Protein AF-0000000071586055 (afdb_homodimer)

Secondary structure (DSSP, 8-state):
--------------SEEEETT--S--EEEEEEEEEETTEEEEEEEEEEES-TT--GGGTTT-EEEEEEE-----BTTB----EEEEEEEEEEEEEEEEE-SS-EEEEEEEE-GGGGGGG-EEEEEEEEE-HHHHHHHIIIIIT---TTTEEE--SS--PPEEEEEEEEEEHHHHHHHHHHHHT-EEEEEEETTTTEEEEEEE-SGGGSEEEEEEEE----SS---S--EEEEEEEEE--B-SEEEEE---GGGTTS---EEE--SSS-TTB--EEEEE----S-----SSSPPTTSHHHHHHHHHHHHHHTTEEEEEEE--TT--TTEEEEEESTT--HHHHH-EEEEEEEEEEETTEEEEEEEEEEE--SS----PPP-PPP---SBEEEEEE-SSTT-SS----TTS-BEEEETT--S---TT-SS--B-B--SSB-SS-B---PPPTT-EEEEEEGGG-TTSEEEEEEE--SSS--SSSTTSTTEEEEE-TT--EEEEE--TT--EEEEEE-TTS-EEEEEEEEE-TTS-EEEEEEEEEESSEEEEE-TT-EEEE----GGG-S-TT--HHHHHHHHHHHHHHHHHHHHHHHTT----SHHHHHHHHHHHHGGG-SS-EEEEESS-EEEEESSEEEEEESS-EEEEESS-EEEEESS-EEEEESS-EEEEESSS-EEEEESSS-EEEEETTS-EEEEESS-EEEEESSSEEEEEESS-EEEEETTEEEEE-SSEEEEE-SSEEEEE-S------------PPP-PPP------------/--------------SEEEETT--S--EEEEEEEEEETTEEEEEEEEEEES-TT--GGGTTT-EEEEEEE-----BTTB----EEEEEEEEEEEEEEEEE-SS-EEEEEEEE-GGGGGGG-EEEEEEEEE-HHHHHHHIIIIIT---TTTEEE--SS--PPEEEEEEEEEEHHHHHHHHHHHHT-EEEEEEETTTTEEEEEEE-SGGGSEEEEEEEE----SS---S--EEEEEEEEEE-EEEEEEEE---GGGTTS---EEE--SSS-TTEEEEEEEE----S-----SSSPPTTSHHHHHHHHHHHHHHTTEEEEEEE--TT--TTEEEEEESTT--HHHHH-EEEEEEEEEEETTEEEEEEEEEEE--SS----PPP-PPPP--S-EEEEE--SSTT-SS----TTS-B-EEETT--S---TT-SS--BEE-BSSB-SS-EEE-PPPTT-EEEEEEBTT-TTSEEEEEEE--SSS--SSSGGGTTEEEEE-TT--EEEEE--TT--EEEEEE-TTS-EEEEEEEEE-TTS-EEEEEEEEEESS-EEEEETTEEEEE----GGG-S-TT--HHHHHHHHHHHHHHHHHHHHHHHTT----SHHHHHHHHHHHHGGG-SS-EEEE-SS-EEEEESS-EEEEESSEEEEEESS-EEEEESS-EEEEESS-EEEEE-SS-EEEEESSS-EEEEESSS-EEEEESS-EEEEESSS-EEEEESSEEEEEETTEEEEE-SS-EEEE-SSEEEEE-SEEEEE-------PPP----------------

Solvent-accessible surface area (backbone atoms only — not comparable to full-atom values): 84725 Å² total; per-residue (Å²): 137,84,79,75,70,76,76,77,68,76,68,72,52,53,43,46,67,48,50,54,95,44,85,70,66,65,44,49,44,29,38,44,32,40,40,37,56,59,49,71,38,43,30,44,37,31,26,38,22,70,63,77,74,75,53,64,79,60,43,35,68,24,47,30,36,42,37,43,37,50,78,65,54,77,55,95,80,57,64,64,65,51,78,57,36,62,50,39,24,24,23,49,29,41,29,44,59,44,74,57,99,72,36,19,38,35,36,38,28,40,22,37,70,67,55,56,30,60,29,23,27,33,51,39,76,43,62,64,40,20,69,69,52,50,48,48,47,48,40,33,74,75,63,68,46,53,77,81,40,44,47,82,57,58,84,70,74,68,62,64,35,64,48,46,55,46,64,83,34,24,48,36,59,47,46,49,26,55,31,18,70,74,28,35,31,33,44,76,48,52,41,81,88,77,71,38,42,24,41,39,36,35,58,51,57,85,70,46,44,75,78,50,70,36,37,57,45,66,84,49,88,86,72,63,75,80,68,63,26,27,30,76,70,46,76,47,73,48,77,30,61,43,30,19,33,24,34,51,80,40,83,93,52,64,86,60,79,27,60,25,38,29,64,84,63,81,78,56,82,66,41,48,61,74,47,76,47,73,64,84,79,42,84,45,18,57,49,68,72,94,76,33,47,65,69,14,21,11,30,52,13,38,52,52,42,31,39,37,54,57,62,23,38,41,32,36,33,36,30,51,50,71,70,69,50,50,50,26,35,39,28,44,43,63,85,89,56,61,65,56,40,53,76,21,24,31,28,42,29,37,41,35,37,32,35,75,90,40,73,62,37,32,40,38,35,26,30,72,62,50,94,84,51,44,81,42,46,75,76,54,82,73,65,71,47,37,37,27,44,59,26,26,31,31,30,76,47,85,85,41,92,53,54,51,57,50,100,84,66,22,35,23,36,39,52,67,76,50,80,75,91,59,61,68,44,56,58,43,50,78,26,46,65,62,63,93,39,80,56,94,90,49,63,59,85,69,83,57,41,50,67,30,39,29,30,34,29,37,58,93,21,33,66,66,40,57,28,33,60,34,21,36,61,31,57,83,24,36,56,85,48,18,55,90,43,40,50,40,30,37,40,30,38,86,81,53,37,32,42,37,37,35,42,43,86,93,48,25,21,38,37,39,38,37,51,68,80,66,38,34,38,43,35,30,12,42,33,56,49,97,85,68,42,78,74,50,55,16,35,37,43,38,30,52,38,79,35,73,51,73,29,50,56,28,44,79,48,70,69,69,84,47,75,70,66,52,69,49,72,69,66,46,62,73,54,51,51,54,53,48,53,48,49,52,54,45,49,54,51,43,51,56,31,45,74,66,70,49,63,61,73,86,51,66,66,54,54,52,50,50,49,54,35,56,51,77,36,71,32,24,19,36,38,39,31,23,63,77,38,43,76,48,79,30,89,38,63,36,78,46,76,32,78,44,63,37,79,45,73,31,85,41,63,42,76,47,76,37,79,40,69,41,70,46,79,37,67,43,66,45,63,48,76,32,69,62,76,28,44,80,48,74,33,64,62,48,63,42,77,47,73,27,64,82,36,60,40,79,45,79,40,61,46,66,45,77,48,76,32,76,81,40,62,43,76,48,72,35,75,58,60,43,76,49,75,60,99,77,32,35,39,38,29,21,50,49,30,38,38,38,39,38,87,44,74,43,73,45,54,45,83,69,87,83,87,74,77,74,36,69,55,88,78,86,74,81,87,63,61,71,79,75,70,70,70,82,69,80,74,75,76,121,135,84,78,76,72,77,73,78,68,78,67,73,50,53,41,46,65,47,50,52,94,44,83,70,63,65,43,47,46,31,38,44,32,41,40,35,55,60,50,72,39,44,29,44,36,32,25,37,23,66,63,78,73,76,53,64,79,61,42,51,74,24,46,31,37,42,37,44,35,48,77,66,57,75,56,96,82,56,64,63,64,51,76,56,38,62,49,37,23,24,24,81,42,79,45,80,73,49,74,55,97,75,37,21,37,34,35,37,28,40,24,36,71,67,55,60,31,59,74,41,73,44,56,42,76,45,64,65,39,20,69,70,54,49,48,47,48,47,41,33,75,76,63,69,44,51,77,81,38,42,47,82,56,61,84,70,74,67,64,65,35,62,49,46,59,46,63,86,35,24,49,37,59,47,45,48,27,56,30,17,70,75,28,37,34,34,43,78,46,51,40,80,88,76,70,40,41,24,42,40,37,34,57,49,58,88,70,46,44,77,80,49,70,36,37,56,45,68,84,49,88,85,70,64,74,80,69,64,25,26,33,76,56,29,39,40,35,36,60,30,52,41,30,18,31,24,34,48,80,41,50,83,52,53,85,60,79,28,60,24,39,30,62,86,62,80,78,56,76,47,39,37,49,44,31,42,46,72,63,83,79,41,84,44,18,56,49,67,73,93,75,32,46,66,67,13,22,11,30,52,13,39,52,50,40,30,38,38,53,56,62,23,38,40,32,37,32,37,31,49,49,70,71,70,51,51,49,26,33,38,29,43,45,64,82,91,57,61,67,57,39,53,77,20,24,30,27,41,29,38,41,35,38,34,35,77,89,38,75,60,36,32,40,37,35,24,32,70,63,48,96,85,51,41,81,41,47,75,78,53,82,72,64,72,39,76,60,66,43,60,26,25,31,32,29,74,49,83,86,41,89,50,37,50,46,37,84,73,41,23,33,22,36,39,51,70,77,50,78,78,88,60,61,67,42,56,59,42,52,78,26,48,58,44,26,90,31,45,30,51,78,23,26,51,45,71,68,60,42,50,67,42,39,29,31,34,29,21,47,64,6,33,67,67,39,57,28,32,62,44,78,53,67,45,92,91,50,61,69,94,62,42,90,92,43,65,52,50,46,75,51,71,47,94,63,50,39,32,43,38,38,36,61,46,86,94,48,39,26,40,38,38,37,28,52,33,80,59,29,16,36,41,36,36,38,43,32,54,46,97,83,68,42,79,29,46,70,51,73,46,81,49,46,63,54,42,79,46,84,47,34,57,36,10,37,41,39,32,12,64,64,45,76,91,69,56,73,61,89,71,68,46,63,74,53,51,51,53,52,49,55,49,49,52,54,51,48,54,51,41,52,54,28,45,66,62,69,48,65,57,68,83,54,66,66,56,54,52,52,50,50,56,34,56,50,78,34,72,35,74,40,80,47,78,42,38,87,70,36,75,45,82,46,47,66,62,45,75,46,77,45,39,68,66,42,77,45,78,44,49,62,66,46,71,46,79,41,53,68,63,48,76,46,80,45,58,58,66,44,78,33,80,44,54,69,67,69,38,78,44,83,47,48,74,24,52,61,77,45,75,42,38,56,57,38,57,74,44,80,46,45,66,46,55,74,46,80,47,44,76,72,53,48,76,45,78,45,49,62,49,29,39,37,42,34,7,44,22,12,34,40,37,41,44,95,85,50,76,47,78,35,26,65,47,49,78,46,77,46,53,73,40,81,48,80,43,68,58,74,85,86,93,76,88,71,80,86,60,72,70,79,70,70,71,66,81,70,76,74,74,78,122

Organism: Yersinia pestis (NCBI:txid632)

pLDDT: mean 88.39, std 13.1, range [19.34, 98.69]

Sequence (1564 aa):
MNTFLPTIRFDHSHHKLVVRDSTAAVDVLGFEGHESLSQPFCYDIQFTSADKAIGPATMLMHDASLTLAAPMAEAFGVTVQQTQRVIQGVVTGFKRLSASKEECRYELSLQPRLALLSRSHQNGIYQDMSVPQIVEKILRERHDMRGQDFVFTLAREYPRREQVMQYGEDDLTFIRRLLAEVGIWFRFTADPKLNIDVVEFYDDQRFYQQGLTLQAVPPSGMHDSGMESVWDLSSAHQVVEKSVSTGDYNYRTATADLTAGADITRGDTTTYGEAYHYADNYLTAGSEGREPESESGAFYARLRHERYLNNQARFAGVANAAALAPGQELNVTGNDVPAQFGKGVIITRITSHARRDRSYEVHFEAIPYSEDYCFRPALIRKPTMAGTLPARVTSTTANDTYGHIDKDGRYRVNLMFDRDSWESGYESLWVRQARPYAGDSYGLHLPLLAGTEVAIAFEDGNPDRPYIAYVLHDSAHGDHVTISNYKRNVLRTPSNNKLRLEDERGKEHIKLSTEYGGKSQLNLGHLVDNEKQPRGEGFELRTDSFGVLRAEKGLFITADGQAKAQGQVLEMQPAISLLKSAQEQMEAISADAQTATASPADLQVQISLLQQNLTELKQAVLLLSAPKGIALSSGEHLQMSASDNLIATAGKNADVSVAKNFFIGVGNTLSIFVRKLGMKLIANQGPITVQAQNDLMELLARKAITITSTEDEIKITAKKRITLNAGGSYITLDENRIESGTAGEYLTKAGYYGRLDKAKLPTEFPALAAKTEDPIKRWLFSMNTFLPTIRFDHSHHKLVVRDSTAAVDVLGFEGHESLSQPFCYDIQFTSADKAIGPATMLMHDASLTLAAPMAEAFGVTVQQTQRVIQGVVTGFKRLSASKEECRYELSLQPRLALLSRSHQNGIYQDMSVPQIVEKILRERHDMRGQDFVFTLAREYPRREQVMQYGEDDLTFIRRLLAEVGIWFRFTADPKLNIDVVEFYDDQRFYQQGLTLQAVPPSGMHDSGMESVWDLSSAHQVVEKSVSTGDYNYRTATADLTAGADITRGDTTTYGEAYHYADNYLTAGSEGREPESESGAFYARLRHERYLNNQARFAGVANAAALAPGQELNVTGNDVPAQFGKGVIITRITSHARRDRSYEVHFEAIPYSEDYCFRPALIRKPTMAGTLPARVTSTTANDTYGHIDKDGRYRVNLMFDRDSWESGYESLWVRQARPYAGDSYGLHLPLLAGTEVAIAFEDGNPDRPYIAYVLHDSAHGDHVTISNYKRNVLRTPSNNKLRLEDERGKEHIKLSTEYGGKSQLNLGHLVDNEKQPRGEGFELRTDSFGVLRAEKGLFITADGQAKAQGQVLEMQPAISLLKSAQEQMEAISADAQTATASPADLQVQISLLQQNLTELKQAVLLLSAPKGIALSSGEHLQMSASDNLIATAGKNADVSVAKNFFIGVGNTLSIFVRKLGMKLIANQGPITVQAQNDLMELLARKAITITSTEDEIKITAKKRITLNAGGSYITLDENRIESGTAGEYLTKAGYYGRLDKAKLPTEFPALAAKTEDPIKRWLFS

Nearest PDB structures (foldseek):
  2p5z-assembly1_X  TM=9.271E-01  e=1.322E-49  Escherichia coli O6
  6h3n-assembly1_B  TM=7.262E-01  e=1.475E-44  Pseudomonas aeruginosa PAO1
  7q5p-assembly1_C  TM=7.325E-01  e=2.448E-43  Pseudomonas protegens Pf-5
  6sk0-assembly1_A  TM=9.748E-01  e=2.187E-23  Escherichia coli
  6sjl-assembly1_C  TM=9.721E-01  e=8.203E-23  Escherichia coli

Radius of gyration: 58.92 Å; Cα contacts (8 Å, |Δi|>4): 3605; chains: 2; bounding box: 98×196×112 Å

InterPro domains:
  IPR006531 Gp5/Type VI secretion system Vgr protein, OB-fold domain [PF04717] (406-472)
  IPR006533 Type VI secretion system, RhsGE-associated Vgr protein [TIGR01646] (26-516)
  IPR017847 Type VI secretion system, RhsGE-associated Vgr family subset [TIGR03361] (22-515)
  IPR018769 Type VI secretion system spike protein VgrG2, domain of unknown function DUF2345 [PF10106] (612-751)
  IPR028244 Putative type VI secretion system, Rhs element associated Vgr domain [PF13296] (492-593)
  IPR037026 Vgr protein, OB-fold domain superfamily [G3DSA:2.40.50.230] (388-471)

Foldseek 3Di:
DPPPPPPPPPLLQLKDKDWPPDPWDWRWFKKKKKFFKLDKIKIKTKTKTQDLCDDPVRAAFTKMKMWHWADQDCDPNDSDTDTQAIDIAGWHDKDFDDDDPRITMIITMGIHPLVCLQVAWDKAKDAFAFLVRVLVCCCCVVVNDDPQAEEEDEPDDTGGDGMDIDDGGGSSLVNSQSCLLQQKIWGWGADPVVRHIYIYIYRALVPFAEDAEAEADPCDPPCNVSGKHWYPKDKDFAEFAQKEKEFEADPVCRPDGQIEIAGLCVDDPRYDHYHYYYDSPADHNFDADQDTHGRGRNSSRQSVVLQRLQRGMKMKIKIQRPNDHARHWYAYDYDPPPPQSNVIWGWRMKMWIDGSVDHIMIITMTGGDDPRHDDRDDHDDDDQQDFWFKWWFWALDDPDPDADADPVRFTDIATPSHPDDDRTRSNHRTAAEDFPFDDDPDGDDAGDHTGWMFIWDADVSRPSRIHTDGTDADPVRHDPADPVQVQKDWDAHSQGQIWIFGRPPPQTKIKGWGCPPHIWIWIAAFDADPVRHTDDGGIDGDDPDDDDDDDQLEEEAEPDDDPPPDDDPLPCVVVLVVLVVQLVVVVVVVVLCVVVVLDDDPVNVVSVVVSVCSRSSRHHYYDYYYDPDDDDDDPDDDDDDDPDDDDDGDPDDDDDDDPDDDDDDDDPDDGDDDRDDDDDDDDDPDDDDDDDQPDDDDDDDPDDDDDDDDPDDDDDDDQAKDWDDDPHWIWIDGPPDTDTDDPDDDDDDDPDDDDDDDDDDDDDDDDRDPPPPPPPPPPPPD/DPPPPPPPPPLLQLKDKDWPPDPWDWRWFKKKKKAFKLDKIKIKTKTKTQDPDDDPVSAAFTKMKMWHWADQDCDPNDRDTDTQAMDIAGWHDKDFDADDPRITMIITMGIHPLVCQQVAWDKAKDAFAFLVRVLVCCCCVVVNDDPQAEEEDEPDDTGGDGMDIRDGGGSSLVNSQSCLLQQKIWGWGADPVVRHIYIYIYRALVPFAEDAEAEADPCDPPCNVSGKHWYPKDKDFAEFAQKEKEFEADPVCHPDGQIEIAGLCVDDPSYDHYHYYYDSPADHNFDADQDTHGRGVNSSRQSVVLQRLQRRMKMKIKIQRPNDHARHWYAYDDDPPPPQSNVTWGWRMKMWIDGSVDHIMIITMTGGDDPRHDDRDDHDDDDFQDFWFKWWFWDLDPPDPFADADPVRFTDIATPSHPDDDRTRSNHRTAAEDFPFDDDPDGDDAGDHTGWMFIWDADVRRPSRIHTDDTDADPVRHDPADPVQVQKDWDAHSQGQIWIFGRPPPQTKIKGWGCPPHIFIKIAAQDADPVRHTDDGGIDGDDPDDDDDDDQLEAEAEPDDDPVPPDDPLPCVVVLVVLVVQLVVVVVVVVLCVVVVLDDPPPNVVSVVVSVCSRSNNHHYYDYYYPPDDDDDDPDDDDDDDPPDDDDGDPPDDDDDDPDDDDDDDDDDDGDDDRPDDDDDDDPDDDDDDDDQPDDDDDDDPDDDDDDDDPDDDDDDDQAKDWDDDPHFIWMDGPPDTDTDDPDDDDDDDPDDDDDDDDDDDDDDDDRDPPPPPPPPPPPPD

Structure (mmCIF, N/CA/C/O backbone):
data_AF-0000000071586055-model_v1
#
loop_
_entity.id
_entity.type
_entity.pdbx_description
1 polymer 'Type VI secretion system tip protein VgrG'
#
loop_
_atom_site.group_PDB
_atom_site.id
_atom_site.type_symbol
_atom_site.label_atom_id
_atom_site.label_alt_id
_atom_site.label_comp_id
_atom_site.label_asym_id
_atom_site.label_entity_id
_atom_site.label_seq_id
_atom_site.pdbx_PDB_ins_code
_atom_site.Cartn_x
_atom_site.Cartn_y
_atom_site.Cartn_z
_atom_site.occupancy
_atom_site.B_iso_or_equiv
_atom_site.auth_seq_id
_atom_site.auth_comp_id
_atom_site.auth_asym_id
_atom_site.auth_atom_id
_atom_site.pdbx_PDB_model_num
ATOM 1 N N . MET A 1 1 ? -28.906 -69.75 -58.969 1 24.97 1 MET A N 1
ATOM 2 C CA . MET A 1 1 ? -29.266 -68.562 -58.156 1 24.97 1 MET A CA 1
ATOM 3 C C . MET A 1 1 ? -28.766 -68.688 -56.719 1 24.97 1 MET A C 1
ATOM 5 O O . MET A 1 1 ? -29.391 -69.375 -55.906 1 24.97 1 MET A O 1
ATOM 9 N N . ASN A 1 2 ? -27.438 -68.938 -56.5 1 25.88 2 ASN A N 1
ATOM 10 C CA . ASN A 1 2 ? -26.641 -69.438 -55.344 1 25.88 2 ASN A CA 1
ATOM 11 C C . ASN A 1 2 ? -26.703 -68.438 -54.188 1 25.88 2 ASN A C 1
ATOM 13 O O . ASN A 1 2 ? -26.266 -67.312 -54.312 1 25.88 2 ASN A O 1
ATOM 17 N N . THR A 1 3 ? -27.75 -68.562 -53.312 1 27.78 3 THR A N 1
ATOM 18 C CA . THR A 1 3 ? -28.172 -67.75 -52.156 1 27.78 3 THR A CA 1
ATOM 19 C C . THR A 1 3 ? -27.078 -67.688 -51.125 1 27.78 3 THR A C 1
ATOM 21 O O . THR A 1 3 ? -26.688 -68.688 -50.531 1 27.78 3 THR A O 1
ATOM 24 N N . PHE A 1 4 ? -25.969 -66.875 -51.344 1 27.59 4 PHE A N 1
ATOM 25 C CA . PHE A 1 4 ? -24.812 -66.688 -50.469 1 27.59 4 PHE A CA 1
ATOM 26 C C . PHE A 1 4 ? -25.266 -66.312 -49.062 1 27.59 4 PHE A C 1
ATOM 28 O O . PHE A 1 4 ? -26.031 -65.375 -48.875 1 27.59 4 PHE A O 1
ATOM 35 N N . LEU A 1 5 ? -25.5 -67.312 -48.219 1 30.08 5 LEU A N 1
ATOM 36 C CA . LEU A 1 5 ? -25.844 -67.188 -46.812 1 30.08 5 LEU A CA 1
ATOM 37 C C . LEU A 1 5 ? -24.891 -66.188 -46.156 1 30.08 5 LEU A C 1
ATOM 39 O O . LEU A 1 5 ? -23.672 -66.25 -46.344 1 30.08 5 LEU A O 1
ATOM 43 N N . PRO A 1 6 ? -25.344 -65 -45.906 1 31.53 6 PRO A N 1
ATOM 44 C CA . PRO A 1 6 ? -24.5 -64.062 -45.281 1 31.53 6 PRO A CA 1
ATOM 45 C C . PRO A 1 6 ? -23.75 -64.562 -44.062 1 31.53 6 PRO A C 1
ATOM 47 O O . PRO A 1 6 ? -24.266 -65.438 -43.344 1 31.53 6 PRO A O 1
ATOM 50 N N . THR A 1 7 ? -22.5 -65.062 -44.25 1 29.67 7 THR A N 1
ATOM 51 C CA . THR A 1 7 ? -21.594 -65.5 -43.188 1 29.67 7 THR A CA 1
ATOM 52 C C . THR A 1 7 ? -21.766 -64.562 -41.938 1 29.67 7 THR A C 1
ATOM 54 O O . THR A 1 7 ? -21.656 -63.375 -42.031 1 29.67 7 THR A O 1
ATOM 57 N N . ILE A 1 8 ? -22.578 -65.062 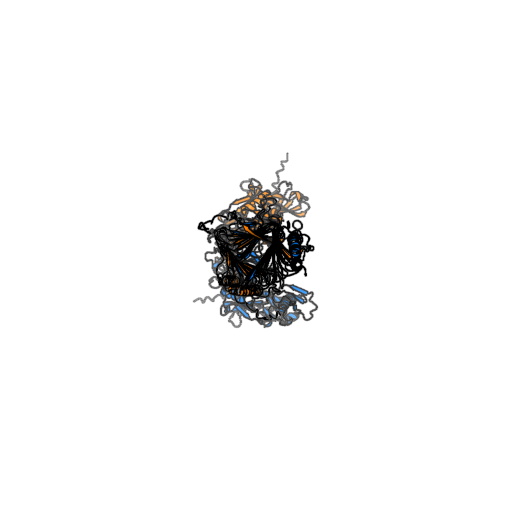-41.062 1 31.27 8 ILE A N 1
ATOM 58 C CA . ILE A 1 8 ? -22.703 -64.5 -39.719 1 31.27 8 ILE A CA 1
ATOM 59 C C . ILE A 1 8 ? -21.312 -64.188 -39.156 1 31.27 8 ILE A C 1
ATOM 61 O O . ILE A 1 8 ? -20.531 -65.125 -38.906 1 31.27 8 ILE A O 1
ATOM 65 N N . ARG A 1 9 ? -20.562 -63.281 -39.656 1 34.69 9 ARG A N 1
ATOM 66 C CA . ARG A 1 9 ? -19.359 -62.844 -38.969 1 34.69 9 ARG A CA 1
ATOM 67 C C . ARG A 1 9 ? -19.625 -62.656 -37.469 1 34.69 9 ARG A C 1
ATOM 69 O O . ARG A 1 9 ? -20.531 -61.875 -37.125 1 34.69 9 ARG A O 1
ATOM 76 N N . PHE A 1 10 ? -19.516 -63.688 -36.75 1 31.98 10 PHE A N 1
ATOM 77 C CA . PHE A 1 10 ? -19.484 -63.562 -35.312 1 31.98 10 PHE A CA 1
ATOM 78 C C . PHE A 1 10 ? -18.672 -62.375 -34.875 1 31.98 10 PHE A C 1
ATOM 80 O O . PHE A 1 10 ? -17.469 -62.281 -35.156 1 31.98 10 PHE A O 1
ATOM 87 N N . ASP A 1 11 ? -19.125 -61.188 -35.188 1 39.34 11 ASP A N 1
ATOM 88 C CA . ASP A 1 11 ? -18.516 -60 -34.625 1 39.34 11 ASP A CA 1
ATOM 89 C C . ASP A 1 11 ? -18.281 -60.125 -33.125 1 39.34 11 ASP A C 1
ATOM 91 O O . ASP A 1 11 ? -19.234 -60.25 -32.344 1 39.34 11 ASP A O 1
ATOM 95 N N . HIS A 1 12 ? -17.438 -60.938 -32.75 1 43.03 12 HIS A N 1
ATOM 96 C CA . HIS A 1 12 ? -17.016 -61.125 -31.344 1 43.03 12 HIS A CA 1
ATOM 97 C C . HIS A 1 12 ? -16.906 -59.781 -30.625 1 43.03 12 HIS A C 1
ATOM 99 O O . HIS A 1 12 ? -16.531 -59.75 -29.453 1 43.03 12 HIS A O 1
ATOM 105 N N . SER A 1 13 ? -16.875 -58.719 -31.312 1 55.84 13 SER A N 1
ATOM 106 C CA . SER A 1 13 ? -16.641 -57.469 -30.609 1 55.84 13 SER A CA 1
ATOM 107 C C . SER A 1 13 ? -17.906 -57 -29.922 1 55.84 13 SER A C 1
ATOM 109 O O . SER A 1 13 ? -18.844 -56.531 -30.578 1 55.84 13 SER A O 1
ATOM 111 N N . HIS A 1 14 ? -18.219 -57.5 -28.75 1 72.06 14 HIS A N 1
ATOM 112 C CA . HIS A 1 14 ? -19.438 -57.25 -28 1 72.06 14 HIS A CA 1
ATOM 113 C C . HIS A 1 14 ? -19.578 -55.781 -27.672 1 72.06 14 HIS A C 1
ATOM 115 O O . HIS A 1 14 ? -20.688 -55.25 -27.656 1 72.06 14 HIS A O 1
ATOM 121 N N . HIS A 1 15 ? -18.562 -55.094 -27.625 1 84.38 15 HIS A N 1
ATOM 122 C CA . HIS A 1 15 ? -18.656 -53.688 -27.281 1 84.38 15 HIS A CA 1
ATOM 123 C C . HIS A 1 15 ? -18.547 -52.812 -28.531 1 84.38 15 HIS A C 1
ATOM 125 O O . HIS A 1 15 ? -17.797 -53.125 -29.469 1 84.38 15 HIS A O 1
ATOM 131 N N . LYS A 1 16 ? -19.359 -51.75 -28.609 1 87.25 16 LYS A N 1
ATOM 132 C CA . LYS A 1 16 ? -19.438 -50.938 -29.797 1 87.25 16 LYS A CA 1
ATOM 133 C C . LYS A 1 16 ? -18.984 -49.5 -29.5 1 87.25 16 LYS A C 1
ATOM 135 O O . LYS A 1 16 ? -19.391 -48.906 -28.5 1 87.25 16 LYS A O 1
ATOM 140 N N . LEU A 1 17 ? -18.109 -49.031 -30.344 1 92.62 17 LEU A N 1
ATOM 141 C CA . LEU A 1 17 ? -17.641 -47.656 -30.297 1 92.62 17 LEU A CA 1
ATOM 142 C C . LEU A 1 17 ? -18.156 -46.875 -31.5 1 92.62 17 LEU A C 1
ATOM 144 O O . LEU A 1 17 ? -18.031 -47.312 -32.656 1 92.62 17 LEU A O 1
ATOM 148 N N . VAL A 1 18 ? -18.828 -45.812 -31.203 1 90.75 18 VAL A N 1
ATOM 149 C CA . VAL A 1 18 ? -19.344 -44.938 -32.25 1 90.75 18 VAL A CA 1
ATOM 150 C C . VAL A 1 18 ? -18.781 -43.531 -32.062 1 90.75 18 VAL A C 1
ATOM 152 O O . VAL A 1 18 ? -18.844 -42.938 -30.984 1 90.75 18 VAL A O 1
ATOM 155 N N . VAL A 1 19 ? -18.094 -43.094 -33.062 1 93.31 19 VAL A N 1
ATOM 156 C CA . VAL A 1 19 ? -17.609 -41.719 -33.094 1 93.31 19 VAL A CA 1
ATOM 157 C C . VAL A 1 19 ? -18.422 -40.906 -34.094 1 93.31 19 VAL A C 1
ATOM 159 O O . VAL A 1 19 ? -18.562 -41.281 -35.25 1 93.31 19 VAL A O 1
ATOM 162 N N . ARG A 1 20 ? -18.875 -39.781 -33.625 1 90.25 20 ARG A N 1
ATOM 163 C CA . ARG A 1 20 ? -19.734 -38.969 -34.469 1 90.25 20 ARG A CA 1
ATOM 164 C C . ARG A 1 20 ? -19 -38.5 -35.719 1 90.25 20 ARG A C 1
ATOM 166 O O . ARG A 1 20 ? -17.875 -38 -35.625 1 90.25 20 ARG A O 1
ATOM 173 N N . ASP A 1 21 ? -19.531 -38.625 -36.875 1 83.69 21 ASP A N 1
ATOM 174 C CA . ASP A 1 21 ? -19.078 -38.125 -38.188 1 83.69 21 ASP A CA 1
ATOM 175 C C . ASP A 1 21 ? -17.875 -38.906 -38.688 1 83.69 21 ASP A C 1
ATOM 177 O O . ASP A 1 21 ? -17.25 -38.531 -39.688 1 83.69 21 ASP A O 1
ATOM 181 N N . SER A 1 22 ? -17.484 -39.906 -37.906 1 86.44 22 SER A N 1
ATOM 182 C CA . SER A 1 22 ? -16.391 -40.75 -38.406 1 86.44 22 SER A CA 1
ATOM 183 C C . SER A 1 22 ? -16.922 -41.906 -39.25 1 86.44 22 SER A C 1
ATOM 185 O O . SER A 1 22 ? -17.891 -42.562 -38.844 1 86.44 22 SER A O 1
ATOM 187 N N . THR A 1 23 ? -16.391 -42.094 -40.438 1 80.38 23 THR A N 1
ATOM 188 C CA . THR A 1 23 ? -16.828 -43.156 -41.312 1 80.38 23 THR A CA 1
ATOM 189 C C . THR A 1 23 ? -15.914 -44.375 -41.188 1 80.38 23 THR A C 1
ATOM 191 O O . THR A 1 23 ? -16.125 -45.375 -41.875 1 80.38 23 THR A O 1
ATOM 194 N N . ALA A 1 24 ? -15.016 -44.25 -40.344 1 80.75 24 ALA A N 1
ATOM 195 C CA . ALA A 1 24 ? -14.062 -45.375 -40.219 1 80.75 24 ALA A CA 1
ATOM 196 C C . ALA A 1 24 ? -14.68 -46.562 -39.5 1 80.75 24 ALA A C 1
ATOM 198 O O . ALA A 1 24 ? -15.438 -46.375 -38.531 1 80.75 24 ALA A O 1
ATOM 199 N N . ALA A 1 25 ? -14.492 -47.719 -40.094 1 79.88 25 ALA A N 1
ATOM 200 C CA . ALA A 1 25 ? -14.953 -48.938 -39.406 1 79.88 25 ALA A CA 1
ATOM 201 C C . ALA A 1 25 ? -14.102 -49.219 -38.188 1 79.88 25 ALA A C 1
ATOM 203 O O . ALA A 1 25 ? -12.883 -49.375 -38.281 1 79.88 25 ALA A O 1
ATOM 204 N N . VAL A 1 26 ? -14.672 -49.156 -37.031 1 86.5 26 VAL A N 1
ATOM 205 C CA . VAL A 1 26 ? -13.945 -49.344 -35.781 1 86.5 26 VAL A CA 1
ATOM 206 C C . VAL A 1 26 ? -14.344 -50.656 -35.156 1 86.5 26 VAL A C 1
ATOM 208 O O . VAL A 1 26 ? -15.531 -50.969 -35 1 86.5 26 VAL A O 1
ATOM 211 N N . ASP A 1 27 ? -13.422 -51.531 -35 1 88.19 27 ASP A N 1
ATOM 212 C CA . ASP A 1 27 ? -13.609 -52.781 -34.281 1 88.19 27 ASP A CA 1
ATOM 213 C C . ASP A 1 27 ? -12.883 -52.75 -32.938 1 88.19 27 ASP A C 1
ATOM 215 O O . ASP A 1 27 ? -11.648 -52.781 -32.875 1 88.19 27 ASP A O 1
ATOM 219 N N . VAL A 1 28 ? -13.617 -52.844 -31.844 1 92 28 VAL A N 1
ATOM 220 C CA . VAL A 1 28 ? -13.055 -52.625 -30.516 1 92 28 VAL A CA 1
ATOM 221 C C . VAL A 1 28 ? -12.258 -53.875 -30.109 1 92 28 VAL A C 1
ATOM 223 O O . VAL A 1 28 ? -12.789 -55 -30.141 1 92 28 VAL A O 1
ATOM 226 N N . LEU A 1 29 ? -11.055 -53.688 -29.781 1 91.5 29 LEU A N 1
ATOM 227 C CA . LEU A 1 29 ? -10.188 -54.781 -29.297 1 91.5 29 LEU A CA 1
ATOM 228 C C . LEU A 1 29 ? -10.266 -54.875 -27.781 1 91.5 29 LEU A C 1
ATOM 230 O O . LEU A 1 29 ? -10.242 -56 -27.234 1 91.5 29 LEU A O 1
ATOM 234 N N . GLY A 1 30 ? -10.273 -53.875 -27.188 1 93.25 30 GLY A N 1
ATOM 235 C CA . GLY A 1 30 ? -10.312 -53.812 -25.734 1 93.25 30 GLY A CA 1
ATOM 236 C C . GLY A 1 30 ? -10.328 -52.375 -25.203 1 93.25 30 GLY A C 1
ATOM 237 O O . GLY A 1 30 ? -10.102 -51.438 -25.953 1 93.25 30 GLY A O 1
ATOM 238 N N . PHE A 1 31 ? -10.672 -52.25 -23.922 1 94.81 31 PHE A N 1
ATOM 239 C CA . PHE A 1 31 ? -10.648 -50.938 -23.312 1 94.81 31 PHE A CA 1
ATOM 240 C C . PHE A 1 31 ? -10.367 -51.031 -21.812 1 94.81 31 PHE A C 1
ATOM 242 O O . PHE A 1 31 ? -10.516 -52.094 -21.219 1 94.81 31 PHE A O 1
ATOM 249 N N . GLU A 1 32 ? -9.844 -50 -21.297 1 96.44 32 GLU A N 1
ATOM 250 C CA . GLU A 1 32 ? -9.68 -49.75 -19.875 1 96.44 32 GLU A CA 1
ATOM 251 C C . GLU A 1 32 ? -10.328 -48.438 -19.469 1 96.44 32 GLU A C 1
ATOM 253 O O . GLU A 1 32 ? -10.031 -47.375 -20.062 1 96.44 32 GLU A O 1
ATOM 258 N N . GLY A 1 33 ? -11.242 -48.5 -18.531 1 97.06 33 GLY A N 1
ATOM 259 C CA . GLY A 1 33 ? -11.953 -47.312 -18.094 1 97.06 33 GLY A CA 1
ATOM 260 C C . GLY A 1 33 ? -11.766 -47 -16.625 1 97.06 33 GLY A C 1
ATOM 261 O O . GLY A 1 33 ? -11.742 -47.906 -15.789 1 97.06 33 GLY A O 1
ATOM 262 N N . HIS A 1 34 ? -11.57 -45.719 -16.359 1 97.75 34 HIS A N 1
ATOM 263 C CA . HIS A 1 34 ? -11.492 -45.25 -14.984 1 97.75 34 HIS A CA 1
ATOM 264 C C . HIS A 1 34 ? -12.609 -44.25 -14.688 1 97.75 34 HIS A C 1
ATOM 266 O O . HIS A 1 34 ? -12.773 -43.25 -15.414 1 97.75 34 HIS A O 1
ATOM 272 N N . GLU A 1 35 ? -13.43 -44.5 -13.711 1 97.81 35 GLU A N 1
ATOM 273 C CA . GLU A 1 35 ? -14.484 -43.594 -13.258 1 97.81 35 GLU A CA 1
ATOM 274 C C . GLU A 1 35 ? -14.406 -43.375 -11.75 1 97.81 35 GLU A C 1
ATOM 276 O O . GLU A 1 35 ? -14.203 -44.312 -10.984 1 97.81 35 GLU A O 1
ATOM 281 N N . SER A 1 36 ? -14.453 -42.188 -11.359 1 97.94 36 SER A N 1
ATOM 282 C CA . SER A 1 36 ? -14.469 -41.812 -9.953 1 97.94 36 SER A CA 1
ATOM 283 C C . SER A 1 36 ? -15.5 -40.719 -9.688 1 97.94 36 SER A C 1
ATOM 285 O O . SER A 1 36 ? -15.797 -39.906 -10.57 1 97.94 36 SER A O 1
ATOM 287 N N . LEU A 1 37 ? -16.047 -40.688 -8.492 1 97.69 37 LEU A N 1
ATOM 288 C CA . LEU A 1 37 ? -16.906 -39.594 -8.086 1 97.69 37 LEU A CA 1
ATOM 289 C C . LEU A 1 37 ? -16.125 -38.281 -8.062 1 97.69 37 LEU A C 1
ATOM 291 O O . LEU A 1 37 ? -14.977 -38.25 -7.594 1 97.69 37 LEU A O 1
ATOM 295 N N . SER A 1 38 ? -16.734 -37.25 -8.594 1 97.88 38 SER A N 1
ATOM 296 C CA . SER A 1 38 ? -16.25 -35.875 -8.539 1 97.88 38 SER A CA 1
ATOM 297 C C . SER A 1 38 ? -14.977 -35.719 -9.375 1 97.88 38 SER A C 1
ATOM 299 O O . SER A 1 38 ? -14.141 -34.875 -9.07 1 97.88 38 SER A O 1
ATOM 301 N N . GLN A 1 39 ? -14.75 -36.625 -10.344 1 97.56 39 GLN A N 1
ATOM 302 C CA . GLN A 1 39 ? -13.688 -36.5 -11.344 1 97.56 39 GLN A CA 1
ATOM 303 C C . GLN A 1 39 ? -14.188 -36.938 -12.719 1 97.56 39 GLN A C 1
ATOM 305 O O . GLN A 1 39 ? -15.031 -37.844 -12.828 1 97.56 39 GLN A O 1
ATOM 310 N N . PRO A 1 40 ? -13.641 -36.312 -13.766 1 98.19 40 PRO A N 1
ATOM 311 C CA . PRO A 1 40 ? -14 -36.812 -15.102 1 98.19 40 PRO A CA 1
ATOM 312 C C . PRO A 1 40 ? -13.508 -38.219 -15.359 1 98.19 40 PRO A C 1
ATOM 314 O O . PRO A 1 40 ? -12.406 -38.594 -14.945 1 98.19 40 PRO A O 1
ATOM 317 N N . PHE A 1 41 ? -14.312 -39.062 -15.992 1 98.06 41 PHE A N 1
ATOM 318 C CA . PHE A 1 41 ? -13.891 -40.406 -16.328 1 98.06 41 PHE A CA 1
ATOM 319 C C . PHE A 1 41 ? -12.938 -40.406 -17.516 1 98.06 41 PHE A C 1
ATOM 321 O O . PHE A 1 41 ? -12.812 -39.375 -18.203 1 98.06 41 PHE A O 1
ATOM 328 N N . CYS A 1 42 ? -12.25 -41.469 -17.672 1 98.31 42 CYS A N 1
ATOM 329 C CA . CYS A 1 42 ? -11.352 -41.656 -18.812 1 98.31 42 CYS A CA 1
ATOM 330 C C . CYS A 1 42 ? -11.375 -43.094 -19.281 1 98.31 42 CYS A C 1
ATOM 332 O O . CYS A 1 42 ? -11.047 -44.031 -18.531 1 98.31 42 CYS A O 1
ATOM 334 N N . TYR A 1 43 ? -11.789 -43.344 -20.484 1 97.56 43 TYR A N 1
ATOM 335 C CA . TYR A 1 43 ? -11.766 -44.656 -21.125 1 97.56 43 TYR A CA 1
ATOM 336 C C . TYR A 1 43 ? -10.781 -44.719 -22.281 1 97.56 43 TYR A C 1
ATOM 338 O O . TYR A 1 43 ? -10.93 -43.969 -23.25 1 97.56 43 TYR A O 1
ATOM 346 N N . ASP A 1 44 ? -9.805 -45.438 -22.156 1 97.56 44 ASP A N 1
ATOM 347 C CA . ASP A 1 44 ? -8.891 -45.719 -23.25 1 97.56 44 ASP A CA 1
ATOM 348 C C . ASP A 1 44 ? -9.32 -46.938 -24.047 1 97.56 44 ASP A C 1
ATOM 350 O O . ASP A 1 44 ? -9.258 -48.062 -23.547 1 97.56 44 ASP A O 1
ATOM 354 N N . ILE A 1 45 ? -9.68 -46.781 -25.297 1 96.69 45 ILE A N 1
ATOM 355 C CA . ILE A 1 45 ? -10.281 -47.812 -26.109 1 96.69 45 ILE A CA 1
ATOM 356 C C . ILE A 1 45 ? -9.352 -48.156 -27.281 1 96.69 45 ILE A C 1
ATOM 358 O O . ILE A 1 45 ? -9.031 -47.281 -28.094 1 96.69 45 ILE A O 1
ATOM 362 N N . GLN A 1 46 ? -8.938 -49.344 -27.328 1 95.31 46 GLN A N 1
ATOM 363 C CA . GLN A 1 46 ? -8.141 -49.812 -28.453 1 95.31 46 GLN A CA 1
ATOM 364 C C . GLN A 1 46 ? -9.016 -50.469 -29.516 1 95.31 46 GLN A C 1
ATOM 366 O O . GLN A 1 46 ? -9.93 -51.219 -29.188 1 95.31 46 GLN A O 1
ATOM 371 N N . PHE A 1 47 ? -8.836 -50.094 -30.797 1 93.12 47 PHE A N 1
ATOM 372 C CA . PHE A 1 47 ? -9.625 -50.656 -31.875 1 93.12 47 PHE A CA 1
ATOM 373 C C . PHE A 1 47 ? -8.773 -50.875 -33.125 1 93.12 47 PHE A C 1
ATOM 375 O O . PHE A 1 47 ? -7.688 -50.281 -33.219 1 93.12 47 PHE A O 1
ATOM 382 N N . THR A 1 48 ? -9.156 -51.688 -33.906 1 91.75 48 THR A N 1
ATOM 383 C CA . THR A 1 48 ? -8.508 -51.938 -35.188 1 91.75 48 THR A CA 1
ATOM 384 C C . THR A 1 48 ? -9.359 -51.375 -36.312 1 91.75 48 THR A C 1
ATOM 386 O O . THR A 1 48 ? -10.586 -51.312 -36.219 1 91.75 48 THR A O 1
ATOM 389 N N . SER A 1 49 ? -8.695 -50.906 -37.25 1 90.31 49 SER A N 1
ATOM 390 C CA . SER A 1 49 ? -9.359 -50.406 -38.469 1 90.31 49 SER A CA 1
ATOM 391 C C . SER A 1 49 ? -8.578 -50.781 -39.719 1 90.31 49 SER A C 1
ATOM 393 O O . SER A 1 49 ? -7.352 -50.875 -39.688 1 90.31 49 SER A O 1
ATOM 395 N N . ALA A 1 50 ? -9.289 -50.938 -40.781 1 87.25 50 ALA A N 1
ATOM 396 C CA . ALA A 1 50 ? -8.648 -51.188 -42.062 1 87.25 50 ALA A CA 1
ATOM 397 C C . ALA A 1 50 ? -8.031 -49.906 -42.656 1 87.25 50 ALA A C 1
ATOM 399 O O . ALA A 1 50 ? -7.109 -49.969 -43.469 1 87.25 50 ALA A O 1
ATOM 400 N N . ASP A 1 51 ? -8.617 -48.906 -42.188 1 86.25 51 ASP A N 1
ATOM 401 C CA . ASP A 1 51 ? -8.062 -47.625 -42.625 1 86.25 51 ASP A CA 1
ATOM 402 C C . ASP A 1 51 ? -6.785 -47.281 -41.844 1 86.25 51 ASP A C 1
ATOM 404 O O . ASP A 1 51 ? -6.828 -47.031 -40.656 1 86.25 51 ASP A O 1
ATOM 408 N N . LYS A 1 52 ? -5.656 -47.219 -42.531 1 83.25 52 LYS A N 1
ATOM 409 C CA . LYS A 1 52 ? -4.359 -47.031 -41.875 1 83.25 52 LYS A CA 1
ATOM 410 C C . LYS A 1 52 ? -4.051 -45.531 -41.75 1 83.25 52 LYS A C 1
ATOM 412 O O . LYS A 1 52 ? -3.041 -45.156 -41.156 1 83.25 52 LYS A O 1
ATOM 417 N N . ALA A 1 53 ? -4.992 -44.688 -42.25 1 83.62 53 ALA A N 1
ATOM 418 C CA . ALA A 1 53 ? -4.684 -43.25 -42.25 1 83.62 53 ALA A CA 1
ATOM 419 C C . ALA A 1 53 ? -5.816 -42.438 -41.625 1 83.62 53 ALA A C 1
ATOM 421 O O . ALA A 1 53 ? -6.223 -41.406 -42.156 1 83.62 53 ALA A O 1
ATOM 422 N N . ILE A 1 54 ? -6.281 -43 -40.5 1 88.81 54 ILE A N 1
ATOM 423 C CA . ILE A 1 54 ? -7.281 -42.219 -39.781 1 88.81 54 ILE A CA 1
ATOM 424 C C . ILE A 1 54 ? -6.633 -40.938 -39.25 1 88.81 54 ILE A C 1
ATOM 426 O O . ILE A 1 54 ? -5.691 -41.031 -38.438 1 88.81 54 ILE A O 1
ATOM 430 N N . GLY A 1 55 ? -7.066 -39.812 -39.688 1 87.56 55 GLY A N 1
ATOM 431 C CA . GLY A 1 55 ? -6.512 -38.562 -39.219 1 87.56 55 GLY A CA 1
ATOM 432 C C . GLY A 1 55 ? -6.996 -38.156 -37.844 1 87.56 55 GLY A C 1
ATOM 433 O O . GLY A 1 55 ? -8.148 -38.406 -37.5 1 87.56 55 GLY A O 1
ATOM 434 N N . PRO A 1 56 ? -6.148 -37.594 -37.031 1 90.62 56 PRO A N 1
ATOM 435 C CA . PRO A 1 56 ? -6.562 -37.094 -35.719 1 90.62 56 PRO A CA 1
ATOM 436 C C . PRO A 1 56 ? -7.727 -36.125 -35.781 1 90.62 56 PRO A C 1
ATOM 438 O O . PRO A 1 56 ? -8.547 -36.062 -34.844 1 90.62 56 PRO A O 1
ATOM 441 N N . ALA A 1 57 ? -7.848 -35.344 -36.812 1 89.56 57 ALA A N 1
ATOM 442 C CA . ALA A 1 57 ? -8.891 -34.312 -36.969 1 89.56 57 ALA A CA 1
ATOM 443 C C . ALA A 1 57 ? -10.266 -34.969 -37.094 1 89.56 57 ALA A C 1
ATOM 445 O O . ALA A 1 57 ? -11.281 -34.312 -36.812 1 89.56 57 ALA A O 1
ATOM 446 N N . THR A 1 58 ? -10.273 -36.219 -37.438 1 90.38 58 THR A N 1
ATOM 447 C CA . THR A 1 58 ? -11.547 -36.906 -37.594 1 90.38 58 THR A CA 1
ATOM 448 C C . THR A 1 58 ? -12 -37.562 -36.312 1 90.38 58 THR A C 1
ATOM 450 O O . THR A 1 58 ? -13.133 -38.031 -36.188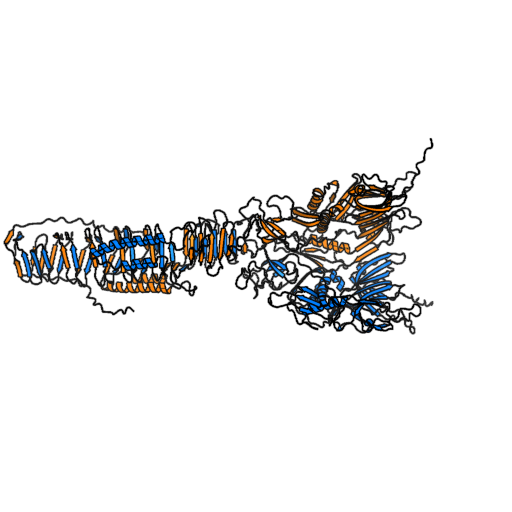 1 90.38 58 THR A O 1
ATOM 453 N N . MET A 1 59 ? -11.125 -37.562 -35.375 1 93.31 59 MET A N 1
ATOM 454 C CA . MET A 1 59 ? -11.445 -38.25 -34.125 1 93.31 59 MET A CA 1
ATOM 455 C C . MET A 1 59 ? -11.484 -37.281 -32.938 1 93.31 59 MET A C 1
ATOM 457 O O . MET A 1 59 ? -12.477 -37.219 -32.219 1 93.31 59 MET A O 1
ATOM 461 N N . LEU A 1 60 ? -10.5 -36.469 -32.844 1 94.5 60 LEU A N 1
ATOM 462 C CA . LEU A 1 60 ? -10.375 -35.562 -31.703 1 94.5 60 LEU A CA 1
ATOM 463 C C . LEU A 1 60 ? -11.531 -34.594 -31.672 1 94.5 60 LEU A C 1
ATOM 465 O O . LEU A 1 60 ? -11.938 -34.062 -32.719 1 94.5 60 LEU A O 1
ATOM 469 N N . MET A 1 61 ? -12.102 -34.312 -30.484 1 95.12 61 MET A N 1
ATOM 470 C CA . MET A 1 61 ? -13.125 -33.312 -30.188 1 95.12 61 MET A CA 1
ATOM 471 C C . MET A 1 61 ? -14.484 -33.75 -30.719 1 95.12 61 MET A C 1
ATOM 473 O O . MET A 1 61 ? -15.469 -33 -30.609 1 95.12 61 MET A O 1
ATOM 477 N N . HIS A 1 62 ? -14.555 -34.969 -31.234 1 94.94 62 HIS A N 1
ATOM 478 C CA . HIS A 1 62 ? -15.844 -35.5 -31.688 1 94.94 62 HIS A CA 1
ATOM 479 C C . HIS A 1 62 ? -16.547 -36.25 -30.562 1 94.94 62 HIS A C 1
ATOM 481 O O . HIS A 1 62 ? -15.891 -36.938 -29.781 1 94.94 62 HIS A O 1
ATOM 487 N N . ASP A 1 63 ? -17.859 -36.094 -30.609 1 94.94 63 ASP A N 1
ATOM 488 C CA . ASP A 1 63 ? -18.641 -36.875 -29.672 1 94.94 63 ASP A CA 1
ATOM 489 C C . ASP A 1 63 ? -18.531 -38.375 -29.984 1 94.94 63 ASP A C 1
ATOM 491 O O . ASP A 1 63 ? -18.5 -38.75 -31.141 1 94.94 63 ASP A O 1
ATOM 495 N N . ALA A 1 64 ? -18.375 -39.094 -28.938 1 95.44 64 ALA A N 1
ATOM 496 C CA . ALA A 1 64 ? -18.266 -40.531 -29.094 1 95.44 64 ALA A CA 1
ATOM 497 C C . ALA A 1 64 ? -19 -41.281 -27.953 1 95.44 64 ALA A C 1
ATOM 499 O O . ALA A 1 64 ? -19.266 -40.688 -26.906 1 95.44 64 ALA A O 1
ATOM 500 N N . SER A 1 65 ? -19.391 -42.469 -28.234 1 94.5 65 SER A N 1
ATOM 501 C CA . SER A 1 65 ? -20.078 -43.312 -27.25 1 94.5 65 SER A CA 1
ATOM 502 C C . SER A 1 65 ? -19.547 -44.75 -27.266 1 94.5 65 SER A C 1
ATOM 504 O O . SER A 1 65 ? -19.203 -45.281 -28.328 1 94.5 65 SER A O 1
ATOM 506 N N . LEU A 1 66 ? -19.344 -45.25 -26.172 1 94.19 66 LEU A N 1
ATOM 507 C CA . LEU A 1 66 ? -19 -46.656 -25.969 1 94.19 66 LEU A CA 1
ATOM 508 C C . LEU A 1 66 ? -20.172 -47.406 -25.359 1 94.19 66 LEU A C 1
ATOM 510 O O . LEU A 1 66 ? -20.625 -47.094 -24.266 1 94.19 66 LEU A O 1
ATOM 514 N N . THR A 1 67 ? -20.688 -48.312 -26.062 1 91.25 67 THR A N 1
ATOM 515 C CA . THR A 1 67 ? -21.812 -49.125 -25.594 1 91.25 67 THR A CA 1
ATOM 516 C C . THR A 1 67 ? -21.328 -50.5 -25.078 1 91.25 67 THR A C 1
ATOM 518 O O . THR A 1 67 ? -20.672 -51.25 -25.828 1 91.25 67 THR A O 1
ATOM 521 N N . LEU A 1 68 ? -21.578 -50.688 -23.812 1 88.06 68 LEU A N 1
ATOM 522 C CA . LEU A 1 68 ? -21.266 -52 -23.219 1 88.06 68 LEU A CA 1
ATOM 523 C C . LEU A 1 68 ? -22.438 -52.969 -23.406 1 88.06 68 LEU A C 1
ATOM 525 O O . LEU A 1 68 ? -23.562 -52.688 -22.984 1 88.06 68 LEU A O 1
ATOM 529 N N . ALA A 1 69 ? -22.25 -54 -24.188 1 77.31 69 ALA A N 1
ATOM 530 C CA . ALA A 1 69 ? -23.312 -54.938 -24.484 1 77.31 69 ALA A CA 1
ATOM 531 C C . ALA A 1 69 ? -23.016 -56.312 -23.875 1 77.31 69 ALA A C 1
ATOM 533 O O . ALA A 1 69 ? -21.844 -56.688 -23.703 1 77.31 69 ALA A O 1
ATOM 534 N N . ALA A 1 70 ? -24.125 -57 -23.297 1 66.69 70 ALA A N 1
ATOM 535 C CA . ALA A 1 70 ? -24.016 -58.344 -22.797 1 66.69 70 ALA A CA 1
ATOM 536 C C . ALA A 1 70 ? -23.75 -59.344 -23.922 1 66.69 70 ALA A C 1
ATOM 538 O O . ALA A 1 70 ? -24.062 -59.062 -25.078 1 66.69 70 ALA A O 1
ATOM 539 N N . PRO A 1 71 ? -23 -60.438 -23.594 1 59.34 71 PRO A N 1
ATOM 540 C CA . PRO A 1 71 ? -22.766 -61.469 -24.625 1 59.34 71 PRO A CA 1
ATOM 541 C C . PRO A 1 71 ? -24.062 -62 -25.234 1 59.34 71 PRO A C 1
ATOM 543 O O . PRO A 1 71 ? -25.094 -62 -24.578 1 59.34 71 PRO A O 1
ATOM 546 N N . MET A 1 72 ? -24.188 -62.062 -26.531 1 52.72 72 MET A N 1
ATOM 547 C CA . MET A 1 72 ? -25.328 -62.5 -27.328 1 52.72 72 MET A CA 1
ATOM 548 C C . MET A 1 72 ? -25.891 -63.812 -26.766 1 52.72 72 MET A C 1
ATOM 550 O O . MET A 1 72 ? -25.141 -64.75 -26.562 1 52.72 72 MET A O 1
ATOM 554 N N . ALA A 1 73 ? -26.875 -63.875 -25.797 1 50.44 73 ALA A N 1
ATOM 555 C CA . ALA A 1 73 ? -27.547 -65.125 -25.531 1 50.44 73 ALA A CA 1
ATOM 556 C C . ALA A 1 73 ? -28.516 -65.5 -26.656 1 50.44 73 ALA A C 1
ATOM 558 O O . ALA A 1 73 ? -29.234 -64.625 -27.156 1 50.44 73 ALA A O 1
ATOM 559 N N . GLU A 1 74 ? -28.188 -66.438 -27.469 1 45.34 74 GLU A N 1
ATOM 560 C CA . GLU A 1 74 ? -29.094 -67 -28.469 1 45.34 74 GLU A CA 1
ATOM 561 C C . GLU A 1 74 ? -30.406 -67.438 -27.828 1 45.34 74 GLU A C 1
ATOM 563 O O . GLU A 1 74 ? -30.438 -68.438 -27.078 1 45.34 74 GLU A O 1
ATOM 568 N N . ALA A 1 75 ? -31.281 -66.625 -27.266 1 47.09 75 ALA A N 1
ATOM 569 C CA . ALA A 1 75 ? -32.562 -67.188 -26.922 1 47.09 75 ALA A CA 1
ATOM 570 C C . ALA A 1 75 ? -33.562 -67.062 -28.078 1 47.09 75 ALA A C 1
ATOM 572 O O . ALA A 1 75 ? -33.812 -65.938 -28.547 1 47.09 75 ALA A O 1
ATOM 573 N N . PHE A 1 76 ? -34.25 -68.188 -28.375 1 49.16 76 PHE A N 1
ATOM 574 C CA . PHE A 1 76 ? -35.281 -68.5 -29.344 1 49.16 76 PHE A CA 1
ATOM 575 C C . PHE A 1 76 ? -35 -67.875 -30.688 1 49.16 76 PHE A C 1
ATOM 577 O O . PHE A 1 76 ? -35.906 -67.375 -31.344 1 49.16 76 PHE A O 1
ATOM 584 N N . GLY A 1 77 ? -33.781 -67.75 -31.219 1 46.75 77 GLY A N 1
ATOM 585 C CA . GLY A 1 77 ? -33.406 -67.375 -32.562 1 46.75 77 GLY A CA 1
ATOM 586 C C . GLY A 1 77 ? -33 -65.938 -32.719 1 46.75 77 GLY A C 1
ATOM 587 O O . GLY A 1 77 ? -32.562 -65.5 -33.812 1 46.75 77 GLY A O 1
ATOM 588 N N . VAL A 1 78 ? -33.625 -64.938 -32.062 1 45.53 78 VAL A N 1
ATOM 589 C CA . VAL A 1 78 ? -33.312 -63.5 -32.25 1 45.53 78 VAL A CA 1
ATOM 590 C C . VAL A 1 78 ? -32.156 -63.125 -31.344 1 45.53 78 VAL A C 1
ATOM 592 O O . VAL A 1 78 ? -32.219 -63.281 -30.125 1 45.53 78 VAL A O 1
ATOM 595 N N . THR A 1 79 ? -30.906 -63 -31.734 1 47.78 79 THR A N 1
ATOM 596 C CA . THR A 1 79 ? -29.719 -62.531 -31.031 1 47.78 79 THR A CA 1
ATOM 597 C C . THR A 1 79 ? -29.875 -61.062 -30.625 1 47.78 79 THR A C 1
ATOM 599 O O . THR A 1 79 ? -29.812 -60.188 -31.469 1 47.78 79 THR A O 1
ATOM 602 N N . VAL A 1 80 ? -30.766 -60.688 -29.75 1 49.28 80 VAL A N 1
ATOM 603 C CA . VAL A 1 80 ? -30.859 -59.281 -29.375 1 49.28 80 VAL A CA 1
ATOM 604 C C . VAL A 1 80 ? -29.719 -58.938 -28.406 1 49.28 80 VAL A C 1
ATOM 606 O O . VAL A 1 80 ? -29.547 -59.594 -27.375 1 49.28 80 VAL A O 1
ATOM 609 N N . GLN A 1 81 ? -28.703 -58.25 -28.828 1 55.91 81 GLN A N 1
ATOM 610 C CA . GLN A 1 81 ? -27.672 -57.719 -27.953 1 55.91 81 GLN A CA 1
ATOM 611 C C . GLN A 1 81 ? -28.234 -56.656 -27.016 1 55.91 81 GLN A C 1
ATOM 613 O O . GLN A 1 81 ? -28.812 -55.688 -27.469 1 55.91 81 GLN A O 1
ATOM 618 N N . GLN A 1 82 ? -28.531 -56.969 -25.766 1 63.72 82 GLN A N 1
ATOM 619 C CA . GLN A 1 82 ? -29.094 -56.031 -24.797 1 63.72 82 GLN A CA 1
ATOM 620 C C . GLN A 1 82 ? -28.047 -55.031 -24.297 1 63.72 82 GLN A C 1
ATOM 622 O O . GLN A 1 82 ? -26.984 -55.438 -23.828 1 63.72 82 GLN A O 1
ATOM 627 N N . THR A 1 83 ? -28.234 -53.75 -24.641 1 67.69 83 THR A N 1
ATOM 628 C CA . THR A 1 83 ? -27.422 -52.656 -24.141 1 67.69 83 THR A CA 1
ATOM 629 C C . THR A 1 83 ? -27.484 -52.531 -22.625 1 67.69 83 THR A C 1
ATOM 631 O O . THR A 1 83 ? -28.578 -52.438 -22.062 1 67.69 83 THR A O 1
ATOM 634 N N . GLN A 1 84 ? -26.312 -52.656 -22.047 1 76.88 84 GLN A N 1
ATOM 635 C CA . GLN A 1 84 ? -26.281 -52.594 -20.594 1 76.88 84 GLN A CA 1
ATOM 636 C C . GLN A 1 84 ? -25.969 -51.156 -20.125 1 76.88 84 GLN A C 1
ATOM 638 O O . GLN A 1 84 ? -26.609 -50.656 -19.188 1 76.88 84 GLN A O 1
ATOM 643 N N . ARG A 1 85 ? -25.047 -50.531 -20.766 1 89.81 85 ARG A N 1
ATOM 644 C CA . ARG A 1 85 ? -24.641 -49.219 -20.344 1 89.81 85 ARG A CA 1
ATOM 645 C C . ARG A 1 85 ? -23.969 -48.438 -21.484 1 89.81 85 ARG A C 1
ATOM 647 O O . ARG A 1 85 ? -23.234 -49.031 -22.281 1 89.81 85 ARG A O 1
ATOM 654 N N . VAL A 1 86 ? -24.297 -47.219 -21.625 1 92.25 86 VAL A N 1
ATOM 655 C CA . VAL A 1 86 ? -23.688 -46.344 -22.641 1 92.25 86 VAL A CA 1
ATOM 656 C C . VAL A 1 86 ? -22.844 -45.281 -21.969 1 92.25 86 VAL A C 1
ATOM 658 O O . VAL A 1 86 ? -23.312 -44.594 -21.062 1 92.25 86 VAL A O 1
ATOM 661 N N . ILE A 1 87 ? -21.609 -45.219 -22.281 1 94.62 87 ILE A N 1
ATOM 662 C CA . ILE A 1 87 ? -20.719 -44.156 -21.859 1 94.62 87 ILE A CA 1
ATOM 663 C C . ILE A 1 87 ? -20.562 -43.125 -22.969 1 94.62 87 ILE A C 1
ATOM 665 O O . ILE A 1 87 ? -20.125 -43.469 -24.078 1 94.62 87 ILE A O 1
ATOM 669 N N . GLN A 1 88 ? -21 -41.938 -22.688 1 95.44 88 GLN A N 1
ATOM 670 C CA . GLN A 1 88 ? -20.969 -40.875 -23.672 1 95.44 88 GLN A CA 1
ATOM 671 C C . GLN A 1 88 ? -19.969 -39.781 -23.281 1 95.44 88 GLN A C 1
ATOM 673 O O . GLN A 1 88 ? -19.859 -39.438 -22.109 1 95.44 88 GLN A O 1
ATOM 678 N N . GLY A 1 89 ? -19.219 -39.25 -24.234 1 96.88 89 GLY A N 1
ATOM 679 C CA . GLY A 1 89 ? -18.281 -38.188 -24 1 96.88 89 GLY A CA 1
ATOM 680 C C . GLY A 1 89 ? -17.672 -37.625 -25.281 1 96.88 89 GLY A C 1
ATOM 681 O O . GLY A 1 89 ? -18.344 -37.594 -26.312 1 96.88 89 GLY A O 1
ATOM 682 N N . VAL A 1 90 ? -16.516 -37.094 -25.172 1 96.69 90 VAL A N 1
ATOM 683 C CA . VAL A 1 90 ? -15.789 -36.531 -26.281 1 96.69 90 VAL A CA 1
ATOM 684 C C . VAL A 1 90 ? -14.391 -37.156 -26.359 1 96.69 90 VAL A C 1
ATOM 686 O O . VAL A 1 90 ? -13.82 -37.531 -25.344 1 96.69 90 VAL A O 1
ATOM 689 N N . VAL A 1 91 ? -13.867 -37.281 -27.578 1 97.25 91 VAL A N 1
ATOM 690 C CA . VAL A 1 91 ? -12.539 -37.844 -27.781 1 97.25 91 VAL A CA 1
ATOM 691 C C . VAL A 1 91 ? -11.477 -36.781 -27.469 1 97.25 91 VAL A C 1
ATOM 693 O O . VAL A 1 91 ? -11.406 -35.75 -28.156 1 97.25 91 VAL A O 1
ATOM 696 N N . THR A 1 92 ? -10.641 -37.031 -26.469 1 97.19 92 THR A N 1
ATOM 697 C CA . THR A 1 92 ? -9.641 -36.062 -26.062 1 97.19 92 THR A CA 1
ATOM 698 C C . THR A 1 92 ? -8.234 -36.562 -26.422 1 97.19 92 THR A C 1
ATOM 700 O O . THR A 1 92 ? -7.281 -35.781 -26.391 1 97.19 92 THR A O 1
ATOM 703 N N . GLY A 1 93 ? -8.07 -37.75 -26.734 1 97 93 GLY A N 1
ATOM 704 C CA . GLY A 1 93 ? -6.805 -38.344 -27.141 1 97 93 GLY A CA 1
ATOM 705 C C . GLY A 1 93 ? -6.949 -39.375 -28.266 1 97 93 GLY A C 1
ATOM 706 O O . GLY A 1 93 ? -7.957 -40.062 -28.344 1 97 93 GLY A O 1
ATOM 707 N N . PHE A 1 94 ? -5.996 -39.438 -29.078 1 96.19 94 PHE A N 1
ATOM 708 C CA . PHE A 1 94 ? -5.973 -40.375 -30.203 1 96.19 94 PHE A CA 1
ATOM 709 C C . PHE A 1 94 ? -4.547 -40.812 -30.5 1 96.19 94 PHE A C 1
ATOM 711 O O . PHE A 1 94 ? -3.662 -39.969 -30.719 1 96.19 94 PHE A O 1
ATOM 718 N N . LYS A 1 95 ? -4.359 -42.125 -30.5 1 95.12 95 LYS A N 1
ATOM 719 C CA . LYS A 1 95 ? -3.021 -42.656 -30.703 1 95.12 95 LYS A CA 1
ATOM 720 C C . LYS A 1 95 ? -3.031 -43.719 -31.812 1 95.12 95 LYS A C 1
ATOM 722 O O . LYS A 1 95 ? -3.994 -44.469 -31.953 1 95.12 95 LYS A O 1
ATOM 727 N N . ARG A 1 96 ? -2.061 -43.656 -32.594 1 93.56 96 ARG A N 1
ATOM 728 C CA . ARG A 1 96 ? -1.747 -44.75 -33.5 1 93.56 96 ARG A CA 1
ATOM 729 C C . ARG A 1 96 ? -0.659 -45.656 -32.906 1 93.56 96 ARG A C 1
ATOM 731 O O . ARG A 1 96 ? 0.485 -45.219 -32.75 1 93.56 96 ARG A O 1
ATOM 738 N N . LEU A 1 97 ? -0.964 -46.875 -32.594 1 89.56 97 LEU A N 1
ATOM 739 C CA . LEU A 1 97 ? -0.067 -47.75 -31.844 1 89.56 97 LEU A CA 1
ATOM 740 C C . LEU A 1 97 ? 0.812 -48.562 -32.781 1 89.56 97 LEU A C 1
ATOM 742 O O . LEU A 1 97 ? 2.035 -48.594 -32.625 1 89.56 97 LEU A O 1
ATOM 746 N N . SER A 1 98 ? 0.237 -49.25 -33.688 1 84.62 98 SER A N 1
ATOM 747 C CA . SER A 1 98 ? 1.009 -50.125 -34.594 1 84.62 98 SER A CA 1
ATOM 748 C C . SER A 1 98 ? 0.245 -50.375 -35.875 1 84.62 98 SER A C 1
ATOM 750 O O . SER A 1 98 ? -0.964 -50.156 -35.938 1 84.62 98 SER A O 1
ATOM 752 N N . ALA A 1 99 ? 1.034 -50.656 -36.875 1 83.06 99 ALA A N 1
ATOM 753 C CA . ALA A 1 99 ? 0.439 -51 -38.156 1 83.06 99 ALA A CA 1
ATOM 754 C C . ALA A 1 99 ? 0.89 -52.375 -38.625 1 83.06 99 ALA A C 1
ATOM 756 O O . ALA A 1 99 ? 2.047 -52.75 -38.438 1 83.06 99 ALA A O 1
ATOM 757 N N . SER A 1 100 ? -0.051 -53.188 -38.906 1 78.44 100 SER A N 1
ATOM 758 C CA . SER A 1 100 ? 0.233 -54.438 -39.562 1 78.44 100 SER A CA 1
ATOM 759 C C . SER A 1 100 ? -0.16 -54.406 -41.031 1 78.44 100 SER A C 1
ATOM 761 O O . SER A 1 100 ? -0.58 -53.344 -41.531 1 78.44 100 SER A O 1
ATOM 763 N N . LYS A 1 101 ? 0.098 -55.5 -41.844 1 76.31 101 LYS A N 1
ATOM 764 C CA . LYS A 1 101 ? -0.164 -55.531 -43.281 1 76.31 101 LYS A CA 1
ATOM 765 C C . LYS A 1 101 ? -1.642 -55.281 -43.562 1 76.31 101 LYS A C 1
ATOM 767 O O . LYS A 1 101 ? -1.98 -54.594 -44.531 1 76.31 101 LYS A O 1
ATOM 772 N N . GLU A 1 102 ? -2.479 -55.75 -42.719 1 79.19 102 GLU A N 1
ATOM 773 C CA . GLU A 1 102 ? -3.896 -55.719 -43.062 1 79.19 102 GLU A CA 1
ATOM 774 C C . GLU A 1 102 ? -4.645 -54.688 -42.219 1 79.19 102 GLU A C 1
ATOM 776 O O . GLU A 1 102 ? -5.688 -54.188 -42.656 1 79.19 102 GLU A O 1
ATOM 781 N N . GLU A 1 103 ? -4.113 -54.375 -41.094 1 84.69 103 GLU A N 1
ATOM 782 C CA . GLU A 1 103 ? -4.863 -53.469 -40.188 1 84.69 103 GLU A CA 1
ATOM 783 C C . GLU A 1 103 ? -3.928 -52.625 -39.344 1 84.69 103 GLU A C 1
ATOM 785 O O . GLU A 1 103 ? -2.729 -52.906 -39.281 1 84.69 103 GLU A O 1
ATOM 790 N N . CYS A 1 104 ? -4.523 -51.531 -38.938 1 89.19 104 CYS A N 1
ATOM 791 C CA . CYS A 1 104 ? -3.814 -50.625 -38 1 89.19 104 CYS A CA 1
ATOM 792 C C . CYS A 1 104 ? -4.504 -50.594 -36.656 1 89.19 104 CYS A C 1
ATOM 794 O O . CYS A 1 104 ? -5.73 -50.625 -36.562 1 89.19 104 CYS A O 1
ATOM 796 N N . ARG A 1 105 ? -3.734 -50.625 -35.625 1 92.12 105 ARG A N 1
ATOM 797 C CA . ARG A 1 105 ? -4.25 -50.531 -34.281 1 92.12 105 ARG A CA 1
ATOM 798 C C . ARG A 1 105 ? -4.227 -49.094 -33.781 1 92.12 105 ARG A C 1
ATOM 800 O O . ARG A 1 105 ? -3.188 -48.438 -33.812 1 92.12 105 ARG A O 1
ATOM 807 N N . TYR A 1 106 ? -5.402 -48.625 -33.312 1 94.19 106 TYR A N 1
ATOM 808 C CA . TYR A 1 106 ? -5.57 -47.281 -32.781 1 94.19 106 TYR A CA 1
ATOM 809 C C . TYR A 1 106 ? -6.039 -47.312 -31.344 1 94.19 106 TYR A C 1
ATOM 811 O O . TYR A 1 106 ? -6.512 -48.344 -30.859 1 94.19 106 TYR A O 1
ATOM 819 N N . GLU A 1 107 ? -5.797 -46.281 -30.672 1 96.25 107 GLU A N 1
ATOM 820 C CA . GLU A 1 107 ? -6.332 -46.062 -29.328 1 96.25 107 GLU A CA 1
ATOM 821 C C . GLU A 1 107 ? -6.98 -44.688 -29.203 1 96.25 107 GLU A C 1
ATOM 823 O O . GLU A 1 107 ? -6.43 -43.688 -29.672 1 96.25 107 GLU A O 1
ATOM 828 N N . LEU A 1 108 ? -8.133 -44.656 -28.625 1 95.94 108 LEU A N 1
ATOM 829 C CA . LEU A 1 108 ? -8.867 -43.406 -28.406 1 95.94 108 LEU A CA 1
ATOM 830 C C . LEU A 1 108 ? -9.18 -43.219 -26.922 1 95.94 108 LEU A C 1
ATOM 832 O O . LEU A 1 108 ? -9.516 -44.188 -26.219 1 95.94 108 LEU A O 1
ATOM 836 N N . SER A 1 109 ? -9.031 -41.969 -26.484 1 97.88 109 SER A N 1
ATOM 837 C CA . SER A 1 109 ? -9.414 -41.656 -25.109 1 97.88 109 SER A CA 1
ATOM 838 C C . SER A 1 109 ? -10.766 -40.938 -25.062 1 97.88 109 SER A C 1
ATOM 840 O O . SER A 1 109 ? -10.938 -39.875 -25.656 1 97.88 109 SER A O 1
ATOM 842 N N . LEU A 1 110 ? -11.727 -41.5 -24.422 1 97.88 110 LEU A N 1
ATOM 843 C CA . LEU A 1 110 ? -13.078 -40.969 -24.266 1 97.88 110 LEU A CA 1
ATOM 844 C C . LEU A 1 110 ? -13.258 -40.344 -22.891 1 97.88 110 LEU A C 1
ATOM 846 O O . LEU A 1 110 ? -13.07 -41 -21.859 1 97.88 110 LEU A O 1
ATOM 850 N N . GLN A 1 111 ? -13.562 -39.062 -22.844 1 98.31 111 GLN A N 1
ATOM 851 C CA . GLN A 1 111 ? -13.781 -38.344 -21.609 1 98.31 111 GLN A CA 1
ATOM 852 C C . GLN A 1 111 ? -15.047 -37.469 -21.703 1 98.31 111 GLN A C 1
ATOM 854 O O . GLN A 1 111 ? -15.539 -37.219 -22.797 1 98.31 111 GLN A O 1
ATOM 859 N N . PRO A 1 112 ? -15.609 -37.156 -20.5 1 98.12 112 PRO A N 1
ATOM 860 C CA . PRO A 1 112 ? -16.75 -36.219 -20.578 1 98.12 112 PRO A CA 1
ATOM 861 C C . PRO A 1 112 ? -16.328 -34.812 -21.016 1 98.12 112 PRO A C 1
ATOM 863 O O . PRO A 1 112 ? -15.164 -34.438 -20.891 1 98.12 112 PRO A O 1
ATOM 866 N N . ARG A 1 113 ? -17.297 -33.969 -21.516 1 97 113 ARG A N 1
ATOM 867 C CA . ARG A 1 113 ? -17.031 -32.594 -21.969 1 97 113 ARG A CA 1
ATOM 868 C C . ARG A 1 113 ? -16.453 -31.766 -20.844 1 97 113 ARG A C 1
ATOM 870 O O . ARG A 1 113 ? -15.672 -30.828 -21.078 1 97 113 ARG A O 1
ATOM 877 N N . LEU A 1 114 ? -16.766 -32.125 -19.625 1 97.75 114 LEU A N 1
ATOM 878 C CA . LEU A 1 114 ? -16.266 -31.375 -18.469 1 97.75 114 LEU A CA 1
ATOM 879 C C . LEU A 1 114 ? -14.742 -31.422 -18.406 1 97.75 114 LEU A C 1
ATOM 881 O O . LEU A 1 114 ? -14.102 -30.5 -17.906 1 97.75 114 LEU A O 1
ATOM 885 N N . ALA A 1 115 ? -14.141 -32.531 -18.922 1 98 115 ALA A N 1
ATOM 886 C CA . ALA A 1 115 ? -12.688 -32.688 -18.906 1 98 115 ALA A CA 1
ATOM 887 C C . ALA A 1 115 ? -12 -31.609 -19.75 1 98 115 ALA A C 1
ATOM 889 O O . ALA A 1 115 ? -10.859 -31.234 -19.484 1 98 115 ALA A O 1
ATOM 890 N N . LEU A 1 116 ? -12.656 -31.078 -20.734 1 97.69 116 LEU A N 1
ATOM 891 C CA . LEU A 1 116 ? -12.094 -30.078 -21.641 1 97.69 116 LEU A CA 1
ATOM 892 C C . LEU A 1 116 ? -11.836 -28.766 -20.906 1 97.69 116 LEU A C 1
ATOM 894 O O . LEU A 1 116 ? -11.047 -27.938 -21.359 1 97.69 116 LEU A O 1
ATOM 898 N N . LEU A 1 117 ? -12.523 -28.562 -19.797 1 98.19 117 LEU A N 1
ATOM 899 C CA . LEU A 1 117 ? -12.422 -27.312 -19.062 1 98.19 117 LEU A CA 1
ATOM 900 C C . LEU A 1 117 ? -11.031 -27.141 -18.453 1 98.19 117 LEU A C 1
ATOM 902 O O . LEU A 1 117 ? -10.672 -26.062 -18 1 98.19 117 LEU A O 1
ATOM 906 N N . SER A 1 118 ? -10.227 -28.25 -18.438 1 97.69 118 SER A N 1
ATOM 907 C CA . SER A 1 118 ? -8.852 -28.172 -17.969 1 97.69 118 SER A CA 1
ATOM 908 C C . SER A 1 118 ? -7.984 -27.391 -18.938 1 97.69 118 SER A C 1
ATOM 910 O O . SER A 1 118 ? -6.859 -27 -18.609 1 97.69 118 SER A O 1
ATOM 912 N N . ARG A 1 119 ? -8.516 -27.109 -20.094 1 97 119 ARG A N 1
ATOM 913 C CA . ARG A 1 119 ? -7.785 -26.359 -21.109 1 97 119 ARG A CA 1
ATOM 914 C C . ARG A 1 119 ? -8.164 -24.891 -21.078 1 97 119 ARG A C 1
ATOM 916 O O . ARG A 1 119 ? -7.77 -24.125 -21.969 1 97 119 ARG A O 1
ATOM 923 N N . SER A 1 120 ? -8.914 -24.484 -20.109 1 97.31 120 SER A N 1
ATOM 924 C CA . SER A 1 120 ? -9.336 -23.109 -19.938 1 97.31 120 SER A CA 1
ATOM 925 C C . SER A 1 120 ? -8.789 -22.516 -18.641 1 97.31 120 SER A C 1
ATOM 927 O O . SER A 1 120 ? -9.469 -22.516 -17.609 1 97.31 120 SER A O 1
ATOM 929 N N . HIS A 1 121 ? -7.539 -21.984 -18.781 1 97 121 HIS A N 1
ATOM 930 C CA . HIS A 1 121 ? -6.914 -21.281 -17.672 1 97 121 HIS A CA 1
ATOM 931 C C . HIS A 1 121 ? -7.414 -19.844 -17.578 1 97 121 HIS A C 1
ATOM 933 O O . HIS A 1 121 ? -7.41 -19.109 -18.578 1 97 121 HIS A O 1
ATOM 939 N N . GLN A 1 122 ? -7.891 -19.453 -16.297 1 96.62 122 GLN A N 1
ATOM 940 C CA . GLN A 1 122 ? -8.555 -18.156 -16.234 1 96.62 122 GLN A CA 1
ATOM 941 C C . GLN A 1 122 ? -8.195 -17.406 -14.953 1 96.62 122 GLN A C 1
ATOM 943 O O . GLN A 1 122 ? -7.715 -18.016 -13.992 1 96.62 122 GLN A O 1
ATOM 948 N N . ASN A 1 123 ? -8.352 -16.156 -14.969 1 96.94 123 ASN A N 1
ATOM 949 C CA . ASN A 1 123 ? -8.422 -15.227 -13.852 1 96.94 123 ASN A CA 1
ATOM 950 C C . ASN A 1 123 ? -9.703 -14.398 -13.883 1 96.94 123 ASN A C 1
ATOM 952 O O . ASN A 1 123 ? -10.055 -13.836 -14.922 1 96.94 123 ASN A O 1
ATOM 956 N N . GLY A 1 124 ? -10.414 -14.484 -12.758 1 96.38 124 GLY A N 1
ATOM 957 C CA . GLY A 1 124 ? -11.68 -13.766 -12.781 1 96.38 124 GLY A CA 1
ATOM 958 C C . GLY A 1 124 ? -12.258 -13.539 -11.398 1 96.38 124 GLY A C 1
ATOM 959 O O . GLY A 1 124 ? -11.758 -14.086 -10.414 1 96.38 124 GLY A O 1
ATOM 960 N N . ILE A 1 125 ? -13.305 -12.68 -11.367 1 97.25 125 ILE A N 1
ATOM 961 C CA . ILE A 1 125 ? -14 -12.336 -10.133 1 97.25 125 ILE A CA 1
ATOM 962 C C . ILE A 1 125 ? -15.492 -12.641 -10.273 1 97.25 125 ILE A C 1
ATOM 964 O O . ILE A 1 125 ? -16.078 -12.383 -11.32 1 97.25 125 ILE A O 1
ATOM 968 N N . TYR A 1 126 ? -16.062 -13.234 -9.258 1 98.19 126 TYR A N 1
ATOM 969 C CA . TYR A 1 126 ? -17.484 -13.516 -9.164 1 98.19 126 TYR A CA 1
ATOM 970 C C . TYR A 1 126 ? -18.094 -12.852 -7.938 1 98.19 126 TYR A C 1
ATOM 972 O O . TYR A 1 126 ? -17.609 -13.023 -6.82 1 98.19 126 TYR A O 1
ATOM 980 N N . GLN A 1 127 ? -19.172 -12.117 -8.141 1 97.31 127 GLN A N 1
ATOM 981 C CA . GLN A 1 127 ? -19.75 -11.367 -7.035 1 97.31 127 GLN A CA 1
ATOM 982 C C . GLN A 1 127 ? -21.203 -11.773 -6.801 1 97.31 127 GLN A C 1
ATOM 984 O O . GLN A 1 127 ? -21.953 -12.008 -7.754 1 97.31 127 GLN A O 1
ATOM 989 N N . ASP A 1 128 ? -21.562 -11.859 -5.543 1 97.12 128 ASP A N 1
ATOM 990 C CA . ASP A 1 128 ? -22.922 -12.07 -5.09 1 97.12 128 ASP A CA 1
ATOM 991 C C . ASP A 1 128 ? -23.547 -13.305 -5.758 1 97.12 128 ASP A C 1
ATOM 993 O O . ASP A 1 128 ? -24.625 -13.219 -6.34 1 97.12 128 ASP A O 1
ATOM 997 N N . MET A 1 129 ? -22.812 -14.352 -5.734 1 98 129 MET A N 1
ATOM 998 C CA . MET A 1 129 ? -23.234 -15.633 -6.289 1 98 129 MET A CA 1
ATOM 999 C C . MET A 1 129 ? -22.906 -16.781 -5.336 1 98 129 MET A C 1
ATOM 1001 O O . MET A 1 129 ? -21.875 -16.75 -4.664 1 98 129 MET A O 1
ATOM 1005 N N . SER A 1 130 ? -23.766 -17.719 -5.312 1 98.38 130 SER A N 1
ATOM 1006 C CA . SER A 1 130 ? -23.484 -18.938 -4.574 1 98.38 130 SER A CA 1
ATOM 1007 C C . SER A 1 130 ? -22.562 -19.859 -5.367 1 98.38 130 SER A C 1
ATOM 1009 O O . SER A 1 130 ? -22.312 -19.641 -6.555 1 98.38 130 SER A O 1
ATOM 1011 N N . VAL A 1 131 ? -22.062 -20.828 -4.715 1 98.31 131 VAL A N 1
ATOM 1012 C CA . VAL A 1 131 ? -21.125 -21.75 -5.355 1 98.31 131 VAL A CA 1
ATOM 1013 C C . VAL A 1 131 ? -21.812 -22.422 -6.555 1 98.31 131 VAL A C 1
ATOM 1015 O O . VAL A 1 131 ? -21.266 -22.406 -7.66 1 98.31 131 VAL A O 1
ATOM 1018 N N . PRO A 1 132 ? -23.047 -22.969 -6.473 1 98.5 132 PRO A N 1
ATOM 1019 C CA . PRO A 1 132 ? -23.703 -23.547 -7.648 1 98.5 132 PRO A CA 1
ATOM 1020 C C . PRO A 1 132 ? -23.922 -22.531 -8.766 1 98.5 132 PRO A C 1
ATOM 1022 O O . PRO A 1 132 ? -23.797 -22.875 -9.945 1 98.5 132 PRO A O 1
ATOM 1025 N N . GLN A 1 133 ? -24.203 -21.297 -8.359 1 98.19 133 GLN A N 1
ATOM 1026 C CA . GLN A 1 133 ? -24.438 -20.266 -9.359 1 98.19 133 GLN A CA 1
ATOM 1027 C C . GLN A 1 133 ? -23.141 -19.953 -10.125 1 98.19 133 GLN A C 1
ATOM 1029 O O . GLN A 1 133 ? -23.188 -19.703 -11.336 1 98.19 133 GLN A O 1
ATOM 1034 N N . ILE A 1 134 ? -22 -19.875 -9.438 1 98.5 134 ILE A N 1
ATOM 1035 C CA . ILE A 1 134 ? -20.719 -19.625 -10.078 1 98.5 134 ILE A CA 1
ATOM 1036 C C . ILE A 1 134 ? -20.406 -20.734 -11.07 1 98.5 134 ILE A C 1
ATOM 1038 O O . ILE A 1 134 ? -20.016 -20.469 -12.211 1 98.5 134 ILE A O 1
ATOM 1042 N N . VAL A 1 135 ? -20.594 -21.984 -10.617 1 98.69 135 VAL A N 1
ATOM 1043 C CA . VAL A 1 135 ? -20.312 -23.141 -11.469 1 98.69 135 VAL A CA 1
ATOM 1044 C C . VAL A 1 135 ? -21.219 -23.094 -12.703 1 98.69 135 VAL A C 1
ATOM 1046 O O . VAL A 1 135 ? -20.75 -23.281 -13.828 1 98.69 135 VAL A O 1
ATOM 1049 N N . GLU A 1 136 ? -22.453 -22.797 -12.484 1 98.25 136 GLU A N 1
ATOM 1050 C CA . GLU A 1 136 ? -23.391 -22.703 -13.602 1 98.25 136 GLU A CA 1
ATOM 1051 C C . GLU A 1 136 ? -22.984 -21.594 -14.578 1 98.25 136 GLU A C 1
ATOM 1053 O O . GLU A 1 136 ? -23.047 -21.781 -15.789 1 98.25 136 GLU A O 1
ATOM 1058 N N . LYS A 1 137 ? -22.609 -20.453 -14.031 1 97.81 137 LYS A N 1
ATOM 1059 C CA . LYS A 1 137 ? -22.188 -19.344 -14.883 1 97.81 137 LYS A CA 1
ATOM 1060 C C . LYS A 1 137 ? -21.016 -19.75 -15.773 1 97.81 137 LYS A C 1
ATOM 1062 O O . LYS A 1 137 ? -21.016 -19.453 -16.969 1 97.81 137 LYS A O 1
ATOM 1067 N N . ILE A 1 138 ? -20.031 -20.453 -15.258 1 98.19 138 ILE A N 1
ATOM 1068 C CA . ILE A 1 138 ? -18.844 -20.859 -16.016 1 98.19 138 ILE A CA 1
ATOM 1069 C C . ILE A 1 138 ? -19.25 -21.875 -17.094 1 98.19 138 ILE A C 1
ATOM 1071 O O . ILE A 1 138 ? -18.828 -21.75 -18.25 1 98.19 138 ILE A O 1
ATOM 1075 N N . LEU A 1 139 ? -20.047 -22.859 -16.719 1 98.31 139 LEU A N 1
ATOM 1076 C CA . LEU A 1 139 ? -20.469 -23.891 -17.656 1 98.31 139 LEU A CA 1
ATOM 1077 C C . LEU A 1 139 ? -21.281 -23.297 -18.812 1 98.31 139 LEU A C 1
ATOM 1079 O O . LEU A 1 139 ? -21.062 -23.641 -19.969 1 98.31 139 LEU A O 1
ATOM 1083 N N . ARG A 1 140 ? -22.125 -22.312 -18.516 1 97.56 140 ARG A N 1
ATOM 1084 C CA . ARG A 1 140 ? -23.016 -21.75 -19.531 1 97.56 140 ARG A CA 1
ATOM 1085 C C . ARG A 1 140 ? -22.312 -20.688 -20.359 1 97.56 140 ARG A C 1
ATOM 1087 O O . ARG A 1 140 ? -22.281 -20.766 -21.578 1 97.56 140 ARG A O 1
ATOM 1094 N N . GLU A 1 141 ? -21.766 -19.719 -19.719 1 95.88 141 GLU A N 1
ATOM 1095 C CA . GLU A 1 141 ? -21.266 -18.531 -20.422 1 95.88 141 GLU A CA 1
ATOM 1096 C C . GLU A 1 141 ? -19.922 -18.828 -21.094 1 95.88 141 GLU A C 1
ATOM 1098 O O . GLU A 1 141 ? -19.688 -18.391 -22.219 1 95.88 141 GLU A O 1
ATOM 1103 N N . ARG A 1 142 ? -19.031 -19.562 -20.484 1 95.31 142 ARG A N 1
ATOM 1104 C CA . ARG A 1 142 ? -17.703 -19.734 -21.047 1 95.31 142 ARG A CA 1
ATOM 1105 C C . ARG A 1 142 ? -17.625 -21.016 -21.891 1 95.31 142 ARG A C 1
ATOM 1107 O O . ARG A 1 142 ? -16.844 -21.078 -22.844 1 95.31 142 ARG A O 1
ATOM 1114 N N . HIS A 1 143 ? -18.422 -22.047 -21.547 1 96.88 143 HIS A N 1
ATOM 1115 C CA . HIS A 1 143 ? -18.25 -23.328 -22.219 1 96.88 143 HIS A CA 1
ATOM 1116 C C . HIS A 1 143 ? -19.516 -23.734 -22.969 1 96.88 143 HIS A C 1
ATOM 1118 O O . HIS A 1 143 ? -19.656 -24.891 -23.375 1 96.88 143 HIS A O 1
ATOM 1124 N N . ASP A 1 144 ? -20.562 -22.859 -23.016 1 95 144 ASP A N 1
ATOM 1125 C CA . ASP A 1 144 ? -21.75 -22.984 -23.844 1 95 144 ASP A CA 1
ATOM 1126 C C . ASP A 1 144 ? -22.531 -24.266 -23.5 1 95 144 ASP A C 1
ATOM 1128 O O . ASP A 1 144 ? -23.047 -24.938 -24.391 1 95 144 ASP A O 1
ATOM 1132 N N . MET A 1 145 ? -22.422 -24.672 -22.234 1 96.19 145 MET A N 1
ATOM 1133 C CA . MET A 1 145 ? -23.25 -25.797 -21.812 1 96.19 145 MET A CA 1
ATOM 1134 C C . MET A 1 145 ? -24.688 -25.359 -21.562 1 96.19 145 MET A C 1
ATOM 1136 O O . MET A 1 145 ? -24.922 -24.266 -21.031 1 96.19 145 MET A O 1
ATOM 1140 N N . ARG A 1 146 ? -25.641 -26.203 -21.906 1 94.56 146 ARG A N 1
ATOM 1141 C CA . ARG A 1 146 ? -27.062 -25.875 -21.781 1 94.56 146 ARG A CA 1
ATOM 1142 C C . ARG A 1 146 ? -27.688 -26.641 -20.625 1 94.56 146 ARG A C 1
ATOM 1144 O O . ARG A 1 146 ? -27 -27.391 -19.922 1 94.56 146 ARG A O 1
ATOM 1151 N N . GLY A 1 147 ? -28.922 -26.359 -20.438 1 90.69 147 GLY A N 1
ATOM 1152 C CA . GLY A 1 147 ? -29.641 -26.938 -19.312 1 90.69 147 GLY A CA 1
ATOM 1153 C C . GLY A 1 147 ? -29.703 -28.453 -19.359 1 90.69 147 GLY A C 1
ATOM 1154 O O . GLY A 1 147 ? -29.781 -29.094 -18.312 1 90.69 147 GLY A O 1
ATOM 1155 N N . GLN A 1 148 ? -29.562 -29 -20.5 1 91.94 148 GLN A N 1
ATOM 1156 C CA . GLN A 1 148 ? -29.641 -30.453 -20.656 1 91.94 148 GLN A CA 1
ATOM 1157 C C . GLN A 1 148 ? -28.297 -31.109 -20.328 1 91.94 148 GLN A C 1
ATOM 1159 O O . GLN A 1 148 ? -28.219 -32.312 -20.125 1 91.94 148 GLN A O 1
ATOM 1164 N N . ASP A 1 149 ? -27.297 -30.344 -20.328 1 95.38 149 ASP A N 1
ATOM 1165 C CA . ASP A 1 149 ? -25.938 -30.875 -20.203 1 95.38 149 ASP A CA 1
ATOM 1166 C C . ASP A 1 149 ? -25.578 -31.109 -18.734 1 95.38 149 ASP A C 1
ATOM 1168 O O . ASP A 1 149 ? -24.625 -31.828 -18.438 1 95.38 149 ASP A O 1
ATOM 1172 N N . PHE A 1 150 ? -26.219 -30.438 -17.797 1 97.06 150 PHE A N 1
ATOM 1173 C CA . PHE A 1 150 ? -25.906 -30.594 -16.375 1 97.06 150 PHE A CA 1
ATOM 1174 C C . PHE A 1 150 ? -27.156 -30.375 -15.539 1 97.06 150 PHE A C 1
ATOM 1176 O O . PHE A 1 150 ? -28.109 -29.719 -15.977 1 97.06 150 PHE A O 1
ATOM 1183 N N . VAL A 1 151 ? -27.172 -30.984 -14.312 1 96.62 151 VAL A N 1
ATOM 1184 C CA . VAL A 1 151 ? -28.312 -30.859 -13.414 1 96.62 151 VAL A CA 1
ATOM 1185 C C . VAL A 1 151 ? -27.828 -30.734 -11.977 1 96.62 151 VAL A C 1
ATOM 1187 O O . VAL A 1 151 ? -26.953 -31.5 -11.531 1 96.62 151 VAL A O 1
ATOM 1190 N N . PHE A 1 152 ? -28.344 -29.719 -11.281 1 97 152 PHE A N 1
ATOM 1191 C CA . PHE A 1 152 ? -28.109 -29.562 -9.852 1 97 152 PHE A CA 1
ATOM 1192 C C . PHE A 1 152 ? -29.297 -30.078 -9.047 1 97 152 PHE A C 1
ATOM 1194 O O . PHE A 1 152 ? -30.406 -29.562 -9.164 1 97 152 PHE A O 1
ATOM 1201 N N . THR A 1 153 ? -29.141 -31.125 -8.352 1 97.38 153 THR A N 1
ATOM 1202 C CA . THR A 1 153 ? -30.109 -31.625 -7.367 1 97.38 153 THR A CA 1
ATOM 1203 C C . THR A 1 153 ? -29.5 -31.578 -5.965 1 97.38 153 THR A C 1
ATOM 1205 O O . THR A 1 153 ? -28.828 -32.5 -5.539 1 97.38 153 THR A O 1
ATOM 1208 N N . LEU A 1 154 ? -29.781 -30.516 -5.254 1 97.56 154 LEU A N 1
ATOM 1209 C CA . LEU A 1 154 ? -29.141 -30.25 -3.977 1 97.56 154 LEU A CA 1
ATOM 1210 C C . LEU A 1 154 ? -30.156 -30.266 -2.84 1 97.56 154 LEU A C 1
ATOM 1212 O O . LEU A 1 154 ? -31.281 -29.812 -3.012 1 97.56 154 LEU A O 1
ATOM 1216 N N . ALA A 1 155 ? -29.812 -30.766 -1.765 1 95.56 155 ALA A N 1
ATOM 1217 C CA . ALA A 1 155 ? -30.656 -30.797 -0.571 1 95.56 155 ALA A CA 1
ATOM 1218 C C . ALA A 1 155 ? -30.609 -29.469 0.178 1 95.56 155 ALA A C 1
ATOM 1220 O O . ALA A 1 155 ? -31.562 -29.109 0.872 1 95.56 155 ALA A O 1
ATOM 1221 N N . ARG A 1 156 ? -29.531 -28.781 0.016 1 95.56 156 ARG A N 1
ATOM 1222 C CA . ARG A 1 156 ? -29.328 -27.547 0.764 1 95.56 156 ARG A CA 1
ATOM 1223 C C . ARG A 1 156 ? -29.312 -26.344 -0.167 1 95.56 156 ARG A C 1
ATOM 1225 O O . ARG A 1 156 ? -29.172 -26.484 -1.383 1 95.56 156 ARG A O 1
ATOM 1232 N N . GLU A 1 157 ? -29.594 -25.219 0.507 1 96 157 GLU A N 1
ATOM 1233 C CA . GLU A 1 157 ? -29.391 -23.938 -0.172 1 96 157 GLU A CA 1
ATOM 1234 C C . GLU A 1 157 ? -28.062 -23.312 0.213 1 96 157 GLU A C 1
ATOM 1236 O O . GLU A 1 157 ? -27.641 -23.391 1.369 1 96 157 GLU A O 1
ATOM 1241 N N . TYR A 1 158 ? -27.453 -22.781 -0.652 1 97.94 158 TYR A N 1
ATOM 1242 C CA . TYR A 1 158 ? -26.141 -22.188 -0.413 1 97.94 158 TYR A CA 1
ATOM 1243 C C . TYR A 1 158 ? -26.203 -20.672 -0.511 1 97.94 158 TYR A C 1
ATOM 1245 O O . TYR A 1 158 ? -26.859 -20.125 -1.403 1 97.94 158 TYR A O 1
ATOM 1253 N N . PRO A 1 159 ? -25.578 -20 0.415 1 97.31 159 PRO A N 1
ATOM 1254 C CA . PRO A 1 159 ? -25.641 -18.531 0.443 1 97.31 159 PRO A CA 1
ATOM 1255 C C . PRO A 1 159 ? -24.844 -17.891 -0.688 1 97.31 159 PRO A C 1
ATOM 1257 O O . PRO A 1 159 ? -23.906 -18.5 -1.215 1 97.31 159 PRO A O 1
ATOM 1260 N N . ARG A 1 160 ? -25.281 -16.688 -1.059 1 97.56 160 ARG A N 1
ATOM 1261 C CA . ARG A 1 160 ? -24.516 -15.891 -1.996 1 97.56 160 ARG A CA 1
ATOM 1262 C C . ARG A 1 160 ? -23.25 -15.328 -1.332 1 97.56 160 ARG A C 1
ATOM 1264 O O . ARG A 1 160 ? -23.297 -14.875 -0.187 1 97.56 160 ARG A O 1
ATOM 1271 N N . ARG A 1 161 ? -22.188 -15.469 -1.968 1 97.5 161 ARG A N 1
ATOM 1272 C CA . ARG A 1 161 ? -20.922 -14.93 -1.49 1 97.5 161 ARG A CA 1
ATOM 1273 C C . ARG A 1 161 ? -20.656 -13.539 -2.076 1 97.5 161 ARG A C 1
ATOM 1275 O O . ARG A 1 161 ? -20.953 -13.289 -3.244 1 97.5 161 ARG A O 1
ATOM 1282 N N . GLU A 1 162 ? -20.109 -12.633 -1.271 1 96.19 162 GLU A N 1
ATOM 1283 C CA . GLU A 1 162 ? -19.844 -11.273 -1.726 1 96.19 162 GLU A CA 1
ATOM 1284 C C . GLU A 1 162 ? -18.875 -11.266 -2.91 1 96.19 162 GLU A C 1
ATOM 1286 O O . GLU A 1 162 ? -19.078 -10.531 -3.879 1 96.19 162 GLU A O 1
ATOM 1291 N N . GLN A 1 163 ? -17.891 -12.047 -2.824 1 96.88 163 GLN A N 1
ATOM 1292 C CA . GLN A 1 163 ? -16.922 -12.141 -3.916 1 96.88 163 GLN A CA 1
ATOM 1293 C C . GLN A 1 163 ? -16.125 -13.445 -3.842 1 96.88 163 GLN A C 1
ATOM 1295 O O . GLN A 1 163 ? -15.742 -13.875 -2.756 1 96.88 163 GLN A O 1
ATOM 1300 N N . VAL A 1 164 ? -15.914 -14.086 -4.914 1 98.12 164 VAL A N 1
ATOM 1301 C CA . VAL A 1 164 ? -15.016 -15.234 -5.082 1 98.12 164 VAL A CA 1
ATOM 1302 C C . VAL A 1 164 ? -14.039 -14.961 -6.219 1 98.12 164 VAL A C 1
ATOM 1304 O O . VAL A 1 164 ? -14.438 -14.492 -7.289 1 98.12 164 VAL A O 1
ATOM 1307 N N . MET A 1 165 ? -12.789 -15.242 -5.965 1 97.25 165 MET A N 1
ATOM 1308 C CA . MET A 1 165 ? -11.766 -14.93 -6.961 1 97.25 165 MET A CA 1
ATOM 1309 C C . MET A 1 165 ? -11.141 -16.203 -7.523 1 97.25 165 MET A C 1
ATOM 1311 O O . MET A 1 165 ? -10.789 -17.109 -6.77 1 97.25 165 MET A O 1
ATOM 1315 N N . GLN A 1 166 ? -11.172 -16.375 -8.828 1 98.06 166 GLN A N 1
ATOM 1316 C CA . GLN A 1 166 ? -10.391 -17.375 -9.562 1 98.06 166 GLN A CA 1
ATOM 1317 C C . GLN A 1 166 ? -9.047 -16.797 -10 1 98.06 166 GLN A C 1
ATOM 1319 O O . GLN A 1 166 ? -9 -15.82 -10.75 1 98.06 166 GLN A O 1
ATOM 1324 N N . TYR A 1 167 ? -7.941 -17.375 -9.539 1 97 167 TYR A N 1
ATOM 1325 C CA . TYR A 1 167 ? -6.641 -16.828 -9.906 1 97 167 TYR A CA 1
ATOM 1326 C C . TYR A 1 167 ? -5.668 -17.938 -10.281 1 97 167 TYR A C 1
ATOM 1328 O O . TYR A 1 167 ? -5.258 -18.734 -9.43 1 97 167 TYR A O 1
ATOM 1336 N N . GLY A 1 168 ? -5.332 -18.031 -11.531 1 94.88 168 GLY A N 1
ATOM 1337 C CA . GLY A 1 168 ? -4.34 -18.969 -12 1 94.88 168 GLY A CA 1
ATOM 1338 C C . GLY A 1 168 ? -4.844 -20.406 -12.016 1 94.88 168 GLY A C 1
ATOM 1339 O O . GLY A 1 168 ? -4.066 -21.344 -11.844 1 94.88 168 GLY A O 1
ATOM 1340 N N . GLU A 1 169 ? -6.086 -20.578 -12.18 1 96.88 169 GLU A N 1
ATOM 1341 C CA . GLU A 1 169 ? -6.684 -21.922 -12.203 1 96.88 169 GLU A CA 1
ATOM 1342 C C . GLU A 1 169 ? -7.43 -22.156 -13.508 1 96.88 169 GLU A C 1
ATOM 1344 O O . GLU A 1 169 ? -8.055 -21.25 -14.055 1 96.88 169 GLU A O 1
ATOM 1349 N N . ASP A 1 170 ? -7.332 -23.391 -13.945 1 97.81 170 ASP A N 1
ATOM 1350 C CA . ASP A 1 170 ? -8.219 -23.734 -15.055 1 97.81 170 ASP A CA 1
ATOM 1351 C C . ASP A 1 170 ? -9.648 -23.969 -14.562 1 97.81 170 ASP A C 1
ATOM 1353 O O . ASP A 1 170 ? -9.859 -24.234 -13.375 1 97.81 170 ASP A O 1
ATOM 1357 N N . ASP A 1 171 ? -10.578 -23.891 -15.422 1 98.5 171 ASP A N 1
ATOM 1358 C CA . ASP A 1 171 ? -11.984 -23.922 -15.039 1 98.5 171 ASP A CA 1
ATOM 1359 C C . ASP A 1 171 ? -12.344 -25.25 -14.367 1 98.5 171 ASP A C 1
ATOM 1361 O O . ASP A 1 171 ? -13.148 -25.281 -13.43 1 98.5 171 ASP A O 1
ATOM 1365 N N . LEU A 1 172 ? -11.789 -26.375 -14.789 1 98.62 172 LEU A N 1
ATOM 1366 C CA . LEU A 1 172 ? -12.094 -27.656 -14.164 1 98.62 172 LEU A CA 1
ATOM 1367 C C . LEU A 1 172 ? -11.609 -27.688 -12.719 1 98.62 172 LEU A C 1
ATOM 1369 O O . LEU A 1 172 ? -12.367 -28.047 -11.812 1 98.62 172 LEU A O 1
ATOM 1373 N N . THR A 1 173 ? -10.352 -27.266 -12.508 1 98.38 173 THR A N 1
ATOM 1374 C CA . THR A 1 173 ? -9.781 -27.25 -11.164 1 98.38 173 THR A CA 1
ATOM 1375 C C . THR A 1 173 ? -10.555 -26.297 -10.258 1 98.38 173 THR A C 1
ATOM 1377 O O . THR A 1 173 ? -10.805 -26.594 -9.094 1 98.38 173 THR A O 1
ATOM 1380 N N . PHE A 1 174 ? -10.938 -25.203 -10.797 1 98.31 174 PHE A N 1
ATOM 1381 C CA . PHE A 1 174 ? -11.672 -24.203 -10.031 1 98.31 174 PHE A CA 1
ATOM 1382 C C . PHE A 1 174 ? -13.039 -24.734 -9.617 1 98.31 174 PHE A C 1
ATOM 1384 O O . PHE A 1 174 ? -13.43 -24.625 -8.445 1 98.31 174 PHE A O 1
ATOM 1391 N N . ILE A 1 175 ? -13.719 -25.281 -10.539 1 98.69 175 ILE A N 1
ATOM 1392 C CA . ILE A 1 175 ? -15.047 -25.844 -10.266 1 98.69 175 ILE A CA 1
ATOM 1393 C C . ILE A 1 175 ? -14.938 -26.969 -9.242 1 98.69 175 ILE A C 1
ATOM 1395 O O . ILE A 1 175 ? -15.688 -27 -8.266 1 98.69 175 ILE A O 1
ATOM 1399 N N . ARG A 1 176 ? -14.008 -27.875 -9.422 1 98.56 176 ARG A N 1
ATOM 1400 C CA . ARG A 1 176 ? -13.82 -28.984 -8.492 1 98.56 176 ARG A CA 1
ATOM 1401 C C . ARG A 1 176 ? -13.461 -28.469 -7.102 1 98.56 176 ARG A C 1
ATOM 1403 O O . ARG A 1 176 ? -13.922 -29.016 -6.098 1 98.56 176 ARG A O 1
ATOM 1410 N N . ARG A 1 177 ? -12.656 -27.453 -7.039 1 98.25 177 ARG A N 1
ATOM 1411 C CA . ARG A 1 177 ? -12.258 -26.875 -5.754 1 98.25 177 ARG A CA 1
ATOM 1412 C C . ARG A 1 177 ? -13.461 -26.312 -5.016 1 98.25 177 ARG A C 1
ATOM 1414 O O . ARG A 1 177 ? -13.656 -26.578 -3.83 1 98.25 177 ARG A O 1
ATOM 1421 N N . LEU A 1 178 ? -14.266 -25.5 -5.727 1 98.25 178 LEU A N 1
ATOM 1422 C CA . LEU A 1 178 ? -15.438 -24.891 -5.113 1 98.25 178 LEU A CA 1
ATOM 1423 C C . LEU A 1 178 ? -16.422 -25.938 -4.621 1 98.25 178 LEU A C 1
ATOM 1425 O O . LEU A 1 178 ? -16.938 -25.844 -3.506 1 98.25 178 LEU A O 1
ATOM 1429 N N . LEU A 1 179 ? -16.656 -26.969 -5.48 1 98.62 179 LEU A N 1
ATOM 1430 C CA . LEU A 1 179 ? -17.609 -28.031 -5.129 1 98.62 179 LEU A CA 1
ATOM 1431 C C . LEU A 1 179 ? -17.094 -28.828 -3.936 1 98.62 179 LEU A C 1
ATOM 1433 O O . LEU A 1 179 ? -17.859 -29.141 -3.021 1 98.62 179 LEU A O 1
ATOM 1437 N N . ALA A 1 180 ? -15.844 -29.156 -3.955 1 98.25 180 ALA A N 1
ATOM 1438 C CA . ALA A 1 180 ? -15.266 -29.891 -2.836 1 98.25 180 ALA A CA 1
ATOM 1439 C C . ALA A 1 180 ? -15.344 -29.078 -1.544 1 98.25 180 ALA A C 1
ATOM 1441 O O . ALA A 1 180 ? -15.609 -29.641 -0.473 1 98.25 180 ALA A O 1
ATOM 1442 N N . GLU A 1 181 ? -15.156 -27.844 -1.656 1 97.25 181 GLU A N 1
ATOM 1443 C CA . GLU A 1 181 ? -15.18 -26.969 -0.496 1 97.25 181 GLU A CA 1
ATOM 1444 C C . GLU A 1 181 ? -16.531 -27.031 0.222 1 97.25 181 GLU A C 1
ATOM 1446 O O . GLU A 1 181 ? -16.578 -27.078 1.452 1 97.25 181 GLU A O 1
ATOM 1451 N N . VAL A 1 182 ? -17.594 -27.094 -0.559 1 97.69 182 VAL A N 1
ATOM 1452 C CA . VAL A 1 182 ? -18.922 -27.078 0.061 1 97.69 182 VAL A CA 1
ATOM 1453 C C . VAL A 1 182 ? -19.5 -28.484 0.108 1 97.69 182 VAL A C 1
ATOM 1455 O O . VAL A 1 182 ? -20.656 -28.672 0.477 1 97.69 182 VAL A O 1
ATOM 1458 N N . GLY A 1 183 ? -18.75 -29.469 -0.354 1 97.5 183 GLY A N 1
ATOM 1459 C CA . GLY A 1 183 ? -19.125 -30.859 -0.18 1 97.5 183 GLY A CA 1
ATOM 1460 C C . GLY A 1 183 ? -20.062 -31.359 -1.256 1 97.5 183 GLY A C 1
ATOM 1461 O O . GLY A 1 183 ? -20.734 -32.375 -1.074 1 97.5 183 GLY A O 1
ATOM 1462 N N . ILE A 1 184 ? -20.156 -30.672 -2.354 1 98.38 184 ILE A N 1
ATOM 1463 C CA . ILE A 1 184 ? -20.984 -31.125 -3.479 1 98.38 184 ILE A CA 1
ATOM 1464 C C . ILE A 1 184 ? -20.172 -32.094 -4.336 1 98.38 184 ILE A C 1
ATOM 1466 O O . ILE A 1 184 ? -19.031 -31.828 -4.703 1 98.38 184 ILE A O 1
ATOM 1470 N N . TRP A 1 185 ? -20.688 -33.25 -4.531 1 98.19 185 TRP A N 1
ATOM 1471 C CA . TRP A 1 185 ? -20.047 -34.25 -5.402 1 98.19 185 TRP A CA 1
ATOM 1472 C C . TRP A 1 185 ? -20.828 -34.406 -6.707 1 98.19 185 TRP A C 1
ATOM 1474 O O . TRP A 1 185 ? -21.969 -33.938 -6.816 1 98.19 185 TRP A O 1
ATOM 1484 N N . PHE A 1 186 ? -20.188 -34.938 -7.75 1 98.31 186 PHE A N 1
ATOM 1485 C CA . PHE A 1 186 ? -20.875 -35.062 -9.031 1 98.31 186 PHE A CA 1
ATOM 1486 C C . PHE A 1 186 ? -20.5 -36.406 -9.695 1 98.31 186 PHE A C 1
ATOM 1488 O O . PHE A 1 186 ? -19.516 -37.031 -9.312 1 98.31 186 PHE A O 1
ATOM 1495 N N . ARG A 1 187 ? -21.281 -36.812 -10.562 1 97.38 187 ARG A N 1
ATOM 1496 C CA . ARG A 1 187 ? -21.109 -38 -11.391 1 97.38 187 ARG A CA 1
ATOM 1497 C C . ARG A 1 187 ? -21.641 -37.781 -12.805 1 97.38 187 ARG A C 1
ATOM 1499 O O . ARG A 1 187 ? -22.219 -36.719 -13.086 1 97.38 187 ARG A O 1
ATOM 1506 N N . PHE A 1 188 ? -21.375 -38.719 -13.688 1 97.06 188 PHE A N 1
ATOM 1507 C CA . PHE A 1 188 ? -21.734 -38.531 -15.086 1 97.06 188 PHE A CA 1
ATOM 1508 C C . PHE A 1 188 ? -22.75 -39.594 -15.516 1 97.06 188 PHE A C 1
ATOM 1510 O O . PHE A 1 188 ? -22.641 -40.781 -15.109 1 97.06 188 PHE A O 1
ATOM 1517 N N . THR A 1 189 ? -23.703 -39.188 -16.219 1 94.06 189 THR A N 1
ATOM 1518 C CA . THR A 1 189 ? -24.672 -40.094 -16.844 1 94.06 189 THR A CA 1
ATOM 1519 C C . THR A 1 189 ? -24.812 -39.781 -18.328 1 94.06 189 THR A C 1
ATOM 1521 O O . THR A 1 189 ? -24.234 -38.812 -18.828 1 94.06 189 THR A O 1
ATOM 1524 N N . ALA A 1 190 ? -25.438 -40.688 -19.062 1 93.81 190 ALA A N 1
ATOM 1525 C CA . ALA A 1 190 ? -25.672 -40.469 -20.5 1 93.81 190 ALA A CA 1
ATOM 1526 C C . ALA A 1 190 ? -27.156 -40.344 -20.797 1 93.81 190 ALA A C 1
ATOM 1528 O O . ALA A 1 190 ? -27.969 -41.094 -20.234 1 93.81 190 ALA A O 1
ATOM 1529 N N . ASP A 1 191 ? -27.469 -39.344 -21.484 1 90.38 191 ASP A N 1
ATOM 1530 C CA . ASP A 1 191 ? -28.828 -39.25 -22.016 1 90.38 191 ASP A CA 1
ATOM 1531 C C . ASP A 1 191 ? -28.953 -39.969 -23.344 1 90.38 191 ASP A C 1
ATOM 1533 O O . ASP A 1 191 ? -28.422 -39.531 -24.359 1 90.38 191 ASP A O 1
ATOM 1537 N N . PRO A 1 192 ? -29.641 -40.969 -23.406 1 84.12 192 PRO A N 1
ATOM 1538 C CA . PRO A 1 192 ? -29.719 -41.781 -24.625 1 84.12 192 PRO A CA 1
ATOM 1539 C C . PRO A 1 192 ? -30.5 -41.094 -25.75 1 84.12 192 PRO A C 1
ATOM 1541 O O . PRO A 1 192 ? -30.297 -41.406 -26.922 1 84.12 192 PRO A O 1
ATOM 1544 N N . LYS A 1 193 ? -31.375 -40.219 -25.391 1 86.81 193 LYS A N 1
ATOM 1545 C CA . LYS A 1 193 ? -32.188 -39.531 -26.406 1 86.81 193 LYS A CA 1
ATOM 1546 C C . LYS A 1 193 ? -31.344 -38.5 -27.141 1 86.81 193 LYS A C 1
ATOM 1548 O O . LYS A 1 193 ? -31.375 -38.406 -28.359 1 86.81 193 LYS A O 1
ATOM 1553 N N . LEU A 1 194 ? -30.609 -37.812 -26.422 1 88.75 194 LEU A N 1
ATOM 1554 C CA . LEU A 1 194 ? -29.844 -36.719 -27 1 88.75 194 LEU A CA 1
ATOM 1555 C C . LEU A 1 194 ? -28.406 -37.125 -27.297 1 88.75 194 LEU A C 1
ATOM 1557 O O . LEU A 1 194 ? -27.672 -36.406 -27.984 1 88.75 194 LEU A O 1
ATOM 1561 N N . ASN A 1 195 ? -28.016 -38.344 -26.875 1 89.94 195 ASN A N 1
ATOM 1562 C CA . ASN A 1 195 ? -26.656 -38.844 -27.047 1 89.94 195 ASN A CA 1
ATOM 1563 C C . ASN A 1 195 ? -25.609 -37.875 -26.516 1 89.94 195 ASN A C 1
ATOM 1565 O O . ASN A 1 195 ? -24.656 -37.531 -27.219 1 89.94 195 ASN A O 1
ATOM 1569 N N . ILE A 1 196 ? -25.906 -37.375 -25.328 1 92 196 ILE A N 1
ATOM 1570 C CA . ILE A 1 196 ? -24.969 -36.438 -24.672 1 92 196 ILE A CA 1
ATOM 1571 C C . ILE A 1 196 ? -24.641 -36.969 -23.281 1 92 196 ILE A C 1
ATOM 1573 O O . ILE A 1 196 ? -25.391 -37.75 -22.703 1 92 196 ILE A O 1
ATOM 1577 N N . ASP A 1 197 ? -23.453 -36.594 -22.844 1 95.5 197 ASP A N 1
ATOM 1578 C CA . ASP A 1 197 ? -23.141 -36.844 -21.438 1 95.5 197 ASP A CA 1
ATOM 1579 C C . ASP A 1 197 ? -23.75 -35.781 -20.547 1 95.5 197 ASP A C 1
ATOM 1581 O O . ASP A 1 197 ? -23.828 -34.594 -20.922 1 95.5 197 ASP A O 1
ATOM 1585 N N . VAL A 1 198 ? -24.219 -36.125 -19.391 1 96.69 198 VAL A N 1
ATOM 1586 C CA . VAL A 1 198 ? -24.844 -35.219 -18.422 1 96.69 198 VAL A CA 1
ATOM 1587 C C . VAL A 1 198 ? -24.109 -35.281 -17.094 1 96.69 198 VAL A C 1
ATOM 1589 O O . VAL A 1 198 ? -23.844 -36.375 -16.578 1 96.69 198 VAL A O 1
ATOM 1592 N N . VAL A 1 199 ? -23.719 -34.156 -16.609 1 97.56 199 VAL A N 1
ATOM 1593 C CA . VAL A 1 199 ? -23.109 -34.094 -15.289 1 97.56 199 VAL A CA 1
ATOM 1594 C C . VAL A 1 199 ? -24.188 -33.781 -14.242 1 97.56 199 VAL A C 1
ATOM 1596 O O . VAL A 1 199 ? -24.953 -32.844 -14.367 1 97.56 199 VAL A O 1
ATOM 1599 N N . GLU A 1 200 ? -24.25 -34.625 -13.234 1 97.81 200 GLU A N 1
ATOM 1600 C CA . GLU A 1 200 ? -25.219 -34.438 -12.141 1 97.81 200 GLU A CA 1
ATOM 1601 C C . GLU A 1 200 ? -24.516 -34.062 -10.844 1 97.81 200 GLU A C 1
ATOM 1603 O O . GLU A 1 200 ? -23.594 -34.781 -10.406 1 97.81 200 GLU A O 1
ATOM 1608 N N . PHE A 1 201 ? -24.953 -33 -10.211 1 98.38 201 PHE A N 1
ATOM 1609 C CA . PHE A 1 201 ? -24.391 -32.5 -8.961 1 98.38 201 PHE A CA 1
ATOM 1610 C C . PHE A 1 201 ? -25.297 -32.812 -7.785 1 98.38 201 PHE A C 1
ATOM 1612 O O . PHE A 1 201 ? -26.5 -32.531 -7.84 1 98.38 201 PHE A O 1
ATOM 1619 N N . TYR A 1 202 ? -24.719 -33.406 -6.727 1 98.06 202 TYR A N 1
ATOM 1620 C CA . TYR A 1 202 ? -25.453 -33.781 -5.531 1 98.06 202 TYR A CA 1
ATOM 1621 C C . TYR A 1 202 ? -24.719 -33.375 -4.27 1 98.06 202 TYR A C 1
ATOM 1623 O O . TYR A 1 202 ? -23.516 -33.094 -4.316 1 98.06 202 TYR A O 1
ATOM 1631 N N . ASP A 1 203 ? -25.422 -33.25 -3.049 1 97.12 203 ASP A N 1
ATOM 1632 C CA . ASP A 1 203 ? -24.734 -32.844 -1.827 1 97.12 203 ASP A CA 1
ATOM 1633 C C . ASP A 1 203 ? -25.188 -33.688 -0.64 1 97.12 203 ASP A C 1
ATOM 1635 O O . ASP A 1 203 ? -24.828 -33.406 0.504 1 97.12 203 ASP A O 1
ATOM 1639 N N . ASP A 1 204 ? -26.031 -34.75 -0.972 1 95.25 204 ASP A N 1
ATOM 1640 C CA . ASP A 1 204 ? -26.562 -35.531 0.131 1 95.25 204 ASP A CA 1
ATOM 1641 C C . ASP A 1 204 ? -26.594 -37.031 -0.226 1 95.25 204 ASP A C 1
ATOM 1643 O O . ASP A 1 204 ? -26.625 -37.375 -1.404 1 95.25 204 ASP A O 1
ATOM 1647 N N . GLN A 1 205 ? -26.625 -37.844 0.766 1 92.56 205 GLN A N 1
ATOM 1648 C CA . GLN A 1 205 ? -26.594 -39.281 0.574 1 92.56 205 GLN A CA 1
ATOM 1649 C C . GLN A 1 205 ? -27.922 -39.812 0.035 1 92.56 205 GLN A C 1
ATOM 1651 O O . GLN A 1 205 ? -27.984 -40.906 -0.536 1 92.56 205 GLN A O 1
ATOM 1656 N N . ARG A 1 206 ? -28.984 -39.031 0.197 1 92.81 206 ARG A N 1
ATOM 1657 C CA . ARG A 1 206 ? -30.297 -39.438 -0.293 1 92.81 206 ARG A CA 1
ATOM 1658 C C . ARG A 1 206 ? -30.297 -39.562 -1.813 1 92.81 206 ARG A C 1
ATOM 1660 O O . ARG A 1 206 ? -31.172 -40.219 -2.391 1 92.81 206 ARG A O 1
ATOM 1667 N N . PHE A 1 207 ? -29.25 -39.031 -2.41 1 93.88 207 PHE A N 1
ATOM 1668 C CA . PHE A 1 207 ? -29.266 -38.938 -3.867 1 93.88 207 PHE A CA 1
ATOM 1669 C C . PHE A 1 207 ? -28.422 -40.062 -4.469 1 93.88 207 PHE A C 1
ATOM 1671 O O . PHE A 1 207 ? -28.266 -40.156 -5.688 1 93.88 207 PHE A O 1
ATOM 1678 N N . TYR A 1 208 ? -27.891 -40.906 -3.627 1 94.75 208 TYR A N 1
ATOM 1679 C CA . TYR A 1 208 ? -27.25 -42.094 -4.176 1 94.75 208 TYR A CA 1
ATOM 1680 C C . TYR A 1 208 ? -28.25 -42.938 -4.969 1 94.75 208 TYR A C 1
ATOM 1682 O O . TYR A 1 208 ? -29.422 -43.031 -4.602 1 94.75 208 TYR A O 1
ATOM 1690 N N . GLN A 1 209 ? -27.766 -43.531 -6.035 1 91.94 209 GLN A N 1
ATOM 1691 C CA . GLN A 1 209 ? -28.641 -44.406 -6.812 1 91.94 209 GLN A CA 1
ATOM 1692 C C . GLN A 1 209 ? -28.781 -45.781 -6.156 1 91.94 209 GLN A C 1
ATOM 1694 O O . GLN A 1 209 ? -27.766 -46.438 -5.914 1 91.94 209 GLN A O 1
ATOM 1699 N N . GLN A 1 210 ? -30.016 -46.156 -5.832 1 87.44 210 GLN A N 1
ATOM 1700 C CA . GLN A 1 210 ? -30.25 -47.438 -5.168 1 87.44 210 GLN A CA 1
ATOM 1701 C C . GLN A 1 210 ? -30.625 -48.531 -6.18 1 87.44 210 GLN A C 1
ATOM 1703 O O . GLN A 1 210 ? -31.062 -48.219 -7.293 1 87.44 210 GLN A O 1
ATOM 1708 N N . GLY A 1 211 ? -30.281 -49.781 -5.73 1 75.94 211 GLY A N 1
ATOM 1709 C CA . GLY A 1 211 ? -31 -50.781 -6.484 1 75.94 211 GLY A CA 1
ATOM 1710 C C . GLY A 1 211 ? -30.078 -51.875 -7.047 1 75.94 211 GLY A C 1
ATOM 1711 O O . GLY A 1 211 ? -30.562 -52.844 -7.633 1 75.94 211 GLY A O 1
ATOM 1712 N N . LEU A 1 212 ? -28.828 -51.75 -6.961 1 86.5 212 LEU A N 1
ATOM 1713 C CA . LEU A 1 212 ? -28.016 -52.844 -7.555 1 86.5 212 LEU A CA 1
ATOM 1714 C C . LEU A 1 212 ? -27.672 -53.875 -6.516 1 86.5 212 LEU A C 1
ATOM 1716 O O . LEU A 1 212 ? -27.094 -53.562 -5.473 1 86.5 212 LEU A O 1
ATOM 1720 N N . THR A 1 213 ? -28.172 -55.062 -6.668 1 91.38 213 THR A N 1
ATOM 1721 C CA . THR A 1 213 ? -27.859 -56.219 -5.797 1 91.38 213 THR A CA 1
ATOM 1722 C C . THR A 1 213 ? -27.141 -57.312 -6.578 1 91.38 213 THR A C 1
ATOM 1724 O O . THR A 1 213 ? -27.609 -57.719 -7.641 1 91.38 213 THR A O 1
ATOM 1727 N N . LEU A 1 214 ? -26.062 -57.719 -6.121 1 92 214 LEU A N 1
ATOM 1728 C CA . LEU A 1 214 ? -25.281 -58.75 -6.777 1 92 214 LEU A CA 1
ATOM 1729 C C . LEU A 1 214 ? -25.016 -59.906 -5.82 1 92 214 LEU A C 1
ATOM 1731 O O . LEU A 1 214 ? -24.938 -59.719 -4.605 1 92 214 LEU A O 1
ATOM 1735 N N . GLN A 1 215 ? -24.812 -61.062 -6.371 1 90.06 215 GLN A N 1
ATOM 1736 C CA . GLN A 1 215 ? -24.516 -62.25 -5.574 1 90.06 215 GLN A CA 1
ATOM 1737 C C . GLN A 1 215 ? -23 -62.5 -5.5 1 90.06 215 GLN A C 1
ATOM 1739 O O . GLN A 1 215 ? -22.297 -62.312 -6.496 1 90.06 215 GLN A O 1
ATOM 1744 N N . ALA A 1 216 ? -22.609 -62.875 -4.297 1 91.25 216 ALA A N 1
ATOM 1745 C CA . ALA A 1 216 ? -21.188 -63.156 -4.109 1 91.25 216 ALA A CA 1
ATOM 1746 C C . ALA A 1 216 ? -20.844 -64.562 -4.562 1 91.25 216 ALA A C 1
ATOM 1748 O O . ALA A 1 216 ? -20.891 -65.5 -3.77 1 91.25 216 ALA A O 1
ATOM 1749 N N . VAL A 1 217 ? -20.531 -64.688 -5.816 1 85.25 217 VAL A N 1
ATOM 1750 C CA . VAL A 1 217 ? -20.156 -66 -6.379 1 85.25 217 VAL A CA 1
ATOM 1751 C C . VAL A 1 217 ? -18.969 -65.812 -7.328 1 85.25 217 VAL A C 1
ATOM 1753 O O . VAL A 1 217 ? -19.031 -65 -8.266 1 85.25 217 VAL A O 1
ATOM 1756 N N . PRO A 1 218 ? -17.812 -66.5 -6.984 1 79.38 218 PRO A N 1
ATOM 1757 C CA . PRO A 1 218 ? -16.719 -66.375 -7.941 1 79.38 218 PRO A CA 1
ATOM 1758 C C . PRO A 1 218 ? -17.047 -67 -9.289 1 79.38 218 PRO A C 1
ATOM 1760 O O . PRO A 1 218 ? -17.781 -68 -9.344 1 79.38 218 PRO A O 1
ATOM 1763 N N . PRO A 1 219 ? -16.656 -66.312 -10.281 1 70.56 219 PRO A N 1
ATOM 1764 C CA . PRO A 1 219 ? -16.969 -66.875 -11.586 1 70.56 219 PRO A CA 1
ATOM 1765 C C . PRO A 1 219 ? -16.359 -68.25 -11.773 1 70.56 219 PRO A C 1
ATOM 1767 O O . PRO A 1 219 ? -15.195 -68.5 -11.406 1 70.56 219 PRO A O 1
ATOM 1770 N N . SER A 1 220 ? -16.969 -69.438 -11.406 1 61.44 220 SER A N 1
ATOM 1771 C CA . SER A 1 220 ? -16.438 -70.75 -11.625 1 61.44 220 SER A CA 1
ATOM 1772 C C . SER A 1 220 ? -16.297 -71.062 -13.117 1 61.44 220 SER A C 1
ATOM 1774 O O . SER A 1 220 ? -17.047 -70.5 -13.938 1 61.44 220 SER A O 1
ATOM 1776 N N . GLY A 1 221 ? -15.094 -71.312 -13.609 1 52.09 221 GLY A N 1
ATOM 1777 C CA . GLY A 1 221 ? -14.734 -71.75 -14.961 1 52.09 221 GLY A CA 1
ATOM 1778 C C . GLY A 1 221 ? -15.875 -72.438 -15.703 1 52.09 221 GLY A C 1
ATOM 1779 O O . GLY A 1 221 ? -16.016 -72.25 -16.922 1 52.09 221 GLY A O 1
ATOM 1780 N N . MET A 1 222 ? -16.453 -73.625 -15.148 1 45.78 222 MET A N 1
ATOM 1781 C CA . MET A 1 222 ? -17.297 -74.5 -15.922 1 45.78 222 MET A CA 1
ATOM 1782 C C . MET A 1 222 ? -18.656 -73.875 -16.203 1 45.78 222 MET A C 1
ATOM 1784 O O . MET A 1 222 ? -19.266 -74.125 -17.234 1 45.78 222 MET A O 1
ATOM 1788 N N . HIS A 1 223 ? -19.469 -73.438 -15.195 1 41.28 223 HIS A N 1
ATOM 1789 C CA . HIS A 1 223 ? -20.828 -73 -15.406 1 41.28 223 HIS A CA 1
ATOM 1790 C C . HIS A 1 223 ? -20.875 -71.438 -15.32 1 41.28 223 HIS A C 1
ATOM 1792 O O . HIS A 1 223 ? -21.141 -70.875 -14.25 1 41.28 223 HIS A O 1
ATOM 1798 N N . ASP A 1 224 ? -20.141 -70.75 -16.016 1 48.03 224 ASP A N 1
ATOM 1799 C CA . ASP A 1 224 ? -20.312 -69.312 -16.125 1 48.03 224 ASP A CA 1
ATOM 1800 C C . ASP A 1 224 ? -21.75 -68.938 -16.5 1 48.03 224 ASP A C 1
ATOM 1802 O O . ASP A 1 224 ? -22.109 -69 -17.672 1 48.03 224 ASP A O 1
ATOM 1806 N N . SER A 1 225 ? -22.734 -69.375 -15.852 1 47.72 225 SER A N 1
ATOM 1807 C CA . SER A 1 225 ? -24.141 -69.188 -16.219 1 47.72 225 SER A CA 1
ATOM 1808 C C . SER A 1 225 ? -24.453 -67.75 -16.5 1 47.72 225 SER A C 1
ATOM 1810 O O . SER A 1 225 ? -25.625 -67.375 -16.578 1 47.72 225 SER A O 1
ATOM 1812 N N . GLY A 1 226 ? -23.531 -66.938 -17 1 58.72 226 GLY A N 1
ATOM 1813 C CA . GLY A 1 226 ? -23.891 -65.625 -17.5 1 58.72 226 GLY A CA 1
ATOM 1814 C C . GLY A 1 226 ? -24.422 -64.688 -16.406 1 58.72 226 GLY A C 1
ATOM 1815 O O . GLY A 1 226 ? -24.875 -63.562 -16.688 1 58.72 226 GLY A O 1
ATOM 1816 N N . MET A 1 227 ? -24.5 -65.125 -15.18 1 68.31 227 MET A N 1
ATOM 1817 C CA . MET A 1 227 ? -25.141 -64.312 -14.141 1 68.31 227 MET A CA 1
ATOM 1818 C C . MET A 1 227 ? -24.156 -63.344 -13.562 1 68.31 227 MET A C 1
ATOM 1820 O O . MET A 1 227 ? -23 -63.656 -13.297 1 68.31 227 MET A O 1
ATOM 1824 N N . GLU A 1 228 ? -24.531 -62 -13.492 1 84.94 228 GLU A N 1
ATOM 1825 C CA . GLU A 1 228 ? -23.766 -60.938 -12.852 1 84.94 228 GLU A CA 1
ATOM 1826 C C . GLU A 1 228 ? -23.469 -61.281 -11.391 1 84.94 228 GLU A C 1
ATOM 1828 O O . GLU A 1 228 ? -24.359 -61.719 -10.664 1 84.94 228 GLU A O 1
ATOM 1833 N N . SER A 1 229 ? -22.188 -61.281 -11.055 1 89.19 229 SER A N 1
ATOM 1834 C CA . SER A 1 229 ? -21.766 -61.625 -9.695 1 89.19 229 SER A CA 1
ATOM 1835 C C . SER A 1 229 ? -20.625 -60.719 -9.227 1 89.19 229 SER A C 1
ATOM 1837 O O . SER A 1 229 ? -20.109 -59.906 -10 1 89.19 229 SER A O 1
ATOM 1839 N N . VAL A 1 230 ? -20.391 -60.812 -7.93 1 92.81 230 VAL A N 1
ATOM 1840 C CA . VAL A 1 230 ? -19.281 -60.094 -7.309 1 92.81 230 VAL A CA 1
ATOM 1841 C C . VAL A 1 230 ? -18.406 -61.062 -6.516 1 92.81 230 VAL A C 1
ATOM 1843 O O . VAL A 1 230 ? -18.922 -62 -5.918 1 92.81 230 VAL A O 1
ATOM 1846 N N . TRP A 1 231 ? -17.094 -60.844 -6.582 1 92.38 231 TRP A N 1
ATOM 1847 C CA . TRP A 1 231 ? -16.172 -61.719 -5.848 1 92.38 231 TRP A CA 1
ATOM 1848 C C . TRP A 1 231 ? -14.93 -60.938 -5.418 1 92.38 231 TRP A C 1
ATOM 1850 O O . TRP A 1 231 ? -14.805 -59.75 -5.703 1 92.38 231 TRP A O 1
ATOM 1860 N N . ASP A 1 232 ? -14.008 -61.562 -4.668 1 93.5 232 ASP A N 1
ATOM 1861 C CA . ASP A 1 232 ? -12.773 -61 -4.145 1 93.5 232 ASP A CA 1
ATOM 1862 C C . ASP A 1 232 ? -13.047 -59.781 -3.299 1 93.5 232 ASP A C 1
ATOM 1864 O O . ASP A 1 232 ? -12.422 -58.719 -3.488 1 93.5 232 ASP A O 1
ATOM 1868 N N . LEU A 1 233 ? -14.039 -59.938 -2.496 1 94.69 233 LEU A N 1
ATOM 1869 C CA . LEU A 1 233 ? -14.445 -58.844 -1.632 1 94.69 233 LEU A CA 1
ATOM 1870 C C . LEU A 1 233 ? -13.43 -58.625 -0.513 1 94.69 233 LEU A C 1
ATOM 1872 O O . LEU A 1 233 ? -12.953 -59.594 0.093 1 94.69 233 LEU A O 1
ATOM 1876 N N . SER A 1 234 ? -13.047 -57.406 -0.336 1 94.81 234 SER A N 1
ATOM 1877 C CA . SER A 1 234 ? -12.109 -57.062 0.719 1 94.81 234 SER A CA 1
ATOM 1878 C C . SER A 1 234 ? -12.547 -55.812 1.458 1 94.81 234 SER A C 1
ATOM 1880 O O . SER A 1 234 ? -13.344 -55.031 0.938 1 94.81 234 SER A O 1
ATOM 1882 N N . SER A 1 235 ? -12.164 -55.656 2.711 1 94.38 235 SER A N 1
ATOM 1883 C CA . SER A 1 235 ? -12.43 -54.5 3.537 1 94.38 235 SER A CA 1
ATOM 1884 C C . SER A 1 235 ? -11.164 -54.031 4.246 1 94.38 235 SER A C 1
ATOM 1886 O O . SER A 1 235 ? -10.336 -54.844 4.664 1 94.38 235 SER A O 1
ATOM 1888 N N . ALA A 1 236 ? -10.938 -52.781 4.25 1 95.44 236 ALA A N 1
ATOM 1889 C CA . ALA A 1 236 ? -9.82 -52.156 4.949 1 95.44 236 ALA A CA 1
ATOM 1890 C C . ALA A 1 236 ? -10.305 -51.062 5.879 1 95.44 236 ALA A C 1
ATOM 1892 O O . ALA A 1 236 ? -11.141 -50.219 5.492 1 95.44 236 ALA A O 1
ATOM 1893 N N . HIS A 1 237 ? -9.938 -51.094 7.141 1 95.38 237 HIS A N 1
ATOM 1894 C CA . HIS A 1 237 ? -10.289 -50.125 8.148 1 95.38 237 HIS A CA 1
ATOM 1895 C C . HIS A 1 237 ? -9.047 -49.438 8.703 1 95.38 237 HIS A C 1
ATOM 1897 O O . HIS A 1 237 ? -7.988 -50.031 8.812 1 95.38 237 HIS A O 1
ATOM 1903 N N . GLN A 1 238 ? -9.109 -48.094 9.008 1 95.88 238 GLN A N 1
ATOM 1904 C CA . GLN A 1 238 ? -8 -47.344 9.594 1 95.88 238 GLN A CA 1
ATOM 1905 C C . GLN A 1 238 ? -8.5 -46.312 10.602 1 95.88 238 GLN A C 1
ATOM 1907 O O . GLN A 1 238 ? -9.68 -45.969 10.602 1 95.88 238 GLN A O 1
ATOM 1912 N N . VAL A 1 239 ? -7.605 -45.875 11.5 1 96.75 239 VAL A N 1
ATOM 1913 C CA . VAL A 1 239 ? -7.902 -44.875 12.484 1 96.75 239 VAL A CA 1
ATOM 1914 C C . VAL A 1 239 ? -7.961 -43.5 11.812 1 96.75 239 VAL A C 1
ATOM 1916 O O . VAL A 1 239 ? -7.094 -43.156 11 1 96.75 239 VAL A O 1
ATOM 1919 N N . VAL A 1 240 ? -9.031 -42.75 12.086 1 96.62 240 VAL A N 1
ATOM 1920 C CA . VAL A 1 240 ? -9.195 -41.406 11.547 1 96.62 240 VAL A CA 1
ATOM 1921 C C . VAL A 1 240 ? -9.484 -40.438 12.672 1 96.62 240 VAL A C 1
ATOM 1923 O O . VAL A 1 240 ? -9.531 -40.812 13.844 1 96.62 240 VAL A O 1
ATOM 1926 N N . GLU A 1 241 ? -9.617 -39.156 12.422 1 95.5 241 GLU A N 1
ATOM 1927 C CA . GLU A 1 241 ? -9.812 -38.094 13.406 1 95.5 241 GLU A CA 1
ATOM 1928 C C . GLU A 1 241 ? -11.141 -38.25 14.141 1 95.5 241 GLU A C 1
ATOM 1930 O O . GLU A 1 241 ? -12.164 -38.594 13.523 1 95.5 241 GLU A O 1
ATOM 1935 N N . LYS A 1 242 ? -11.188 -38 15.375 1 95.75 242 LYS A N 1
ATOM 1936 C CA . LYS A 1 242 ? -12.359 -38.156 16.234 1 95.75 242 LYS A CA 1
ATOM 1937 C C . LYS A 1 242 ? -13.297 -36.969 16.125 1 95.75 242 LYS A C 1
ATOM 1939 O O . LYS A 1 242 ? -14.523 -37.125 16.141 1 95.75 242 LYS A O 1
ATOM 1944 N N . SER A 1 243 ? -12.625 -35.812 16.125 1 95.31 243 SER A N 1
ATOM 1945 C CA . SER A 1 243 ? -13.43 -34.594 16.062 1 95.31 243 SER A CA 1
ATOM 1946 C C . SER A 1 243 ? -12.719 -33.5 15.289 1 95.31 243 SER A C 1
ATOM 1948 O O . SER A 1 243 ? -11.508 -33.594 15.055 1 95.31 243 SER A O 1
ATOM 1950 N N . VAL A 1 244 ? -13.547 -32.562 14.828 1 97.06 244 VAL A N 1
ATOM 1951 C CA . VAL A 1 244 ? -13.023 -31.438 14.078 1 97.06 244 VAL A CA 1
ATOM 1952 C C . VAL A 1 244 ? -13.492 -30.125 14.711 1 97.06 244 VAL A C 1
ATOM 1954 O O . VAL A 1 244 ? -14.641 -30.016 15.156 1 97.06 244 VAL A O 1
ATOM 1957 N N . SER A 1 245 ? -12.508 -29.156 14.812 1 96.81 245 SER A N 1
ATOM 1958 C CA . SER A 1 245 ? -12.836 -27.797 15.234 1 96.81 245 SER A CA 1
ATOM 1959 C C . SER A 1 245 ? -12.414 -26.766 14.188 1 96.81 245 SER A C 1
ATOM 1961 O O . SER A 1 245 ? -11.422 -26.969 13.484 1 96.81 245 SER A O 1
ATOM 1963 N N . THR A 1 246 ? -13.242 -25.781 14.078 1 96.94 246 THR A N 1
ATOM 1964 C CA . THR A 1 246 ? -12.93 -24.703 13.141 1 96.94 246 THR A CA 1
ATOM 1965 C C . THR A 1 246 ? -12.906 -23.359 13.852 1 96.94 246 THR A C 1
ATOM 1967 O O . THR A 1 246 ? -13.508 -23.188 14.914 1 96.94 246 THR A O 1
ATOM 1970 N N . GLY A 1 247 ? -12.125 -22.438 13.414 1 96.06 247 GLY A N 1
ATOM 1971 C CA . GLY A 1 247 ? -12.047 -21.047 13.852 1 96.06 247 GLY A CA 1
ATOM 1972 C C . GLY A 1 247 ? -11.875 -20.078 12.711 1 96.06 247 GLY A C 1
ATOM 1973 O O . GLY A 1 247 ? -11.336 -20.422 11.664 1 96.06 247 GLY A O 1
ATOM 1974 N N . ASP A 1 248 ? -12.453 -18.906 12.969 1 95.94 248 ASP A N 1
ATOM 1975 C CA . ASP A 1 248 ? -12.297 -17.844 11.969 1 95.94 248 ASP A CA 1
ATOM 1976 C C . ASP A 1 248 ? -12.438 -16.469 12.609 1 95.94 248 ASP A C 1
ATOM 1978 O O . ASP A 1 248 ? -12.648 -16.359 13.82 1 95.94 248 ASP A O 1
ATOM 1982 N N . TYR A 1 249 ? -12.109 -15.43 11.805 1 94.88 249 TYR A N 1
ATOM 1983 C CA . TYR A 1 249 ? -12.242 -14.039 12.227 1 94.88 249 TYR A CA 1
ATOM 1984 C C . TYR A 1 249 ? -13.008 -13.227 11.195 1 94.88 249 TYR A C 1
ATOM 1986 O O . TYR A 1 249 ? -12.734 -13.32 9.992 1 94.88 249 TYR A O 1
ATOM 1994 N N . ASN A 1 250 ? -14.055 -12.609 11.688 1 93.31 250 ASN A N 1
ATOM 1995 C CA . ASN A 1 250 ? -14.844 -11.672 10.898 1 93.31 250 ASN A CA 1
ATOM 1996 C C . ASN A 1 250 ? -14.828 -10.273 11.5 1 93.31 250 ASN A C 1
ATOM 1998 O O . ASN A 1 250 ? -15.422 -10.047 12.562 1 93.31 250 ASN A O 1
ATOM 2002 N N . TYR A 1 251 ? -14.219 -9.289 10.773 1 93.19 251 TYR A N 1
ATOM 2003 C CA . TYR A 1 251 ? -14.016 -7.953 11.32 1 93.19 251 TYR A CA 1
ATOM 2004 C C . TYR A 1 251 ? -15.352 -7.219 11.461 1 93.19 251 TYR A C 1
ATOM 2006 O O . TYR A 1 251 ? -15.445 -6.234 12.195 1 93.19 251 TYR A O 1
ATOM 2014 N N . ARG A 1 252 ? -16.422 -7.609 10.734 1 93.81 252 ARG A N 1
ATOM 2015 C CA . ARG A 1 252 ? -17.734 -6.969 10.789 1 93.81 252 ARG A CA 1
ATOM 2016 C C . ARG A 1 252 ? -18.453 -7.289 12.102 1 93.81 252 ARG A C 1
ATOM 2018 O O . ARG A 1 252 ? -19.344 -6.555 12.523 1 93.81 252 ARG A O 1
ATOM 2025 N N . THR A 1 253 ? -18.109 -8.461 12.656 1 93.62 253 THR A N 1
ATOM 2026 C CA . THR A 1 253 ? -18.531 -8.883 13.984 1 93.62 253 THR A CA 1
ATOM 2027 C C . THR A 1 253 ? -17.328 -9.281 14.836 1 93.62 253 THR A C 1
ATOM 2029 O O . THR A 1 253 ? -17.266 -10.406 15.344 1 93.62 253 THR A O 1
ATOM 2032 N N . ALA A 1 254 ? -16.469 -8.398 15.109 1 91.19 254 ALA A N 1
ATOM 2033 C CA . ALA A 1 254 ? -15.117 -8.602 15.609 1 91.19 254 ALA A CA 1
ATOM 2034 C C . ALA A 1 254 ? -15.133 -9.289 16.969 1 91.19 254 ALA A C 1
ATOM 2036 O O . ALA A 1 254 ? -14.188 -10.008 17.312 1 91.19 254 ALA A O 1
ATOM 2037 N N . THR A 1 255 ? -16.156 -9.125 17.766 1 91.56 255 THR A N 1
ATOM 2038 C CA . THR A 1 255 ? -16.172 -9.672 19.125 1 91.56 255 THR A CA 1
ATOM 2039 C C . THR A 1 255 ? -16.875 -11.016 19.156 1 91.56 255 THR A C 1
ATOM 2041 O O . THR A 1 255 ? -16.922 -11.68 20.203 1 91.56 255 THR A O 1
ATOM 2044 N N . ALA A 1 256 ? -17.359 -11.406 18.047 1 92.62 256 ALA A N 1
ATOM 2045 C CA . ALA A 1 256 ? -18.094 -12.68 18 1 92.62 256 ALA A CA 1
ATOM 2046 C C . ALA A 1 256 ? -17.125 -13.859 18.047 1 92.62 256 ALA A C 1
ATOM 2048 O O . ALA A 1 256 ? -16.047 -13.812 17.453 1 92.62 256 ALA A O 1
ATOM 2049 N N . ASP A 1 257 ? -17.5 -14.844 18.812 1 93.25 257 ASP A N 1
ATOM 2050 C CA . ASP A 1 257 ? -16.766 -16.094 18.812 1 93.25 257 ASP A CA 1
ATOM 2051 C C . ASP A 1 257 ? -17.172 -16.984 17.641 1 93.25 257 ASP A C 1
ATOM 2053 O O . ASP A 1 257 ? -18.297 -17.484 17.609 1 93.25 257 ASP A O 1
ATOM 2057 N N . LEU A 1 258 ? -16.266 -17.234 16.766 1 94.62 258 LEU A N 1
ATOM 2058 C CA . LEU A 1 258 ? -16.578 -17.969 15.539 1 94.62 258 LEU A CA 1
ATOM 2059 C C . LEU A 1 258 ? -16.062 -19.391 15.617 1 94.62 258 LEU A C 1
ATOM 2061 O O . LEU A 1 258 ? -15.93 -20.078 14.594 1 94.62 258 LEU A O 1
ATOM 2065 N N . THR A 1 259 ? -15.758 -19.828 16.766 1 95.31 259 THR A N 1
ATOM 2066 C CA . THR A 1 259 ? -15.328 -21.203 16.953 1 95.31 259 THR A CA 1
ATOM 2067 C C . THR A 1 259 ? -16.516 -22.156 16.844 1 95.31 259 THR A C 1
ATOM 2069 O O . THR A 1 259 ? -17.594 -21.875 17.344 1 95.31 259 THR A O 1
ATOM 2072 N N . ALA A 1 260 ? -16.344 -23.281 16.125 1 95.06 260 ALA A N 1
ATOM 2073 C CA . ALA A 1 260 ? -17.344 -24.328 15.977 1 95.06 260 ALA A CA 1
ATOM 2074 C C . ALA A 1 260 ? -16.688 -25.719 15.906 1 95.06 260 ALA A C 1
ATOM 2076 O O . ALA A 1 260 ? -15.477 -25.828 15.758 1 95.06 260 ALA A O 1
ATOM 2077 N N . GLY A 1 261 ? -17.5 -26.719 16.094 1 94.06 261 GLY A N 1
ATOM 2078 C CA . GLY A 1 261 ? -16.984 -28.078 16.062 1 94.06 261 GLY A CA 1
ATOM 2079 C C . GLY A 1 261 ? -18 -29.094 15.586 1 94.06 261 GLY A C 1
ATOM 2080 O O . GLY A 1 261 ?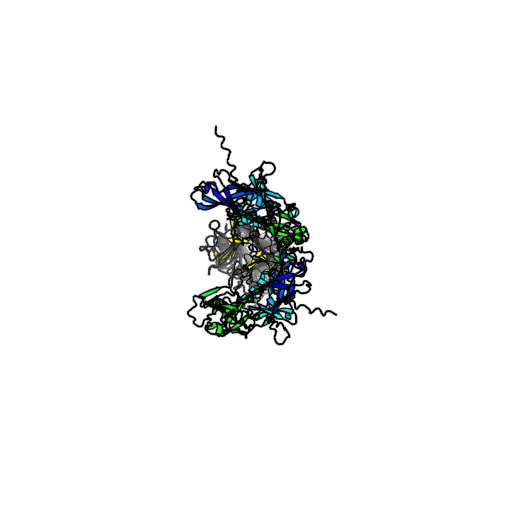 -19.188 -28.766 15.414 1 94.06 261 GLY A O 1
ATOM 2081 N N . ALA A 1 262 ? -17.531 -30.312 15.25 1 93.69 262 ALA A N 1
ATOM 2082 C CA . ALA A 1 262 ? -18.375 -31.422 14.852 1 93.69 262 ALA A CA 1
ATOM 2083 C C . ALA A 1 262 ? -17.75 -32.75 15.273 1 93.69 262 ALA A C 1
ATOM 2085 O O . ALA A 1 262 ? -16.547 -32.969 15.141 1 93.69 262 ALA A O 1
ATOM 2086 N N . ASP A 1 263 ? -18.547 -33.531 15.844 1 92.44 263 ASP A N 1
ATOM 2087 C CA . ASP A 1 263 ? -18.281 -34.938 16.094 1 92.44 263 ASP A CA 1
ATOM 2088 C C . ASP A 1 263 ? -19.438 -35.812 15.648 1 92.44 263 ASP A C 1
ATOM 2090 O O . ASP A 1 263 ? -20.453 -35.938 16.344 1 92.44 263 ASP A O 1
ATOM 2094 N N . ILE A 1 264 ? -19.266 -36.438 14.562 1 89.75 264 ILE A N 1
ATOM 2095 C CA . ILE A 1 264 ? -20.328 -37.219 13.914 1 89.75 264 ILE A CA 1
ATOM 2096 C C . ILE A 1 264 ? -20.281 -38.656 14.367 1 89.75 264 ILE A C 1
ATOM 2098 O O . ILE A 1 264 ? -21.234 -39.406 14.164 1 89.75 264 ILE A O 1
ATOM 2102 N N . THR A 1 265 ? -19.266 -39.219 15 1 84 265 THR A N 1
ATOM 2103 C CA . THR A 1 265 ? -19.016 -40.625 15.281 1 84 265 THR A CA 1
ATOM 2104 C C . THR A 1 265 ? -19.938 -41.125 16.391 1 84 265 THR A C 1
ATOM 2106 O O . THR A 1 265 ? -20.141 -42.344 16.531 1 84 265 THR A O 1
ATOM 2109 N N . ARG A 1 266 ? -20.641 -40.344 17.062 1 78.56 266 ARG A N 1
ATOM 2110 C CA . ARG A 1 266 ? -21.531 -40.75 18.141 1 78.56 266 ARG A CA 1
ATOM 2111 C C . ARG A 1 266 ? -20.844 -41.688 19.109 1 78.56 266 ARG A C 1
ATOM 2113 O O . ARG A 1 266 ? -21.375 -42.75 19.453 1 78.56 266 ARG A O 1
ATOM 2120 N N . GLY A 1 267 ? -19.594 -41.562 19.391 1 82.31 267 GLY A N 1
ATOM 2121 C CA . GLY A 1 267 ? -18.859 -42.312 20.406 1 82.31 267 GLY A CA 1
ATOM 2122 C C . GLY A 1 267 ? -18.047 -43.438 19.828 1 82.31 267 GLY A C 1
ATOM 2123 O O . GLY A 1 267 ? -17.75 -44.406 20.531 1 82.31 267 GLY A O 1
ATOM 2124 N N . ASP A 1 268 ? -17.734 -43.469 18.562 1 88.62 268 ASP A N 1
ATOM 2125 C CA . ASP A 1 268 ? -16.891 -44.5 17.953 1 88.62 268 ASP A CA 1
ATOM 2126 C C . ASP A 1 268 ? -15.516 -44.531 18.609 1 88.62 268 ASP A C 1
ATOM 2128 O O . ASP A 1 268 ? -14.781 -43.562 18.609 1 88.62 268 ASP A O 1
ATOM 2132 N N . THR A 1 269 ? -15.023 -45.656 19.141 1 91.25 269 THR A N 1
ATOM 2133 C CA . THR A 1 269 ? -13.797 -45.812 19.922 1 91.25 269 THR A CA 1
ATOM 2134 C C . THR A 1 269 ? -12.602 -46.031 18.984 1 91.25 269 THR A C 1
ATOM 2136 O O . THR A 1 269 ? -11.453 -46.062 19.438 1 91.25 269 THR A O 1
ATOM 2139 N N . THR A 1 270 ? -12.898 -46.125 17.719 1 93.31 270 THR A N 1
ATOM 2140 C CA . THR A 1 270 ? -11.812 -46.438 16.797 1 93.31 270 THR A CA 1
ATOM 2141 C C . THR A 1 270 ? -11.266 -45.156 16.156 1 93.31 270 THR A C 1
ATOM 2143 O O . THR A 1 270 ? -10.492 -45.219 15.195 1 93.31 270 THR A O 1
ATOM 2146 N N . THR A 1 271 ? -11.688 -44.094 16.531 1 94.25 271 THR A N 1
ATOM 2147 C CA . THR A 1 271 ? -11.203 -42.781 16.062 1 94.25 271 THR A CA 1
ATOM 2148 C C . THR A 1 271 ? -10.297 -42.156 17.109 1 94.25 271 THR A C 1
ATOM 2150 O O . THR A 1 271 ? -10.273 -42.562 18.266 1 94.25 271 THR A O 1
ATOM 2153 N N . TYR A 1 272 ? -9.445 -41.125 16.641 1 94.69 272 TYR A N 1
ATOM 2154 C CA . TYR A 1 272 ? -8.5 -40.5 17.562 1 94.69 272 TYR A CA 1
ATOM 2155 C C . TYR A 1 272 ? -8.172 -39.094 17.141 1 94.69 272 TYR A C 1
ATOM 2157 O O . TYR A 1 272 ? -8.078 -38.781 15.938 1 94.69 272 TYR A O 1
ATOM 2165 N N . GLY A 1 273 ? -8.055 -38.188 18.125 1 94.5 273 GLY A N 1
ATOM 2166 C CA . GLY A 1 273 ? -7.484 -36.875 17.906 1 94.5 273 GLY A CA 1
ATOM 2167 C C . GLY A 1 273 ? -8.516 -35.844 17.469 1 94.5 273 GLY A C 1
ATOM 2168 O O . GLY A 1 273 ? -9.633 -36.188 17.109 1 94.5 273 GLY A O 1
ATOM 2169 N N . GLU A 1 274 ? -8.078 -34.562 17.609 1 94.5 274 GLU A N 1
ATOM 2170 C CA . GLU A 1 274 ? -8.859 -33.406 17.141 1 94.5 274 GLU A CA 1
ATOM 2171 C C . GLU A 1 274 ? -8.164 -32.688 15.992 1 94.5 274 GLU A C 1
ATOM 2173 O O . GLU A 1 274 ? -6.969 -32.406 16.078 1 94.5 274 GLU A O 1
ATOM 2178 N N . ALA A 1 275 ? -8.867 -32.5 14.953 1 96.62 275 ALA A N 1
ATOM 2179 C CA . ALA A 1 275 ? -8.352 -31.688 13.852 1 96.62 275 ALA A CA 1
ATOM 2180 C C . ALA A 1 275 ? -8.891 -30.266 13.922 1 96.62 275 ALA A C 1
ATOM 2182 O O . ALA A 1 275 ? -10.078 -30.031 13.688 1 96.62 275 ALA A O 1
ATOM 2183 N N . TYR A 1 276 ? -7.98 -29.344 14.289 1 96.75 276 TYR A N 1
ATOM 2184 C CA . TYR A 1 276 ? -8.359 -27.938 14.344 1 96.75 276 TYR A CA 1
ATOM 2185 C C . TYR A 1 276 ? -7.953 -27.219 13.062 1 96.75 276 TYR A C 1
ATOM 2187 O O . TYR A 1 276 ? -6.773 -27.203 12.695 1 96.75 276 TYR A O 1
ATOM 2195 N N . HIS A 1 277 ? -8.93 -26.656 12.344 1 95.5 277 HIS A N 1
ATOM 2196 C CA . HIS A 1 277 ? -8.695 -25.891 11.125 1 95.5 277 HIS A CA 1
ATOM 2197 C C . HIS A 1 277 ? -9.125 -24.438 11.281 1 95.5 277 HIS A C 1
ATOM 2199 O O . HIS A 1 277 ? -10.195 -24.156 11.812 1 95.5 277 HIS A O 1
ATOM 2205 N N . TYR A 1 278 ? -8.242 -23.531 10.844 1 93.75 278 TYR A N 1
ATOM 2206 C CA . TYR A 1 278 ? -8.5 -22.094 10.953 1 93.75 278 TYR A CA 1
ATOM 2207 C C . TYR A 1 278 ? -8.633 -21.469 9.57 1 93.75 278 TYR A C 1
ATOM 2209 O O . TYR A 1 278 ? -7.984 -21.906 8.617 1 93.75 278 TYR A O 1
ATOM 2217 N N . ALA A 1 279 ? -9.617 -20.469 9.383 1 91.62 279 ALA A N 1
ATOM 2218 C CA . ALA A 1 279 ? -9.695 -19.531 8.258 1 91.62 279 ALA A CA 1
ATOM 2219 C C . ALA A 1 279 ? -10.367 -20.203 7.055 1 91.62 279 ALA A C 1
ATOM 2221 O O . ALA A 1 279 ? -9.852 -20.125 5.938 1 91.62 279 ALA A O 1
ATOM 2222 N N . ASP A 1 280 ? -11.516 -20.812 7.227 1 91.88 280 ASP A N 1
ATOM 2223 C CA . ASP A 1 280 ? -12.305 -21.375 6.137 1 91.88 280 ASP A CA 1
ATOM 2224 C C . ASP A 1 280 ? -13.188 -20.297 5.496 1 91.88 280 ASP A C 1
ATOM 2226 O O . ASP A 1 280 ? -14 -20.609 4.617 1 91.88 280 ASP A O 1
ATOM 2230 N N . ASN A 1 281 ? -13.078 -19.078 5.914 1 92.75 281 ASN A N 1
ATOM 2231 C CA . ASN A 1 281 ? -13.711 -17.922 5.312 1 92.75 281 ASN A CA 1
ATOM 2232 C C . ASN A 1 281 ? -15.227 -17.938 5.492 1 92.75 281 ASN A C 1
ATOM 2234 O O . ASN A 1 281 ? -15.969 -17.797 4.523 1 92.75 281 ASN A O 1
ATOM 2238 N N . TYR A 1 282 ? -15.688 -18.25 6.68 1 95.62 282 TYR A N 1
ATOM 2239 C CA . TYR A 1 282 ? -17.109 -18.188 6.98 1 95.62 282 TYR A CA 1
ATOM 2240 C C . TYR A 1 282 ? -17.438 -16.969 7.84 1 95.62 282 TYR A C 1
ATOM 2242 O O . TYR A 1 282 ? -16.562 -16.422 8.516 1 95.62 282 TYR A O 1
ATOM 2250 N N . LEU A 1 283 ? -18.719 -16.578 7.816 1 93.06 283 LEU A N 1
ATOM 2251 C CA . LEU A 1 283 ? -19.125 -15.336 8.445 1 93.06 283 LEU A CA 1
ATOM 2252 C C . LEU A 1 283 ? -19.766 -15.594 9.805 1 93.06 283 LEU A C 1
ATOM 2254 O O . LEU A 1 283 ? -19.859 -14.688 10.641 1 93.06 283 LEU A O 1
ATOM 2258 N N . THR A 1 284 ? -20.281 -16.875 10.023 1 95.06 284 THR A N 1
ATOM 2259 C CA . THR A 1 284 ? -20.953 -17.219 11.266 1 95.06 284 THR A CA 1
ATOM 2260 C C . THR A 1 284 ? -20.516 -18.609 11.742 1 95.06 284 THR A C 1
ATOM 2262 O O . THR A 1 284 ? -20.156 -19.453 10.93 1 95.06 284 THR A O 1
ATOM 2265 N N . ALA A 1 285 ? -20.547 -18.781 12.961 1 94.62 285 ALA A N 1
ATOM 2266 C CA . ALA A 1 285 ? -20.156 -20.078 13.516 1 94.62 285 ALA A CA 1
ATOM 2267 C C . ALA A 1 285 ? -21.188 -21.156 13.188 1 94.62 285 ALA A C 1
ATOM 2269 O O . ALA A 1 285 ? -20.812 -22.281 12.859 1 94.62 285 ALA A O 1
ATOM 2270 N N . GLY A 1 286 ? -22.5 -20.75 13.242 1 94.12 286 GLY A N 1
ATOM 2271 C CA . GLY A 1 286 ? -23.578 -21.703 13.023 1 94.12 286 GLY A CA 1
ATOM 2272 C C . GLY A 1 286 ? -23.844 -22.594 14.227 1 94.12 286 GLY A C 1
ATOM 2273 O O . GLY A 1 286 ? -23.109 -22.531 15.219 1 94.12 286 GLY A O 1
ATOM 2274 N N . SER A 1 287 ? -24.906 -23.422 14.109 1 92.62 287 SER A N 1
ATOM 2275 C CA . SER A 1 287 ? -25.281 -24.344 15.18 1 92.62 287 SER A CA 1
ATOM 2276 C C . SER A 1 287 ? -24.75 -25.75 14.906 1 92.62 287 SER A C 1
ATOM 2278 O O . SER A 1 287 ? -24.922 -26.281 13.812 1 92.62 287 SER A O 1
ATOM 2280 N N . GLU A 1 288 ? -24.172 -26.234 15.93 1 91.25 288 GLU A N 1
ATOM 2281 C CA . GLU A 1 288 ? -23.672 -27.594 15.789 1 91.25 288 GLU A CA 1
ATOM 2282 C C . GLU A 1 288 ? -24.828 -28.594 15.734 1 91.25 288 GLU A C 1
ATOM 2284 O O . GLU A 1 288 ? -25.891 -28.375 16.328 1 91.25 288 GLU A O 1
ATOM 2289 N N . GLY A 1 289 ? -24.641 -29.641 14.922 1 86.88 289 GLY A N 1
ATOM 2290 C CA . GLY A 1 289 ? -25.672 -30.656 14.812 1 86.88 289 GLY A CA 1
ATOM 2291 C C . GLY A 1 289 ? -25.656 -31.375 13.484 1 86.88 289 GLY A C 1
ATOM 2292 O O . GLY A 1 289 ? -24.625 -31.422 12.805 1 86.88 289 GLY A O 1
ATOM 2293 N N . ARG A 1 290 ? -26.828 -31.922 13.148 1 86.12 290 ARG A N 1
ATOM 2294 C CA . ARG A 1 290 ? -26.922 -32.75 11.961 1 86.12 290 ARG A CA 1
ATOM 2295 C C . ARG A 1 290 ? -27.078 -31.906 10.703 1 86.12 290 ARG A C 1
ATOM 2297 O O . ARG A 1 290 ? -26.641 -32.281 9.625 1 86.12 290 ARG A O 1
ATOM 2304 N N . GLU A 1 291 ? -27.719 -30.75 10.969 1 89.69 291 GLU A N 1
ATOM 2305 C CA . GLU A 1 291 ? -27.953 -29.906 9.812 1 89.69 291 GLU A CA 1
ATOM 2306 C C . GLU A 1 291 ? -27.562 -28.453 10.102 1 89.69 291 GLU A C 1
ATOM 2308 O O . GLU A 1 291 ? -28.406 -27.562 10.156 1 89.69 291 GLU A O 1
ATOM 2313 N N . PRO A 1 292 ? -26.281 -28.25 10.203 1 93.31 292 PRO A N 1
ATOM 2314 C CA . PRO A 1 292 ? -25.828 -26.875 10.422 1 93.31 292 PRO A CA 1
ATOM 2315 C C . PRO A 1 292 ? -26.141 -25.953 9.242 1 93.31 292 PRO A C 1
ATOM 2317 O O . PRO A 1 292 ? -26.406 -26.422 8.133 1 93.31 292 PRO A O 1
ATOM 2320 N N . GLU A 1 293 ? -26.172 -24.609 9.5 1 94.81 293 GLU A N 1
ATOM 2321 C CA . GLU A 1 293 ? -26.375 -23.641 8.422 1 94.81 293 GLU A CA 1
ATOM 2322 C C . GLU A 1 293 ? -25.266 -23.734 7.387 1 94.81 293 GLU A C 1
ATOM 2324 O O . GLU A 1 293 ? -24.094 -23.875 7.734 1 94.81 293 GLU A O 1
ATOM 2329 N N . SER A 1 294 ? -25.641 -23.641 6.102 1 96.69 294 SER A N 1
ATOM 2330 C CA . SER A 1 294 ? -24.688 -23.781 5.016 1 96.69 294 SER A CA 1
ATOM 2331 C C . SER A 1 294 ? -23.594 -22.734 5.098 1 96.69 294 SER A C 1
ATOM 2333 O O . SER A 1 294 ? -23.875 -21.547 5.336 1 96.69 294 SER A O 1
ATOM 2335 N N . GLU A 1 295 ? -22.375 -23.219 4.973 1 97.25 295 GLU A N 1
ATOM 2336 C CA . GLU A 1 295 ? -21.156 -22.422 4.934 1 97.25 295 GLU A CA 1
ATOM 2337 C C . GLU A 1 295 ? -20.938 -21.688 6.254 1 97.25 295 GLU A C 1
ATOM 2339 O O . GLU A 1 295 ? -20.422 -20.578 6.273 1 97.25 295 GLU A O 1
ATOM 2344 N N . SER A 1 296 ? -21.422 -22.219 7.332 1 97 296 SER A N 1
ATOM 2345 C CA . SER A 1 296 ? -21.062 -21.797 8.68 1 97 296 SER A CA 1
ATOM 2346 C C . SER A 1 296 ? -19.859 -22.578 9.211 1 97 296 SER A C 1
ATOM 2348 O O . SER A 1 296 ? -19.375 -23.5 8.547 1 97 296 SER A O 1
ATOM 2350 N N . GLY A 1 297 ? -19.344 -22.156 10.328 1 97.31 297 GLY A N 1
ATOM 2351 C CA . GLY A 1 297 ? -18.25 -22.891 10.938 1 97.31 297 GLY A CA 1
ATOM 2352 C C . GLY A 1 297 ? -18.594 -24.328 11.234 1 97.31 297 GLY A C 1
ATOM 2353 O O . GLY A 1 297 ? -17.781 -25.234 10.984 1 97.31 297 GLY A O 1
ATOM 2354 N N . ALA A 1 298 ? -19.766 -24.547 11.773 1 97.31 298 ALA A N 1
ATOM 2355 C CA . ALA A 1 298 ? -20.234 -25.906 12.07 1 97.31 298 ALA A CA 1
ATOM 2356 C C . ALA A 1 298 ? -20.375 -26.719 10.797 1 97.31 298 ALA A C 1
ATOM 2358 O O . ALA A 1 298 ? -20.109 -27.922 10.797 1 97.31 298 ALA A O 1
ATOM 2359 N N . PHE A 1 299 ? -20.859 -26.062 9.781 1 96.94 299 PHE A N 1
ATOM 2360 C CA . PHE A 1 299 ? -21 -26.688 8.477 1 96.94 299 PHE A CA 1
ATOM 2361 C C . PHE A 1 299 ? -19.672 -27.219 7.977 1 96.94 299 PHE A C 1
ATOM 2363 O O . PHE A 1 299 ? -19.562 -28.391 7.586 1 96.94 299 PHE A O 1
ATOM 2370 N N . TYR A 1 300 ? -18.656 -26.469 8.016 1 97.56 300 TYR A N 1
ATOM 2371 C CA . TYR A 1 300 ? -17.344 -26.859 7.531 1 97.56 300 TYR A CA 1
ATOM 2372 C C . TYR A 1 300 ? -16.719 -27.906 8.453 1 97.56 300 TYR A C 1
ATOM 2374 O O . TYR A 1 300 ? -15.984 -28.797 8 1 97.56 300 TYR A O 1
ATOM 2382 N N . ALA A 1 301 ? -16.891 -27.75 9.68 1 97.06 301 ALA A N 1
ATOM 2383 C CA . ALA A 1 301 ? -16.406 -28.766 10.609 1 97.06 301 ALA A CA 1
ATOM 2384 C C . ALA A 1 301 ? -17 -30.141 10.281 1 97.06 301 ALA A C 1
ATOM 2386 O O . ALA A 1 301 ? -16.281 -31.141 10.266 1 97.06 301 ALA A O 1
ATOM 2387 N N . ARG A 1 302 ? -18.266 -30.141 10.078 1 96.5 302 ARG A N 1
ATOM 2388 C CA . ARG A 1 302 ? -18.938 -31.391 9.758 1 96.5 302 ARG A CA 1
ATOM 2389 C C . ARG A 1 302 ? -18.406 -31.984 8.453 1 96.5 302 ARG A C 1
ATOM 2391 O O . ARG A 1 302 ? -18.109 -33.188 8.383 1 96.5 302 ARG A O 1
ATOM 2398 N N . LEU A 1 303 ? -18.328 -31.172 7.406 1 96.56 303 LEU A N 1
ATOM 2399 C CA . LEU A 1 303 ? -17.844 -31.656 6.121 1 96.56 303 LEU A CA 1
ATOM 2400 C C . LEU A 1 303 ? -16.438 -32.25 6.27 1 96.56 303 LEU A C 1
ATOM 2402 O O . LEU A 1 303 ? -16.156 -33.281 5.676 1 96.56 303 LEU A O 1
ATOM 2406 N N . ARG A 1 304 ? -15.617 -31.656 6.992 1 96.69 304 ARG A N 1
ATOM 2407 C CA . ARG A 1 304 ? -14.266 -32.156 7.195 1 96.69 304 ARG A CA 1
ATOM 2408 C C . ARG A 1 304 ? -14.289 -33.5 7.938 1 96.69 304 ARG A C 1
ATOM 2410 O O . ARG A 1 304 ? -13.523 -34.406 7.609 1 96.69 304 ARG A O 1
ATOM 2417 N N . HIS A 1 305 ? -15.086 -33.531 8.961 1 96.5 305 HIS A N 1
ATOM 2418 C CA . HIS A 1 305 ? -15.164 -34.781 9.695 1 96.5 305 HIS A CA 1
ATOM 2419 C C . HIS A 1 305 ? -15.68 -35.938 8.805 1 96.5 305 HIS A C 1
ATOM 2421 O O . HIS A 1 305 ? -15.172 -37.031 8.867 1 96.5 305 HIS A O 1
ATOM 2427 N N . GLU A 1 306 ? -16.734 -35.594 8.008 1 96.12 306 GLU A N 1
ATOM 2428 C CA . GLU A 1 306 ? -17.234 -36.594 7.07 1 96.12 306 GLU A CA 1
ATOM 2429 C C . GLU A 1 306 ? -16.125 -37.094 6.133 1 96.12 306 GLU A C 1
ATOM 2431 O O . GLU A 1 306 ? -16.062 -38.281 5.809 1 96.12 306 GLU A O 1
ATOM 2436 N N . ARG A 1 307 ? -15.297 -36.188 5.676 1 96.56 307 ARG A N 1
ATOM 2437 C CA . ARG A 1 307 ? -14.172 -36.562 4.816 1 96.56 307 ARG A CA 1
ATOM 2438 C C . ARG A 1 307 ? -13.234 -37.531 5.523 1 96.56 307 ARG A C 1
ATOM 2440 O O . ARG A 1 307 ? -12.766 -38.5 4.922 1 96.56 307 ARG A O 1
ATOM 2447 N N . TYR A 1 308 ? -12.961 -37.25 6.781 1 96 308 TYR A N 1
ATOM 2448 C CA . TYR A 1 308 ? -12.117 -38.156 7.559 1 96 308 TYR A CA 1
ATOM 2449 C C . TYR A 1 308 ? -12.781 -39.5 7.695 1 96 308 TYR A C 1
ATOM 2451 O O . TYR A 1 308 ? -12.117 -40.531 7.547 1 96 308 TYR A O 1
ATOM 2459 N N . LEU A 1 309 ? -14.055 -39.5 7.953 1 95.12 309 LEU A N 1
ATOM 2460 C CA . LEU A 1 309 ? -14.773 -40.75 8.148 1 95.12 309 LEU A CA 1
ATOM 2461 C C . LEU A 1 309 ? -14.859 -41.562 6.848 1 95.12 309 LEU A C 1
ATOM 2463 O O . LEU A 1 309 ? -14.922 -42.781 6.867 1 95.12 309 LEU A O 1
ATOM 2467 N N . ASN A 1 310 ? -14.891 -40.812 5.715 1 95.88 310 ASN A N 1
ATOM 2468 C CA . ASN A 1 310 ? -14.859 -41.5 4.426 1 95.88 310 ASN A CA 1
ATOM 2469 C C . ASN A 1 310 ? -13.594 -42.344 4.266 1 95.88 310 ASN A C 1
ATOM 2471 O O . ASN A 1 310 ? -13.57 -43.281 3.469 1 95.88 310 ASN A O 1
ATOM 2475 N N . ASN A 1 311 ? -12.586 -42 5.016 1 95.06 311 ASN A N 1
ATOM 2476 C CA . ASN A 1 311 ? -11.328 -42.75 4.922 1 95.06 311 ASN A CA 1
ATOM 2477 C C . ASN A 1 311 ? -11.219 -43.812 6.004 1 95.06 311 ASN A C 1
ATOM 2479 O O . ASN A 1 311 ? -10.242 -44.562 6.051 1 95.06 311 ASN A O 1
ATOM 2483 N N . GLN A 1 312 ? -12.188 -43.906 6.867 1 94.5 312 GLN A N 1
ATOM 2484 C CA . GLN A 1 312 ? -12.133 -44.844 7.988 1 94.5 312 GLN A CA 1
ATOM 2485 C C . GLN A 1 312 ? -12.273 -46.281 7.504 1 94.5 312 GLN A C 1
ATOM 2487 O O . GLN A 1 312 ? -11.586 -47.188 8 1 94.5 312 GLN A O 1
ATOM 2492 N N . ALA A 1 313 ? -13.172 -46.531 6.562 1 94.69 313 ALA A N 1
ATOM 2493 C CA . ALA A 1 313 ? -13.414 -47.875 6.023 1 94.69 313 ALA A CA 1
ATOM 2494 C C . ALA A 1 313 ? -13.484 -47.844 4.5 1 94.69 313 ALA A C 1
ATOM 2496 O O . ALA A 1 313 ? -14.195 -47 3.92 1 94.69 313 ALA A O 1
ATOM 2497 N N . ARG A 1 314 ? -12.727 -48.656 3.889 1 95.56 314 ARG A N 1
ATOM 2498 C CA . ARG A 1 314 ? -12.719 -48.812 2.436 1 95.56 314 ARG A CA 1
ATOM 2499 C C . ARG A 1 314 ? -12.992 -50.25 2.031 1 95.56 314 ARG A C 1
ATOM 2501 O O . ARG A 1 314 ? -12.484 -51.188 2.656 1 95.56 314 ARG A O 1
ATOM 2508 N N . PHE A 1 315 ? -13.82 -50.375 1.084 1 96.69 315 PHE A N 1
ATOM 2509 C CA . PHE A 1 315 ? -14.211 -51.688 0.579 1 96.69 315 PHE A CA 1
ATOM 2510 C C . PHE A 1 315 ? -13.844 -51.844 -0.893 1 96.69 315 PHE A C 1
ATOM 2512 O O . PHE A 1 315 ? -13.812 -50.844 -1.631 1 96.69 315 PHE A O 1
ATOM 2519 N N . ALA A 1 316 ? -13.469 -52.969 -1.283 1 96.88 316 ALA A N 1
ATOM 2520 C CA . ALA A 1 316 ? -13.094 -53.25 -2.672 1 96.88 316 ALA A CA 1
ATOM 2521 C C . ALA A 1 316 ? -13.562 -54.625 -3.115 1 96.88 316 ALA A C 1
ATOM 2523 O O . ALA A 1 316 ? -13.867 -55.469 -2.281 1 96.88 316 ALA A O 1
ATOM 2524 N N . GLY A 1 317 ? -13.664 -54.781 -4.414 1 96.12 317 GLY A N 1
ATOM 2525 C CA . GLY A 1 317 ? -14.055 -56.062 -5.016 1 96.12 317 GLY A CA 1
ATOM 2526 C C . GLY A 1 317 ? -14.039 -56.031 -6.531 1 96.12 317 GLY A C 1
ATOM 2527 O O . GLY A 1 317 ? -13.656 -55.031 -7.137 1 96.12 317 GLY A O 1
ATOM 2528 N N . VAL A 1 318 ? -14.312 -57.219 -7.09 1 95.75 318 VAL A N 1
ATOM 2529 C CA . VAL A 1 318 ? -14.391 -57.344 -8.539 1 95.75 318 VAL A CA 1
ATOM 2530 C C . VAL A 1 318 ? -15.781 -57.812 -8.938 1 95.75 318 VAL A C 1
ATOM 2532 O O . VAL A 1 318 ? -16.391 -58.656 -8.25 1 95.75 318 VAL A O 1
ATOM 2535 N N . ALA A 1 319 ? -16.359 -57.125 -9.898 1 93.56 319 ALA A N 1
ATOM 2536 C CA . ALA A 1 319 ? -17.672 -57.531 -10.414 1 93.56 319 ALA A CA 1
ATOM 2537 C C . ALA A 1 319 ? -17.656 -57.625 -11.938 1 93.56 319 ALA A C 1
ATOM 2539 O O . ALA A 1 319 ? -16.688 -57.219 -12.578 1 93.56 319 ALA A O 1
ATOM 2540 N N . ASN A 1 320 ? -18.672 -58.25 -12.508 1 90 320 ASN A N 1
ATOM 2541 C CA . ASN A 1 320 ? -18.828 -58.312 -13.961 1 90 320 ASN A CA 1
ATOM 2542 C C . ASN A 1 320 ? -20.078 -57.594 -14.43 1 90 320 ASN A C 1
ATOM 2544 O O . ASN A 1 320 ? -20.516 -57.781 -15.57 1 90 320 ASN A O 1
ATOM 2548 N N . ALA A 1 321 ? -20.672 -56.812 -13.523 1 88.25 321 ALA A N 1
ATOM 2549 C CA . ALA A 1 321 ? -21.859 -56.031 -13.867 1 88.25 321 ALA A CA 1
ATOM 2550 C C . ALA A 1 321 ? -21.5 -54.75 -14.578 1 88.25 321 ALA A C 1
ATOM 2552 O O . ALA A 1 321 ? -20.891 -53.844 -13.977 1 88.25 321 ALA A O 1
ATOM 2553 N N . ALA A 1 322 ? -22 -54.594 -15.812 1 88.56 322 ALA A N 1
ATOM 2554 C CA . ALA A 1 322 ? -21.703 -53.375 -16.609 1 88.56 322 ALA A CA 1
ATOM 2555 C C . ALA A 1 322 ? -22.469 -52.188 -16.062 1 88.56 322 ALA A C 1
ATOM 2557 O O . ALA A 1 322 ? -22.078 -51.031 -16.328 1 88.56 322 ALA A O 1
ATOM 2558 N N . ALA A 1 323 ? -23.453 -52.406 -15.266 1 88.38 323 ALA A N 1
ATOM 2559 C CA . ALA A 1 323 ? -24.297 -51.312 -14.758 1 88.38 323 ALA A CA 1
ATOM 2560 C C . ALA A 1 323 ? -23.672 -50.656 -13.539 1 88.38 323 ALA A C 1
ATOM 2562 O O . ALA A 1 323 ? -24.109 -49.594 -13.117 1 88.38 323 ALA A O 1
ATOM 2563 N N . LEU A 1 324 ? -22.656 -51.281 -13.016 1 92.69 324 LEU A N 1
ATOM 2564 C CA . LEU A 1 324 ? -22 -50.75 -11.844 1 92.69 324 LEU A CA 1
ATOM 2565 C C . LEU A 1 324 ? -21.328 -49.406 -12.172 1 92.69 324 LEU A C 1
ATOM 2567 O O . LEU A 1 324 ? -20.594 -49.312 -13.156 1 92.69 324 LEU A O 1
ATOM 2571 N N . ALA A 1 325 ? -21.672 -48.344 -11.461 1 94.12 325 ALA A N 1
ATOM 2572 C CA . ALA A 1 325 ? -21.141 -47 -11.664 1 94.12 325 ALA A CA 1
ATOM 2573 C C . ALA A 1 325 ? -20.953 -46.281 -10.336 1 94.12 325 ALA A C 1
ATOM 2575 O O . ALA A 1 325 ? -21.641 -46.594 -9.359 1 94.12 325 ALA A O 1
ATOM 2576 N N . PRO A 1 326 ? -19.984 -45.375 -10.32 1 96.5 326 PRO A N 1
ATOM 2577 C CA . PRO A 1 326 ? -19.844 -44.594 -9.094 1 96.5 326 PRO A CA 1
ATOM 2578 C C . PRO A 1 326 ? -21.125 -43.844 -8.711 1 96.5 326 PRO A C 1
ATOM 2580 O O . PRO A 1 326 ? -21.828 -43.344 -9.578 1 96.5 326 PRO A O 1
ATOM 2583 N N . GLY A 1 327 ? -21.359 -43.719 -7.402 1 95.56 327 GLY A N 1
ATOM 2584 C CA . GLY A 1 327 ? -22.547 -43.062 -6.91 1 95.56 327 GLY A CA 1
ATOM 2585 C C . GLY A 1 327 ? -23.703 -44.031 -6.684 1 95.56 327 GLY A C 1
ATOM 2586 O O . GLY A 1 327 ? -24.766 -43.656 -6.195 1 95.56 327 GLY A O 1
ATOM 2587 N N . GLN A 1 328 ? -23.5 -45.312 -6.93 1 95.31 328 GLN A N 1
ATOM 2588 C CA . GLN A 1 328 ? -24.516 -46.344 -6.73 1 95.31 328 GLN A CA 1
ATOM 2589 C C . GLN A 1 328 ? -24.281 -47.094 -5.422 1 95.31 328 GLN A C 1
ATOM 2591 O O . GLN A 1 328 ? -23.141 -47.281 -5 1 95.31 328 GLN A O 1
ATOM 2596 N N . GLU A 1 329 ? -25.422 -47.469 -4.805 1 95.69 329 GLU A N 1
ATOM 2597 C CA . GLU A 1 329 ? -25.359 -48.344 -3.65 1 95.69 329 GLU A CA 1
ATOM 2598 C C . GLU A 1 329 ? -25.375 -49.812 -4.082 1 95.69 329 GLU A C 1
ATOM 2600 O O . GLU A 1 329 ? -26.25 -50.25 -4.844 1 95.69 329 GLU A O 1
ATOM 2605 N N . LEU A 1 330 ? -24.438 -50.531 -3.697 1 95.38 330 LEU A N 1
ATOM 2606 C CA . LEU A 1 330 ? -24.344 -51.938 -4.012 1 95.38 330 LEU A CA 1
ATOM 2607 C C . LEU A 1 330 ? -24.625 -52.812 -2.783 1 95.38 330 LEU A C 1
ATOM 2609 O O . LEU A 1 330 ? -24.047 -52.594 -1.719 1 95.38 330 LEU A O 1
ATOM 2613 N N . ASN A 1 331 ? -25.516 -53.656 -2.924 1 94.38 331 ASN A N 1
ATOM 2614 C CA . ASN A 1 331 ? -25.797 -54.688 -1.919 1 94.38 331 ASN A CA 1
ATOM 2615 C C . ASN A 1 331 ? -25.359 -56.062 -2.389 1 94.38 331 ASN A C 1
ATOM 2617 O O . ASN A 1 331 ? -25.641 -56.438 -3.521 1 94.38 331 ASN A O 1
ATOM 2621 N N . VAL A 1 332 ? -24.719 -56.656 -1.591 1 94.25 332 VAL A N 1
ATOM 2622 C CA . VAL A 1 332 ? -24.203 -57.969 -1.961 1 94.25 332 VAL A CA 1
ATOM 2623 C C . VAL A 1 332 ? -24.875 -59.062 -1.114 1 94.25 332 VAL A C 1
ATOM 2625 O O . VAL A 1 332 ? -24.938 -58.938 0.111 1 94.25 332 VAL A O 1
ATOM 2628 N N . THR A 1 333 ? -25.344 -60.062 -1.786 1 90.56 333 THR A N 1
ATOM 2629 C CA . THR A 1 333 ? -25.938 -61.188 -1.101 1 90.56 333 THR A CA 1
ATOM 2630 C C . THR A 1 333 ? -25.047 -62.406 -1.2 1 90.56 333 THR A C 1
ATOM 2632 O O . THR A 1 333 ? -24.312 -62.594 -2.182 1 90.56 333 THR A O 1
ATOM 2635 N N . GLY A 1 334 ? -25.031 -63.219 -0.308 1 85.44 334 GLY A N 1
ATOM 2636 C CA . GLY A 1 334 ? -24.266 -64.438 -0.324 1 85.44 334 GLY A CA 1
ATOM 2637 C C . GLY A 1 334 ? -23.797 -64.875 1.056 1 85.44 334 GLY A C 1
ATOM 2638 O O . GLY A 1 334 ? -24.031 -64.188 2.041 1 85.44 334 GLY A O 1
ATOM 2639 N N . ASN A 1 335 ? -23.078 -66.188 0.968 1 77.88 335 ASN A N 1
ATOM 2640 C CA . ASN A 1 335 ? -22.516 -66.75 2.189 1 77.88 335 ASN A CA 1
ATOM 2641 C C . ASN A 1 335 ? -21.125 -66.25 2.48 1 77.88 335 ASN A C 1
ATOM 2643 O O . ASN A 1 335 ? -20.344 -66 1.559 1 77.88 335 ASN A O 1
ATOM 2647 N N . ASP A 1 336 ? -20.766 -65.625 3.643 1 83.31 336 ASP A N 1
ATOM 2648 C CA . ASP A 1 336 ? -19.453 -65.188 4.121 1 83.31 336 ASP A CA 1
ATOM 2649 C C . ASP A 1 336 ? -19.109 -63.812 3.613 1 83.31 336 ASP A C 1
ATOM 2651 O O . ASP A 1 336 ? -17.953 -63.5 3.328 1 83.31 336 ASP A O 1
ATOM 2655 N N . VAL A 1 337 ? -20.094 -63.094 3.191 1 87 337 VAL A N 1
ATOM 2656 C CA . VAL A 1 337 ? -19.922 -61.688 2.779 1 87 337 VAL A CA 1
ATOM 2657 C C . VAL A 1 337 ? -19.766 -60.812 4.012 1 87 337 VAL A C 1
ATOM 2659 O O . VAL A 1 337 ? -20.516 -60.938 4.98 1 87 337 VAL A O 1
ATOM 2662 N N . PRO A 1 338 ? -18.625 -60.094 4.023 1 88.06 338 PRO A N 1
ATOM 2663 C CA . PRO A 1 338 ? -18.562 -59.156 5.129 1 88.06 338 PRO A CA 1
ATOM 2664 C C . PRO A 1 338 ? -19.891 -58.438 5.371 1 88.06 338 PRO A C 1
ATOM 2666 O O . PRO A 1 338 ? -20.562 -58.031 4.414 1 88.06 338 PRO A O 1
ATOM 2669 N N . ALA A 1 339 ? -20.203 -58.219 6.539 1 87.81 339 ALA A N 1
ATOM 2670 C CA . ALA A 1 339 ? -21.516 -57.75 6.973 1 87.81 339 ALA A CA 1
ATOM 2671 C C . ALA A 1 339 ? -21.859 -56.406 6.316 1 87.81 339 ALA A C 1
ATOM 2673 O O . ALA A 1 339 ? -23 -56.188 5.938 1 87.81 339 ALA A O 1
ATOM 2674 N N . GLN A 1 340 ? -20.859 -55.656 6.168 1 91 340 GLN A N 1
ATOM 2675 C CA . GLN A 1 340 ? -21.125 -54.344 5.633 1 91 340 GLN A CA 1
ATOM 2676 C C . GLN A 1 340 ? -21.609 -54.406 4.191 1 91 340 GLN A C 1
ATOM 2678 O O . GLN A 1 340 ? -22.438 -53.594 3.766 1 91 340 GLN A O 1
ATOM 2683 N N . PHE A 1 341 ? -21.109 -55.25 3.389 1 92.5 341 PHE A N 1
ATOM 2684 C CA . PHE A 1 341 ? -21.562 -55.406 2.014 1 92.5 341 PHE A CA 1
ATOM 2685 C C . PHE A 1 341 ? -23.047 -55.75 1.972 1 92.5 341 PHE A C 1
ATOM 2687 O O . PHE A 1 341 ? -23.75 -55.375 1.033 1 92.5 341 PHE A O 1
ATOM 2694 N N . GLY A 1 342 ? -23.484 -56.469 2.949 1 89.75 342 GLY A N 1
ATOM 2695 C CA . GLY A 1 342 ? -24.891 -56.75 3.047 1 89.75 342 GLY A CA 1
ATOM 2696 C C . GLY A 1 342 ? -25.75 -55.531 3.373 1 89.75 342 GLY A C 1
ATOM 2697 O O . GLY A 1 342 ? -26.859 -55.406 2.863 1 89.75 342 GLY A O 1
ATOM 2698 N N . LYS A 1 343 ? -25.219 -54.75 4.211 1 89.44 343 LYS A N 1
ATOM 2699 C CA . LYS A 1 343 ? -25.938 -53.531 4.594 1 89.44 343 LYS A CA 1
ATOM 2700 C C . LYS A 1 343 ? -25.906 -52.5 3.465 1 89.44 343 LYS A C 1
ATOM 2702 O O . LYS A 1 343 ? -26.781 -51.625 3.393 1 89.44 343 LYS A O 1
ATOM 2707 N N . GLY A 1 344 ? -24.906 -52.594 2.611 1 93.38 344 GLY A N 1
ATOM 2708 C CA . GLY A 1 344 ? -24.797 -51.688 1.481 1 93.38 344 GLY A CA 1
ATOM 2709 C C . GLY A 1 344 ? -23.5 -50.906 1.463 1 93.38 344 GLY A C 1
ATOM 2710 O O . GLY A 1 344 ? -23.016 -50.469 2.51 1 93.38 344 GLY A O 1
ATOM 2711 N N . VAL A 1 345 ? -22.922 -50.781 0.315 1 95.75 345 VAL A N 1
ATOM 2712 C CA . VAL A 1 345 ? -21.719 -49.969 0.104 1 95.75 345 VAL A CA 1
ATOM 2713 C C . VAL A 1 345 ? -21.922 -49.031 -1.067 1 95.75 345 VAL A C 1
ATOM 2715 O O . VAL A 1 345 ? -22.703 -49.312 -1.982 1 95.75 345 VAL A O 1
ATOM 2718 N N . ILE A 1 346 ? -21.328 -47.844 -0.96 1 96.62 346 ILE A N 1
ATOM 2719 C CA . ILE A 1 346 ? -21.422 -46.844 -2.018 1 96.62 346 ILE A CA 1
ATOM 2720 C C . ILE A 1 346 ? -20.188 -46.906 -2.898 1 96.62 346 ILE A C 1
ATOM 2722 O O . ILE A 1 346 ? -19.062 -46.719 -2.416 1 96.62 346 ILE A O 1
ATOM 2726 N N . ILE A 1 347 ? -20.375 -47.062 -4.223 1 97.5 347 ILE A N 1
ATOM 2727 C CA . ILE A 1 347 ? -19.266 -47.156 -5.16 1 97.5 347 ILE A CA 1
ATOM 2728 C C . ILE A 1 347 ? -18.672 -45.781 -5.398 1 97.5 347 ILE A C 1
ATOM 2730 O O . ILE A 1 347 ? -19.391 -44.875 -5.809 1 97.5 347 ILE A O 1
ATOM 2734 N N . THR A 1 348 ? -17.359 -45.625 -5.145 1 97.75 348 THR A N 1
ATOM 2735 C CA . THR A 1 348 ? -16.719 -44.312 -5.305 1 97.75 348 THR A CA 1
ATOM 2736 C C . THR A 1 348 ? -15.82 -44.312 -6.539 1 97.75 348 THR A C 1
ATOM 2738 O O . THR A 1 348 ? -15.609 -43.281 -7.152 1 97.75 348 THR A O 1
ATOM 2741 N N . ARG A 1 349 ? -15.281 -45.406 -6.871 1 97.88 349 ARG A N 1
ATOM 2742 C CA . ARG A 1 349 ? -14.367 -45.531 -8 1 97.88 349 ARG A CA 1
ATOM 2743 C C . ARG A 1 349 ? -14.508 -46.906 -8.664 1 97.88 349 ARG A C 1
ATOM 2745 O O . ARG A 1 349 ? -14.695 -47.906 -7.984 1 97.88 349 ARG A O 1
ATOM 2752 N N . ILE A 1 350 ? -14.359 -46.969 -9.938 1 97.69 350 ILE A N 1
ATOM 2753 C CA . ILE A 1 350 ? -14.336 -48.219 -10.641 1 97.69 350 ILE A CA 1
ATOM 2754 C C . ILE A 1 350 ? -13.258 -48.219 -11.719 1 97.69 350 ILE A C 1
ATOM 2756 O O . ILE A 1 350 ? -12.93 -47.156 -12.266 1 97.69 350 ILE A O 1
ATOM 2760 N N . THR A 1 351 ? -12.625 -49.281 -11.977 1 97.75 351 THR A N 1
ATOM 2761 C CA . THR A 1 351 ? -11.742 -49.531 -13.102 1 97.75 351 THR A CA 1
ATOM 2762 C C . THR A 1 351 ? -12.266 -50.719 -13.93 1 97.75 351 THR A C 1
ATOM 2764 O O . THR A 1 351 ? -12.273 -51.844 -13.469 1 97.75 351 THR A O 1
ATOM 2767 N N . SER A 1 352 ? -12.648 -50.406 -15.109 1 95.38 352 SER A N 1
ATOM 2768 C CA . SER A 1 352 ? -13.25 -51.406 -15.992 1 95.38 352 SER A CA 1
ATOM 2769 C C . SER A 1 352 ? -12.242 -51.906 -17.031 1 95.38 352 SER A C 1
ATOM 2771 O O . SER A 1 352 ? -11.438 -51.125 -17.547 1 95.38 352 SER A O 1
ATOM 2773 N N . HIS A 1 353 ? -12.336 -53.156 -17.25 1 93.94 353 HIS A N 1
ATOM 2774 C CA . HIS A 1 353 ? -11.484 -53.781 -18.25 1 93.94 353 HIS A CA 1
ATOM 2775 C C . HIS A 1 353 ? -12.281 -54.75 -19.125 1 93.94 353 HIS A C 1
ATOM 2777 O O . HIS A 1 353 ? -13.156 -55.469 -18.625 1 93.94 353 HIS A O 1
ATOM 2783 N N . ALA A 1 354 ? -11.992 -54.656 -20.375 1 91.5 354 ALA A N 1
ATOM 2784 C CA . ALA A 1 354 ? -12.531 -55.656 -21.297 1 91.5 354 ALA A CA 1
ATOM 2785 C C . ALA A 1 354 ? -11.617 -55.812 -22.516 1 91.5 354 ALA A C 1
ATOM 2787 O O . ALA A 1 354 ? -11.008 -54.844 -22.984 1 91.5 354 ALA A O 1
ATOM 2788 N N . ARG A 1 355 ? -11.414 -57.031 -22.922 1 88.88 355 ARG A N 1
ATOM 2789 C CA . ARG A 1 355 ? -10.68 -57.344 -24.141 1 88.88 355 ARG A CA 1
ATOM 2790 C C . ARG A 1 355 ? -11.367 -58.469 -24.906 1 88.88 355 ARG A C 1
ATOM 2792 O O . ARG A 1 355 ? -12.219 -59.188 -24.344 1 88.88 355 ARG A O 1
ATOM 2799 N N . ARG A 1 356 ? -10.977 -58.656 -26.094 1 82.38 356 ARG A N 1
ATOM 2800 C CA . ARG A 1 356 ? -11.547 -59.719 -26.891 1 82.38 356 ARG A CA 1
ATOM 2801 C C . ARG A 1 356 ? -11.266 -61.094 -26.266 1 82.38 356 ARG A C 1
ATOM 2803 O O . ARG A 1 356 ? -12.086 -62 -26.375 1 82.38 356 ARG A O 1
ATOM 2810 N N . ASP A 1 357 ? -10.18 -61.125 -25.594 1 80.19 357 ASP A N 1
ATOM 2811 C CA . ASP A 1 357 ? -9.781 -62.406 -25.031 1 80.19 357 ASP A CA 1
ATOM 2812 C C . ASP A 1 357 ? -10.109 -62.469 -23.531 1 80.19 357 ASP A C 1
ATOM 2814 O O . ASP A 1 357 ? -9.789 -63.438 -22.859 1 80.19 357 ASP A O 1
ATOM 2818 N N . ARG A 1 358 ? -10.625 -61.406 -23.094 1 81.88 358 ARG A N 1
ATOM 2819 C CA . ARG A 1 358 ? -10.953 -61.375 -21.672 1 81.88 358 ARG A CA 1
ATOM 2820 C C . ARG A 1 358 ? -12.359 -60.812 -21.453 1 81.88 358 ARG A C 1
ATOM 2822 O O . ARG A 1 358 ? -12.766 -59.875 -22.125 1 81.88 358 ARG A O 1
ATOM 2829 N N . SER A 1 359 ? -13.062 -61.469 -20.516 1 82.12 359 SER A N 1
ATOM 2830 C CA . SER A 1 359 ? -14.406 -61 -20.188 1 82.12 359 SER A CA 1
ATOM 2831 C C . SER A 1 359 ? -14.367 -59.656 -19.469 1 82.12 359 SER A C 1
ATOM 2833 O O . SER A 1 359 ? -13.328 -59.25 -18.938 1 82.12 359 SER A O 1
ATOM 2835 N N . TYR A 1 360 ? -15.477 -59 -19.562 1 89.31 360 TYR A N 1
ATOM 2836 C CA . TYR A 1 360 ? -15.625 -57.719 -18.891 1 89.31 360 TYR A CA 1
ATOM 2837 C C . TYR A 1 360 ? -15.508 -57.875 -17.391 1 89.31 360 TYR A C 1
ATOM 2839 O O . TYR A 1 360 ? -16.172 -58.719 -16.781 1 89.31 360 TYR A O 1
ATOM 2847 N N . GLU A 1 361 ? -14.602 -57.188 -16.812 1 91.81 361 GLU A N 1
ATOM 2848 C CA . GLU A 1 361 ? -14.406 -57.125 -15.367 1 91.81 361 GLU A CA 1
ATOM 2849 C C . GLU A 1 361 ? -14.32 -55.688 -14.867 1 91.81 361 GLU A C 1
ATOM 2851 O O . GLU A 1 361 ? -13.734 -54.844 -15.539 1 91.81 361 GLU A O 1
ATOM 2856 N N . VAL A 1 362 ? -14.891 -55.469 -13.719 1 94.81 362 VAL A N 1
ATOM 2857 C CA . VAL A 1 362 ? -14.844 -54.125 -13.109 1 94.81 362 VAL A CA 1
ATOM 2858 C C . VAL A 1 362 ? -14.328 -54.25 -11.68 1 94.81 362 VAL A C 1
ATOM 2860 O O . VAL A 1 362 ? -14.883 -54.969 -10.867 1 94.81 362 VAL A O 1
ATOM 2863 N N . HIS A 1 363 ? -13.242 -53.656 -11.422 1 97.25 363 HIS A N 1
ATOM 2864 C CA . HIS A 1 363 ? -12.742 -53.469 -10.07 1 97.25 363 HIS A CA 1
ATOM 2865 C C . HIS A 1 363 ? -13.328 -52.219 -9.414 1 97.25 363 HIS A C 1
ATOM 2867 O O . HIS A 1 363 ? -13.32 -51.156 -10.016 1 97.25 363 HIS A O 1
ATOM 2873 N N . PHE A 1 364 ? -13.898 -52.375 -8.203 1 97.25 364 PHE A N 1
ATOM 2874 C CA . PHE A 1 364 ? -14.531 -51.219 -7.598 1 97.25 364 PHE A CA 1
ATOM 2875 C C . PHE A 1 364 ? -13.969 -50.969 -6.203 1 97.25 364 PHE A C 1
ATOM 2877 O O . PHE A 1 364 ? -13.445 -51.875 -5.562 1 97.25 364 PHE A O 1
ATOM 2884 N N . GLU A 1 365 ? -13.984 -49.719 -5.836 1 97.69 365 GLU A N 1
ATOM 2885 C CA . GLU A 1 365 ? -13.781 -49.219 -4.473 1 97.69 365 GLU A CA 1
ATOM 2886 C C . GLU A 1 365 ? -15.047 -48.562 -3.922 1 97.69 365 GLU A C 1
ATOM 2888 O O . GLU A 1 365 ? -15.805 -47.969 -4.668 1 97.69 365 GLU A O 1
ATOM 2893 N N . ALA A 1 366 ? -15.258 -48.781 -2.652 1 97.38 366 ALA A N 1
ATOM 2894 C CA . ALA A 1 366 ? -16.516 -48.312 -2.08 1 97.38 366 ALA A CA 1
ATOM 2895 C C . ALA A 1 366 ? -16.328 -47.875 -0.627 1 97.38 366 ALA A C 1
ATOM 2897 O O . ALA A 1 366 ? -15.297 -48.188 -0.009 1 97.38 366 ALA A O 1
ATOM 2898 N N . ILE A 1 367 ? -17.219 -47.125 -0.156 1 96.81 367 ILE A N 1
ATOM 2899 C CA . ILE A 1 367 ? -17.328 -46.75 1.249 1 96.81 367 ILE A CA 1
ATOM 2900 C C . ILE A 1 367 ? -18.656 -47.25 1.815 1 96.81 367 ILE A C 1
ATOM 2902 O O . ILE A 1 367 ? -19.578 -47.562 1.062 1 96.81 367 ILE A O 1
ATOM 2906 N N . PRO A 1 368 ? -18.688 -47.406 3.121 1 95.06 368 PRO A N 1
ATOM 2907 C CA . PRO A 1 368 ? -19.953 -47.906 3.684 1 95.06 368 PRO A CA 1
ATOM 2908 C C . PRO A 1 368 ? -21.094 -46.906 3.537 1 95.06 368 PRO A C 1
ATOM 2910 O O . PRO A 1 368 ? -20.875 -45.688 3.66 1 95.06 368 PRO A O 1
ATOM 2913 N N . TYR A 1 369 ? -22.203 -47.438 3.166 1 93.81 369 TYR A N 1
ATOM 2914 C CA . TYR A 1 369 ? -23.391 -46.594 3.215 1 93.81 369 TYR A CA 1
ATOM 2915 C C . TYR A 1 369 ? -23.703 -46.188 4.648 1 93.81 369 TYR A C 1
ATOM 2917 O O . TYR A 1 369 ? -23.656 -47.031 5.562 1 93.81 369 TYR A O 1
ATOM 2925 N N . SER A 1 370 ? -23.922 -44.938 4.867 1 90.56 370 SER A N 1
ATOM 2926 C CA . SER A 1 370 ? -24.312 -44.406 6.18 1 90.56 370 SER A CA 1
ATOM 2927 C C . SER A 1 370 ? -25.453 -43.406 6.062 1 90.56 370 SER A C 1
ATOM 2929 O O . SER A 1 370 ? -25.5 -42.625 5.105 1 90.56 370 SER A O 1
ATOM 2931 N N . GLU A 1 371 ? -26.25 -43.469 7.035 1 87.75 371 GLU A N 1
ATOM 2932 C CA . GLU A 1 371 ? -27.328 -42.469 7.09 1 87.75 371 GLU A CA 1
ATOM 2933 C C . GLU A 1 371 ? -26.844 -41.156 7.73 1 87.75 371 GLU A C 1
ATOM 2935 O O . GLU A 1 371 ? -27.5 -40.125 7.605 1 87.75 371 GLU A O 1
ATOM 2940 N N . ASP A 1 372 ? -25.703 -41.25 8.305 1 87.69 372 ASP A N 1
ATOM 2941 C CA . ASP A 1 372 ? -25.25 -40.125 9.102 1 87.69 372 ASP A CA 1
ATOM 2942 C C . ASP A 1 372 ? -24.297 -39.25 8.297 1 87.69 372 ASP A C 1
ATOM 2944 O O . ASP A 1 372 ? -24.141 -38.062 8.594 1 87.69 372 ASP A O 1
ATOM 2948 N N . TYR A 1 373 ? -23.594 -39.875 7.41 1 88.19 373 TYR A N 1
ATOM 2949 C CA . TYR A 1 373 ? -22.672 -39.031 6.66 1 88.19 373 TYR A CA 1
ATOM 2950 C C . TYR A 1 373 ? -22.625 -39.469 5.195 1 88.19 373 TYR A C 1
ATOM 2952 O O . TYR A 1 373 ? -23.016 -40.562 4.844 1 88.19 373 TYR A O 1
ATOM 2960 N N . CYS A 1 374 ? -22.219 -38.5 4.363 1 93.5 374 CYS A N 1
ATOM 2961 C CA . CYS A 1 374 ? -22.188 -38.594 2.908 1 93.5 374 CYS A CA 1
ATOM 2962 C C . CYS A 1 374 ? -20.766 -38.625 2.385 1 93.5 374 CYS A C 1
ATOM 2964 O O . CYS A 1 374 ? -19.812 -38.312 3.115 1 93.5 374 CYS A O 1
ATOM 2966 N N . PHE A 1 375 ? -20.609 -39.094 1.16 1 97 375 PHE A N 1
ATOM 2967 C CA . PHE A 1 375 ? -19.344 -38.938 0.47 1 97 375 PHE A CA 1
ATOM 2968 C C . PHE A 1 375 ? -19 -37.469 0.268 1 97 375 PHE A C 1
ATOM 2970 O O . PHE A 1 375 ? -19.844 -36.688 -0.164 1 97 375 PHE A O 1
ATOM 2977 N N . ARG A 1 376 ? -17.766 -37.125 0.623 1 97.88 376 ARG A N 1
ATOM 2978 C CA . ARG A 1 376 ? -17.266 -35.781 0.39 1 97.88 376 ARG A CA 1
ATOM 2979 C C . ARG A 1 376 ? -15.984 -35.812 -0.436 1 97.88 376 ARG A C 1
ATOM 2981 O O . ARG A 1 376 ? -15.016 -36.5 -0.07 1 97.88 376 ARG A O 1
ATOM 2988 N N . PRO A 1 377 ? -16 -35.062 -1.588 1 97.81 377 PRO A N 1
ATOM 2989 C CA . PRO A 1 377 ? -14.773 -35.031 -2.395 1 97.81 377 PRO A CA 1
ATOM 2990 C C . PRO A 1 377 ? -13.578 -34.5 -1.624 1 97.81 377 PRO A C 1
ATOM 2992 O O . PRO A 1 377 ? -13.734 -33.656 -0.738 1 97.81 377 PRO A O 1
ATOM 2995 N N . ALA A 1 378 ? -12.383 -34.969 -2.02 1 96.12 378 ALA A N 1
ATOM 2996 C CA . ALA A 1 378 ? -11.148 -34.469 -1.413 1 96.12 378 ALA A CA 1
ATOM 2997 C C . ALA A 1 378 ? -10.977 -32.969 -1.675 1 96.12 378 ALA A C 1
ATOM 2999 O O . ALA A 1 378 ? -11.273 -32.5 -2.77 1 96.12 378 ALA A O 1
ATOM 3000 N N . LEU A 1 379 ? -10.438 -32.312 -0.701 1 95.81 379 LEU A N 1
ATOM 3001 C CA . LEU A 1 379 ? -10.242 -30.859 -0.822 1 95.81 379 LEU A CA 1
ATOM 3002 C C . LEU A 1 379 ? -9.102 -30.547 -1.777 1 95.81 379 LEU A C 1
ATOM 3004 O O . LEU A 1 379 ? -8.086 -31.25 -1.795 1 95.81 379 LEU A O 1
ATOM 3008 N N . ILE A 1 380 ? -9.305 -29.578 -2.588 1 96.31 380 ILE A N 1
ATOM 3009 C CA . ILE A 1 380 ? -8.266 -29 -3.43 1 96.31 380 ILE A CA 1
ATOM 3010 C C . ILE A 1 380 ? -7.84 -27.641 -2.861 1 96.31 380 ILE A C 1
ATOM 3012 O O . ILE A 1 380 ? -8.68 -26.781 -2.586 1 96.31 380 ILE A O 1
ATOM 3016 N N . ARG A 1 381 ? -6.559 -27.391 -2.721 1 93.69 381 ARG A N 1
ATOM 3017 C CA . ARG A 1 381 ? -6.059 -26.172 -2.094 1 93.69 381 ARG A CA 1
ATOM 3018 C C . ARG A 1 381 ? -6.289 -24.953 -2.99 1 93.69 381 ARG A C 1
ATOM 3020 O O . ARG A 1 381 ? -6.121 -25.031 -4.207 1 93.69 381 ARG A O 1
ATOM 3027 N N . LYS A 1 382 ? -6.66 -23.891 -2.348 1 93.75 382 LYS A N 1
ATOM 3028 C CA . LYS A 1 382 ? -6.734 -22.609 -3.053 1 93.75 382 LYS A CA 1
ATOM 3029 C C . LYS A 1 382 ? -5.344 -22.109 -3.428 1 93.75 382 LYS A C 1
ATOM 3031 O O . LYS A 1 382 ? -4.355 -22.453 -2.77 1 93.75 382 LYS A O 1
ATOM 3036 N N . PRO A 1 383 ? -5.355 -21.375 -4.559 1 93.88 383 PRO A N 1
ATOM 3037 C CA . PRO A 1 383 ? -4.078 -20.703 -4.816 1 93.88 383 PRO A CA 1
ATOM 3038 C C . PRO A 1 383 ? -3.656 -19.781 -3.67 1 93.88 383 PRO A C 1
ATOM 3040 O O . PRO A 1 383 ? -4.496 -19.094 -3.084 1 93.88 383 PRO A O 1
ATOM 3043 N N . THR A 1 384 ? -2.4 -19.828 -3.268 1 93.56 384 THR A N 1
ATOM 3044 C CA . THR A 1 384 ? -1.883 -18.969 -2.209 1 93.56 384 THR A CA 1
ATOM 3045 C C . THR A 1 384 ? -1.398 -17.641 -2.779 1 93.56 384 THR A C 1
ATOM 3047 O O . THR A 1 384 ? -0.486 -17.609 -3.607 1 93.56 384 THR A O 1
ATOM 3050 N N . MET A 1 385 ? -2.053 -16.594 -2.422 1 93.56 385 MET A N 1
ATOM 3051 C CA . MET A 1 385 ? -1.657 -15.273 -2.875 1 93.56 385 MET A CA 1
ATOM 3052 C C . MET A 1 385 ? -0.456 -14.758 -2.086 1 93.56 385 MET A C 1
ATOM 3054 O O . MET A 1 385 ? -0.604 -14.289 -0.958 1 93.56 385 MET A O 1
ATOM 3058 N N . ALA A 1 386 ? 0.675 -14.984 -2.822 1 90.38 386 ALA A N 1
ATOM 3059 C CA . ALA A 1 386 ? 1.887 -14.422 -2.23 1 90.38 386 ALA A CA 1
ATOM 3060 C C . ALA A 1 386 ? 2.096 -12.984 -2.678 1 90.38 386 ALA A C 1
ATOM 3062 O O . ALA A 1 386 ? 1.796 -12.625 -3.82 1 90.38 386 ALA A O 1
ATOM 3063 N N . GLY A 1 387 ? 2.234 -12.094 -1.875 1 92.06 387 GLY A N 1
ATOM 3064 C CA . GLY A 1 387 ? 2.463 -10.703 -2.23 1 92.06 387 GLY A CA 1
ATOM 3065 C C . GLY A 1 387 ? 1.18 -9.914 -2.412 1 92.06 387 GLY A C 1
ATOM 3066 O O . GLY A 1 387 ? 0.169 -10.211 -1.771 1 92.06 387 GLY A O 1
ATOM 3067 N N . THR A 1 388 ? 1.216 -8.867 -3.367 1 95.81 388 THR A N 1
ATOM 3068 C CA . THR A 1 388 ? 0.064 -7.996 -3.561 1 95.81 388 THR A CA 1
ATOM 3069 C C . THR A 1 388 ? -0.336 -7.945 -5.031 1 95.81 388 THR A C 1
ATOM 3071 O O . THR A 1 388 ? 0.439 -8.344 -5.906 1 95.81 388 THR A O 1
ATOM 3074 N N . LEU A 1 389 ? -1.551 -7.625 -5.316 1 96.88 389 LEU A N 1
ATOM 3075 C CA . LEU A 1 389 ? -2.051 -7.383 -6.664 1 96.88 389 LEU A CA 1
ATOM 3076 C C . LEU A 1 389 ? -2.439 -5.922 -6.848 1 96.88 389 LEU A C 1
ATOM 3078 O O . LEU A 1 389 ? -3.012 -5.309 -5.941 1 96.88 389 LEU A O 1
ATOM 3082 N N . PRO A 1 390 ? -2.121 -5.387 -7.953 1 96.44 390 PRO A N 1
ATOM 3083 C CA . PRO A 1 390 ? -2.492 -3.988 -8.188 1 96.44 390 PRO A CA 1
ATOM 3084 C C . PRO A 1 390 ? -3.98 -3.814 -8.484 1 96.44 390 PRO A C 1
ATOM 3086 O O . PRO A 1 390 ? -4.59 -4.668 -9.133 1 96.44 390 PRO A O 1
ATOM 3089 N N . ALA A 1 391 ? -4.527 -2.82 -8.031 1 97.38 391 ALA A N 1
ATOM 3090 C CA . ALA A 1 391 ? -5.914 -2.428 -8.273 1 97.38 391 ALA A CA 1
ATOM 3091 C C . ALA A 1 391 ? -6.062 -0.909 -8.258 1 97.38 391 ALA A C 1
ATOM 3093 O O . ALA A 1 391 ? -5.105 -0.187 -7.965 1 97.38 391 ALA A O 1
ATOM 3094 N N . ARG A 1 392 ? -7.238 -0.446 -8.641 1 96.31 392 ARG A N 1
ATOM 3095 C CA . ARG A 1 392 ? -7.559 0.978 -8.609 1 96.31 392 ARG A CA 1
ATOM 3096 C C . ARG A 1 392 ? -8.859 1.231 -7.859 1 96.31 392 ARG A C 1
ATOM 3098 O O . ARG A 1 392 ? -9.836 0.49 -8.023 1 96.31 392 ARG A O 1
ATOM 3105 N N . VAL A 1 393 ? -8.812 2.252 -7.008 1 96.69 393 VAL A N 1
ATOM 3106 C CA . VAL A 1 393 ? -10.031 2.637 -6.309 1 96.69 393 VAL A CA 1
ATOM 3107 C C . VAL A 1 393 ? -11.07 3.117 -7.316 1 96.69 393 VAL A C 1
ATOM 3109 O O . VAL A 1 393 ? -10.742 3.836 -8.266 1 96.69 393 VAL A O 1
ATOM 3112 N N . THR A 1 394 ? -12.336 2.738 -7.094 1 96.69 394 THR A N 1
ATOM 3113 C CA . THR A 1 394 ? -13.398 3.117 -8.016 1 96.69 394 THR A CA 1
ATOM 3114 C C . THR A 1 394 ? -14.523 3.834 -7.277 1 96.69 394 THR A C 1
ATOM 3116 O O . THR A 1 394 ? -14.5 3.945 -6.051 1 96.69 394 THR A O 1
ATOM 3119 N N . SER A 1 395 ? -15.414 4.426 -8.031 1 96.06 395 SER A N 1
ATOM 3120 C CA . SER A 1 395 ? -16.562 5.164 -7.512 1 96.06 395 SER A CA 1
ATOM 3121 C C . SER A 1 395 ? -17.766 5.016 -8.43 1 96.06 395 SER A C 1
ATOM 3123 O O . SER A 1 395 ? -17.625 4.695 -9.617 1 96.06 395 SER A O 1
ATOM 3125 N N . THR A 1 396 ? -18.891 5.176 -7.891 1 95.31 396 THR A N 1
ATOM 3126 C CA . THR A 1 396 ? -20.125 5.148 -8.68 1 95.31 396 THR A CA 1
ATOM 3127 C C . THR A 1 396 ? -20.281 6.438 -9.477 1 95.31 396 THR A C 1
ATOM 3129 O O . THR A 1 396 ? -21.109 6.508 -10.391 1 95.31 396 THR A O 1
ATOM 3132 N N . THR A 1 397 ? -19.484 7.414 -9.125 1 93.19 397 THR A N 1
ATOM 3133 C CA . THR A 1 397 ? -19.516 8.711 -9.789 1 93.19 397 THR A CA 1
ATOM 3134 C C . THR A 1 397 ? -18.281 8.906 -10.664 1 93.19 397 THR A C 1
ATOM 3136 O O . THR A 1 397 ? -17.156 8.711 -10.211 1 93.19 397 THR A O 1
ATOM 3139 N N . ALA A 1 398 ? -18.531 9.219 -11.922 1 89.19 398 ALA A N 1
ATOM 3140 C CA . ALA A 1 398 ? -17.422 9.469 -12.844 1 89.19 398 ALA A CA 1
ATOM 3141 C C . ALA A 1 398 ? -16.625 10.703 -12.414 1 89.19 398 ALA A C 1
ATOM 3143 O O . ALA A 1 398 ? -17.219 11.75 -12.117 1 89.19 398 ALA A O 1
ATOM 3144 N N . ASN A 1 399 ? -15.391 10.648 -12.383 1 86.75 399 ASN A N 1
ATOM 3145 C CA . ASN A 1 399 ? -14.508 11.734 -11.953 1 86.75 399 ASN A CA 1
ATOM 3146 C C . ASN A 1 399 ? -14.906 12.273 -10.578 1 86.75 399 ASN A C 1
ATOM 3148 O O . ASN A 1 399 ? -15.07 13.484 -10.406 1 86.75 399 ASN A O 1
ATOM 3152 N N . ASP A 1 400 ? -15.07 11.43 -9.734 1 89.25 400 ASP A N 1
ATOM 3153 C CA . ASP A 1 400 ? -15.523 11.758 -8.383 1 89.25 400 ASP A CA 1
ATOM 3154 C C . ASP A 1 400 ? -14.531 12.664 -7.676 1 89.25 400 ASP A C 1
ATOM 3156 O O . ASP A 1 400 ? -13.352 12.32 -7.543 1 89.25 400 ASP A O 1
ATOM 3160 N N . THR A 1 401 ? -15.102 13.742 -7.188 1 89.38 401 THR A N 1
ATOM 3161 C CA . THR A 1 401 ? -14.273 14.711 -6.484 1 89.38 401 THR A CA 1
ATOM 3162 C C . THR A 1 401 ? -13.953 14.234 -5.07 1 89.38 401 THR A C 1
ATOM 3164 O O . THR A 1 401 ? -12.977 14.68 -4.465 1 89.38 401 THR A O 1
ATOM 3167 N N . TYR A 1 402 ? -14.812 13.305 -4.605 1 91.62 402 TYR A N 1
ATOM 3168 C CA . TYR A 1 402 ? -14.664 12.844 -3.23 1 91.62 402 TYR A CA 1
ATOM 3169 C C . TYR A 1 402 ? -14.492 11.328 -3.174 1 91.62 402 TYR A C 1
ATOM 3171 O O . TYR A 1 402 ? -14.648 10.641 -4.188 1 91.62 402 TYR A O 1
ATOM 3179 N N . GLY A 1 403 ? -14.07 10.93 -1.992 1 91.12 403 GLY A N 1
ATOM 3180 C CA . GLY A 1 403 ? -13.938 9.5 -1.795 1 91.12 403 GLY A CA 1
ATOM 3181 C C . GLY A 1 403 ? -15.266 8.773 -1.729 1 91.12 403 GLY A C 1
ATOM 3182 O O . GLY A 1 403 ? -16.219 9.281 -1.141 1 91.12 403 GLY A O 1
ATOM 3183 N N . HIS A 1 404 ? -15.352 7.707 -2.443 1 94.62 404 HIS A N 1
ATOM 3184 C CA . HIS A 1 404 ? -16.531 6.848 -2.379 1 94.62 404 HIS A CA 1
ATOM 3185 C C . HIS A 1 404 ? -16.344 5.727 -1.361 1 94.62 404 HIS A C 1
ATOM 3187 O O . HIS A 1 404 ? -15.789 4.672 -1.688 1 94.62 404 HIS A O 1
ATOM 3193 N N . ILE A 1 405 ? -16.812 5.93 -0.149 1 95.44 405 ILE A N 1
ATOM 3194 C CA . ILE A 1 405 ? -16.625 4.973 0.939 1 95.44 405 ILE A CA 1
ATOM 3195 C C . ILE A 1 405 ? -17.984 4.562 1.5 1 95.44 405 ILE A C 1
ATOM 3197 O O . ILE A 1 405 ? -18.984 5.258 1.296 1 95.44 405 ILE A O 1
ATOM 3201 N N . ASP A 1 406 ? -18.016 3.457 2.176 1 95.38 406 ASP A N 1
ATOM 3202 C CA . ASP A 1 406 ? -19.266 3.012 2.787 1 95.38 406 ASP A CA 1
ATOM 3203 C C . ASP A 1 406 ? -19.328 3.404 4.262 1 95.38 406 ASP A C 1
ATOM 3205 O O . ASP A 1 406 ? -18.516 4.203 4.73 1 95.38 406 ASP A O 1
ATOM 3209 N N . LYS A 1 407 ? -20.359 2.941 4.969 1 93.81 407 LYS A N 1
ATOM 3210 C CA . LYS A 1 407 ? -20.609 3.322 6.355 1 93.81 407 LYS A CA 1
ATOM 3211 C C . LYS A 1 407 ? -19.453 2.908 7.258 1 93.81 407 LYS A C 1
ATOM 3213 O O . LYS A 1 407 ? -19.234 3.498 8.32 1 93.81 407 LYS A O 1
ATOM 3218 N N . ASP A 1 408 ? -18.625 1.947 6.789 1 93.69 408 ASP A N 1
ATOM 3219 C CA . ASP A 1 408 ? -17.531 1.437 7.605 1 93.69 408 ASP A CA 1
ATOM 3220 C C . ASP A 1 408 ? -16.188 1.936 7.094 1 93.69 408 ASP A C 1
ATOM 3222 O O . ASP A 1 408 ? -15.133 1.468 7.535 1 93.69 408 ASP A O 1
ATOM 3226 N N . GLY A 1 409 ? -16.219 2.834 6.191 1 94.19 409 GLY A N 1
ATOM 3227 C CA . GLY A 1 409 ? -14.977 3.42 5.691 1 94.19 409 GLY A CA 1
ATOM 3228 C C . GLY A 1 409 ? -14.266 2.541 4.684 1 94.19 409 GLY A C 1
ATOM 3229 O O . GLY A 1 409 ? -13.055 2.662 4.488 1 94.19 409 GLY A O 1
ATOM 3230 N N . ARG A 1 410 ? -15.078 1.617 4 1 97.25 410 ARG A N 1
ATOM 3231 C CA . ARG A 1 410 ? -14.477 0.69 3.047 1 97.25 410 ARG A CA 1
ATOM 3232 C C . ARG A 1 410 ? -14.57 1.233 1.625 1 97.25 410 ARG A C 1
ATOM 3234 O O . ARG A 1 410 ? -15.32 2.178 1.362 1 97.25 410 ARG A O 1
ATOM 3241 N N . TYR A 1 411 ? -13.672 0.634 0.715 1 97.44 411 TYR A N 1
ATOM 3242 C CA . TYR A 1 411 ? -13.578 1.105 -0.662 1 97.44 411 TYR A CA 1
ATOM 3243 C C . TYR A 1 411 ? -13.984 0.011 -1.642 1 97.44 411 TYR A C 1
ATOM 3245 O O . TYR A 1 411 ? -14 -1.171 -1.289 1 97.44 411 TYR A O 1
ATOM 3253 N N . ARG A 1 412 ? -14.398 0.385 -2.816 1 97.62 412 ARG A N 1
ATOM 3254 C CA . ARG A 1 412 ? -14.477 -0.508 -3.967 1 97.62 412 ARG A CA 1
ATOM 3255 C C . ARG A 1 412 ? -13.258 -0.354 -4.867 1 97.62 412 ARG A C 1
ATOM 3257 O O . ARG A 1 412 ? -12.742 0.752 -5.039 1 97.62 412 ARG A O 1
ATOM 3264 N N . VAL A 1 413 ? -12.789 -1.509 -5.395 1 97.69 413 VAL A N 1
ATOM 3265 C CA . VAL A 1 413 ? -11.57 -1.45 -6.199 1 97.69 413 VAL A CA 1
ATOM 3266 C C . VAL A 1 413 ? -11.758 -2.248 -7.484 1 97.69 413 VAL A C 1
ATOM 3268 O O . VAL A 1 413 ? -12.602 -3.145 -7.547 1 97.69 413 VAL A O 1
ATOM 3271 N N . ASN A 1 414 ? -11.102 -1.858 -8.484 1 97 414 ASN A N 1
ATOM 3272 C CA . ASN A 1 414 ? -10.984 -2.605 -9.734 1 97 414 ASN A CA 1
ATOM 3273 C C . ASN A 1 414 ? -9.625 -3.299 -9.844 1 97 414 ASN A C 1
ATOM 3275 O O . ASN A 1 414 ? -8.602 -2.641 -10.039 1 97 414 ASN A O 1
ATOM 3279 N N . LEU A 1 415 ? -9.648 -4.648 -9.719 1 96.81 415 LEU A N 1
ATOM 3280 C CA . LEU A 1 415 ? -8.406 -5.398 -9.852 1 96.81 415 LEU A CA 1
ATOM 3281 C C . LEU A 1 415 ? -7.941 -5.434 -11.305 1 96.81 415 LEU A C 1
ATOM 3283 O O . LEU A 1 415 ? -8.727 -5.742 -12.203 1 96.81 415 LEU A O 1
ATOM 3287 N N . MET A 1 416 ? -6.684 -5.238 -11.539 1 94.75 416 MET A N 1
ATOM 3288 C CA . MET A 1 416 ? -6.172 -5.008 -12.891 1 94.75 416 MET A CA 1
ATOM 3289 C C . MET A 1 416 ? -6.254 -6.281 -13.727 1 94.75 416 MET A C 1
ATOM 3291 O O . MET A 1 416 ? -6.34 -6.215 -14.953 1 94.75 416 MET A O 1
ATOM 3295 N N . PHE A 1 417 ? -6.25 -7.48 -13.109 1 95.56 417 PHE A N 1
ATOM 3296 C CA . PHE A 1 417 ? -6.266 -8.727 -13.867 1 95.56 417 PHE A CA 1
ATOM 3297 C C . PHE A 1 417 ? -7.66 -9.023 -14.391 1 95.56 417 PHE A C 1
ATOM 3299 O O . PHE A 1 417 ? -7.832 -9.867 -15.273 1 95.56 417 PHE A O 1
ATOM 3306 N N . ASP A 1 418 ? -8.648 -8.43 -13.75 1 95.06 418 ASP A N 1
ATOM 3307 C CA . ASP A 1 418 ? -10.031 -8.711 -14.125 1 95.06 418 ASP A CA 1
ATOM 3308 C C . ASP A 1 418 ? -10.367 -8.133 -15.492 1 95.06 418 ASP A C 1
ATOM 3310 O O . ASP A 1 418 ? -10.156 -6.945 -15.742 1 95.06 418 ASP A O 1
ATOM 3314 N N . ARG A 1 419 ? -10.906 -8.922 -16.422 1 92.94 419 ARG A N 1
ATOM 3315 C CA . ARG A 1 419 ? -11.219 -8.5 -17.781 1 92.94 419 ARG A CA 1
ATOM 3316 C C . ARG A 1 419 ? -12.719 -8.312 -17.969 1 92.94 419 ARG A C 1
ATOM 3318 O O . ARG A 1 419 ? -13.164 -7.867 -19.031 1 92.94 419 ARG A O 1
ATOM 3325 N N . ASP A 1 420 ? -13.453 -8.625 -16.953 1 92.94 420 ASP A N 1
ATOM 3326 C CA . ASP A 1 420 ? -14.906 -8.523 -17.078 1 92.94 420 ASP A CA 1
ATOM 3327 C C . ASP A 1 420 ? -15.359 -7.066 -17.016 1 92.94 420 ASP A C 1
ATOM 3329 O O . ASP A 1 420 ? -14.633 -6.203 -16.531 1 92.94 420 ASP A O 1
ATOM 3333 N N . SER A 1 421 ? -16.547 -6.852 -17.547 1 92.12 421 SER A N 1
ATOM 3334 C CA . SER A 1 421 ? -17.141 -5.523 -17.5 1 92.12 421 SER A CA 1
ATOM 3335 C C . SER A 1 421 ? -18.062 -5.371 -16.281 1 92.12 421 SER A C 1
ATOM 3337 O O . SER A 1 421 ? -18.875 -6.25 -16 1 92.12 421 SER A O 1
ATOM 3339 N N . TRP A 1 422 ? -17.812 -4.379 -15.523 1 94.31 422 TRP A N 1
ATOM 3340 C CA . TRP A 1 422 ? -18.609 -4.066 -14.344 1 94.31 422 TRP A CA 1
ATOM 3341 C C . TRP A 1 422 ? -19.156 -2.641 -14.414 1 94.31 422 TRP A C 1
ATOM 3343 O O . TRP A 1 422 ? -18.578 -1.783 -15.086 1 94.31 422 TRP A O 1
ATOM 3353 N N . GLU A 1 423 ? -20.297 -2.422 -13.773 1 94.5 423 GLU A N 1
ATOM 3354 C CA . GLU A 1 423 ? -20.688 -1.041 -13.516 1 94.5 423 GLU A CA 1
ATOM 3355 C C . GLU A 1 423 ? -19.672 -0.34 -12.625 1 94.5 423 GLU A C 1
ATOM 3357 O O . GLU A 1 423 ? -19.172 -0.932 -11.664 1 94.5 423 GLU A O 1
ATOM 3362 N N . SER A 1 424 ? -19.469 0.906 -12.977 1 93.25 424 SER A N 1
ATOM 3363 C CA . SER A 1 424 ? -18.484 1.651 -12.195 1 93.25 424 SER A CA 1
ATOM 3364 C C . SER A 1 424 ? -18.859 1.658 -10.711 1 93.25 424 SER A C 1
ATOM 3366 O O . SER A 1 424 ? -20 1.909 -10.352 1 93.25 424 SER A O 1
ATOM 3368 N N . GLY A 1 425 ? -17.938 1.394 -9.906 1 94.31 425 GLY A N 1
ATOM 3369 C CA . GLY A 1 425 ? -18.141 1.383 -8.469 1 94.31 425 GLY A CA 1
ATOM 3370 C C . GLY A 1 425 ? -18.609 0.04 -7.945 1 94.31 425 GLY A C 1
ATOM 3371 O O . GLY A 1 425 ? -18.844 -0.116 -6.742 1 94.31 425 GLY A O 1
ATOM 3372 N N . TYR A 1 426 ? -18.75 -0.968 -8.828 1 95.56 426 TYR A N 1
ATOM 3373 C CA . TYR A 1 426 ? -19.219 -2.277 -8.398 1 95.56 426 TYR A CA 1
ATOM 3374 C C . TYR A 1 426 ? -18.281 -3.383 -8.859 1 95.56 426 TYR A C 1
ATOM 3376 O O . TYR A 1 426 ? -18.703 -4.523 -9.055 1 95.56 426 TYR A O 1
ATOM 3384 N N . GLU A 1 427 ? -17.047 -3.055 -9.031 1 96.75 427 GLU A N 1
ATOM 3385 C CA . GLU A 1 427 ? -16.078 -3.98 -9.617 1 96.75 427 GLU A CA 1
ATOM 3386 C C . GLU A 1 427 ? -15.578 -4.988 -8.586 1 96.75 427 GLU A C 1
ATOM 3388 O O . GLU A 1 427 ? -14.992 -6.012 -8.945 1 96.75 427 GLU A O 1
ATOM 3393 N N . SER A 1 428 ? -15.805 -4.758 -7.312 1 97.31 428 SER A N 1
ATOM 3394 C CA . SER A 1 428 ? -15.367 -5.652 -6.246 1 97.31 428 SER A CA 1
ATOM 3395 C C . SER A 1 428 ? -16.297 -5.566 -5.039 1 97.31 428 SER A C 1
ATOM 3397 O O . SER A 1 428 ? -17.203 -4.727 -5 1 97.31 428 SER A O 1
ATOM 3399 N N . LEU A 1 429 ? -16.047 -6.438 -4.082 1 96.81 429 LEU A N 1
ATOM 3400 C CA . LEU A 1 429 ? -16.625 -6.254 -2.756 1 96.81 429 LEU A CA 1
ATOM 3401 C C . LEU A 1 429 ? -15.992 -5.051 -2.055 1 96.81 429 LEU A C 1
ATOM 3403 O O . LEU A 1 429 ? -15.016 -4.484 -2.539 1 96.81 429 LEU A O 1
ATOM 3407 N N . TRP A 1 430 ? -16.688 -4.566 -0.982 1 96.38 430 TRP A N 1
ATOM 3408 C CA . TRP A 1 430 ? -16.109 -3.502 -0.173 1 96.38 430 TRP A CA 1
ATOM 3409 C C . TRP A 1 430 ? -14.836 -3.98 0.522 1 96.38 430 TRP A C 1
ATOM 3411 O O . TRP A 1 430 ? -14.844 -5.016 1.196 1 96.38 430 TRP A O 1
ATOM 3421 N N . VAL A 1 431 ? -13.781 -3.33 0.325 1 97.44 431 VAL A N 1
ATOM 3422 C CA . VAL A 1 431 ? -12.484 -3.752 0.84 1 97.44 431 VAL A CA 1
ATOM 3423 C C . VAL A 1 431 ? -11.992 -2.754 1.889 1 97.44 431 VAL A C 1
ATOM 3425 O O . VAL A 1 431 ? -12.117 -1.54 1.704 1 97.44 431 VAL A O 1
ATOM 3428 N N . ARG A 1 432 ? -11.438 -3.24 2.994 1 96.94 432 ARG A N 1
ATOM 3429 C CA . ARG A 1 432 ? -10.867 -2.398 4.047 1 96.94 432 ARG A CA 1
ATOM 3430 C C . ARG A 1 432 ? -9.5 -1.865 3.641 1 96.94 432 ARG A C 1
ATOM 3432 O O . ARG A 1 432 ? -8.789 -2.492 2.85 1 96.94 432 ARG A O 1
ATOM 3439 N N . GLN A 1 433 ? -9.164 -0.74 4.09 1 95.62 433 GLN A N 1
ATOM 3440 C CA . GLN A 1 433 ? -7.828 -0.183 3.9 1 95.62 433 GLN A CA 1
ATOM 3441 C C . GLN A 1 433 ? -7.004 -0.277 5.184 1 95.62 433 GLN A C 1
ATOM 3443 O O . GLN A 1 433 ? -7.457 0.146 6.25 1 95.62 433 GLN A O 1
ATOM 3448 N N . ALA A 1 434 ? -5.828 -0.863 5.051 1 94.62 434 ALA A N 1
ATOM 3449 C CA . ALA A 1 434 ? -4.875 -0.825 6.156 1 94.62 434 ALA A CA 1
ATOM 3450 C C . ALA A 1 434 ? -4.371 0.595 6.398 1 94.62 434 ALA A C 1
ATOM 3452 O O . ALA A 1 434 ? -4.125 1.342 5.449 1 94.62 434 ALA A O 1
ATOM 3453 N N . ARG A 1 435 ? -4.332 0.933 7.695 1 92.06 435 ARG A N 1
ATOM 3454 C CA . ARG A 1 435 ? -3.918 2.277 8.086 1 92.06 435 ARG A CA 1
ATOM 3455 C C . ARG A 1 435 ? -2.68 2.232 8.977 1 92.06 435 ARG A C 1
ATOM 3457 O O . ARG A 1 435 ? -2.461 1.254 9.695 1 92.06 435 ARG A O 1
ATOM 3464 N N . PRO A 1 436 ? -1.822 3.338 8.938 1 89.5 436 PRO A N 1
ATOM 3465 C CA . PRO A 1 436 ? -0.665 3.373 9.836 1 89.5 436 PRO A CA 1
ATOM 3466 C C . PRO A 1 436 ? -1.059 3.572 11.297 1 89.5 436 PRO A C 1
ATOM 3468 O O . PRO A 1 436 ? -0.283 3.242 12.203 1 89.5 436 PRO A O 1
ATOM 3471 N N . TYR A 1 437 ? -2.135 4.168 11.555 1 89.56 437 TYR A N 1
ATOM 3472 C CA . TYR A 1 437 ? -2.625 4.531 12.875 1 89.56 437 TYR A CA 1
ATOM 3473 C C . TYR A 1 437 ? -4.141 4.395 12.953 1 89.56 437 TYR A C 1
ATOM 3475 O O . TYR A 1 437 ? -4.867 5.02 12.18 1 89.56 437 TYR A O 1
ATOM 3483 N N . ALA A 1 438 ? -4.664 3.461 13.828 1 89.44 438 ALA A N 1
ATOM 3484 C CA . ALA A 1 438 ? -6.098 3.209 13.93 1 89.44 438 ALA A CA 1
ATOM 3485 C C . ALA A 1 438 ? -6.5 2.904 15.367 1 89.44 438 ALA A C 1
ATOM 3487 O O . ALA A 1 438 ? -5.75 2.262 16.109 1 89.44 438 ALA A O 1
ATOM 3488 N N . GLY A 1 439 ? -7.559 3.35 15.844 1 88.38 439 GLY A N 1
ATOM 3489 C CA . GLY A 1 439 ? -8.211 3.127 17.125 1 88.38 439 GLY A CA 1
ATOM 3490 C C . GLY A 1 439 ? -9.656 3.58 17.141 1 88.38 439 GLY A C 1
ATOM 3491 O O . GLY A 1 439 ? -10.18 4.039 16.125 1 88.38 439 GLY A O 1
ATOM 3492 N N . ASP A 1 440 ? -10.359 3.4 18.156 1 86.12 440 ASP A N 1
ATOM 3493 C CA . ASP A 1 440 ? -11.781 3.709 18.25 1 86.12 440 ASP A CA 1
ATOM 3494 C C . ASP A 1 440 ? -12.039 5.199 18.047 1 86.12 440 ASP A C 1
ATOM 3496 O O . ASP A 1 440 ? -12.789 5.586 17.156 1 86.12 440 ASP A O 1
ATOM 3500 N N . SER A 1 441 ? -11.312 6.031 18.812 1 87.75 441 SER A N 1
ATOM 3501 C CA . SER A 1 441 ? -11.555 7.469 18.75 1 87.75 441 SER A CA 1
ATOM 3502 C C . SER A 1 441 ? -10.352 8.195 18.156 1 87.75 441 SER A C 1
ATOM 3504 O O . SER A 1 441 ? -10.344 9.43 18.078 1 87.75 441 SER A O 1
ATOM 3506 N N . TYR A 1 442 ? -9.406 7.516 17.828 1 89.12 442 TYR A N 1
ATOM 3507 C CA . TYR A 1 442 ? -8.203 8.133 17.281 1 89.12 442 TYR A CA 1
ATOM 3508 C C . TYR A 1 442 ? -7.719 7.375 16.047 1 89.12 442 TYR A C 1
ATOM 3510 O O . TYR A 1 442 ? -8.141 6.246 15.797 1 89.12 442 TYR A O 1
ATOM 3518 N N . GLY A 1 443 ? -7.008 7.973 15.188 1 91.88 443 GLY A N 1
ATOM 3519 C CA . GLY A 1 443 ? -6.496 7.379 13.961 1 91.88 443 GLY A CA 1
ATOM 3520 C C . GLY A 1 443 ? -6.102 8.406 12.922 1 91.88 443 GLY A C 1
ATOM 3521 O O . GLY A 1 443 ? -6.289 9.609 13.125 1 91.88 443 GLY A O 1
ATOM 3522 N N . LEU A 1 444 ? -5.355 7.965 11.977 1 91.75 444 LEU A N 1
ATOM 3523 C CA . LEU A 1 444 ? -5.059 8.75 10.781 1 91.75 444 LEU A CA 1
ATOM 3524 C C . LEU A 1 444 ? -5.844 8.234 9.578 1 91.75 444 LEU A C 1
ATOM 3526 O O . LEU A 1 444 ? -5.555 7.156 9.062 1 91.75 444 LEU A O 1
ATOM 3530 N N . HIS A 1 445 ? -6.848 9.031 9.156 1 89.56 445 HIS A N 1
ATOM 3531 C CA . HIS A 1 445 ? -7.719 8.648 8.055 1 89.56 445 HIS A CA 1
ATOM 3532 C C . HIS A 1 445 ? -7.688 9.688 6.941 1 89.56 445 HIS A C 1
ATOM 3534 O O . HIS A 1 445 ? -8.133 10.82 7.133 1 89.56 445 HIS A O 1
ATOM 3540 N N . LEU A 1 446 ? -7.098 9.297 5.852 1 93.19 446 LEU A N 1
ATOM 3541 C CA . LEU A 1 446 ? -6.996 10.125 4.656 1 93.19 446 LEU A CA 1
ATOM 3542 C C . LEU A 1 446 ? -7.688 9.461 3.471 1 93.19 446 LEU A C 1
ATOM 3544 O O . LEU A 1 446 ? -7.098 8.609 2.801 1 93.19 446 LEU A O 1
ATOM 3548 N N . PRO A 1 447 ? -8.875 9.812 3.137 1 93.5 447 PRO A N 1
ATOM 3549 C CA . PRO A 1 447 ? -9.672 9.102 2.135 1 93.5 447 PRO A CA 1
ATOM 3550 C C . PRO A 1 447 ? -9.023 9.117 0.751 1 93.5 447 PRO A C 1
ATOM 3552 O O . PRO A 1 447 ? -8.453 10.125 0.341 1 93.5 447 PRO A O 1
ATOM 3555 N N . LEU A 1 448 ? -9.211 8.047 0.069 1 94.31 448 LEU A N 1
ATOM 3556 C CA . LEU A 1 448 ? -8.68 7.895 -1.278 1 94.31 448 LEU A CA 1
ATOM 3557 C C . LEU A 1 448 ? -9.727 8.242 -2.326 1 94.31 448 LEU A C 1
ATOM 3559 O O . LEU A 1 448 ? -10.914 7.973 -2.131 1 94.31 448 LEU A O 1
ATOM 3563 N N . LEU A 1 449 ? -9.258 8.812 -3.439 1 94.44 449 LEU A N 1
ATOM 3564 C CA . LEU A 1 449 ? -10.164 9.164 -4.527 1 94.44 449 LEU A CA 1
ATOM 3565 C C . LEU A 1 449 ? -10.148 8.094 -5.613 1 94.44 449 LEU A C 1
ATOM 3567 O O . LEU A 1 449 ? -9.219 7.293 -5.688 1 94.44 449 LEU A O 1
ATOM 3571 N N . ALA A 1 450 ? -11.203 8.094 -6.422 1 94.69 450 ALA A N 1
ATOM 3572 C CA . ALA A 1 450 ? -11.289 7.16 -7.543 1 94.69 450 ALA A CA 1
ATOM 3573 C C . ALA A 1 450 ? -10.086 7.312 -8.469 1 94.69 450 ALA A C 1
ATOM 3575 O O . ALA A 1 450 ? -9.633 8.43 -8.734 1 94.69 450 ALA A O 1
ATOM 3576 N N . GLY A 1 451 ? -9.562 6.18 -8.922 1 93.5 451 GLY A N 1
ATOM 3577 C CA . GLY A 1 451 ? -8.414 6.188 -9.82 1 93.5 451 GLY A CA 1
ATOM 3578 C C . GLY A 1 451 ? -7.102 5.922 -9.109 1 93.5 451 GLY A C 1
ATOM 3579 O O . GLY A 1 451 ? -6.105 5.574 -9.75 1 93.5 451 GLY A O 1
ATOM 3580 N N . THR A 1 452 ? -7.07 6.078 -7.809 1 94.44 452 THR A N 1
ATOM 3581 C CA . THR A 1 452 ? -5.852 5.867 -7.039 1 94.44 452 THR A CA 1
ATOM 3582 C C . THR A 1 452 ? -5.41 4.406 -7.109 1 94.44 452 THR A C 1
ATOM 3584 O O . THR A 1 452 ? -6.23 3.496 -6.953 1 94.44 452 THR A O 1
ATOM 3587 N N . GLU A 1 453 ? -4.113 4.172 -7.391 1 96.5 453 GLU A N 1
ATOM 3588 C CA . GLU A 1 453 ? -3.566 2.816 -7.398 1 96.5 453 GLU A CA 1
ATOM 3589 C C . GLU A 1 453 ? -3.375 2.291 -5.98 1 96.5 453 GLU A C 1
ATOM 3591 O O . GLU A 1 453 ? -2.816 2.984 -5.125 1 96.5 453 GLU A O 1
ATOM 3596 N N . VAL A 1 454 ? -3.842 1.096 -5.789 1 97 454 VAL A N 1
ATOM 3597 C CA . VAL A 1 454 ? -3.688 0.468 -4.48 1 97 454 VAL A CA 1
ATOM 3598 C C . VAL A 1 454 ? -3.117 -0.939 -4.645 1 97 454 VAL A C 1
ATOM 3600 O O . VAL A 1 454 ? -3.24 -1.543 -5.715 1 97 454 VAL A O 1
ATOM 3603 N N . ALA A 1 455 ? -2.373 -1.415 -3.664 1 97.38 455 ALA A N 1
ATOM 3604 C CA . ALA A 1 455 ? -1.888 -2.791 -3.598 1 97.38 455 ALA A CA 1
ATOM 3605 C C . ALA A 1 455 ? -2.789 -3.648 -2.713 1 97.38 455 ALA A C 1
ATOM 3607 O O . ALA A 1 455 ? -2.939 -3.373 -1.52 1 97.38 455 ALA A O 1
ATOM 3608 N N . ILE A 1 456 ? -3.35 -4.656 -3.297 1 97.81 456 ILE A N 1
ATOM 3609 C CA . ILE A 1 456 ? -4.27 -5.531 -2.578 1 97.81 456 ILE A CA 1
ATOM 3610 C C . ILE A 1 456 ? -3.504 -6.715 -1.985 1 97.81 456 ILE A C 1
ATOM 3612 O O . ILE A 1 456 ? -2.854 -7.465 -2.713 1 97.81 456 ILE A O 1
ATOM 3616 N N . ALA A 1 457 ? -3.498 -6.82 -0.689 1 97.06 457 ALA A N 1
ATOM 3617 C CA . ALA A 1 457 ? -2.986 -7.988 0.018 1 97.06 457 ALA A CA 1
ATOM 3618 C C . ALA A 1 457 ? -4.125 -8.898 0.466 1 97.06 457 ALA A C 1
ATOM 3620 O O . ALA A 1 457 ? -5.301 -8.555 0.327 1 97.06 457 ALA A O 1
ATOM 3621 N N . PHE A 1 458 ? -3.762 -10.078 0.932 1 96.25 458 PHE A N 1
ATOM 3622 C CA . PHE A 1 458 ? -4.766 -11.086 1.249 1 96.25 458 PHE A CA 1
ATOM 3623 C C . PHE A 1 458 ? -4.516 -11.688 2.627 1 96.25 458 PHE A C 1
ATOM 3625 O O . PHE A 1 458 ? -3.426 -12.203 2.898 1 96.25 458 PHE A O 1
ATOM 3632 N N . GLU A 1 459 ? -5.562 -11.641 3.428 1 94.62 459 GLU A N 1
ATOM 3633 C CA . GLU A 1 459 ? -5.469 -12.273 4.738 1 94.62 459 GLU A CA 1
ATOM 3634 C C . GLU A 1 459 ? -5.273 -13.781 4.605 1 94.62 459 GLU A C 1
ATOM 3636 O O . GLU A 1 459 ? -6.012 -14.445 3.879 1 94.62 459 GLU A O 1
ATOM 3641 N N . ASP A 1 460 ? -4.32 -14.344 5.227 1 92.94 460 ASP A N 1
ATOM 3642 C CA . ASP A 1 460 ? -3.994 -15.766 5.195 1 92.94 460 ASP A CA 1
ATOM 3643 C C . ASP A 1 460 ? -3.641 -16.219 3.781 1 92.94 460 ASP A C 1
ATOM 3645 O O . ASP A 1 460 ? -3.691 -17.406 3.475 1 92.94 460 ASP A O 1
ATOM 3649 N N . GLY A 1 461 ? -3.361 -15.32 2.896 1 93.75 461 GLY A N 1
ATOM 3650 C CA . GLY A 1 461 ? -3.094 -15.664 1.51 1 93.75 461 GLY A CA 1
ATOM 3651 C C . GLY A 1 461 ? -4.324 -16.156 0.769 1 93.75 461 GLY A C 1
ATOM 3652 O O . GLY A 1 461 ? -4.211 -16.781 -0.288 1 93.75 461 GLY A O 1
ATOM 3653 N N . ASN A 1 462 ? -5.449 -15.938 1.367 1 95.94 462 ASN A N 1
ATOM 3654 C CA . ASN A 1 462 ? -6.719 -16.359 0.784 1 95.94 462 ASN A CA 1
ATOM 3655 C C . ASN A 1 462 ? -7.23 -15.352 -0.24 1 95.94 462 ASN A C 1
ATOM 3657 O O . ASN A 1 462 ? -7.543 -14.211 0.108 1 95.94 462 ASN A O 1
ATOM 3661 N N . PRO A 1 463 ? -7.375 -15.758 -1.505 1 96.56 463 PRO A N 1
ATOM 3662 C CA . PRO A 1 463 ? -7.809 -14.82 -2.545 1 96.56 463 PRO A CA 1
ATOM 3663 C C . PRO A 1 463 ? -9.164 -14.18 -2.234 1 96.56 463 PRO A C 1
ATOM 3665 O O . PRO A 1 463 ? -9.5 -13.141 -2.799 1 96.56 463 PRO A O 1
ATOM 3668 N N . ASP A 1 464 ? -9.914 -14.719 -1.322 1 96.69 464 ASP A N 1
ATOM 3669 C CA . ASP A 1 464 ? -11.266 -14.234 -1.046 1 96.69 464 ASP A CA 1
ATOM 3670 C C . ASP A 1 464 ? -11.266 -13.258 0.134 1 96.69 464 ASP A C 1
ATOM 3672 O O . ASP A 1 464 ? -12.328 -12.797 0.561 1 96.69 464 ASP A O 1
ATOM 3676 N N . ARG A 1 465 ? -10.125 -12.977 0.698 1 96.31 465 ARG A N 1
ATOM 3677 C CA . ARG A 1 465 ? -10.039 -12.055 1.828 1 96.31 465 ARG A CA 1
ATOM 3678 C C . ARG A 1 465 ? -9.086 -10.898 1.522 1 96.31 465 ARG A C 1
ATOM 3680 O O . ARG A 1 465 ? -8.094 -10.711 2.223 1 96.31 465 ARG A O 1
ATOM 3687 N N . PRO A 1 466 ? -9.484 -10.078 0.551 1 97.06 466 PRO A N 1
ATOM 3688 C CA . PRO A 1 466 ? -8.617 -8.977 0.135 1 97.06 466 PRO A CA 1
ATOM 3689 C C . PRO A 1 466 ? -8.719 -7.766 1.063 1 97.06 466 PRO A C 1
ATOM 3691 O O . PRO A 1 466 ? -9.75 -7.555 1.698 1 97.06 466 PRO A O 1
ATOM 3694 N N . TYR A 1 467 ? -7.691 -6.941 1.188 1 97.44 467 TYR A N 1
ATOM 3695 C CA . TYR A 1 467 ? -7.664 -5.625 1.816 1 97.44 467 TYR A CA 1
ATOM 3696 C C . TYR A 1 467 ? -6.613 -4.734 1.165 1 97.44 467 TYR A C 1
ATOM 3698 O O . TYR A 1 467 ? -5.672 -5.23 0.537 1 97.44 467 TYR A O 1
ATOM 3706 N N . ILE A 1 468 ? -6.82 -3.498 1.204 1 97.38 468 ILE A N 1
ATOM 3707 C CA . ILE A 1 468 ? -5.844 -2.549 0.686 1 97.38 468 ILE A CA 1
ATOM 3708 C C . ILE A 1 468 ? -4.672 -2.428 1.659 1 97.38 468 ILE A C 1
ATOM 3710 O O . ILE A 1 468 ? -4.836 -1.937 2.779 1 97.38 468 ILE A O 1
ATOM 3714 N N . ALA A 1 469 ? -3.52 -2.834 1.226 1 95.69 469 ALA A N 1
ATOM 3715 C CA . ALA A 1 469 ? -2.342 -2.789 2.086 1 95.69 469 ALA A CA 1
ATOM 3716 C C . ALA A 1 469 ? -1.633 -1.442 1.975 1 95.69 469 ALA A C 1
ATOM 3718 O O . ALA A 1 469 ? -1.134 -0.911 2.971 1 95.69 469 ALA A O 1
ATOM 3719 N N . TYR A 1 470 ? -1.513 -1.068 0.664 1 92 470 TYR A N 1
ATOM 3720 C CA . TYR A 1 470 ? -0.709 0.114 0.375 1 92 470 TYR A CA 1
ATOM 3721 C C . TYR A 1 470 ? -1.349 0.953 -0.726 1 92 470 TYR A C 1
ATOM 3723 O O . TYR A 1 470 ? -2.256 0.489 -1.42 1 92 470 TYR A O 1
ATOM 3731 N N . VAL A 1 471 ? -0.94 2.152 -0.701 1 94.88 471 VAL A N 1
ATOM 3732 C CA . VAL A 1 471 ? -1.271 3.047 -1.806 1 94.88 471 VAL A CA 1
ATOM 3733 C C . VAL A 1 471 ? 0.001 3.439 -2.553 1 94.88 471 VAL A C 1
ATOM 3735 O O . VAL A 1 471 ? 1.053 3.637 -1.938 1 94.88 471 VAL A O 1
ATOM 3738 N N . LEU A 1 472 ? -0.065 3.482 -3.855 1 94.5 472 LEU A N 1
ATOM 3739 C CA . LEU A 1 472 ? 1.123 3.771 -4.652 1 94.5 472 LEU A CA 1
ATOM 3740 C C . LEU A 1 472 ? 0.834 4.852 -5.688 1 94.5 472 LEU A C 1
ATOM 3742 O O . LEU A 1 472 ? -0.317 5.047 -6.082 1 94.5 472 LEU A O 1
ATOM 3746 N N . HIS A 1 473 ? 1.875 5.535 -6.105 1 92.69 473 HIS A N 1
ATOM 3747 C CA . HIS A 1 473 ? 1.812 6.473 -7.223 1 92.69 473 HIS A CA 1
ATOM 3748 C C . HIS A 1 473 ? 2.137 5.781 -8.539 1 92.69 473 HIS A C 1
ATOM 3750 O O . HIS A 1 473 ? 2.799 4.738 -8.555 1 92.69 473 HIS A O 1
ATOM 3756 N N . ASP A 1 474 ? 1.607 6.281 -9.547 1 92.81 474 ASP A N 1
ATOM 3757 C CA . ASP A 1 474 ? 1.884 5.789 -10.891 1 92.81 474 ASP A CA 1
ATOM 3758 C C . ASP A 1 474 ? 2.037 6.945 -11.883 1 92.81 474 ASP A C 1
ATOM 3760 O O . ASP A 1 474 ? 2.09 8.109 -11.477 1 92.81 474 ASP A O 1
ATOM 3764 N N . SER A 1 475 ? 2.215 6.629 -13.164 1 90.75 475 SER A N 1
ATOM 3765 C CA . SER A 1 475 ? 2.473 7.645 -14.18 1 90.75 475 SER A CA 1
ATOM 3766 C C . SER A 1 475 ? 1.278 8.578 -14.344 1 90.75 475 SER A C 1
ATOM 3768 O O . SER A 1 475 ? 1.444 9.75 -14.68 1 90.75 475 SER A O 1
ATOM 3770 N N . ALA A 1 476 ? 0.068 8.086 -14.109 1 88.88 476 ALA A N 1
ATOM 3771 C CA . ALA A 1 476 ? -1.136 8.898 -14.25 1 88.88 476 ALA A CA 1
ATOM 3772 C C . ALA A 1 476 ? -1.365 9.758 -13.008 1 88.88 476 ALA A C 1
ATOM 3774 O O . ALA A 1 476 ? -1.975 10.828 -13.086 1 88.88 476 ALA A O 1
ATOM 3775 N N . HIS A 1 477 ? -0.938 9.258 -11.93 1 89.81 477 HIS A N 1
ATOM 3776 C CA . HIS A 1 477 ? -1.02 9.945 -10.648 1 89.81 477 HIS A CA 1
ATOM 3777 C C . HIS A 1 477 ? 0.349 10.023 -9.977 1 89.81 477 HIS A C 1
ATOM 3779 O O . HIS A 1 477 ? 0.632 9.281 -9.039 1 89.81 477 HIS A O 1
ATOM 3785 N N . GLY A 1 478 ? 1.037 11.016 -10.367 1 87.88 478 GLY A N 1
ATOM 3786 C CA . GLY A 1 478 ? 2.424 11.125 -9.945 1 87.88 478 GLY A CA 1
ATOM 3787 C C . GLY A 1 478 ? 2.58 11.648 -8.523 1 87.88 478 GLY A C 1
ATOM 3788 O O . GLY A 1 478 ? 1.65 12.234 -7.973 1 87.88 478 GLY A O 1
ATOM 3789 N N . ASP A 1 479 ? 3.744 11.398 -8.008 1 86.69 479 ASP A N 1
ATOM 3790 C CA . ASP A 1 479 ? 4.074 11.891 -6.672 1 86.69 479 ASP A CA 1
ATOM 3791 C C . ASP A 1 479 ? 4.309 13.398 -6.688 1 86.69 479 ASP A C 1
ATOM 3793 O O . ASP A 1 479 ? 4.891 13.938 -7.633 1 86.69 479 ASP A O 1
ATOM 3797 N N . HIS A 1 480 ? 3.859 14.062 -5.73 1 83.81 480 HIS A N 1
ATOM 3798 C CA . HIS A 1 480 ? 4.039 15.508 -5.676 1 83.81 480 HIS A CA 1
ATOM 3799 C C . HIS A 1 480 ? 5.398 15.875 -5.098 1 83.81 480 HIS A C 1
ATOM 3801 O O . HIS A 1 480 ? 5.793 17.047 -5.121 1 83.81 480 HIS A O 1
ATOM 3807 N N . VAL A 1 481 ? 6.137 14.953 -4.555 1 87.19 481 VAL A N 1
ATOM 3808 C CA . VAL A 1 481 ? 7.523 15.148 -4.137 1 87.19 481 VAL A CA 1
ATOM 3809 C C . VAL A 1 481 ? 8.445 14.289 -5 1 87.19 481 VAL A C 1
ATOM 3811 O O . VAL A 1 481 ? 8.352 13.055 -4.988 1 87.19 481 VAL A O 1
ATOM 3814 N N . THR A 1 482 ? 9.289 14.883 -5.75 1 89.5 482 THR A N 1
ATOM 3815 C CA . THR A 1 482 ? 10.219 14.25 -6.68 1 89.5 482 THR A CA 1
ATOM 3816 C C . THR A 1 482 ? 11.602 14.883 -6.566 1 89.5 482 THR A C 1
ATOM 3818 O O . THR A 1 482 ? 11.922 15.516 -5.559 1 89.5 482 THR A O 1
ATOM 3821 N N . ILE A 1 483 ? 12.406 14.609 -7.562 1 88.06 483 ILE A N 1
ATOM 3822 C CA . ILE A 1 483 ? 13.766 15.133 -7.566 1 88.06 483 ILE A CA 1
ATOM 3823 C C . ILE A 1 483 ? 13.734 16.656 -7.609 1 88.06 483 ILE A C 1
ATOM 3825 O O . ILE A 1 483 ? 14.703 17.312 -7.215 1 88.06 483 ILE A O 1
ATOM 3829 N N . SER A 1 484 ? 12.594 17.266 -7.996 1 86.19 484 SER A N 1
ATOM 3830 C CA . SER A 1 484 ? 12.461 18.719 -8.102 1 86.19 484 SER A CA 1
ATOM 3831 C C . SER A 1 484 ? 12.234 19.344 -6.734 1 86.19 484 SER A C 1
ATOM 3833 O O . SER A 1 484 ? 12.453 20.547 -6.559 1 86.19 484 SER A O 1
ATOM 3835 N N . ASN A 1 485 ? 11.781 18.641 -5.773 1 88.75 485 ASN A N 1
ATOM 3836 C CA . ASN A 1 485 ? 11.5 19.141 -4.438 1 88.75 485 ASN A CA 1
ATOM 3837 C C . ASN A 1 485 ? 11.734 18.078 -3.369 1 88.75 485 ASN A C 1
ATOM 3839 O O . ASN A 1 485 ? 10.914 17.906 -2.465 1 88.75 485 ASN A O 1
ATOM 3843 N N . TYR A 1 486 ? 12.836 17.328 -3.486 1 89.44 486 TYR A N 1
ATOM 3844 C CA . TYR A 1 486 ? 13.141 16.156 -2.68 1 89.44 486 TYR A CA 1
ATOM 3845 C C . TYR A 1 486 ? 13.477 16.547 -1.246 1 89.44 486 TYR A C 1
ATOM 3847 O O . TYR A 1 486 ? 13.617 15.688 -0.375 1 89.44 486 TYR A O 1
ATOM 3855 N N . LYS A 1 487 ? 13.539 17.781 -0.921 1 92.56 487 LYS A N 1
ATOM 3856 C CA . LYS A 1 487 ? 13.883 18.234 0.419 1 92.56 487 LYS A CA 1
ATOM 3857 C C . LYS A 1 487 ? 12.641 18.625 1.204 1 92.56 487 LYS A C 1
ATOM 3859 O O . LYS A 1 487 ? 12.727 19.047 2.357 1 92.56 487 LYS A O 1
ATOM 3864 N N . ARG A 1 488 ? 11.516 18.438 0.618 1 92.38 488 ARG A N 1
ATOM 3865 C CA . ARG A 1 488 ? 10.25 18.828 1.22 1 92.38 488 ARG A CA 1
ATOM 3866 C C . ARG A 1 488 ? 9.484 17.609 1.735 1 92.38 488 ARG A C 1
ATOM 3868 O O . ARG A 1 488 ? 9.508 16.547 1.11 1 92.38 488 ARG A O 1
ATOM 3875 N N . ASN A 1 489 ? 8.961 17.75 2.928 1 93.69 489 ASN A N 1
ATOM 3876 C CA . ASN A 1 489 ? 7.953 16.844 3.475 1 93.69 489 ASN A CA 1
ATOM 3877 C C . ASN A 1 489 ? 6.551 17.453 3.391 1 93.69 489 ASN A C 1
ATOM 3879 O O . ASN A 1 489 ? 6.324 18.562 3.859 1 93.69 489 ASN A O 1
ATOM 3883 N N . VAL A 1 490 ? 5.652 16.703 2.773 1 93.69 490 VAL A N 1
ATOM 3884 C CA . VAL A 1 490 ? 4.398 17.375 2.449 1 93.69 490 VAL A CA 1
ATOM 3885 C C . VAL A 1 490 ? 3.223 16.438 2.74 1 93.69 490 VAL A C 1
ATOM 3887 O O . VAL A 1 490 ? 3.248 15.266 2.371 1 93.69 490 VAL A O 1
ATOM 3890 N N . LEU A 1 491 ? 2.254 16.875 3.482 1 94.5 491 LEU A N 1
ATOM 3891 C CA . LEU A 1 491 ? 0.889 16.375 3.506 1 94.5 491 LEU A CA 1
ATOM 3892 C C . LEU A 1 491 ? -0.057 17.297 2.758 1 94.5 491 LEU A C 1
ATOM 3894 O O . LEU A 1 491 ? -0.225 18.453 3.143 1 94.5 491 LEU A O 1
ATOM 3898 N N . ARG A 1 492 ? -0.626 16.875 1.666 1 94.62 492 ARG A N 1
ATOM 3899 C CA . ARG A 1 492 ? -1.514 17.688 0.843 1 94.62 492 ARG A CA 1
ATOM 3900 C C . ARG A 1 492 ? -2.799 16.938 0.513 1 94.62 492 ARG A C 1
ATOM 3902 O O . ARG A 1 492 ? -2.762 15.75 0.181 1 94.62 492 ARG A O 1
ATOM 3909 N N . THR A 1 493 ? -3.926 17.547 0.697 1 94 493 THR A N 1
ATOM 3910 C CA . THR A 1 493 ? -5.219 16.969 0.363 1 94 493 THR A CA 1
ATOM 3911 C C . THR A 1 493 ? -5.695 17.453 -1.002 1 94 493 THR A C 1
ATOM 3913 O O . THR A 1 493 ? -5.094 18.359 -1.592 1 94 493 THR A O 1
ATOM 3916 N N . PRO A 1 494 ? -6.762 16.906 -1.527 1 91.31 494 PRO A N 1
ATOM 3917 C CA . PRO A 1 494 ? -7.195 17.219 -2.891 1 91.31 494 PRO A CA 1
ATOM 3918 C C . PRO A 1 494 ? -7.562 18.688 -3.068 1 91.31 494 PRO A C 1
ATOM 3920 O O . PRO A 1 494 ? -7.391 19.25 -4.156 1 91.31 494 PRO A O 1
ATOM 3923 N N . SER A 1 495 ? -8.047 19.312 -2.051 1 92.88 495 SER A N 1
ATOM 3924 C CA . SER A 1 495 ? -8.422 20.719 -2.131 1 92.88 495 SER A CA 1
ATOM 3925 C C . SER A 1 495 ? -7.242 21.641 -1.805 1 92.88 495 SER A C 1
ATOM 3927 O O . SER A 1 495 ? -7.422 22.828 -1.566 1 92.88 495 SER A O 1
ATOM 3929 N N . ASN A 1 496 ? -6.086 21.047 -1.615 1 93.06 496 ASN A N 1
ATOM 3930 C CA . ASN A 1 496 ? -4.816 21.75 -1.429 1 93.06 496 ASN A CA 1
ATOM 3931 C C . ASN A 1 496 ? -4.676 22.281 -0.004 1 93.06 496 ASN A C 1
ATOM 3933 O O . ASN A 1 496 ? -4.07 23.328 0.213 1 93.06 496 ASN A O 1
ATOM 3937 N N . ASN A 1 497 ? -5.355 21.703 0.866 1 94.75 497 ASN A N 1
ATOM 3938 C CA . ASN A 1 497 ? -4.922 21.875 2.248 1 94.75 497 ASN A CA 1
ATOM 3939 C C . ASN A 1 497 ? -3.564 21.234 2.496 1 94.75 497 ASN A C 1
ATOM 3941 O O . ASN A 1 497 ? -3.344 20.078 2.113 1 94.75 497 ASN A O 1
ATOM 3945 N N . LYS A 1 498 ? -2.689 21.953 3.047 1 93.38 498 LYS A N 1
ATOM 3946 C CA . LYS A 1 498 ? -1.381 21.297 3.049 1 93.38 498 LYS A CA 1
ATOM 3947 C C . LYS A 1 498 ? -0.589 21.672 4.301 1 93.38 498 LYS A C 1
ATOM 3949 O O . LYS A 1 498 ? -0.782 22.734 4.875 1 93.38 498 LYS A O 1
ATOM 3954 N N . LEU A 1 499 ? 0.147 20.859 4.797 1 95.06 499 LEU A N 1
ATOM 3955 C CA . LEU A 1 499 ? 1.241 20.984 5.754 1 95.06 499 LEU A CA 1
ATOM 3956 C C . LEU A 1 499 ? 2.58 20.672 5.09 1 95.06 499 LEU A C 1
ATOM 3958 O O . LEU A 1 499 ? 2.801 19.562 4.617 1 95.06 499 LEU A O 1
ATOM 3962 N N . ARG A 1 500 ? 3.4 21.609 4.93 1 95.44 500 ARG A N 1
ATOM 3963 C CA . ARG A 1 500 ? 4.688 21.469 4.258 1 95.44 500 ARG A CA 1
ATOM 3964 C C . ARG A 1 500 ? 5.84 21.734 5.215 1 95.44 500 ARG A C 1
ATOM 3966 O O . ARG A 1 500 ? 5.84 22.75 5.918 1 95.44 500 ARG A O 1
ATOM 3973 N N . LEU A 1 501 ? 6.785 20.922 5.34 1 95.81 501 LEU A N 1
ATOM 3974 C CA . LEU A 1 501 ? 8 21.062 6.133 1 95.81 501 LEU A CA 1
ATOM 3975 C C . LEU A 1 501 ? 9.234 21.031 5.238 1 95.81 501 LEU A C 1
ATOM 3977 O O . LEU A 1 501 ? 9.531 20.016 4.609 1 95.81 501 LEU A O 1
ATOM 3981 N N . GLU A 1 502 ? 9.945 22.078 5.156 1 95 502 GLU A N 1
ATOM 3982 C CA . GLU A 1 502 ? 11.133 22.203 4.32 1 95 502 GLU A CA 1
ATOM 3983 C C . GLU A 1 502 ? 12.406 21.922 5.121 1 95 502 GLU A C 1
ATOM 3985 O O . GLU A 1 502 ? 12.672 22.594 6.125 1 95 502 GLU A O 1
ATOM 3990 N N . ASP A 1 503 ? 13.211 21.016 4.629 1 94.75 503 ASP A N 1
ATOM 3991 C CA . ASP A 1 503 ? 14.398 20.594 5.359 1 94.75 503 ASP A CA 1
ATOM 3992 C C . ASP A 1 503 ? 15.664 21.203 4.746 1 94.75 503 ASP A C 1
ATOM 3994 O O . ASP A 1 503 ? 16.766 21 5.254 1 94.75 503 ASP A O 1
ATOM 3998 N N . GLU A 1 504 ? 15.531 21.875 3.662 1 93.62 504 GLU A N 1
ATOM 3999 C CA . GLU A 1 504 ? 16.719 22.453 3.062 1 93.62 504 GLU A CA 1
ATOM 4000 C C . GLU A 1 504 ? 17.5 23.297 4.078 1 93.62 504 GLU A C 1
ATOM 4002 O O . GLU A 1 504 ? 16.953 24.25 4.648 1 93.62 504 GLU A O 1
ATOM 4007 N N . ARG A 1 505 ? 18.766 22.875 4.223 1 93.38 505 ARG A N 1
ATOM 4008 C CA . ARG A 1 505 ? 19.578 23.547 5.23 1 93.38 505 ARG A CA 1
ATOM 4009 C C . ARG A 1 505 ? 19.75 25.031 4.902 1 93.38 505 ARG A C 1
ATOM 4011 O O . ARG A 1 505 ? 20.109 25.375 3.781 1 93.38 505 ARG A O 1
ATOM 4018 N N . GLY A 1 506 ? 19.359 25.844 5.867 1 92.75 506 GLY A N 1
ATOM 4019 C CA . GLY A 1 506 ? 19.422 27.281 5.703 1 92.75 506 GLY A CA 1
ATOM 4020 C C . GLY A 1 506 ? 18.125 27.891 5.203 1 92.75 506 GLY A C 1
ATOM 4021 O O . GLY A 1 506 ? 17.984 29.109 5.121 1 92.75 506 GLY A O 1
ATOM 4022 N N . LYS A 1 507 ? 17.219 27.109 4.867 1 94.06 507 LYS A N 1
ATOM 4023 C CA . LYS A 1 507 ? 15.914 27.578 4.406 1 94.06 507 LYS A CA 1
ATOM 4024 C C . LYS A 1 507 ? 14.789 26.781 5.062 1 94.06 507 LYS A C 1
ATOM 4026 O O . LYS A 1 507 ? 13.758 26.531 4.438 1 94.06 507 LYS A O 1
ATOM 4031 N N . GLU A 1 508 ? 14.977 26.297 6.227 1 95.56 508 GLU A N 1
ATOM 4032 C CA . GLU A 1 508 ? 13.992 25.469 6.914 1 95.56 508 GLU A CA 1
ATOM 4033 C C . GLU A 1 508 ? 12.734 26.266 7.242 1 95.56 508 GLU A C 1
ATOM 4035 O O . GLU A 1 508 ? 12.812 27.438 7.609 1 95.56 508 GLU A O 1
ATOM 4040 N N . HIS A 1 509 ? 11.594 25.594 7.039 1 95.5 509 HIS A N 1
ATOM 4041 C CA . HIS A 1 509 ? 10.352 26.266 7.418 1 95.5 509 HIS A CA 1
ATOM 4042 C C . HIS A 1 509 ? 9.188 25.297 7.492 1 95.5 509 HIS A C 1
ATOM 4044 O O . HIS A 1 509 ? 9.328 24.125 7.094 1 95.5 509 HIS A O 1
ATOM 4050 N N . ILE A 1 510 ? 8.109 25.688 8.102 1 96.69 510 ILE A N 1
ATOM 4051 C CA . ILE A 1 510 ? 6.844 24.969 8.164 1 96.69 510 ILE A CA 1
ATOM 4052 C C . ILE A 1 510 ? 5.719 25.844 7.625 1 96.69 510 ILE A C 1
ATOM 4054 O O . ILE A 1 510 ? 5.645 27.031 7.945 1 96.69 510 ILE A O 1
ATOM 4058 N N . LYS A 1 511 ? 4.895 25.297 6.781 1 96.31 511 LYS A N 1
ATOM 4059 C CA . LYS A 1 511 ? 3.752 26.016 6.219 1 96.31 511 LYS A CA 1
ATOM 4060 C C . LYS A 1 511 ? 2.463 25.219 6.398 1 96.31 511 LYS A C 1
ATOM 4062 O O . LYS A 1 511 ? 2.402 24.047 6.051 1 96.31 511 LYS A O 1
ATOM 4067 N N . LEU A 1 512 ? 1.513 25.766 7.008 1 96 512 LEU A N 1
ATOM 4068 C CA . LEU A 1 512 ? 0.141 25.266 7.086 1 96 512 LEU A CA 1
ATOM 4069 C C . LEU A 1 512 ? -0.813 26.203 6.348 1 96 512 LEU A C 1
ATOM 4071 O O . LEU A 1 512 ? -0.907 27.391 6.68 1 96 512 LEU A O 1
ATOM 4075 N N . SER A 1 513 ? -1.541 25.688 5.344 1 96 513 SER A N 1
ATOM 4076 C CA . SER A 1 513 ? -2.287 26.625 4.52 1 96 513 SER A CA 1
ATOM 4077 C C . SER A 1 513 ? -3.555 26 3.961 1 96 513 SER A C 1
ATOM 4079 O O . SER A 1 513 ? -3.639 24.766 3.83 1 96 513 SER A O 1
ATOM 4081 N N . THR A 1 514 ? -4.582 26.719 3.699 1 96.19 514 THR A N 1
ATOM 4082 C CA . THR A 1 514 ? -5.816 26.375 3.002 1 96.19 514 THR A CA 1
ATOM 4083 C C . THR A 1 514 ? -6.207 27.484 2.025 1 96.19 514 THR A C 1
ATOM 4085 O O . THR A 1 514 ? -5.859 28.641 2.225 1 96.19 514 THR A O 1
ATOM 4088 N N . GLU A 1 515 ? -6.941 27.156 1.059 1 93.5 515 GLU A N 1
ATOM 4089 C CA . GLU A 1 515 ? -7.27 28.109 -0.005 1 93.5 515 GLU A CA 1
ATOM 4090 C C . GLU A 1 515 ? -8.625 28.75 0.239 1 93.5 515 GLU A C 1
ATOM 4092 O O . GLU A 1 515 ? -9.023 29.672 -0.492 1 93.5 515 GLU A O 1
ATOM 4097 N N . TYR A 1 516 ? -9.234 28.359 1.217 1 91.94 516 TYR A N 1
ATOM 4098 C CA . TYR A 1 516 ? -10.578 28.891 1.462 1 91.94 516 TYR A CA 1
ATOM 4099 C C . TYR A 1 516 ? -10.547 30.406 1.597 1 91.94 516 TYR A C 1
ATOM 4101 O O . TYR A 1 516 ? -9.719 30.953 2.326 1 91.94 516 TYR A O 1
ATOM 4109 N N . GLY A 1 517 ? -11.523 31.109 0.963 1 87.62 517 GLY A N 1
ATOM 4110 C CA . GLY A 1 517 ? -11.711 32.562 1.069 1 87.62 517 GLY A CA 1
ATOM 4111 C C . GLY A 1 517 ? -10.539 33.344 0.524 1 87.62 517 GLY A C 1
ATOM 4112 O O . GLY A 1 517 ? -10.398 34.531 0.816 1 87.62 517 GLY A O 1
ATOM 4113 N N . GLY A 1 518 ? -9.766 32.812 -0.275 1 88.88 518 GLY A N 1
ATOM 4114 C CA . GLY A 1 518 ? -8.508 33.344 -0.763 1 88.88 518 GLY A CA 1
ATOM 4115 C C . GLY A 1 518 ? -7.301 32.562 -0.301 1 88.88 518 GLY A C 1
ATOM 4116 O O . GLY A 1 518 ? -6.938 31.562 -0.915 1 88.88 518 GLY A O 1
ATOM 4117 N N . LYS A 1 519 ? -6.82 32.875 0.934 1 93.12 519 LYS A N 1
ATOM 4118 C CA . LYS A 1 519 ? -5.719 32.125 1.51 1 93.12 519 LYS A CA 1
ATOM 4119 C C . LYS A 1 519 ? -5.566 32.406 3 1 93.12 519 LYS A C 1
ATOM 4121 O O . LYS A 1 519 ? -5.637 33.562 3.424 1 93.12 519 LYS A O 1
ATOM 4126 N N . SER A 1 520 ? -5.598 31.438 3.742 1 95.69 520 SER A N 1
ATOM 4127 C CA . SER A 1 520 ? -5.254 31.5 5.16 1 95.69 520 SER A CA 1
ATOM 4128 C C . SER A 1 520 ? -4.078 30.578 5.477 1 95.69 520 SER A C 1
ATOM 4130 O O . SER A 1 520 ? -4.062 29.422 5.062 1 95.69 520 SER A O 1
ATOM 4132 N N . GLN A 1 521 ? -3.1 31.188 6.137 1 95.88 521 GLN A N 1
ATOM 4133 C CA . GLN A 1 521 ? -1.923 30.344 6.305 1 95.88 521 GLN A CA 1
ATOM 4134 C C . GLN A 1 521 ? -1.138 30.734 7.555 1 95.88 521 GLN A C 1
ATOM 4136 O O . GLN A 1 521 ? -1.226 31.875 8.016 1 95.88 521 GLN A O 1
ATOM 4141 N N . LEU A 1 522 ? -0.476 29.812 8.148 1 96.06 522 LEU A N 1
ATOM 4142 C CA . LEU A 1 522 ? 0.556 29.969 9.172 1 96.06 522 LEU A CA 1
ATOM 4143 C C . LEU A 1 522 ? 1.922 29.562 8.625 1 96.06 522 LEU A C 1
ATOM 4145 O O . LEU A 1 522 ? 2.086 28.453 8.109 1 96.06 522 LEU A O 1
ATOM 4149 N N . ASN A 1 523 ? 2.844 30.438 8.602 1 95.94 523 ASN A N 1
ATOM 4150 C CA . ASN A 1 523 ? 4.211 30.188 8.156 1 95.94 523 ASN A CA 1
ATOM 4151 C C . ASN A 1 523 ? 5.215 30.391 9.289 1 95.94 523 ASN A C 1
ATOM 4153 O O . ASN A 1 523 ? 5.102 31.328 10.078 1 95.94 523 ASN A O 1
ATOM 4157 N N . LEU A 1 524 ? 6.121 29.547 9.445 1 96.81 524 LEU A N 1
ATOM 4158 C CA . LEU A 1 524 ? 7.176 29.609 10.453 1 96.81 524 LEU A CA 1
ATOM 4159 C C . LEU A 1 524 ? 8.547 29.422 9.812 1 96.81 524 LEU A C 1
ATOM 4161 O O . LEU A 1 524 ? 8.742 28.516 9.008 1 96.81 524 LEU A O 1
ATOM 4165 N N . GLY A 1 525 ? 9.5 30.266 10.117 1 96 525 GLY A N 1
ATOM 4166 C CA . GLY A 1 525 ? 10.867 30.109 9.656 1 96 525 GLY A CA 1
ATOM 4167 C C . GLY A 1 525 ? 11.188 30.953 8.43 1 96 525 GLY A C 1
ATOM 4168 O O . GLY A 1 525 ? 10.977 32.156 8.43 1 96 525 GLY A O 1
ATOM 4169 N N . HIS A 1 526 ? 11.734 30.234 7.457 1 95.44 526 HIS A N 1
ATOM 4170 C CA . HIS A 1 526 ? 12.016 30.859 6.176 1 95.44 526 HIS A CA 1
ATOM 4171 C C . HIS A 1 526 ? 10.773 30.906 5.293 1 95.44 526 HIS A C 1
ATOM 4173 O O . HIS A 1 526 ? 10.367 29.891 4.727 1 95.44 526 HIS A O 1
ATOM 4179 N N . LEU A 1 527 ? 10.219 32 5.094 1 93.5 527 LEU A N 1
ATOM 4180 C CA . LEU A 1 527 ? 8.945 32.125 4.391 1 93.5 527 LEU A CA 1
ATOM 4181 C C . LEU A 1 527 ? 9.172 32.281 2.891 1 93.5 527 LEU A C 1
ATOM 4183 O O . LEU A 1 527 ? 10 33.094 2.465 1 93.5 527 LEU A O 1
ATOM 4187 N N . VAL A 1 528 ? 8.469 31.5 2.162 1 90.56 528 VAL A N 1
ATOM 4188 C CA . VAL A 1 528 ? 8.617 31.547 0.711 1 90.56 528 VAL A CA 1
ATOM 4189 C C . VAL A 1 528 ? 7.246 31.719 0.056 1 90.56 528 VAL A C 1
ATOM 4191 O O . VAL A 1 528 ? 6.219 31.422 0.672 1 90.56 528 VAL A O 1
ATOM 4194 N N . ASP A 1 529 ? 7.234 32.156 -1.22 1 87.56 529 ASP A N 1
ATOM 4195 C CA . ASP A 1 529 ? 5.996 32.25 -1.985 1 87.56 529 ASP A CA 1
ATOM 4196 C C . ASP A 1 529 ? 5.77 30.969 -2.812 1 87.56 529 ASP A C 1
ATOM 4198 O O . ASP A 1 529 ? 6.426 29.953 -2.588 1 87.56 529 ASP A O 1
ATOM 4202 N N . ASN A 1 530 ? 4.785 31.078 -3.674 1 81.81 530 ASN A N 1
ATOM 4203 C CA . ASN A 1 530 ? 4.418 29.906 -4.477 1 81.81 530 ASN A CA 1
ATOM 4204 C C . ASN A 1 530 ? 5.535 29.531 -5.445 1 81.81 530 ASN A C 1
ATOM 4206 O O . ASN A 1 530 ? 5.617 28.375 -5.875 1 81.81 530 ASN A O 1
ATOM 4210 N N . GLU A 1 531 ? 6.457 30.438 -5.777 1 82.06 531 GLU A N 1
ATOM 4211 C CA . GLU A 1 531 ? 7.566 30.188 -6.691 1 82.06 531 GLU A CA 1
ATOM 4212 C C . GLU A 1 531 ? 8.859 29.906 -5.926 1 82.06 531 GLU A C 1
ATOM 4214 O O . GLU A 1 531 ? 9.945 29.938 -6.504 1 82.06 531 GLU A O 1
ATOM 4219 N N . LYS A 1 532 ? 8.797 29.781 -4.594 1 83.31 532 LYS A N 1
ATOM 4220 C CA . LYS A 1 532 ? 9.906 29.422 -3.709 1 83.31 532 LYS A CA 1
ATOM 4221 C C . LYS A 1 532 ? 10.852 30.609 -3.521 1 83.31 532 LYS A C 1
ATOM 4223 O O . LYS A 1 532 ? 12.023 30.422 -3.172 1 83.31 532 LYS A O 1
ATOM 4228 N N . GLN A 1 533 ? 10.32 31.719 -3.834 1 89.06 533 GLN A N 1
ATOM 4229 C CA . GLN A 1 533 ? 11.094 32.906 -3.553 1 89.06 533 GLN A CA 1
ATOM 4230 C C . GLN A 1 533 ? 10.891 33.375 -2.113 1 89.06 533 GLN A C 1
ATOM 4232 O O . GLN A 1 533 ? 9.781 33.312 -1.582 1 89.06 533 GLN A O 1
ATOM 4237 N N . PRO A 1 534 ? 11.992 33.844 -1.574 1 91.62 534 PRO A N 1
ATOM 4238 C CA . PRO A 1 534 ? 11.891 34.281 -0.176 1 91.62 534 PRO A CA 1
ATOM 4239 C C . PRO A 1 534 ? 10.945 35.469 0.015 1 91.62 534 PRO A C 1
ATOM 4241 O O . PRO A 1 534 ? 11 36.438 -0.752 1 91.62 534 PRO A O 1
ATOM 4244 N N . ARG A 1 535 ? 10.164 35.469 0.975 1 91.88 535 ARG A N 1
ATOM 4245 C CA . ARG A 1 535 ? 9.203 36.531 1.318 1 91.88 535 ARG A CA 1
ATOM 4246 C C . ARG A 1 535 ? 9.523 37.125 2.682 1 91.88 535 ARG A C 1
ATOM 4248 O O . ARG A 1 535 ? 9.047 38.219 3.008 1 91.88 535 ARG A O 1
ATOM 4255 N N . GLY A 1 536 ? 10.273 36.469 3.438 1 92.81 536 GLY A N 1
ATOM 4256 C CA . GLY A 1 536 ? 10.602 36.938 4.773 1 92.81 536 GLY A CA 1
ATOM 4257 C C . GLY A 1 536 ? 11.023 35.812 5.711 1 92.81 536 GLY A C 1
ATOM 4258 O O . GLY A 1 536 ? 11.312 34.688 5.266 1 92.81 536 GLY A O 1
ATOM 4259 N N . GLU A 1 537 ? 11.273 36.156 7.02 1 94.88 537 GLU A N 1
ATOM 4260 C CA . GLU A 1 537 ? 11.656 35.188 8.039 1 94.88 537 GLU A CA 1
ATOM 4261 C C . GLU A 1 537 ? 10.859 35.375 9.328 1 94.88 537 GLU A C 1
ATOM 4263 O O . GLU A 1 537 ? 10.32 36.469 9.562 1 94.88 537 GLU A O 1
ATOM 4268 N N . GLY A 1 538 ? 10.789 34.312 10.164 1 95.5 538 GLY A N 1
ATOM 4269 C CA . GLY A 1 538 ? 10.016 34.375 11.391 1 95.5 538 GLY A CA 1
ATOM 4270 C C . GLY A 1 538 ? 8.664 33.688 11.273 1 95.5 538 GLY A C 1
ATOM 4271 O O . GLY A 1 538 ? 8.562 32.594 10.766 1 95.5 538 GLY A O 1
ATOM 4272 N N . PHE A 1 539 ? 7.594 34.375 11.852 1 95.62 539 PHE A N 1
ATOM 4273 C CA . PHE A 1 539 ? 6.277 33.781 11.688 1 95.62 539 PHE A CA 1
ATOM 4274 C C . PHE A 1 539 ? 5.316 34.75 11.008 1 95.62 539 PHE A C 1
ATOM 4276 O O . PHE A 1 539 ? 5.473 35.969 11.133 1 95.62 539 PHE A O 1
ATOM 4283 N N . GLU A 1 540 ? 4.457 34.219 10.227 1 95.81 540 GLU A N 1
ATOM 4284 C CA . GLU A 1 540 ? 3.348 34.969 9.648 1 95.81 540 GLU A CA 1
ATOM 4285 C C . GLU A 1 540 ? 2.035 34.219 9.789 1 95.81 540 GLU A C 1
ATOM 4287 O O . GLU A 1 540 ? 1.935 33.062 9.367 1 95.81 540 GLU A O 1
ATOM 4292 N N . LEU A 1 541 ? 1.146 34.75 10.477 1 95.75 541 LEU A N 1
ATOM 4293 C CA . LEU A 1 541 ? -0.244 34.312 10.492 1 95.75 541 LEU A CA 1
ATOM 4294 C C . LEU A 1 541 ? -1.126 35.25 9.68 1 95.75 541 LEU A C 1
ATOM 4296 O O . LEU A 1 541 ? -1.307 36.406 10.055 1 95.75 541 LEU A O 1
ATOM 4300 N N . ARG A 1 542 ? -1.638 34.812 8.555 1 94.81 542 ARG A N 1
ATOM 4301 C CA . ARG A 1 542 ? -2.332 35.719 7.66 1 94.81 542 ARG A CA 1
ATOM 4302 C C . ARG A 1 542 ? -3.596 35.094 7.09 1 94.81 542 ARG A C 1
ATOM 4304 O O . ARG A 1 542 ? -3.66 33.875 6.922 1 94.81 542 ARG A O 1
ATOM 4311 N N . THR A 1 543 ? -4.594 35.875 6.746 1 95.56 543 THR A N 1
ATOM 4312 C CA . THR A 1 543 ? -5.832 35.469 6.102 1 95.56 543 THR A CA 1
ATOM 4313 C C . THR A 1 543 ? -6.406 36.594 5.246 1 95.56 543 THR A C 1
ATOM 4315 O O . THR A 1 543 ? -6.168 37.781 5.52 1 95.56 543 THR A O 1
ATOM 4318 N N . ASP A 1 544 ? -6.992 36.25 4.215 1 94.44 544 ASP A N 1
ATOM 4319 C CA . ASP A 1 544 ? -7.711 37.219 3.412 1 94.44 544 ASP A CA 1
ATOM 4320 C C . ASP A 1 544 ? -9.102 37.469 3.975 1 94.44 544 ASP A C 1
ATOM 4322 O O . ASP A 1 544 ? -9.844 38.312 3.459 1 94.44 544 ASP A O 1
ATOM 4326 N N . SER A 1 545 ? -9.383 36.875 5.094 1 93.94 545 SER A N 1
ATOM 4327 C CA . SER A 1 545 ? -10.656 37.062 5.773 1 93.94 545 SER A CA 1
ATOM 4328 C C . SER A 1 545 ? -10.461 37.688 7.152 1 93.94 545 SER A C 1
ATOM 4330 O O . SER A 1 545 ? -9.656 38.594 7.316 1 93.94 545 SER A O 1
ATOM 4332 N N . PHE A 1 546 ? -11.32 37.188 8.18 1 92.5 546 PHE A N 1
ATOM 4333 C CA . PHE A 1 546 ? -11.305 37.781 9.508 1 92.5 546 PHE A CA 1
ATOM 4334 C C . PHE A 1 546 ? -10.289 37.094 10.406 1 92.5 546 PHE A C 1
ATOM 4336 O O . PHE A 1 546 ? -10.156 35.875 10.359 1 92.5 546 PHE A O 1
ATOM 4343 N N . GLY A 1 547 ? -9.492 37.906 11.078 1 93.62 547 GLY A N 1
ATOM 4344 C CA . GLY A 1 547 ? -8.594 37.375 12.086 1 93.62 547 GLY A CA 1
ATOM 4345 C C . GLY A 1 547 ? -9.047 37.656 13.508 1 93.62 547 GLY A C 1
ATOM 4346 O O . GLY A 1 547 ? -9.523 38.75 13.797 1 93.62 547 GLY A O 1
ATOM 4347 N N . VAL A 1 548 ? -9.008 36.625 14.336 1 93.31 548 VAL A N 1
ATOM 4348 C CA . VAL A 1 548 ? -9.383 36.812 15.734 1 93.31 548 VAL A CA 1
ATOM 4349 C C . VAL A 1 548 ? -8.344 36.156 16.641 1 93.31 548 VAL A C 1
ATOM 4351 O O . VAL A 1 548 ? -7.965 35 16.438 1 93.31 548 VAL A O 1
ATOM 4354 N N . LEU A 1 549 ? -7.789 36.938 17.578 1 93.38 549 LEU A N 1
ATOM 4355 C CA . LEU A 1 549 ? -6.98 36.406 18.688 1 93.38 549 LEU A CA 1
ATOM 4356 C C . LEU A 1 549 ? -7.703 36.594 20.016 1 93.38 549 LEU A C 1
ATOM 4358 O O . LEU A 1 549 ? -7.988 37.719 20.438 1 93.38 549 LEU A O 1
ATOM 4362 N N . ARG A 1 550 ? -8.008 35.5 20.703 1 93 550 ARG A N 1
ATOM 4363 C CA . ARG A 1 550 ? -8.797 35.562 21.922 1 93 550 ARG A CA 1
ATOM 4364 C C . ARG A 1 550 ? -8.125 34.75 23.047 1 93 550 ARG A C 1
ATOM 4366 O O . ARG A 1 550 ? -7.676 33.625 22.828 1 93 550 ARG A O 1
ATOM 4373 N N . ALA A 1 551 ? -7.961 35.312 24.203 1 92.81 551 ALA A N 1
ATOM 4374 C CA . ALA A 1 551 ? -7.445 34.656 25.406 1 92.81 551 ALA A CA 1
ATOM 4375 C C . ALA A 1 551 ? -8.234 35.094 26.641 1 92.81 551 ALA A C 1
ATOM 4377 O O . ALA A 1 551 ? -8.211 36.25 27.031 1 92.81 551 ALA A O 1
ATOM 4378 N N . GLU A 1 552 ? -8.812 34.156 27.312 1 90.38 552 GLU A N 1
ATOM 4379 C CA . GLU A 1 552 ? -9.719 34.438 28.422 1 90.38 552 GLU A CA 1
ATOM 4380 C C . GLU A 1 552 ? -8.961 35 29.625 1 90.38 552 GLU A C 1
ATOM 4382 O O . GLU A 1 552 ? -9.469 35.875 30.328 1 90.38 552 GLU A O 1
ATOM 4387 N N . LYS A 1 553 ? -7.75 34.562 29.938 1 92 553 LYS A N 1
ATOM 4388 C CA . LYS A 1 553 ? -7.027 34.938 31.141 1 92 553 LYS A CA 1
ATOM 4389 C C . LYS A 1 553 ? -6.113 36.125 30.875 1 92 553 LYS A C 1
ATOM 4391 O O . LYS A 1 553 ? -5.453 36.656 31.781 1 92 553 LYS A O 1
ATOM 4396 N N . GLY A 1 554 ? -6.09 36.562 29.625 1 92.88 554 GLY A N 1
ATOM 4397 C CA . GLY A 1 554 ? -5.293 37.719 29.281 1 92.88 554 GLY A CA 1
ATOM 4398 C C . GLY A 1 554 ? -4.348 37.469 28.109 1 92.88 554 GLY A C 1
ATOM 4399 O O . GLY A 1 554 ? -4.078 36.312 27.766 1 92.88 554 GLY A O 1
ATOM 4400 N N . LEU A 1 555 ? -3.863 38.562 27.469 1 94.31 555 LEU A N 1
ATOM 4401 C CA . LEU A 1 555 ? -2.977 38.5 26.312 1 94.31 555 LEU A CA 1
ATOM 4402 C C . LEU A 1 555 ? -1.724 39.344 26.531 1 94.31 555 LEU A C 1
ATOM 4404 O O . LEU A 1 555 ? -1.802 40.438 27.062 1 94.31 555 LEU A O 1
ATOM 4408 N N . PHE A 1 556 ? -0.614 38.781 26.25 1 92.62 556 PHE A N 1
ATOM 4409 C CA . PHE A 1 556 ? 0.668 39.469 26.328 1 92.62 556 PHE A CA 1
ATOM 4410 C C . PHE A 1 556 ? 1.365 39.5 24.969 1 92.62 556 PHE A C 1
ATOM 4412 O O . PHE A 1 556 ? 1.707 38.438 24.438 1 92.62 556 PHE A O 1
ATOM 4419 N N . ILE A 1 557 ? 1.411 40.594 24.344 1 92.75 557 ILE A N 1
ATOM 4420 C CA . ILE A 1 557 ? 2.121 40.781 23.078 1 92.75 557 ILE A CA 1
ATOM 4421 C C . ILE A 1 557 ? 3.404 41.562 23.328 1 92.75 557 ILE A C 1
ATOM 4423 O O . ILE A 1 557 ? 3.361 42.688 23.812 1 92.75 557 ILE A O 1
ATOM 4427 N N . THR A 1 558 ? 4.57 40.969 22.984 1 93.44 558 THR A N 1
ATOM 4428 C CA . THR A 1 558 ? 5.809 41.656 23.359 1 93.44 558 THR A CA 1
ATOM 4429 C C . THR A 1 558 ? 6.879 41.438 22.281 1 93.44 558 THR A C 1
ATOM 4431 O O . THR A 1 558 ? 6.855 40.438 21.562 1 93.44 558 THR A O 1
ATOM 4434 N N . ALA A 1 559 ? 7.816 42.406 22.141 1 92.12 559 ALA A N 1
ATOM 4435 C CA . ALA A 1 559 ? 9 42.312 21.297 1 92.12 559 ALA A CA 1
ATOM 4436 C C . ALA A 1 559 ? 10.258 42.062 22.141 1 92.12 559 ALA A C 1
ATOM 4438 O O . ALA A 1 559 ? 11.375 42.219 21.641 1 92.12 559 ALA A O 1
ATOM 4439 N N . ASP A 1 560 ? 9.992 41.781 23.406 1 90.38 560 ASP A N 1
ATOM 4440 C CA . ASP A 1 560 ? 11.117 41.375 24.25 1 90.38 560 ASP A CA 1
ATOM 4441 C C . ASP A 1 560 ? 11.578 39.969 23.922 1 90.38 560 ASP A C 1
ATOM 4443 O O . ASP A 1 560 ? 10.805 39.031 24.031 1 90.38 560 ASP A O 1
ATOM 4447 N N . GLY A 1 561 ? 12.805 39.906 23.625 1 86.25 561 GLY A N 1
ATOM 4448 C CA . GLY A 1 561 ? 13.305 38.625 23.125 1 86.25 561 GLY A CA 1
ATOM 4449 C C . GLY A 1 561 ? 13.586 37.625 24.219 1 86.25 561 GLY A C 1
ATOM 4450 O O . GLY A 1 561 ? 13.961 38 25.328 1 86.25 561 GLY A O 1
ATOM 4451 N N . GLN A 1 562 ? 13.281 36.312 23.906 1 84.31 562 GLN A N 1
ATOM 4452 C CA . GLN A 1 562 ? 13.711 35.125 24.641 1 84.31 562 GLN A CA 1
ATOM 4453 C C . GLN A 1 562 ? 14.445 34.156 23.719 1 84.31 562 GLN A C 1
ATOM 4455 O O . GLN A 1 562 ? 13.828 33.312 23.078 1 84.31 562 GLN A O 1
ATOM 4460 N N . ALA A 1 563 ? 15.781 34.281 23.812 1 85.12 563 ALA A N 1
ATOM 4461 C CA . ALA A 1 563 ? 16.578 33.531 22.844 1 85.12 563 ALA A CA 1
ATOM 4462 C C . ALA A 1 563 ? 16.266 32.031 22.953 1 85.12 563 ALA A C 1
ATOM 4464 O O . ALA A 1 563 ? 16.297 31.469 24.047 1 85.12 563 ALA A O 1
ATOM 4465 N N . LYS A 1 564 ? 15.938 31.375 21.828 1 83.81 564 LYS A N 1
ATOM 4466 C CA . LYS A 1 564 ? 15.695 29.953 21.641 1 83.81 564 LYS A CA 1
ATOM 4467 C C . LYS A 1 564 ? 14.617 29.453 22.609 1 83.81 564 LYS A C 1
ATOM 4469 O O . LYS A 1 564 ? 14.703 28.328 23.109 1 83.81 564 LYS A O 1
ATOM 4474 N N . ALA A 1 565 ? 13.766 30.375 22.891 1 78.44 565 ALA A N 1
ATOM 4475 C CA . ALA A 1 565 ? 12.594 30.047 23.703 1 78.44 565 ALA A CA 1
ATOM 4476 C C . ALA A 1 565 ? 13 29.625 25.109 1 78.44 565 ALA A C 1
ATOM 4478 O O . ALA A 1 565 ? 12.406 28.719 25.688 1 78.44 565 ALA A O 1
ATOM 4479 N N . GLN A 1 566 ? 13.93 30.266 25.547 1 82.31 566 GLN A N 1
ATOM 4480 C CA . GLN A 1 566 ? 14.344 29.969 26.922 1 82.31 566 GLN A CA 1
ATOM 4481 C C . GLN A 1 566 ? 13.578 30.844 27.922 1 82.31 566 GLN A C 1
ATOM 4483 O O . GLN A 1 566 ? 13.211 31.969 27.609 1 82.31 566 GLN A O 1
ATOM 4488 N N . GLY A 1 567 ? 13.109 30.188 29.016 1 84.12 567 GLY A N 1
ATOM 4489 C CA . GLY A 1 567 ? 12.43 30.938 30.047 1 84.12 567 GLY A CA 1
ATOM 4490 C C . GLY A 1 567 ? 10.938 30.656 30.109 1 84.12 567 GLY A C 1
ATOM 4491 O O . GLY A 1 567 ? 10.406 29.922 29.281 1 84.12 567 GLY A O 1
ATOM 4492 N N . GLN A 1 568 ? 10.352 31.391 31.062 1 89.56 568 GLN A N 1
ATOM 4493 C CA . GLN A 1 568 ? 8.914 31.234 31.234 1 89.56 568 GLN A CA 1
ATOM 4494 C C . GLN A 1 568 ? 8.133 32 30.172 1 89.56 568 GLN A C 1
ATOM 4496 O O . GLN A 1 568 ? 8.57 33.094 29.75 1 89.56 568 GLN A O 1
ATOM 4501 N N . VAL A 1 569 ? 7.016 31.5 29.797 1 88.31 569 VAL A N 1
ATOM 4502 C CA . VAL A 1 569 ? 6.203 32.094 28.734 1 88.31 569 VAL A CA 1
ATOM 4503 C C . VAL A 1 569 ? 5.711 33.469 29.172 1 88.31 569 VAL A C 1
ATOM 4505 O O . VAL A 1 569 ? 5.613 34.375 28.344 1 88.31 569 VAL A O 1
ATOM 4508 N N . LEU A 1 570 ? 5.465 33.531 30.469 1 86.25 570 LEU A N 1
ATOM 4509 C CA . LEU A 1 570 ? 4.91 34.781 30.969 1 86.25 570 LEU A CA 1
ATOM 4510 C C . LEU A 1 570 ? 6.004 35.656 31.578 1 86.25 570 LEU A C 1
ATOM 4512 O O . LEU A 1 570 ? 5.715 36.562 32.375 1 86.25 570 LEU A O 1
ATOM 4516 N N . GLU A 1 571 ? 7.207 35.375 31.188 1 87.31 571 GLU A N 1
ATOM 4517 C CA . GLU A 1 571 ? 8.258 36.281 31.625 1 87.31 571 GLU A CA 1
ATOM 4518 C C . GLU A 1 571 ? 8.031 37.688 31.078 1 87.31 571 GLU A C 1
ATOM 4520 O O . GLU A 1 571 ? 8.031 37.906 29.859 1 87.31 571 GLU A O 1
ATOM 4525 N N . MET A 1 572 ? 7.785 38.594 31.969 1 89.69 572 MET A N 1
ATOM 4526 C CA . MET A 1 572 ? 7.441 39.969 31.547 1 89.69 572 MET A CA 1
ATOM 4527 C C . MET A 1 572 ? 8.18 41 32.375 1 89.69 572 MET A C 1
ATOM 4529 O O . MET A 1 572 ? 7.715 42.125 32.531 1 89.69 572 MET A O 1
ATOM 4533 N N . GLN A 1 573 ? 9.258 40.656 32.906 1 87.81 573 GLN A N 1
ATOM 4534 C CA . GLN A 1 573 ? 10.008 41.531 33.781 1 87.81 573 GLN A CA 1
ATOM 4535 C C . GLN A 1 573 ? 10.375 42.844 33.062 1 87.81 573 GLN A C 1
ATOM 4537 O O . GLN A 1 573 ? 10.258 43.938 33.625 1 87.81 573 GLN A O 1
ATOM 4542 N N . PRO A 1 574 ? 10.891 42.75 31.859 1 89.25 574 PRO A N 1
ATOM 4543 C CA . PRO A 1 574 ? 11.203 44 31.172 1 89.25 574 PRO A CA 1
ATOM 4544 C C . PRO A 1 574 ? 9.984 44.906 31.016 1 89.25 574 PRO A C 1
ATOM 4546 O O . PRO A 1 574 ? 10.094 46.125 31.188 1 89.25 574 PRO A O 1
ATOM 4549 N N . ALA A 1 575 ? 8.867 44.344 30.766 1 89.69 575 ALA A N 1
ATOM 4550 C CA . ALA A 1 575 ? 7.645 45.125 30.594 1 89.69 575 ALA A CA 1
ATOM 4551 C C . ALA A 1 575 ? 7.199 45.75 31.906 1 89.69 575 ALA A C 1
ATOM 4553 O O . ALA A 1 575 ? 6.781 46.906 31.953 1 89.69 575 ALA A O 1
ATOM 4554 N N . ILE A 1 576 ? 7.258 45.031 32.938 1 89.31 576 ILE A N 1
ATOM 4555 C CA . ILE A 1 576 ? 6.84 45.5 34.25 1 89.31 576 ILE A CA 1
ATOM 4556 C C . ILE A 1 576 ? 7.781 46.594 34.75 1 89.31 576 ILE A C 1
ATOM 4558 O O . ILE A 1 576 ? 7.348 47.562 35.406 1 89.31 576 ILE A O 1
ATOM 4562 N N . SER A 1 577 ? 9.023 46.438 34.438 1 90.12 577 SER A N 1
ATOM 4563 C CA . SER A 1 577 ? 9.992 47.469 34.812 1 90.12 577 SER A CA 1
ATOM 4564 C C . SER A 1 577 ? 9.68 48.781 34.125 1 90.12 577 SER A C 1
ATOM 4566 O O . SER A 1 577 ? 9.836 49.844 34.75 1 90.12 577 SER A O 1
ATOM 4568 N N . LEU A 1 578 ? 9.344 48.75 32.938 1 89.25 578 LEU A N 1
ATOM 4569 C CA . LEU A 1 578 ? 8.961 49.969 32.219 1 89.25 578 LEU A CA 1
ATOM 4570 C C . LEU A 1 578 ? 7.742 50.625 32.875 1 89.25 578 LEU A C 1
ATOM 4572 O O . LEU A 1 578 ? 7.691 51.844 33.031 1 89.25 578 LEU A O 1
ATOM 4576 N N . LEU A 1 579 ? 6.777 49.844 33.25 1 87.5 579 LEU A N 1
ATOM 4577 C CA . LEU A 1 579 ? 5.555 50.375 33.875 1 87.5 579 LEU A CA 1
ATOM 4578 C C . LEU A 1 579 ? 5.836 50.938 35.25 1 87.5 579 LEU A C 1
ATOM 4580 O O . LEU A 1 579 ? 5.242 51.938 35.625 1 87.5 579 LEU A O 1
ATOM 4584 N N . LYS A 1 580 ? 6.719 50.312 35.938 1 87.31 580 LYS A N 1
ATOM 4585 C CA . LYS A 1 580 ? 7.094 50.781 37.25 1 87.31 580 LYS A CA 1
ATOM 4586 C C . LYS A 1 580 ? 7.82 52.125 37.188 1 87.31 580 LYS A C 1
ATOM 4588 O O . LYS A 1 580 ? 7.613 53 38 1 87.31 580 LYS A O 1
ATOM 4593 N N . SER A 1 581 ? 8.672 52.219 36.25 1 88.31 581 SER A N 1
ATOM 4594 C CA . SER A 1 581 ? 9.367 53.469 36.062 1 88.31 581 SER A CA 1
ATOM 4595 C C . SER A 1 581 ? 8.383 54.594 35.719 1 88.31 581 SER A C 1
ATOM 4597 O O . SER A 1 581 ? 8.547 55.719 36.188 1 88.31 581 SER A O 1
ATOM 4599 N N . ALA A 1 582 ? 7.465 54.312 34.906 1 86.31 582 ALA A N 1
ATOM 4600 C CA . ALA A 1 582 ? 6.434 55.281 34.562 1 86.31 582 ALA A CA 1
ATOM 4601 C C . ALA A 1 582 ? 5.633 55.688 35.781 1 86.31 582 ALA A C 1
ATOM 4603 O O . ALA A 1 582 ? 5.281 56.875 35.938 1 86.31 582 ALA A O 1
ATOM 4604 N N . GLN A 1 583 ? 5.328 54.781 36.625 1 85.06 583 GLN A N 1
ATOM 4605 C CA . GLN A 1 583 ? 4.574 55.031 37.844 1 85.06 583 GLN A CA 1
ATOM 4606 C C . GLN A 1 583 ? 5.352 55.969 38.781 1 85.06 583 GLN A C 1
ATOM 4608 O O . GLN A 1 583 ? 4.781 56.875 39.375 1 85.06 583 GLN A O 1
ATOM 4613 N N . GLU A 1 584 ? 6.578 55.688 38.875 1 85.81 584 GLU A N 1
ATOM 4614 C CA . GLU A 1 584 ? 7.414 56.5 39.75 1 85.81 584 GLU A CA 1
ATOM 4615 C C . GLU A 1 584 ? 7.469 57.969 39.25 1 85.81 584 GLU A C 1
ATOM 4617 O O . GLU A 1 584 ? 7.43 58.906 40.062 1 85.81 584 GLU A O 1
ATOM 4622 N N . GLN A 1 585 ? 7.605 58.125 38.031 1 84.38 585 GLN A N 1
ATOM 4623 C CA . GLN A 1 585 ? 7.629 59.438 37.469 1 84.38 585 GLN A CA 1
ATOM 4624 C C . GLN A 1 585 ? 6.309 60.188 37.719 1 84.38 585 GLN A C 1
ATOM 4626 O O . GLN A 1 585 ? 6.305 61.375 38.062 1 84.38 585 GLN A O 1
ATOM 4631 N N . MET A 1 586 ? 5.254 59.5 37.5 1 83.75 586 MET A N 1
ATOM 4632 C CA . MET A 1 586 ? 3.932 60.094 37.719 1 83.75 586 MET A CA 1
ATOM 4633 C C . MET A 1 586 ? 3.738 60.469 39.188 1 83.75 586 MET A C 1
ATOM 4635 O O . MET A 1 586 ? 3.143 61.5 39.469 1 83.75 586 MET A O 1
ATOM 4639 N N . GLU A 1 587 ? 4.234 59.625 40.062 1 83.25 587 GLU A N 1
ATOM 4640 C CA . GLU A 1 587 ? 4.102 59.906 41.469 1 83.25 587 GLU A CA 1
ATOM 4641 C C . GLU A 1 587 ? 4.898 61.125 41.875 1 83.25 587 GLU A C 1
ATOM 4643 O O . GLU A 1 587 ? 4.453 61.906 42.719 1 83.25 587 GLU A O 1
ATOM 4648 N N . ALA A 1 588 ? 6.02 61.25 41.312 1 83.44 588 ALA A N 1
ATOM 4649 C CA . ALA A 1 588 ? 6.848 62.438 41.625 1 83.44 588 ALA A CA 1
ATOM 4650 C C . ALA A 1 588 ? 6.152 63.719 41.188 1 83.44 588 ALA A C 1
ATOM 4652 O O . ALA A 1 588 ? 6.141 64.688 41.938 1 83.44 588 ALA A O 1
ATOM 4653 N N . ILE A 1 589 ? 5.621 63.688 40.094 1 83.5 589 ILE A N 1
ATOM 4654 C CA . ILE A 1 589 ? 4.957 64.875 39.562 1 83.5 589 ILE A CA 1
ATOM 4655 C C . ILE A 1 589 ? 3.682 65.188 40.344 1 83.5 589 ILE A C 1
ATOM 4657 O O . ILE A 1 589 ? 3.352 66.312 40.625 1 83.5 589 ILE A O 1
ATOM 4661 N N . SER A 1 590 ? 2.975 64.125 40.656 1 83.06 590 SER A N 1
ATOM 4662 C CA . SER A 1 590 ? 1.731 64.25 41.406 1 83.06 590 SER A CA 1
ATOM 4663 C C . SER A 1 590 ? 1.987 64.812 42.812 1 83.06 590 SER A C 1
ATOM 4665 O O . SER A 1 590 ? 1.162 65.5 43.344 1 83.06 590 SER A O 1
ATOM 4667 N N . ALA A 1 591 ? 3.037 64.438 43.406 1 82.56 591 ALA A N 1
ATOM 4668 C CA . ALA A 1 591 ? 3.395 64.938 44.719 1 82.56 591 ALA A CA 1
ATOM 4669 C C . ALA A 1 591 ? 3.676 66.438 4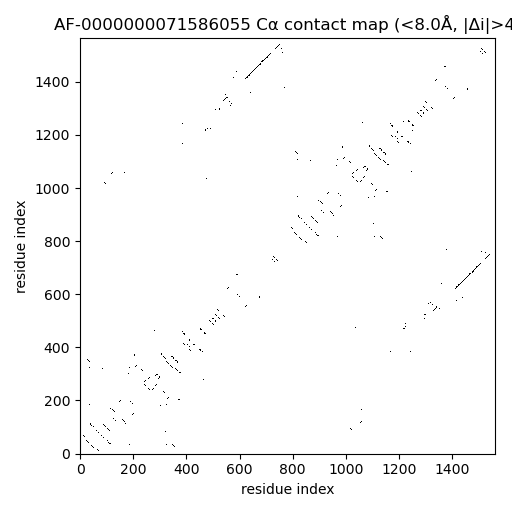4.656 1 82.56 591 ALA A C 1
ATOM 4671 O O . ALA A 1 591 ? 3.262 67.188 45.562 1 82.56 591 ALA A O 1
ATOM 4672 N N . ASP A 1 592 ? 4.41 66.875 43.719 1 83.25 592 ASP A N 1
ATOM 4673 C CA . ASP A 1 592 ? 4.695 68.25 43.531 1 83.25 592 ASP A CA 1
ATOM 4674 C C . ASP A 1 592 ? 3.412 69.062 43.281 1 83.25 592 ASP A C 1
ATOM 4676 O O . ASP A 1 592 ? 3.268 70.188 43.75 1 83.25 592 ASP A O 1
ATOM 4680 N N . ALA A 1 593 ? 2.535 68.438 42.5 1 84.69 593 ALA A N 1
ATOM 4681 C CA . ALA A 1 593 ? 1.265 69.062 42.188 1 84.69 593 ALA A CA 1
ATOM 4682 C C . ALA A 1 593 ? 0.399 69.188 43.438 1 84.69 593 ALA A C 1
ATOM 4684 O O . ALA A 1 593 ? -0.315 70.188 43.625 1 84.69 593 ALA A O 1
ATOM 4685 N N . GLN A 1 594 ? 0.413 68.188 44.25 1 82.81 594 GLN A N 1
ATOM 4686 C CA . GLN A 1 594 ? -0.354 68.25 45.5 1 82.81 594 GLN A CA 1
ATOM 4687 C C . GLN A 1 594 ? 0.159 69.375 46.406 1 82.81 594 GLN A C 1
ATOM 4689 O O . GLN A 1 594 ? -0.63 70.062 47.062 1 82.81 594 GLN A O 1
ATOM 4694 N N . THR A 1 595 ? 1.388 69.5 46.438 1 81.88 595 THR A N 1
ATOM 4695 C CA . THR A 1 595 ? 1.99 70.562 47.281 1 81.88 595 THR A CA 1
ATOM 4696 C C . THR A 1 595 ? 1.613 71.938 46.75 1 81.88 595 THR A C 1
ATOM 4698 O O . THR A 1 595 ? 1.474 72.875 47.531 1 81.88 595 THR A O 1
ATOM 4701 N N . ALA A 1 596 ? 1.38 72 45.562 1 80.12 596 ALA A N 1
ATOM 4702 C CA . ALA A 1 596 ? 1.043 73.25 44.906 1 80.12 596 ALA A CA 1
ATOM 4703 C C . ALA A 1 596 ? -0.469 73.438 44.875 1 80.12 596 ALA A C 1
ATOM 4705 O O . ALA A 1 596 ? -0.955 74.375 44.219 1 80.12 596 ALA A O 1
ATOM 4706 N N . THR A 1 597 ? -1.311 72.625 45.5 1 79.5 597 THR A N 1
ATOM 4707 C CA . THR A 1 597 ? -2.764 72.625 45.594 1 79.5 597 THR A CA 1
ATOM 4708 C C . THR A 1 597 ? -3.416 72.5 44.219 1 79.5 597 THR A C 1
ATOM 4710 O O . THR A 1 597 ? -4.441 73.125 43.969 1 79.5 597 THR A O 1
ATOM 4713 N N . ALA A 1 598 ? -2.746 71.875 43.344 1 77 598 ALA A N 1
ATOM 4714 C CA . ALA A 1 598 ? -3.33 71.625 42.031 1 77 598 ALA A CA 1
ATOM 4715 C C . ALA A 1 598 ? -4.254 70.375 42.094 1 77 598 ALA A C 1
ATOM 4717 O O . ALA A 1 598 ? -4.969 70.125 41.125 1 77 598 ALA A O 1
ATOM 4718 N N . SER A 1 599 ? -4.535 69.75 43.062 1 68.44 599 SER A N 1
ATOM 4719 C CA . SER A 1 599 ? -5.473 68.688 43.344 1 68.44 599 SER A CA 1
ATOM 4720 C C . SER A 1 599 ? -5.367 67.562 42.344 1 68.44 599 SER A C 1
ATOM 4722 O O . SER A 1 599 ? -6.309 67.312 41.562 1 68.44 599 SER A O 1
ATOM 4724 N N . PRO A 1 600 ? -4.324 66.938 42.375 1 69.62 600 PRO A N 1
ATOM 4725 C CA . PRO A 1 600 ? -4.254 65.812 41.406 1 69.62 600 PRO A CA 1
ATOM 4726 C C . PRO A 1 600 ? -5.219 64.688 41.75 1 69.62 600 PRO A C 1
ATOM 4728 O O . PRO A 1 600 ? -5.621 64.562 42.906 1 69.62 600 PRO A O 1
ATOM 4731 N N . ALA A 1 601 ? -5.895 64.062 40.719 1 64.81 601 ALA A N 1
ATOM 4732 C CA . ALA A 1 601 ? -6.789 62.906 40.906 1 64.81 601 ALA A CA 1
ATOM 4733 C C . ALA A 1 601 ? -6.074 61.781 41.656 1 64.81 601 ALA A C 1
ATOM 4735 O O . ALA A 1 601 ? -4.844 61.719 41.656 1 64.81 601 ALA A O 1
ATOM 4736 N N . ASP A 1 602 ? -6.793 61.031 42.594 1 63.78 602 ASP A N 1
ATOM 4737 C CA . ASP A 1 602 ? -6.246 59.938 43.375 1 63.78 602 ASP A CA 1
ATOM 4738 C C . ASP A 1 602 ? -5.688 58.844 42.469 1 63.78 602 ASP A C 1
ATOM 4740 O O . ASP A 1 602 ? -6.27 57.75 42.375 1 63.78 602 ASP A O 1
ATOM 4744 N N . LEU A 1 603 ? -4.668 59.062 41.781 1 68.94 603 LEU A N 1
ATOM 4745 C CA . LEU A 1 603 ? -4.102 58.281 40.688 1 68.94 603 LEU A CA 1
ATOM 4746 C C . LEU A 1 603 ? -3.254 57.156 41.219 1 68.94 603 LEU A C 1
ATOM 4748 O O . LEU A 1 603 ? -3.141 56.094 40.562 1 68.94 603 LEU A O 1
ATOM 4752 N N . GLN A 1 604 ? -2.797 57.281 42.375 1 73.5 604 GLN A N 1
ATOM 4753 C CA . GLN A 1 604 ? -1.804 56.344 42.875 1 73.5 604 GLN A CA 1
ATOM 4754 C C . GLN A 1 604 ? -2.42 54.938 43.062 1 73.5 604 GLN A C 1
ATOM 4756 O O . GLN A 1 604 ? -1.847 53.938 42.656 1 73.5 604 GLN A O 1
ATOM 4761 N N . VAL A 1 605 ? -3.494 54.969 43.594 1 70.31 605 VAL A N 1
ATOM 4762 C CA . VAL A 1 605 ? -4.117 53.688 43.906 1 70.31 605 VAL A CA 1
ATOM 4763 C C . VAL A 1 605 ? -4.559 52.969 42.625 1 70.31 605 VAL A C 1
ATOM 4765 O O . VAL A 1 605 ? -4.398 51.75 42.5 1 70.31 605 VAL A O 1
ATOM 4768 N N . GLN A 1 606 ? -4.906 53.625 41.688 1 74.31 606 GLN A N 1
ATOM 4769 C CA . GLN A 1 606 ? -5.441 53.031 40.469 1 74.31 606 GLN A CA 1
ATOM 4770 C C . GLN A 1 606 ? -4.324 52.5 39.594 1 74.31 606 GLN A C 1
ATOM 4772 O O . GLN A 1 606 ? -4.469 51.438 38.969 1 74.31 606 GLN A O 1
ATOM 4777 N N . ILE A 1 607 ? -3.318 53.156 39.5 1 78.44 607 ILE A N 1
ATOM 4778 C CA . ILE A 1 607 ? -2.186 52.719 38.688 1 78.44 607 ILE A CA 1
ATOM 4779 C C . ILE A 1 607 ? -1.575 51.438 39.312 1 78.44 607 ILE A C 1
ATOM 4781 O O . ILE A 1 607 ? -1.162 50.531 38.594 1 78.44 607 ILE A O 1
ATOM 4785 N N . SER A 1 608 ? -1.546 51.469 40.594 1 77.5 608 SER A N 1
ATOM 4786 C CA . SER A 1 608 ? -1.002 50.312 41.281 1 77.5 608 SER A CA 1
ATOM 4787 C C . SER A 1 608 ? -1.867 49.062 41.031 1 77.5 608 SER A C 1
ATOM 4789 O O . SER A 1 608 ? -1.348 47.969 40.875 1 77.5 608 SER A O 1
ATOM 4791 N N . LEU A 1 609 ? -3.082 49.344 41.031 1 70.62 609 LEU A N 1
ATOM 4792 C CA . LEU A 1 609 ? -3.994 48.219 40.781 1 70.62 609 LEU A CA 1
ATOM 4793 C C . LEU A 1 609 ? -3.836 47.688 39.375 1 70.62 609 LEU A C 1
ATOM 4795 O O . LEU A 1 609 ? -3.852 46.469 39.156 1 70.62 609 LEU A O 1
ATOM 4799 N N . LEU A 1 610 ? -3.688 48.469 38.469 1 76.81 610 LEU A N 1
ATOM 4800 C CA . LEU A 1 610 ? -3.494 48.062 37.094 1 76.81 610 LEU A CA 1
ATOM 4801 C C . LEU A 1 610 ? -2.191 47.281 36.938 1 76.81 610 LEU A C 1
ATOM 4803 O O . LEU A 1 610 ? -2.148 46.25 36.25 1 76.81 610 LEU A O 1
ATOM 4807 N N . GLN A 1 611 ? -1.276 47.719 37.562 1 82.56 611 GLN A N 1
ATOM 4808 C CA . GLN A 1 611 ? 0.007 47.031 37.469 1 82.56 611 GLN A CA 1
ATOM 4809 C C . GLN A 1 611 ? -0.075 45.656 38.094 1 82.56 611 GLN A C 1
ATOM 4811 O O . GLN A 1 611 ? 0.556 44.719 37.625 1 82.56 611 GLN A O 1
ATOM 4816 N N . GLN A 1 612 ? -0.839 45.594 39.125 1 81.19 612 GLN A N 1
ATOM 4817 C CA . GLN A 1 612 ? -1.037 44.281 39.75 1 81.19 612 GLN A CA 1
ATOM 4818 C C . GLN A 1 612 ? -1.785 43.344 38.812 1 81.19 612 GLN A C 1
ATOM 4820 O O . GLN A 1 612 ? -1.456 42.156 38.75 1 81.19 612 GLN A O 1
ATOM 4825 N N . ASN A 1 613 ? -2.691 43.844 38.125 1 84.19 613 ASN A N 1
ATOM 4826 C CA . ASN A 1 613 ? -3.447 43 37.188 1 84.19 613 ASN A CA 1
ATOM 4827 C C . ASN A 1 613 ? -2.584 42.562 36.031 1 84.19 613 ASN A C 1
ATOM 4829 O O . ASN A 1 613 ? -2.764 41.469 35.5 1 84.19 613 ASN A O 1
ATOM 4833 N N . LEU A 1 614 ? -1.706 43.375 35.688 1 83.06 614 LEU A N 1
ATOM 4834 C CA . LEU A 1 614 ? -0.881 43.125 34.5 1 83.06 614 LEU A CA 1
ATOM 4835 C C . LEU A 1 614 ? 0.212 42.125 34.812 1 83.06 614 LEU A C 1
ATOM 4837 O O . LEU A 1 614 ? 0.648 41.375 33.938 1 83.06 614 LEU A O 1
ATOM 4841 N N . THR A 1 615 ? 0.598 42.188 36.094 1 84.19 615 THR A N 1
ATOM 4842 C CA . THR A 1 615 ? 1.656 41.25 36.469 1 84.19 615 THR A CA 1
ATOM 4843 C C . THR A 1 615 ? 1.166 39.812 36.375 1 84.19 615 THR A C 1
ATOM 4845 O O . THR A 1 615 ? 0.195 39.438 37.031 1 84.19 615 THR A O 1
ATOM 4848 N N . GLU A 1 616 ? 1.808 39.094 35.531 1 83.5 616 GLU A N 1
ATOM 4849 C CA . GLU A 1 616 ? 1.509 37.688 35.281 1 83.5 616 GLU A CA 1
ATOM 4850 C C . GLU A 1 616 ? 0.07 37.5 34.812 1 83.5 616 GLU A C 1
ATOM 4852 O O . GLU A 1 616 ? -0.517 36.438 35 1 83.5 616 GLU A O 1
ATOM 4857 N N . LEU A 1 617 ? -0.52 38.531 34.281 1 83.94 617 LEU A N 1
ATOM 4858 C CA . LEU A 1 617 ? -1.865 38.5 33.719 1 83.94 617 LEU A CA 1
ATOM 4859 C C . LEU A 1 617 ? -2.863 37.938 34.719 1 83.94 617 LEU A C 1
ATOM 4861 O O . LEU A 1 617 ? -3.605 37 34.406 1 83.94 617 LEU A O 1
ATOM 4865 N N . LYS A 1 618 ? -2.883 38.406 35.812 1 84.5 618 LYS A N 1
ATOM 4866 C CA . LYS A 1 618 ? -3.742 37.906 36.875 1 84.5 618 LYS A CA 1
ATOM 4867 C C . LYS A 1 618 ? -5.215 38.125 36.562 1 84.5 618 LYS A C 1
ATOM 4869 O O . LYS A 1 618 ? -6.09 37.469 37.125 1 84.5 618 LYS A O 1
ATOM 4874 N N . GLN A 1 619 ? -5.434 39.031 35.625 1 88.06 619 GLN A N 1
ATOM 4875 C CA . GLN A 1 619 ? -6.781 39.281 35.125 1 88.06 619 GLN A CA 1
ATOM 4876 C C . GLN A 1 619 ? -6.793 39.406 33.594 1 88.06 619 GLN A C 1
ATOM 4878 O O . GLN A 1 619 ? -5.742 39.281 32.969 1 88.06 619 GLN A O 1
ATOM 4883 N N . ALA A 1 620 ? -8.055 39.562 33.094 1 89.38 620 ALA A N 1
ATOM 4884 C CA . ALA A 1 620 ? -8.227 39.625 31.641 1 89.38 620 ALA A CA 1
ATOM 4885 C C . ALA A 1 620 ? -7.75 40.969 31.094 1 89.38 620 ALA A C 1
ATOM 4887 O O . ALA A 1 620 ? -8.562 41.875 30.828 1 89.38 620 ALA A O 1
ATOM 4888 N N . VAL A 1 621 ? -6.449 41 30.938 1 90.88 621 VAL A N 1
ATOM 4889 C CA . VAL A 1 621 ? -5.832 42.219 30.5 1 90.88 621 VAL A CA 1
ATOM 4890 C C . VAL A 1 621 ? -5.086 42 29.188 1 90.88 621 VAL A C 1
ATOM 4892 O O . VAL A 1 621 ? -4.875 40.875 28.781 1 90.88 621 VAL A O 1
ATOM 4895 N N . LEU A 1 622 ? -4.859 43.125 28.516 1 92.62 622 LEU A N 1
ATOM 4896 C CA . LEU A 1 622 ? -4.031 43.125 27.312 1 92.62 622 LEU A CA 1
ATOM 4897 C C . LEU A 1 622 ? -2.795 44 27.516 1 92.62 622 LEU A C 1
ATOM 4899 O O . LEU A 1 622 ? -2.91 45.188 27.781 1 92.62 622 LEU A O 1
ATOM 4903 N N . LEU A 1 623 ? -1.674 43.344 27.484 1 92.38 623 LEU A N 1
ATOM 4904 C CA . LEU A 1 623 ? -0.42 44.094 27.656 1 92.38 623 LEU A CA 1
ATOM 4905 C C . LEU A 1 623 ? 0.41 44.031 26.375 1 92.38 623 LEU A C 1
ATOM 4907 O O . LEU A 1 623 ? 0.725 42.969 25.859 1 92.38 623 LEU A O 1
ATOM 4911 N N . LEU A 1 624 ? 0.634 45.219 25.812 1 93.38 624 LEU A N 1
ATOM 4912 C CA . LEU A 1 624 ? 1.554 45.375 24.688 1 93.38 624 LEU A CA 1
ATOM 4913 C C . LEU A 1 624 ? 2.842 46.062 25.141 1 93.38 624 LEU A C 1
ATOM 4915 O O . LEU A 1 624 ? 2.805 47.125 25.75 1 93.38 624 LEU A O 1
ATOM 4919 N N . SER A 1 625 ? 3.965 45.438 24.875 1 93.5 625 SER A N 1
ATOM 4920 C CA . SER A 1 625 ? 5.227 46 25.328 1 93.5 625 SER A CA 1
ATOM 4921 C C . SER A 1 625 ? 6.316 45.844 24.266 1 93.5 625 SER A C 1
ATOM 4923 O O . SER A 1 625 ? 6.398 44.844 23.594 1 93.5 625 SER A O 1
ATOM 4925 N N . ALA A 1 626 ? 7.102 46.938 24.031 1 93.94 626 ALA A N 1
ATOM 4926 C CA . ALA A 1 626 ? 8.258 46.906 23.141 1 93.94 626 ALA A CA 1
ATOM 4927 C C . ALA A 1 626 ? 9.383 47.781 23.688 1 93.94 626 ALA A C 1
ATOM 4929 O O . ALA A 1 626 ? 9.156 48.938 24.109 1 93.94 626 ALA A O 1
ATOM 4930 N N . PRO A 1 627 ? 10.562 47.281 23.688 1 90.88 627 PRO A N 1
ATOM 4931 C CA . PRO A 1 627 ? 11.672 48.031 24.281 1 90.88 627 PRO A CA 1
ATOM 4932 C C . PRO A 1 627 ? 12.078 49.25 23.438 1 90.88 627 PRO A C 1
ATOM 4934 O O . PRO A 1 627 ? 12.602 50.219 23.984 1 90.88 627 PRO A O 1
ATOM 4937 N N . LYS A 1 628 ? 11.812 49.219 22.188 1 93.19 628 LYS A N 1
ATOM 4938 C CA . LYS A 1 628 ? 12.383 50.281 21.344 1 93.19 628 LYS A CA 1
ATOM 4939 C C . LYS A 1 628 ? 11.289 51.125 20.719 1 93.19 628 LYS A C 1
ATOM 4941 O O . LYS A 1 628 ? 11.57 52 19.891 1 93.19 628 LYS A O 1
ATOM 4946 N N . GLY A 1 629 ? 10.047 50.781 21.031 1 92.06 629 GLY A N 1
ATOM 4947 C CA . GLY A 1 629 ? 9.031 51.719 20.531 1 92.06 629 GLY A CA 1
ATOM 4948 C C . GLY A 1 629 ? 7.738 51 20.156 1 92.06 629 GLY A C 1
ATOM 4949 O O . GLY A 1 629 ? 7.738 49.812 19.828 1 92.06 629 GLY A O 1
ATOM 4950 N N . ILE A 1 630 ? 6.543 51.75 20.234 1 93.38 630 ILE A N 1
ATOM 4951 C CA . ILE A 1 630 ? 5.227 51.312 19.797 1 93.38 630 ILE A CA 1
ATOM 4952 C C . ILE A 1 630 ? 4.598 52.406 18.906 1 93.38 630 ILE A C 1
ATOM 4954 O O . ILE A 1 630 ? 4.66 53.594 19.219 1 93.38 630 ILE A O 1
ATOM 4958 N N . ALA A 1 631 ? 4.172 52 17.781 1 92.88 631 ALA A N 1
ATOM 4959 C CA . ALA A 1 631 ? 3.453 52.938 16.906 1 92.88 631 ALA A CA 1
ATOM 4960 C C . ALA A 1 631 ? 2.064 52.406 16.562 1 92.88 631 ALA A C 1
ATOM 4962 O O . ALA A 1 631 ? 1.915 51.25 16.172 1 92.88 631 ALA A O 1
ATOM 4963 N N . LEU A 1 632 ? 1.027 53.219 16.891 1 93.19 632 LEU A N 1
ATOM 4964 C CA . LEU A 1 632 ? -0.342 52.938 16.453 1 93.19 632 LEU A CA 1
ATOM 4965 C C . LEU A 1 632 ? -0.765 53.938 15.375 1 93.19 632 LEU A C 1
ATOM 4967 O O . LEU A 1 632 ? -0.888 55.125 15.633 1 93.19 632 LEU A O 1
ATOM 4971 N N . SER A 1 633 ? -0.897 53.5 14.18 1 92.19 633 SER A N 1
ATOM 4972 C CA . SER A 1 633 ? -1.246 54.344 13.047 1 92.19 633 SER A CA 1
ATOM 4973 C C . SER A 1 633 ? -2.545 53.906 12.391 1 92.19 633 SER A C 1
ATOM 4975 O O . SER A 1 633 ? -2.73 52.688 12.141 1 92.19 633 SER A O 1
ATOM 4977 N N . SER A 1 634 ? -3.443 54.844 12.25 1 90.94 634 SER A N 1
ATOM 4978 C CA . SER A 1 634 ? -4.73 54.531 11.633 1 90.94 634 SER A CA 1
ATOM 4979 C C . SER A 1 634 ? -4.949 55.375 10.375 1 90.94 634 SER A C 1
ATOM 4981 O O . SER A 1 634 ? -4.594 56.562 10.328 1 90.94 634 SER A O 1
ATOM 4983 N N . GLY A 1 635 ? -5.461 54.75 9.297 1 87.06 635 GLY A N 1
ATOM 4984 C CA . GLY A 1 635 ? -5.75 55.438 8.055 1 87.06 635 GLY A CA 1
ATOM 4985 C C . GLY A 1 635 ? -6.953 56.375 8.148 1 87.06 635 GLY A C 1
ATOM 4986 O O . GLY A 1 635 ? -7.141 57.25 7.297 1 87.06 635 GLY A O 1
ATOM 4987 N N . GLU A 1 636 ? -7.77 56.219 9.188 1 88.38 636 GLU A N 1
ATOM 4988 C CA . GLU A 1 636 ? -8.914 57.094 9.383 1 88.38 636 GLU A CA 1
ATOM 4989 C C . GLU A 1 636 ? -9.023 57.531 10.836 1 88.38 636 GLU A C 1
ATOM 4991 O O . GLU A 1 636 ? -8.461 58.562 11.219 1 88.38 636 GLU A O 1
ATOM 4996 N N . HIS A 1 637 ? -9.617 56.719 11.711 1 86.56 637 HIS A N 1
ATOM 4997 C CA . HIS A 1 637 ? -9.867 57.125 13.086 1 86.56 637 HIS A CA 1
ATOM 4998 C C . HIS A 1 637 ? -9.148 56.25 14.086 1 86.56 637 HIS A C 1
ATOM 5000 O O . HIS A 1 637 ? -8.945 55.062 13.836 1 86.56 637 HIS A O 1
ATOM 5006 N N . LEU A 1 638 ? -8.625 56.875 15.133 1 88.88 638 LEU A N 1
ATOM 5007 C CA . LEU A 1 638 ? -8.07 56.156 16.281 1 88.88 638 LEU A CA 1
ATOM 5008 C C . LEU A 1 638 ? -8.836 56.531 17.547 1 88.88 638 LEU A C 1
ATOM 5010 O O . LEU A 1 638 ? -8.953 57.719 17.906 1 88.88 638 LEU A O 1
ATOM 5014 N N . GLN A 1 639 ? -9.398 55.469 18.047 1 88 639 GLN A N 1
ATOM 5015 C CA . GLN A 1 639 ? -10.195 55.719 19.234 1 88 639 GLN A CA 1
ATOM 5016 C C . GLN A 1 639 ? -9.633 54.938 20.438 1 88 639 GLN A C 1
ATOM 5018 O O . GLN A 1 639 ? -9.25 53.781 20.297 1 88 639 GLN A O 1
ATOM 5023 N N . MET A 1 640 ? -9.461 55.656 21.516 1 89.75 640 MET A N 1
ATOM 5024 C CA . MET A 1 640 ? -9.078 55.062 22.797 1 89.75 640 MET A CA 1
ATOM 5025 C C . MET A 1 640 ? -10.141 55.312 23.859 1 89.75 640 MET A C 1
ATOM 5027 O O . MET A 1 640 ? -10.5 56.469 24.125 1 89.75 640 MET A O 1
ATOM 5031 N N . SER A 1 641 ? -10.68 54.281 24.375 1 90.19 641 SER A N 1
ATOM 5032 C CA . SER A 1 641 ? -11.734 54.438 25.359 1 90.19 641 SER A CA 1
ATOM 5033 C C . SER A 1 641 ? -11.484 53.562 26.578 1 90.19 641 SER A C 1
ATOM 5035 O O . SER A 1 641 ? -11.055 52.406 26.453 1 90.19 641 SER A O 1
ATOM 5037 N N . ALA A 1 642 ? -11.586 54.125 27.766 1 90.56 642 ALA A N 1
ATOM 5038 C CA . ALA A 1 642 ? -11.508 53.406 29.016 1 90.56 642 ALA A CA 1
ATOM 5039 C C . ALA A 1 642 ? -12.727 53.688 29.891 1 90.56 642 ALA A C 1
ATOM 5041 O O . ALA A 1 642 ? -13.164 54.812 30.016 1 90.56 642 ALA A O 1
ATOM 5042 N N . SER A 1 643 ? -13.305 52.625 30.438 1 88.12 643 SER A N 1
ATOM 5043 C CA . SER A 1 643 ? -14.477 52.812 31.297 1 88.12 643 SER A CA 1
ATOM 5044 C C . SER A 1 643 ? -14.125 53.562 32.562 1 88.12 643 SER A C 1
ATOM 5046 O O . SER A 1 643 ? -14.961 54.281 33.125 1 88.12 643 SER A O 1
ATOM 5048 N N . ASP A 1 644 ? -12.93 53.375 33.062 1 89.62 644 ASP A N 1
ATOM 5049 C CA . ASP A 1 644 ? -12.531 54.062 34.281 1 89.62 644 ASP A CA 1
ATOM 5050 C C . ASP A 1 644 ? -11.5 55.156 34.031 1 89.62 644 ASP A C 1
ATOM 5052 O O . ASP A 1 644 ? -11.852 56.25 33.656 1 89.62 644 ASP A O 1
ATOM 5056 N N . ASN A 1 645 ? -10.195 54.75 33.969 1 88.5 645 ASN A N 1
ATOM 5057 C CA . ASN A 1 645 ? -9.172 55.781 33.938 1 88.5 645 ASN A CA 1
ATOM 5058 C C . ASN A 1 645 ? -8.312 55.656 32.688 1 88.5 645 ASN A C 1
ATOM 5060 O O . ASN A 1 645 ? -8.016 54.562 32.219 1 88.5 645 ASN A O 1
ATOM 5064 N N . LEU A 1 646 ? -7.973 56.781 32.094 1 89.81 646 LEU A N 1
ATOM 5065 C CA . LEU A 1 646 ? -6.988 56.906 31.031 1 89.81 646 LEU A CA 1
ATOM 5066 C C . LEU A 1 646 ? -5.711 57.562 31.531 1 89.81 646 LEU A C 1
ATOM 5068 O O . LEU A 1 646 ? -5.746 58.688 32 1 89.81 646 LEU A O 1
ATOM 5072 N N . ILE A 1 647 ? -4.691 56.844 31.453 1 88.06 647 ILE A N 1
ATOM 5073 C CA . ILE A 1 647 ? -3.43 57.344 31.984 1 88.06 647 ILE A CA 1
ATOM 5074 C C . ILE A 1 647 ? -2.385 57.375 30.875 1 88.06 647 ILE A C 1
ATOM 5076 O O . ILE A 1 647 ? -2.221 56.406 30.125 1 88.06 647 ILE A O 1
ATOM 5080 N N . ALA A 1 648 ? -1.768 58.5 30.688 1 89.94 648 ALA A N 1
ATOM 5081 C CA . ALA A 1 648 ? -0.659 58.656 29.75 1 89.94 648 ALA A CA 1
ATOM 5082 C C . ALA A 1 648 ? 0.566 59.25 30.438 1 89.94 648 ALA A C 1
ATOM 5084 O O . ALA A 1 648 ? 0.464 60.25 31.125 1 89.94 648 ALA A O 1
ATOM 5085 N N . THR A 1 649 ? 1.667 58.594 30.328 1 90.31 649 THR A N 1
ATOM 5086 C CA . THR A 1 649 ? 2.898 59.062 30.953 1 90.31 649 THR A CA 1
ATOM 5087 C C . THR A 1 649 ? 4.043 59.094 29.953 1 90.31 649 THR A C 1
ATOM 5089 O O . THR A 1 649 ? 4.223 58.156 29.172 1 90.31 649 THR A O 1
ATOM 5092 N N . ALA A 1 650 ? 4.762 60.219 29.875 1 91.94 650 ALA A N 1
ATOM 5093 C CA . ALA A 1 650 ? 5.953 60.344 29.047 1 91.94 650 ALA A CA 1
ATOM 5094 C C . ALA A 1 650 ? 7.18 60.688 29.891 1 91.94 650 ALA A C 1
ATOM 5096 O O . ALA A 1 650 ? 7.164 61.625 30.672 1 91.94 650 ALA A O 1
ATOM 5097 N N . GLY A 1 651 ? 8.219 59.969 29.719 1 88.19 651 GLY A N 1
ATOM 5098 C CA . GLY A 1 651 ? 9.43 60.156 30.5 1 88.19 651 GLY A CA 1
ATOM 5099 C C . GLY A 1 651 ? 10.219 61.375 30.078 1 88.19 651 GLY A C 1
ATOM 5100 O O . GLY A 1 651 ? 11.039 61.906 30.844 1 88.19 651 GLY A O 1
ATOM 5101 N N . LYS A 1 652 ? 9.984 61.875 28.922 1 93.19 652 LYS A N 1
ATOM 5102 C CA . LYS A 1 652 ? 10.656 63.062 28.469 1 93.19 652 LYS A CA 1
ATOM 5103 C C . LYS A 1 652 ? 9.656 64.062 27.922 1 93.19 652 LYS A C 1
ATOM 5105 O O . LYS A 1 652 ? 9.109 64.875 28.672 1 93.19 652 LYS A O 1
ATOM 5110 N N . ASN A 1 653 ? 9.359 64 26.625 1 91.56 653 ASN A N 1
ATOM 5111 C CA . ASN A 1 653 ? 8.5 65 26.016 1 91.56 653 ASN A CA 1
ATOM 5112 C C . ASN A 1 653 ? 7.207 64.375 25.484 1 91.56 653 ASN A C 1
ATOM 5114 O O . ASN A 1 653 ? 7.18 63.188 25.156 1 91.56 653 ASN A O 1
ATOM 5118 N N . ALA A 1 654 ? 6.125 65.062 25.516 1 92.19 654 ALA A N 1
ATOM 5119 C CA . ALA A 1 654 ? 4.863 64.75 24.859 1 92.19 654 ALA A CA 1
ATOM 5120 C C . ALA A 1 654 ? 4.426 65.812 23.891 1 92.19 654 ALA A C 1
ATOM 5122 O O . ALA A 1 654 ? 4.555 67 24.188 1 92.19 654 ALA A O 1
ATOM 5123 N N . ASP A 1 655 ? 4.109 65.438 22.766 1 92.19 655 ASP A N 1
ATOM 5124 C CA . ASP A 1 655 ? 3.66 66.375 21.734 1 92.19 655 ASP A CA 1
ATOM 5125 C C . ASP A 1 655 ? 2.303 65.938 21.172 1 92.19 655 ASP A C 1
ATOM 5127 O O . ASP A 1 655 ? 2.125 64.812 20.75 1 92.19 655 ASP A O 1
ATOM 5131 N N . VAL A 1 656 ? 1.307 66.812 21.25 1 91.94 656 VAL A N 1
ATOM 5132 C CA . VAL A 1 656 ? 0.003 66.562 20.641 1 91.94 656 VAL A CA 1
ATOM 5133 C C . VAL A 1 656 ? -0.219 67.562 19.516 1 91.94 656 VAL A C 1
ATOM 5135 O O . VAL A 1 656 ? -0.233 68.812 19.75 1 91.94 656 VAL A O 1
ATOM 5138 N N . SER A 1 657 ? -0.319 67.125 18.344 1 91.81 657 SER A N 1
ATOM 5139 C CA . SER A 1 657 ? -0.553 68 17.188 1 91.81 657 SER A CA 1
ATOM 5140 C C . SER A 1 657 ? -1.866 67.625 16.5 1 91.81 657 SER A C 1
ATOM 5142 O O . SER A 1 657 ? -2.084 66.5 16.109 1 91.81 657 SER A O 1
ATOM 5144 N N . VAL A 1 658 ? -2.734 68.625 16.359 1 91 658 VAL A N 1
ATOM 5145 C CA . VAL A 1 658 ? -4.027 68.438 15.719 1 91 658 VAL A CA 1
ATOM 5146 C C . VAL A 1 658 ? -4.16 69.438 14.555 1 91 658 VAL A C 1
ATOM 5148 O O . VAL A 1 658 ? -4.031 70.625 14.742 1 91 658 VAL A O 1
ATOM 5151 N N . ALA A 1 659 ? -4.41 69 13.391 1 87.5 659 ALA A N 1
ATOM 5152 C CA . ALA A 1 659 ? -4.422 69.812 12.18 1 87.5 659 ALA A CA 1
ATOM 5153 C C . ALA A 1 659 ? -5.598 70.812 12.195 1 87.5 659 ALA A C 1
ATOM 5155 O O . ALA A 1 659 ? -5.496 71.938 11.68 1 87.5 659 ALA A O 1
ATOM 5156 N N . LYS A 1 660 ? -6.699 70.438 12.805 1 89.62 660 LYS A N 1
ATOM 5157 C CA . LYS A 1 660 ? -7.875 71.312 12.742 1 89.62 660 LYS A CA 1
ATOM 5158 C C . LYS A 1 660 ? -8.336 71.688 14.133 1 89.62 660 LYS A C 1
ATOM 5160 O O . LYS A 1 660 ? -7.75 72.625 14.742 1 89.62 660 LYS A O 1
ATOM 5165 N N . ASN A 1 661 ? -9.328 71 14.656 1 87.25 661 ASN A N 1
ATOM 5166 C CA . ASN A 1 661 ? -9.906 71.438 15.93 1 87.25 661 ASN A CA 1
ATOM 5167 C C . ASN A 1 661 ? -9.57 70.438 17.062 1 87.25 661 ASN A C 1
ATOM 5169 O O . ASN A 1 661 ? -9.531 69.25 16.844 1 87.25 661 ASN A O 1
ATOM 5173 N N . PHE A 1 662 ? -9.18 71 18.172 1 88.44 662 PHE A N 1
ATOM 5174 C CA . PHE A 1 662 ? -8.898 70.188 19.375 1 88.44 662 PHE A CA 1
ATOM 5175 C C . PHE A 1 662 ? -9.859 70.562 20.484 1 88.44 662 PHE A C 1
ATOM 5177 O O . PHE A 1 662 ? -9.898 71.75 20.922 1 88.44 662 PHE A O 1
ATOM 5184 N N . PHE A 1 663 ? -10.633 69.625 20.859 1 87.62 663 PHE A N 1
ATOM 5185 C CA . PHE A 1 663 ? -11.617 69.875 21.922 1 87.62 663 PHE A CA 1
ATOM 5186 C C . PHE A 1 663 ? -11.297 69.062 23.156 1 87.62 663 PHE A C 1
ATOM 5188 O O . PHE A 1 663 ? -11.047 67.812 23.047 1 87.62 663 PHE A O 1
ATOM 5195 N N . ILE A 1 664 ? -11.227 69.688 24.297 1 88.62 664 ILE A N 1
ATOM 5196 C CA . ILE A 1 664 ? -11.086 69 25.578 1 88.62 664 ILE A CA 1
ATOM 5197 C C . ILE A 1 664 ? -12.305 69.25 26.438 1 88.62 664 ILE A C 1
ATOM 5199 O O . ILE A 1 664 ? -12.562 70.438 26.812 1 88.62 664 ILE A O 1
ATOM 5203 N N . GLY A 1 665 ? -13.055 68.25 26.672 1 86.12 665 GLY A N 1
ATOM 5204 C CA . GLY A 1 665 ? -14.203 68.312 27.562 1 86.12 665 GLY A CA 1
ATOM 5205 C C . GLY A 1 665 ? -14.023 67.562 28.859 1 86.12 665 GLY A C 1
ATOM 5206 O O . GLY A 1 665 ? -13.688 66.375 28.844 1 86.12 665 GLY A O 1
ATOM 5207 N N . VAL A 1 666 ? -14.195 68.25 30.031 1 89.56 666 VAL A N 1
ATOM 5208 C CA . VAL A 1 666 ? -13.992 67.625 31.328 1 89.56 666 VAL A CA 1
ATOM 5209 C C . VAL A 1 666 ? -15.258 67.75 32.156 1 89.56 666 VAL A C 1
ATOM 5211 O O . VAL A 1 666 ? -15.883 68.812 32.188 1 89.56 666 VAL A O 1
ATOM 5214 N N . GLY A 1 667 ? -15.68 66.75 32.812 1 85.44 667 GLY A N 1
ATOM 5215 C CA . GLY A 1 667 ? -16.906 66.75 33.594 1 85.44 667 GLY A CA 1
ATOM 5216 C C . GLY A 1 667 ? -16.766 67.5 34.906 1 85.44 667 GLY A C 1
ATOM 5217 O O . GLY A 1 667 ? -17.609 68.312 35.25 1 85.44 667 GLY A O 1
ATOM 5218 N N . ASN A 1 668 ? -15.727 67.25 35.625 1 88.69 668 ASN A N 1
ATOM 5219 C CA . ASN A 1 668 ? -15.625 67.812 36.969 1 88.69 668 ASN A CA 1
ATOM 5220 C C . ASN A 1 668 ? -14.562 68.938 37.062 1 88.69 668 ASN A C 1
ATOM 5222 O O . ASN A 1 668 ? -14.883 70.125 37.031 1 88.69 668 ASN A O 1
ATOM 5226 N N . THR A 1 669 ? -13.305 68.562 37.094 1 88.81 669 THR A N 1
ATOM 5227 C CA . THR A 1 669 ? -12.266 69.562 37.281 1 88.81 669 THR A CA 1
ATOM 5228 C C . THR A 1 669 ? -11.125 69.375 36.312 1 88.81 669 THR A C 1
ATOM 5230 O O . THR A 1 669 ? -10.742 68.188 36.031 1 88.81 669 THR A O 1
ATOM 5233 N N . LEU A 1 670 ? -10.625 70.438 35.688 1 90.69 670 LEU A N 1
ATOM 5234 C CA . LEU A 1 670 ? -9.391 70.438 34.906 1 90.69 670 LEU A CA 1
ATOM 5235 C C . LEU A 1 670 ? -8.266 71.125 35.656 1 90.69 670 LEU A C 1
ATOM 5237 O O . LEU A 1 670 ? -8.406 72.312 36.062 1 90.69 670 LEU A O 1
ATOM 5241 N N . SER A 1 671 ? -7.273 70.375 35.906 1 88.88 671 SER A N 1
ATOM 5242 C CA . SER A 1 671 ? -6.113 71 36.562 1 88.88 671 SER A CA 1
ATOM 5243 C C . SER A 1 671 ? -4.848 70.812 35.75 1 88.88 671 SER A C 1
ATOM 5245 O O . SER A 1 671 ? -4.516 69.688 35.344 1 88.88 671 SER A O 1
ATOM 5247 N N . ILE A 1 672 ? -4.23 71.875 35.344 1 89.38 672 ILE A N 1
ATOM 5248 C CA . ILE A 1 672 ? -2.953 71.875 34.625 1 89.38 672 ILE A CA 1
ATOM 5249 C C . ILE A 1 672 ? -1.847 72.375 35.531 1 89.38 672 ILE A C 1
ATOM 5251 O O . ILE A 1 672 ? -1.94 73.5 36.062 1 89.38 672 ILE A O 1
ATOM 5255 N N . PHE A 1 673 ? -0.841 71.625 35.719 1 89.69 673 PHE A N 1
ATOM 5256 C CA . PHE A 1 673 ? 0.261 71.938 36.594 1 89.69 673 PHE A CA 1
ATOM 5257 C C . PHE A 1 673 ? 1.598 71.812 35.875 1 89.69 673 PHE A C 1
ATOM 5259 O O . PHE A 1 673 ? 1.848 70.812 35.188 1 89.69 673 PHE A O 1
ATOM 5266 N N . VAL A 1 674 ? 2.447 72.875 35.969 1 91.25 674 VAL A N 1
ATOM 5267 C CA . VAL A 1 674 ? 3.803 72.875 35.438 1 91.25 674 VAL A CA 1
ATOM 5268 C C . VAL A 1 674 ? 4.812 73.125 36.531 1 91.25 674 VAL A C 1
ATOM 5270 O O . VAL A 1 674 ? 4.707 74.062 37.281 1 91.25 674 VAL A O 1
ATOM 5273 N N . ARG A 1 675 ? 5.781 72.375 36.625 1 86.75 675 ARG A N 1
ATOM 5274 C CA . ARG A 1 675 ? 6.695 72.375 37.75 1 86.75 675 ARG A CA 1
ATOM 5275 C C . ARG A 1 675 ? 7.77 73.438 37.594 1 86.75 675 ARG A C 1
ATOM 5277 O O . ARG A 1 675 ? 8.023 74.25 38.5 1 86.75 675 ARG A O 1
ATOM 5284 N N . LYS A 1 676 ? 8.391 73.562 36.438 1 86.62 676 LYS A N 1
ATOM 5285 C CA . LYS A 1 676 ? 9.672 74.312 36.469 1 86.62 676 LYS A CA 1
ATOM 5286 C C . LYS A 1 676 ? 9.633 75.5 35.531 1 86.62 676 LYS A C 1
ATOM 5288 O O . LYS A 1 676 ? 10.047 76.625 35.938 1 86.62 676 LYS A O 1
ATOM 5293 N N . LEU A 1 677 ? 9.188 75.438 34.312 1 87.56 677 LEU A N 1
ATOM 5294 C CA . LEU A 1 677 ? 9.508 76.438 33.312 1 87.56 677 LEU A CA 1
ATOM 5295 C C . LEU A 1 677 ? 8.266 77.25 32.938 1 87.56 677 LEU A C 1
ATOM 5297 O O . LEU A 1 677 ? 8.312 78.062 32.031 1 87.56 677 LEU A O 1
ATOM 5301 N N . GLY A 1 678 ? 7.234 77.125 33.625 1 88.88 678 GLY A N 1
ATOM 5302 C CA . GLY A 1 678 ? 6.035 77.938 33.438 1 88.88 678 GLY A CA 1
ATOM 5303 C C . GLY A 1 678 ? 5.199 77.438 32.25 1 88.88 678 GLY A C 1
ATOM 5304 O O . GLY A 1 678 ? 5.375 76.312 31.75 1 88.88 678 GLY A O 1
ATOM 5305 N N . MET A 1 679 ? 4.098 78.312 31.766 1 92.25 679 MET A N 1
ATOM 5306 C CA . MET A 1 679 ? 3.113 78 30.75 1 92.25 679 MET A CA 1
ATOM 5307 C C . MET A 1 679 ? 3.006 79.062 29.688 1 92.25 679 MET A C 1
ATOM 5309 O O . MET A 1 679 ? 3.043 80.25 30.016 1 92.25 679 MET A O 1
ATOM 5313 N N . LYS A 1 680 ? 2.99 78.625 28.484 1 88.56 680 LYS A N 1
ATOM 5314 C CA . LYS A 1 680 ? 2.74 79.562 27.391 1 88.56 680 LYS A CA 1
ATOM 5315 C C . LYS A 1 680 ? 1.468 79.188 26.641 1 88.56 680 LYS A C 1
ATOM 5317 O O . LYS A 1 680 ? 1.343 78.062 26.125 1 88.56 680 LYS A O 1
ATOM 5322 N N . LEU A 1 681 ? 0.471 80.062 26.672 1 91.31 681 LEU A N 1
ATOM 5323 C CA . LEU A 1 681 ? -0.743 79.938 25.875 1 91.31 681 LEU A CA 1
ATOM 5324 C C . LEU A 1 681 ? -0.807 81 24.797 1 91.31 681 LEU A C 1
ATOM 5326 O O . LEU A 1 681 ? -1.106 82.188 25.078 1 91.31 681 LEU A O 1
ATOM 5330 N N . ILE A 1 682 ? -0.614 80.625 23.562 1 89.44 682 ILE A N 1
ATOM 5331 C CA . ILE A 1 682 ? -0.448 81.625 22.484 1 89.44 682 ILE A CA 1
ATOM 5332 C C . ILE A 1 682 ? -1.438 81.312 21.359 1 89.44 682 ILE A C 1
ATOM 5334 O O . ILE A 1 682 ? -1.513 80.188 20.875 1 89.44 682 ILE A O 1
ATOM 5338 N N . ALA A 1 683 ? -2.281 82.25 21.031 1 89.31 683 ALA A N 1
ATOM 5339 C CA . ALA A 1 683 ? -3.113 82.188 19.828 1 89.31 683 ALA A CA 1
ATOM 5340 C C . ALA A 1 683 ? -2.566 83.125 18.766 1 89.31 683 ALA A C 1
ATOM 5342 O O . ALA A 1 683 ? -2.471 84.312 18.969 1 89.31 683 ALA A O 1
ATOM 5343 N N . ASN A 1 684 ? -2.277 82.688 17.688 1 86.25 684 ASN A N 1
ATOM 5344 C CA . ASN A 1 684 ? -1.65 83.5 16.641 1 86.25 684 ASN A CA 1
ATOM 5345 C C . ASN A 1 684 ? -2.664 84.375 15.945 1 86.25 684 ASN A C 1
ATOM 5347 O O . ASN A 1 684 ? -2.457 85.562 15.844 1 86.25 684 ASN A O 1
ATOM 5351 N N . GLN A 1 685 ? -3.697 83.875 15.383 1 84.94 685 GLN A N 1
ATOM 5352 C CA . GLN A 1 685 ? -4.641 84.688 14.617 1 84.94 685 GLN A CA 1
ATOM 5353 C C . GLN A 1 685 ? -5.953 84.812 15.367 1 84.94 685 GLN A C 1
ATOM 5355 O O . GLN A 1 685 ? -6.535 85.938 15.359 1 84.94 685 GLN A O 1
ATOM 5360 N N . GLY A 1 686 ? -6.422 83.938 15.992 1 82.25 686 GLY A N 1
ATOM 5361 C CA . GLY A 1 686 ? -7.727 84 16.625 1 82.25 686 GLY A CA 1
ATOM 5362 C C . GLY A 1 686 ? -7.672 84.5 18.047 1 82.25 686 GLY A C 1
ATOM 5363 O O . GLY A 1 686 ? -6.594 84.625 18.625 1 82.25 686 GLY A O 1
ATOM 5364 N N . PRO A 1 687 ? -8.961 85 18.562 1 89.19 687 PRO A N 1
ATOM 5365 C CA . PRO A 1 687 ? -9.031 85.562 19.922 1 89.19 687 PRO A CA 1
ATOM 5366 C C . PRO A 1 687 ? -8.867 84.438 20.984 1 89.19 687 PRO A C 1
ATOM 5368 O O . PRO A 1 687 ? -8.961 83.25 20.688 1 89.19 687 PRO A O 1
ATOM 5371 N N . ILE A 1 688 ? -8.492 84.875 22.25 1 90 688 ILE A N 1
ATOM 5372 C CA . ILE A 1 688 ? -8.5 84.062 23.438 1 90 688 ILE A CA 1
ATOM 5373 C C . ILE A 1 688 ? -9.641 84.5 24.359 1 90 688 ILE A C 1
ATOM 5375 O O . ILE A 1 688 ? -9.711 85.625 24.781 1 90 688 ILE A O 1
ATOM 5379 N N . THR A 1 689 ? -10.5 83.562 24.484 1 88.12 689 THR A N 1
ATOM 5380 C CA . THR A 1 689 ? -11.625 83.812 25.375 1 88.12 689 THR A CA 1
ATOM 5381 C C . THR A 1 689 ? -11.602 82.938 26.578 1 88.12 689 THR A C 1
ATOM 5383 O O . THR A 1 689 ? -11.539 81.688 26.438 1 88.12 689 THR A O 1
ATOM 5386 N N . VAL A 1 690 ? -11.555 83.5 27.766 1 88.62 690 VAL A N 1
ATOM 5387 C CA . VAL A 1 690 ? -11.641 82.75 29.016 1 88.62 690 VAL A CA 1
ATOM 5388 C C . VAL A 1 690 ? -12.891 83.125 29.797 1 88.62 690 VAL A C 1
ATOM 5390 O O . VAL A 1 690 ? -13.078 84.312 30.078 1 88.62 690 VAL A O 1
ATOM 5393 N N . GLN A 1 691 ? -13.68 82.125 30.109 1 87.38 691 GLN A N 1
ATOM 5394 C CA . GLN A 1 691 ? -14.945 82.5 30.75 1 87.38 691 GLN A CA 1
ATOM 5395 C C . GLN A 1 691 ? -15.188 81.625 31.984 1 87.38 691 GLN A C 1
ATOM 5397 O O . GLN A 1 691 ? -14.938 80.438 31.969 1 87.38 691 GLN A O 1
ATOM 5402 N N . ALA A 1 692 ? -15.531 82.188 33.094 1 89.38 692 ALA A N 1
ATOM 5403 C CA . ALA A 1 692 ? -16.172 81.562 34.25 1 89.38 692 ALA A CA 1
ATOM 5404 C C . ALA A 1 692 ? -17.672 81.812 34.281 1 89.38 692 ALA A C 1
ATOM 5406 O O . ALA A 1 692 ? -18.094 82.812 34.906 1 89.38 692 ALA A O 1
ATOM 5407 N N . GLN A 1 693 ? -18.344 81 33.781 1 82.94 693 GLN A N 1
ATOM 5408 C CA . GLN A 1 693 ? -19.719 81.312 33.438 1 82.94 693 GLN A CA 1
ATOM 5409 C C . GLN A 1 693 ? -20.609 81.375 34.688 1 82.94 693 GLN A C 1
ATOM 5411 O O . GLN A 1 693 ? -21.672 82 34.688 1 82.94 693 GLN A O 1
ATOM 5416 N N . ASN A 1 694 ? -20.25 80.562 35.688 1 84.69 694 ASN A N 1
ATOM 5417 C CA . ASN A 1 694 ? -21.125 80.562 36.844 1 84.69 694 ASN A CA 1
ATOM 5418 C C . ASN A 1 694 ? -20.344 80.75 38.156 1 84.69 694 ASN A C 1
ATOM 5420 O O . ASN A 1 694 ? -20.844 80.438 39.219 1 84.69 694 ASN A O 1
ATOM 5424 N N . ASP A 1 695 ? -19.141 81.188 38.031 1 87.12 695 ASP A N 1
ATOM 5425 C CA . ASP A 1 695 ? -18.328 81.312 39.25 1 87.12 695 ASP A CA 1
ATOM 5426 C C . ASP A 1 695 ? -17.297 82.438 39.062 1 87.12 695 ASP A C 1
ATOM 5428 O O . ASP A 1 695 ? -17.406 83.25 38.156 1 87.12 695 ASP A O 1
ATOM 5432 N N . LEU A 1 696 ? -16.281 82.562 40.031 1 87.5 696 LEU A N 1
ATOM 5433 C CA . LEU A 1 696 ? -15.297 83.625 40.031 1 87.5 696 LEU A CA 1
ATOM 5434 C C . LEU A 1 696 ? -14.047 83.25 39.25 1 87.5 696 LEU A C 1
ATOM 5436 O O . LEU A 1 696 ? -13.859 82.062 38.906 1 87.5 696 LEU A O 1
ATOM 5440 N N . MET A 1 697 ? -13.227 84.25 38.844 1 88.25 697 MET A N 1
ATOM 5441 C CA . MET A 1 697 ? -11.914 84.062 38.188 1 88.25 697 MET A CA 1
ATOM 5442 C C . MET A 1 697 ? -10.828 84.75 39.062 1 88.25 697 MET A C 1
ATOM 5444 O O . MET A 1 697 ? -10.992 85.875 39.531 1 88.25 697 MET A O 1
ATOM 5448 N N . GLU A 1 698 ? -9.859 83.875 39.281 1 88.56 698 GLU A N 1
ATOM 5449 C CA . GLU A 1 698 ? -8.758 84.375 40.094 1 88.56 698 GLU A CA 1
ATOM 5450 C C . GLU A 1 698 ? -7.43 84.312 39.344 1 88.56 698 GLU A C 1
ATOM 5452 O O . GLU A 1 698 ? -7.082 83.25 38.812 1 88.56 698 GLU A O 1
ATOM 5457 N N . LEU A 1 699 ? -6.75 85.375 39.188 1 89.56 699 LEU A N 1
ATOM 5458 C CA . LEU A 1 699 ? -5.387 85.438 38.688 1 89.56 699 LEU A CA 1
ATOM 5459 C C . LEU A 1 699 ? -4.406 85.812 39.781 1 89.56 699 LEU A C 1
ATOM 5461 O O . LEU A 1 699 ? -4.484 86.938 40.312 1 89.56 699 LEU A O 1
ATOM 5465 N N . LEU A 1 700 ? -3.523 84.938 40.125 1 88.88 700 LEU A N 1
ATOM 5466 C CA . LEU A 1 700 ? -2.6 85.125 41.25 1 88.88 700 LEU A CA 1
ATOM 5467 C C . LEU A 1 700 ? -1.161 84.875 40.812 1 88.88 700 LEU A C 1
ATOM 5469 O O . LEU A 1 700 ? -0.873 83.875 40.125 1 88.88 700 LEU A O 1
ATOM 5473 N N . ALA A 1 701 ? -0.256 85.875 41.062 1 90.62 701 ALA A N 1
ATOM 5474 C CA . ALA A 1 701 ? 1.172 85.688 40.781 1 90.62 701 ALA A CA 1
ATOM 5475 C C . ALA A 1 701 ? 2.006 86.188 41.969 1 90.62 701 ALA A C 1
ATOM 5477 O O . ALA A 1 701 ? 1.639 87.188 42.625 1 90.62 701 ALA A O 1
ATOM 5478 N N . ARG A 1 702 ? 3.061 85.5 42.219 1 87 702 ARG A N 1
ATOM 5479 C CA . ARG A 1 702 ? 3.979 86 43.281 1 87 702 ARG A CA 1
ATOM 5480 C C . ARG A 1 702 ? 4.734 87.25 42.812 1 87 702 ARG A C 1
ATOM 5482 O O . ARG A 1 702 ? 4.902 88.188 43.562 1 87 702 ARG A O 1
ATOM 5489 N N . LYS A 1 703 ? 5.102 87.188 41.594 1 90.94 703 LYS A N 1
ATOM 5490 C CA . LYS A 1 703 ? 5.801 88.375 41.062 1 90.94 703 LYS A CA 1
ATOM 5491 C C . LYS A 1 703 ? 4.848 89.25 40.25 1 90.94 703 LYS A C 1
ATOM 5493 O O . LYS A 1 703 ? 3.656 89.312 40.562 1 90.94 703 LYS A O 1
ATOM 5498 N N . ALA A 1 704 ? 5.32 90 39.219 1 87.81 704 ALA A N 1
ATOM 5499 C CA . ALA A 1 704 ? 4.559 91.062 38.531 1 87.81 704 ALA A CA 1
ATOM 5500 C C . ALA A 1 704 ? 3.545 90.438 37.562 1 87.81 704 ALA A C 1
ATOM 5502 O O . ALA A 1 704 ? 3.764 89.375 37.031 1 87.81 704 ALA A O 1
ATOM 5503 N N . ILE A 1 705 ? 2.326 91.062 37.469 1 88 705 ILE A N 1
ATOM 5504 C CA . ILE A 1 705 ? 1.329 90.75 36.438 1 88 705 ILE A CA 1
ATOM 5505 C C . ILE A 1 705 ? 1.299 91.875 35.438 1 88 705 ILE A C 1
ATOM 5507 O O . ILE A 1 705 ? 1.108 93.062 35.812 1 88 705 ILE A O 1
ATOM 5511 N N . THR A 1 706 ? 1.595 91.562 34.25 1 88 706 THR A N 1
ATOM 5512 C CA . THR A 1 706 ? 1.576 92.562 33.219 1 88 706 THR A CA 1
ATOM 5513 C C . THR A 1 706 ? 0.442 92.312 32.219 1 88 706 THR A C 1
ATOM 5515 O O . THR A 1 706 ? 0.334 91.188 31.672 1 88 706 THR A O 1
ATOM 5518 N N . ILE A 1 707 ? -0.504 93.25 32.125 1 89.56 707 ILE A N 1
ATOM 5519 C CA . ILE A 1 707 ? -1.578 93.25 31.125 1 89.56 707 ILE A CA 1
ATOM 5520 C C . ILE A 1 707 ? -1.353 94.312 30.078 1 89.56 707 ILE A C 1
ATOM 5522 O O . ILE A 1 707 ? -1.39 95.5 30.375 1 89.56 707 ILE A O 1
ATOM 5526 N N . THR A 1 708 ? -1.076 93.875 28.828 1 87.62 708 THR A N 1
ATOM 5527 C CA . THR A 1 708 ? -0.685 94.875 27.812 1 87.62 708 THR A CA 1
ATOM 5528 C C . THR A 1 708 ? -1.504 94.625 26.531 1 87.62 708 THR A C 1
ATOM 5530 O O . THR A 1 708 ? -1.655 93.5 26.047 1 87.62 708 THR A O 1
ATOM 5533 N N . SER A 1 709 ? -2.172 95.75 26.047 1 88.81 709 SER A N 1
ATOM 5534 C CA . SER A 1 709 ? -2.734 95.75 24.703 1 88.81 709 SER A CA 1
ATOM 5535 C C . SER A 1 709 ? -1.865 96.625 23.766 1 88.81 709 SER A C 1
ATOM 5537 O O . SER A 1 709 ? -1.732 97.812 23.953 1 88.81 709 SER A O 1
ATOM 5539 N N . THR A 1 710 ? -1.379 96.125 22.781 1 85.31 710 THR A N 1
ATOM 5540 C CA . THR A 1 710 ? -0.32 96.812 22.016 1 85.31 710 THR A CA 1
ATOM 5541 C C . THR A 1 710 ? -0.908 97.688 20.938 1 85.31 710 THR A C 1
ATOM 5543 O O . THR A 1 710 ? -0.242 98.625 20.453 1 85.31 710 THR A O 1
ATOM 5546 N N . GLU A 1 711 ? -2.066 97.375 20.484 1 85.56 711 GLU A N 1
ATOM 5547 C CA . GLU A 1 711 ? -2.545 98.188 19.344 1 85.56 711 GLU A CA 1
ATOM 5548 C C . GLU A 1 711 ? -3.887 98.812 19.656 1 85.56 711 GLU A C 1
ATOM 5550 O O . GLU A 1 711 ? -4.293 99.75 18.969 1 85.56 711 GLU A O 1
ATOM 5555 N N . ASP A 1 712 ? -4.559 98.375 20.766 1 87.56 712 ASP A N 1
ATOM 5556 C CA . ASP A 1 712 ? -5.922 98.875 20.969 1 87.56 712 ASP A CA 1
ATOM 5557 C C . ASP A 1 712 ? -6.152 99.25 22.422 1 87.56 712 ASP A C 1
ATOM 5559 O O . ASP A 1 712 ? -5.277 99.812 23.078 1 87.56 712 ASP A O 1
ATOM 5563 N N . GLU A 1 713 ? -7.422 99 23.016 1 90 713 GLU A N 1
ATOM 5564 C CA . GLU A 1 713 ? -7.812 99.5 24.328 1 90 713 GLU A CA 1
ATOM 5565 C C . GLU A 1 713 ? -8.039 98.375 25.297 1 90 713 GLU A C 1
ATOM 5567 O O . GLU A 1 713 ? -8.117 97.188 24.891 1 90 713 GLU A O 1
ATOM 5572 N N . ILE A 1 714 ? -7.926 98.562 26.578 1 88.19 714 ILE A N 1
ATOM 5573 C CA . ILE A 1 714 ? -8.297 97.688 27.672 1 88.19 714 ILE A CA 1
ATOM 5574 C C . ILE A 1 714 ? -9.555 98.188 28.359 1 88.19 714 ILE A C 1
ATOM 5576 O O . ILE A 1 714 ? -9.602 99.375 28.797 1 88.19 714 ILE A O 1
ATOM 5580 N N . LYS A 1 715 ? -10.477 97.375 28.312 1 88.19 715 LYS A N 1
ATOM 5581 C CA . LYS A 1 715 ? -11.734 97.688 28.969 1 88.19 715 LYS A CA 1
ATOM 5582 C C . LYS A 1 715 ? -11.984 96.812 30.172 1 88.19 715 LYS A C 1
ATOM 5584 O O . LYS A 1 715 ? -12.047 95.562 30.016 1 88.19 715 LYS A O 1
ATOM 5589 N N . ILE A 1 716 ? -12.008 97.312 31.328 1 90.12 716 ILE A N 1
ATOM 5590 C CA . ILE A 1 716 ? -12.344 96.562 32.531 1 90.12 716 ILE A CA 1
ATOM 5591 C C . ILE A 1 716 ? -13.695 97.062 33.062 1 90.12 716 ILE A C 1
ATOM 5593 O O . ILE A 1 716 ? -13.836 98.25 33.5 1 90.12 716 ILE A O 1
ATOM 5597 N N . THR A 1 717 ? -14.648 96.188 33 1 89.44 717 THR A N 1
ATOM 5598 C CA . THR A 1 717 ? -16 96.562 33.406 1 89.44 717 THR A CA 1
ATOM 5599 C C . THR A 1 717 ? -16.531 95.625 34.469 1 89.44 717 THR A C 1
ATOM 5601 O O . THR A 1 717 ? -16.359 94.438 34.375 1 89.44 717 THR A O 1
ATOM 5604 N N . ALA A 1 718 ? -17.062 96.188 35.562 1 90.19 718 ALA A N 1
ATOM 5605 C CA . ALA A 1 718 ? -17.703 95.375 36.625 1 90.19 718 ALA A CA 1
ATOM 5606 C C . ALA A 1 718 ? -19.109 95.875 36.906 1 90.19 718 ALA A C 1
ATOM 5608 O O . ALA A 1 718 ? -19.375 97.125 36.844 1 90.19 718 ALA A O 1
ATOM 5609 N N . LYS A 1 719 ? -19.984 95.062 37.25 1 86.88 719 LYS A N 1
ATOM 5610 C CA . LYS A 1 719 ? -21.375 95.438 37.469 1 86.88 719 LYS A CA 1
ATOM 5611 C C . LYS A 1 719 ? -21.516 96.188 38.812 1 86.88 719 LYS A C 1
ATOM 5613 O O . LYS A 1 719 ? -22.297 97.125 38.938 1 86.88 719 LYS A O 1
ATOM 5618 N N . LYS A 1 720 ? -20.719 95.75 39.75 1 87.12 720 LYS A N 1
ATOM 5619 C CA . LYS A 1 720 ? -20.938 96.312 41.094 1 87.12 720 LYS A CA 1
ATOM 5620 C C . LYS A 1 720 ? -19.828 97.25 41.5 1 87.12 720 LYS A C 1
ATOM 5622 O O . LYS A 1 720 ? -20.078 98.438 41.812 1 87.12 720 LYS A O 1
ATOM 5627 N N . ARG A 1 721 ? -18.609 96.688 41.531 1 90.25 721 ARG A N 1
ATOM 5628 C CA . ARG A 1 721 ? -17.531 97.5 42.125 1 90.25 721 ARG A CA 1
ATOM 5629 C C . ARG A 1 721 ? -16.172 97.062 41.531 1 90.25 721 ARG A C 1
ATOM 5631 O O . ARG A 1 721 ? -15.938 95.875 41.281 1 90.25 721 ARG A O 1
ATOM 5638 N N . ILE A 1 722 ? -15.328 98.062 41.281 1 90.56 722 ILE A N 1
ATOM 5639 C CA . ILE A 1 722 ? -13.906 97.875 41 1 90.56 722 ILE A CA 1
ATOM 5640 C C . ILE A 1 722 ? -13.07 98.5 42.156 1 90.56 722 ILE A C 1
ATOM 5642 O O . ILE A 1 722 ? -13.273 99.625 42.531 1 90.56 722 ILE A O 1
ATOM 5646 N N . THR A 1 723 ? -12.234 97.625 42.688 1 90.19 723 THR A N 1
ATOM 5647 C CA . THR A 1 723 ? -11.32 98.125 43.688 1 90.19 723 THR A CA 1
ATOM 5648 C C . THR A 1 723 ? -9.867 97.938 43.281 1 90.19 723 THR A C 1
ATOM 5650 O O . THR A 1 723 ? -9.453 96.812 42.969 1 90.19 723 THR A O 1
ATOM 5653 N N . LEU A 1 724 ? -9.211 98.938 43.125 1 88.38 724 LEU A N 1
ATOM 5654 C CA . LEU A 1 724 ? -7.773 98.938 42.875 1 88.38 724 LEU A CA 1
ATOM 5655 C C . LEU A 1 724 ? -7.004 99.25 44.156 1 88.38 724 LEU A C 1
ATOM 5657 O O . LEU A 1 724 ? -7.156 100.312 44.719 1 88.38 724 LEU A O 1
ATOM 5661 N N . ASN A 1 725 ? -6.27 98.312 44.625 1 90.75 725 ASN A N 1
ATOM 5662 C CA . ASN A 1 725 ? -5.539 98.5 45.906 1 90.75 725 ASN A CA 1
ATOM 5663 C C . ASN A 1 725 ? -4.074 98.125 45.75 1 90.75 725 ASN A C 1
ATOM 5665 O O . ASN A 1 725 ? -3.771 97 45.281 1 90.75 725 ASN A O 1
ATOM 5669 N N . ALA A 1 726 ? -3.229 99.125 46.031 1 88 726 ALA A N 1
ATOM 5670 C CA . ALA A 1 726 ? -1.794 98.875 46 1 88 726 ALA A CA 1
ATOM 5671 C C . ALA A 1 726 ? -1.12 99.375 47.281 1 88 726 ALA A C 1
ATOM 5673 O O . ALA A 1 726 ? -1.045 100.625 47.469 1 88 726 ALA A O 1
ATOM 5674 N N . GLY A 1 727 ? -0.664 98.562 48.25 1 81.94 727 GLY A N 1
ATOM 5675 C CA . GLY A 1 727 ? 0.047 99 49.438 1 81.94 727 GLY A CA 1
ATOM 5676 C C . GLY A 1 727 ? -0.804 99.812 50.406 1 81.94 727 GLY A C 1
ATOM 5677 O O . GLY A 1 727 ? -0.284 100.625 51.156 1 81.94 727 GLY A O 1
ATOM 5678 N N . GLY A 1 728 ? -2.039 99.75 50.188 1 79 728 GLY A N 1
ATOM 5679 C CA . GLY A 1 728 ? -2.914 100.5 51.094 1 79 728 GLY A CA 1
ATOM 5680 C C . GLY A 1 728 ? -3.678 101.625 50.438 1 79 728 GLY A C 1
ATOM 5681 O O . GLY A 1 728 ? -4.805 101.938 50.844 1 79 728 GLY A O 1
ATOM 5682 N N . SER A 1 729 ? -3.102 102.312 49.531 1 86.5 729 SER A N 1
ATOM 5683 C CA . SER A 1 729 ? -3.828 103.312 48.719 1 86.5 729 SER A CA 1
ATOM 5684 C C . SER A 1 729 ? -4.84 102.688 47.812 1 86.5 729 SER A C 1
ATOM 5686 O O . SER A 1 729 ? -4.57 101.625 47.25 1 86.5 729 SER A O 1
ATOM 5688 N N . TYR A 1 730 ? -6.031 103.312 47.75 1 88.44 730 TYR A N 1
ATOM 5689 C CA . TYR A 1 730 ? -7.051 102.625 46.969 1 88.44 730 TYR A CA 1
ATOM 5690 C C . TYR A 1 730 ? -7.898 103.562 46.156 1 88.44 730 TYR A C 1
ATOM 5692 O O . TYR A 1 730 ? -7.934 104.75 46.469 1 88.44 730 TYR A O 1
ATOM 5700 N N . ILE A 1 731 ? -8.453 103 45.094 1 89.5 731 ILE A N 1
ATOM 5701 C CA . ILE A 1 731 ? -9.492 103.625 44.281 1 89.5 731 ILE A CA 1
ATOM 5702 C C . ILE A 1 731 ? -10.688 102.688 44.156 1 89.5 731 ILE A C 1
ATOM 5704 O O . ILE A 1 731 ? -10.531 101.562 43.844 1 89.5 731 ILE A O 1
ATOM 5708 N N . THR A 1 732 ? -11.766 103.25 44.562 1 90.56 732 THR A N 1
ATOM 5709 C CA . THR A 1 732 ? -12.969 102.438 44.438 1 90.56 732 THR A CA 1
ATOM 5710 C C . THR A 1 732 ? -13.977 103.125 43.531 1 90.56 732 THR A C 1
ATOM 5712 O O . THR A 1 732 ? -14.141 104.375 43.594 1 90.56 732 THR A O 1
ATOM 5715 N N . LEU A 1 733 ? -14.539 102.312 42.625 1 89.75 733 LEU A N 1
ATOM 5716 C CA . LEU A 1 733 ? -15.578 102.75 41.719 1 89.75 733 LEU A CA 1
ATOM 5717 C C . LEU A 1 733 ? -16.859 101.938 41.938 1 89.75 733 LEU A C 1
ATOM 5719 O O . LEU A 1 733 ? -16.844 100.75 41.906 1 89.75 733 LEU A O 1
ATOM 5723 N N . ASP A 1 734 ? -17.938 102.688 42.219 1 89.5 734 ASP A N 1
ATOM 5724 C CA . ASP A 1 734 ? -19.25 102 42.281 1 89.5 734 ASP A CA 1
ATOM 5725 C C . ASP A 1 734 ? -20.312 102.875 41.594 1 89.5 734 ASP A C 1
ATOM 5727 O O . ASP A 1 734 ? -19.984 103.875 40.969 1 89.5 734 ASP A O 1
ATOM 5731 N N . GLU A 1 735 ? -21.547 102.5 41.688 1 84.62 735 GLU A N 1
ATOM 5732 C CA . GLU A 1 735 ? -22.625 103.188 40.969 1 84.62 735 GLU A CA 1
ATOM 5733 C C . GLU A 1 735 ? -22.766 104.625 41.406 1 84.62 735 GLU A C 1
ATOM 5735 O O . GLU A 1 735 ? -23.109 105.5 40.594 1 84.62 735 GLU A O 1
ATOM 5740 N N . ASN A 1 736 ? -22.312 104.812 42.625 1 83.5 736 ASN A N 1
ATOM 5741 C CA . ASN A 1 736 ? -22.703 106.125 43.125 1 83.5 736 ASN A CA 1
ATOM 5742 C C . ASN A 1 736 ? -21.484 106.938 43.562 1 83.5 736 ASN A C 1
ATOM 5744 O O . ASN A 1 736 ? -21.625 108.062 43.969 1 83.5 736 ASN A O 1
ATOM 5748 N N . ARG A 1 737 ? -20.359 106.438 43.438 1 86.56 737 ARG A N 1
ATOM 5749 C CA . ARG A 1 737 ? -19.25 107.188 43.969 1 86.56 737 ARG A CA 1
ATOM 5750 C C . ARG A 1 737 ? -17.906 106.688 43.406 1 86.56 737 ARG A C 1
ATOM 5752 O O . ARG A 1 737 ? -17.766 105.5 43.062 1 86.56 737 ARG A O 1
ATOM 5759 N N . ILE A 1 738 ? -16.906 107.625 43.188 1 90.62 738 ILE A N 1
ATOM 5760 C CA . ILE A 1 738 ? -15.484 107.375 43.031 1 90.62 738 ILE A CA 1
ATOM 5761 C C . ILE A 1 738 ? -14.711 107.875 44.25 1 90.62 738 ILE A C 1
ATOM 5763 O O . ILE A 1 738 ? -14.781 109.062 44.562 1 90.62 738 ILE A O 1
ATOM 5767 N N . GLU A 1 739 ? -14.07 106.938 44.875 1 89.69 739 GLU A N 1
ATOM 5768 C CA . GLU A 1 739 ? -13.328 107.312 46.062 1 89.69 739 GLU A CA 1
ATOM 5769 C C . GLU A 1 739 ? -11.844 106.938 45.938 1 89.69 739 GLU A C 1
ATOM 5771 O O . GLU A 1 739 ? -11.492 105.812 45.594 1 89.69 739 GLU A O 1
ATOM 5776 N N . SER A 1 740 ? -11.047 108 46.031 1 91.44 740 SER A N 1
ATOM 5777 C CA . SER A 1 740 ? -9.602 107.75 46.062 1 91.44 740 SER A CA 1
ATOM 5778 C C . SER A 1 740 ? -9.047 108.062 47.469 1 91.44 740 SER A C 1
ATOM 5780 O O . SER A 1 740 ? -9.266 109.125 48 1 91.44 740 SER A O 1
ATOM 5782 N N . GLY A 1 741 ? -8.32 107.125 48 1 88.38 741 GLY A N 1
ATOM 5783 C CA . GLY A 1 741 ? -7.793 107.312 49.344 1 88.38 741 GLY A CA 1
ATOM 5784 C C . GLY A 1 741 ? -6.328 106.938 49.469 1 88.38 741 GLY A C 1
ATOM 5785 O O . GLY A 1 741 ? -5.879 106 48.812 1 88.38 741 GLY A O 1
ATOM 5786 N N . THR A 1 742 ? -5.516 107.75 50.156 1 90 742 THR A N 1
ATOM 5787 C CA . THR A 1 742 ? -4.113 107.5 50.438 1 90 742 THR A CA 1
ATOM 5788 C C . THR A 1 742 ? -3.703 108.125 51.781 1 90 742 THR A C 1
ATOM 5790 O O . THR A 1 742 ? -4.262 109.125 52.219 1 90 742 THR A O 1
ATOM 5793 N N . ALA A 1 743 ? -2.875 107.5 52.438 1 85.62 743 ALA A N 1
ATOM 5794 C CA . ALA A 1 743 ? -2.328 108 53.656 1 85.62 743 ALA A CA 1
ATOM 5795 C C . ALA A 1 743 ? -1.24 109.062 53.375 1 85.62 743 ALA A C 1
ATOM 5797 O O . ALA A 1 743 ? -0.899 109.875 54.25 1 85.62 743 ALA A O 1
ATOM 5798 N N . GLY A 1 744 ? -0.986 109.125 52.219 1 86.81 744 GLY A N 1
ATOM 5799 C CA . GLY A 1 744 ? 0.107 110 51.844 1 86.81 744 GLY A CA 1
ATOM 5800 C C . GLY A 1 744 ? -0.347 111.188 51.031 1 86.81 744 GLY A C 1
ATOM 5801 O O . GLY A 1 744 ? -1.24 111.938 51.438 1 86.81 744 GLY A O 1
ATOM 5802 N N . GLU A 1 745 ? 0.262 111.375 49.844 1 83.69 745 GLU A N 1
ATOM 5803 C CA . GLU A 1 745 ? 0.029 112.562 49.062 1 83.69 745 GLU A CA 1
ATOM 5804 C C . GLU A 1 745 ? -0.808 112.25 47.812 1 83.69 745 GLU A C 1
ATOM 5806 O O . GLU A 1 745 ? -0.557 111.25 47.125 1 83.69 745 GLU A O 1
ATOM 5811 N N . TYR A 1 746 ? -1.85 113 47.625 1 86.94 746 TYR A N 1
ATOM 5812 C CA . TYR A 1 746 ? -2.633 112.938 46.406 1 86.94 746 TYR A CA 1
ATOM 5813 C C . TYR A 1 746 ? -2.186 114 45.438 1 86.94 746 TYR A C 1
ATOM 5815 O O . TYR A 1 746 ? -2.496 115.188 45.625 1 86.94 746 TYR A O 1
ATOM 5823 N N . LEU A 1 747 ? -1.514 113.562 44.469 1 81.75 747 LEU A N 1
ATOM 5824 C CA . LEU A 1 747 ? -0.913 114.5 43.531 1 81.75 747 LEU A CA 1
ATOM 5825 C C . LEU A 1 747 ? -1.557 114.375 42.156 1 81.75 747 LEU A C 1
ATOM 5827 O O . LEU A 1 747 ? -1.745 113.25 41.656 1 81.75 747 LEU A O 1
ATOM 5831 N N . THR A 1 748 ? -1.984 115.5 41.531 1 83.06 748 THR A N 1
ATOM 5832 C CA . THR A 1 748 ? -2.486 115.5 40.188 1 83.06 748 THR A CA 1
ATOM 5833 C C . THR A 1 748 ? -1.593 116.312 39.281 1 83.06 748 THR A C 1
ATOM 5835 O O . THR A 1 748 ? -1.324 117.5 39.594 1 83.06 748 THR A O 1
ATOM 5838 N N . LYS A 1 749 ? -1.257 115.812 38.344 1 83.5 749 LYS A N 1
ATOM 5839 C CA . LYS A 1 749 ? -0.434 116.562 37.375 1 83.5 749 LYS A CA 1
ATOM 5840 C C . LYS A 1 749 ? -1.178 116.688 36.062 1 83.5 749 LYS A C 1
ATOM 5842 O O . LYS A 1 749 ? -1.4 115.75 35.344 1 83.5 749 LYS A O 1
ATOM 5847 N N . ALA A 1 750 ? -1.563 118 35.812 1 81.94 750 ALA A N 1
ATOM 5848 C CA . ALA A 1 750 ? -2.334 118.188 34.594 1 81.94 750 ALA A CA 1
ATOM 5849 C C . ALA A 1 750 ? -2.092 119.625 34.031 1 81.94 750 ALA A C 1
ATOM 5851 O O . ALA A 1 750 ? -1.689 120.5 34.781 1 81.94 750 ALA A O 1
ATOM 5852 N N . GLY A 1 751 ? -2.209 119.812 32.812 1 70.44 751 GLY A N 1
ATOM 5853 C CA . GLY A 1 751 ? -2.148 121.125 32.219 1 70.44 751 GLY A CA 1
ATOM 5854 C C . GLY A 1 751 ? -3.391 121.938 32.438 1 70.44 751 GLY A C 1
ATOM 5855 O O . GLY A 1 751 ? -3.32 123.188 32.5 1 70.44 751 GLY A O 1
ATOM 5856 N N . TYR A 1 752 ? -4.434 121.25 32.438 1 80.62 752 TYR A N 1
ATOM 5857 C CA . TYR A 1 752 ? -5.719 121.875 32.656 1 80.62 752 TYR A CA 1
ATOM 5858 C C . TYR A 1 752 ? -6.582 121.062 33.594 1 80.62 752 TYR A C 1
ATOM 5860 O O . TYR A 1 752 ? -6.621 119.875 33.5 1 80.62 752 TYR A O 1
ATOM 5868 N N . TYR A 1 753 ? -7.105 121.875 34.625 1 82.94 753 TYR A N 1
ATOM 5869 C CA . TYR A 1 753 ? -8.031 121.188 35.531 1 82.94 753 TYR A CA 1
ATOM 5870 C C . TYR A 1 753 ? -9.445 121.75 35.375 1 82.94 753 TYR A C 1
ATOM 5872 O O . TYR A 1 753 ? -9.664 122.938 35.406 1 82.94 753 TYR A O 1
ATOM 5880 N N . GLY A 1 754 ? -10.305 120.875 35.031 1 78.12 754 GLY A N 1
ATOM 5881 C CA . GLY A 1 754 ? -11.688 121.312 34.844 1 78.12 754 GLY A CA 1
ATOM 5882 C C . GLY A 1 754 ? -12.672 120.438 35.594 1 78.12 754 GLY A C 1
ATOM 5883 O O . GLY A 1 754 ? -12.438 119.25 35.812 1 78.12 754 GLY A O 1
ATOM 5884 N N . ARG A 1 755 ? -13.742 120.938 36.25 1 81.44 755 ARG A N 1
ATOM 5885 C CA . ARG A 1 755 ? -14.844 120.25 36.875 1 81.44 755 ARG A CA 1
ATOM 5886 C C . ARG A 1 755 ? -16.109 120.312 36.031 1 81.44 755 ARG A C 1
ATOM 5888 O O . ARG A 1 755 ? -16.562 121.438 35.719 1 81.44 755 ARG A O 1
ATOM 5895 N N . LEU A 1 756 ? -16.453 119.25 35.656 1 82.81 756 LEU A N 1
ATOM 5896 C CA . LEU A 1 756 ? -17.656 119.188 34.812 1 82.81 756 LEU A CA 1
ATOM 5897 C C . LEU A 1 756 ? -18.828 118.562 35.594 1 82.81 756 LEU A C 1
ATOM 5899 O O . LEU A 1 756 ? -18.656 118.125 36.719 1 82.81 756 LEU A O 1
ATOM 5903 N N . ASP A 1 757 ? -20.109 118.625 34.906 1 80.25 757 ASP A N 1
ATOM 5904 C CA . ASP A 1 757 ? -21.297 118.125 35.562 1 80.25 757 ASP A CA 1
ATOM 5905 C C . ASP A 1 757 ? -21.234 116.562 35.656 1 80.25 757 ASP A C 1
ATOM 5907 O O . ASP A 1 757 ? -20.438 115.938 34.969 1 80.25 757 ASP A O 1
ATOM 5911 N N . LYS A 1 758 ? -22.062 116.188 36.656 1 80.81 758 LYS A N 1
ATOM 5912 C CA . LYS A 1 758 ? -22.141 114.75 36.875 1 80.81 758 LYS A CA 1
ATOM 5913 C C . LYS A 1 758 ? -22.375 114 35.562 1 80.81 758 LYS A C 1
ATOM 5915 O O . LYS A 1 758 ? -23.078 114.438 34.688 1 80.81 758 LYS A O 1
ATOM 5920 N N . ALA A 1 759 ? -21.625 112.75 35.344 1 84.38 759 ALA A N 1
ATOM 5921 C CA . ALA A 1 759 ? -21.766 111.938 34.125 1 84.38 759 ALA A CA 1
ATOM 5922 C C . ALA A 1 759 ? -21.766 110.438 34.5 1 84.38 759 ALA A C 1
ATOM 5924 O O . ALA A 1 759 ? -21.219 110 35.531 1 84.38 759 ALA A O 1
ATOM 5925 N N . LYS A 1 760 ? -22.641 109.688 33.781 1 84.25 760 LYS A N 1
ATOM 5926 C CA . LYS A 1 760 ? -22.703 108.25 33.906 1 84.25 760 LYS A CA 1
ATOM 5927 C C . LYS A 1 760 ? -22.453 107.562 32.562 1 84.25 760 LYS A C 1
ATOM 5929 O O . LYS A 1 760 ? -22.906 108.062 31.516 1 84.25 760 LYS A O 1
ATOM 5934 N N . LEU A 1 761 ? -21.562 106.5 32.562 1 85.12 761 LEU A N 1
ATOM 5935 C CA . LEU A 1 761 ? -21.281 105.75 31.344 1 85.12 761 LEU A CA 1
ATOM 5936 C C . LEU A 1 761 ? -21.922 104.375 31.422 1 85.12 761 LEU A C 1
ATOM 5938 O O . LEU A 1 761 ? -21.359 103.438 32 1 85.12 761 LEU A O 1
ATOM 5942 N N . PRO A 1 762 ? -23.125 104.188 30.734 1 80.38 762 PRO A N 1
ATOM 5943 C CA . PRO A 1 762 ? -23.797 102.938 30.766 1 80.38 762 PRO A CA 1
ATOM 5944 C C . PRO A 1 762 ? -23.094 101.875 29.891 1 80.38 762 PRO A C 1
ATOM 5946 O O . PRO A 1 762 ? -22.609 102.188 28.812 1 80.38 762 PRO A O 1
ATOM 5949 N N . THR A 1 763 ? -22.703 100.75 30.547 1 79.62 763 THR A N 1
ATOM 5950 C CA . THR A 1 763 ? -22.047 99.688 29.766 1 79.62 763 THR A CA 1
ATOM 5951 C C . THR A 1 763 ? -22.953 98.5 29.641 1 79.62 763 THR A C 1
ATOM 5953 O O . THR A 1 763 ? -23.656 98.125 30.594 1 79.62 763 THR A O 1
ATOM 5956 N N . GLU A 1 764 ? -22.922 97.812 28.375 1 77.62 764 GLU A N 1
ATOM 5957 C CA . GLU A 1 764 ? -23.656 96.625 28.125 1 77.62 764 GLU A CA 1
ATOM 5958 C C . GLU A 1 764 ? -22.812 95.375 28.484 1 77.62 764 GLU A C 1
ATOM 5960 O O . GLU A 1 764 ? -21.641 95.312 28.125 1 77.62 764 GLU A O 1
ATOM 5965 N N . PHE A 1 765 ? -23.375 94.625 29.406 1 78.69 765 PHE A N 1
ATOM 5966 C CA . PHE A 1 765 ? -22.688 93.438 29.797 1 78.69 765 PHE A CA 1
ATOM 5967 C C . PHE A 1 765 ? -23.078 92.25 28.891 1 78.69 765 PHE A C 1
ATOM 5969 O O . PHE A 1 765 ? -24.234 92.125 28.531 1 78.69 765 PHE A O 1
ATOM 5976 N N . PRO A 1 766 ? -21.953 91.625 28.328 1 76.38 766 PRO A N 1
ATOM 5977 C CA . PRO A 1 766 ? -22.25 90.438 27.469 1 76.38 766 PRO A CA 1
ATOM 5978 C C . PRO A 1 766 ? -23.031 89.375 28.188 1 76.38 766 PRO A C 1
ATOM 5980 O O . PRO A 1 766 ? -22.875 89.188 29.406 1 76.38 766 PRO A O 1
ATOM 5983 N N . ALA A 1 767 ? -24 88.75 27.5 1 70.44 767 ALA A N 1
ATOM 5984 C CA . ALA A 1 767 ? -24.844 87.688 28.062 1 70.44 767 ALA A CA 1
ATOM 5985 C C . ALA A 1 767 ? -24.047 86.375 28.25 1 70.44 767 ALA A C 1
ATOM 5987 O O . ALA A 1 767 ? -23.375 85.938 27.312 1 70.44 767 ALA A O 1
ATOM 5988 N N . LEU A 1 768 ? -23.734 86.125 29.5 1 71.94 768 LEU A N 1
ATOM 5989 C CA . LEU A 1 768 ? -23.172 84.812 29.812 1 71.94 768 LEU A CA 1
ATOM 5990 C C . LEU A 1 768 ? -24.25 83.75 29.797 1 71.94 768 LEU A C 1
ATOM 5992 O O . LEU A 1 768 ? -25.438 84.062 29.984 1 71.94 768 LEU A O 1
ATOM 5996 N N . ALA A 1 769 ? -23.891 82.562 29.266 1 67 769 ALA A N 1
ATOM 5997 C CA . ALA A 1 769 ? -24.859 81.438 29.203 1 67 769 ALA A CA 1
ATOM 5998 C C . ALA A 1 769 ? -25.547 81.25 30.547 1 67 769 ALA A C 1
ATOM 6000 O O . ALA A 1 769 ? -24.938 81.5 31.594 1 67 769 ALA A O 1
ATOM 6001 N N . ALA A 1 770 ? -26.984 81.188 30.641 1 60.06 770 ALA A N 1
ATOM 6002 C CA . ALA A 1 770 ? -27.844 81.062 31.812 1 60.06 770 ALA A CA 1
ATOM 6003 C C . ALA A 1 770 ? -27.406 79.938 32.719 1 60.06 770 ALA A C 1
ATOM 6005 O O . ALA A 1 770 ? -26.812 78.938 32.281 1 60.06 770 ALA A O 1
ATOM 6006 N N . LYS A 1 771 ? -27.375 80.25 34.031 1 63.62 771 LYS A N 1
ATOM 6007 C CA . LYS A 1 771 ? -27.062 79.312 35.094 1 63.62 771 LYS A CA 1
ATOM 6008 C C . LYS A 1 771 ? -27.734 77.938 34.844 1 63.62 771 LYS A C 1
ATOM 6010 O O . LYS A 1 771 ? -28.953 77.875 34.688 1 63.62 771 LYS A O 1
ATOM 6015 N N . THR A 1 772 ? -27.109 77.125 34.125 1 53.81 772 THR A N 1
ATOM 6016 C CA . THR A 1 772 ? -27.75 75.812 34 1 53.81 772 THR A CA 1
ATOM 6017 C C . THR A 1 772 ? -27.906 75.125 35.375 1 53.81 772 THR A C 1
ATOM 6019 O O . THR A 1 772 ? -26.922 74.938 36.062 1 53.81 772 THR A O 1
ATOM 6022 N N . GLU A 1 773 ? -28.984 75.5 36.125 1 46.62 773 GLU A N 1
ATOM 6023 C CA . GLU A 1 773 ? -29.25 74.75 37.375 1 46.62 773 GLU A CA 1
ATOM 6024 C C . GLU A 1 773 ? -29.203 73.25 37.156 1 46.62 773 GLU A C 1
ATOM 6026 O O . GLU A 1 773 ? -29.75 72.75 36.188 1 46.62 773 GLU A O 1
ATOM 6031 N N . ASP A 1 774 ? -28.219 72.688 37.562 1 47.44 774 ASP A N 1
ATOM 6032 C CA . ASP A 1 774 ? -28.125 71.188 37.562 1 47.44 774 ASP A CA 1
ATOM 6033 C C . ASP A 1 774 ? -29.453 70.562 37.969 1 47.44 774 ASP A C 1
ATOM 6035 O O . ASP A 1 774 ? -29.969 70.812 39.031 1 47.44 774 ASP A O 1
ATOM 6039 N N . PRO A 1 775 ? -30.297 70.312 37.125 1 40.03 775 PRO A N 1
ATOM 6040 C CA . PRO A 1 775 ? -31.266 69.438 37.812 1 40.03 775 PRO A CA 1
ATOM 6041 C C . PRO A 1 775 ? -30.594 68.25 38.562 1 40.03 775 PRO A C 1
ATOM 6043 O O . PRO A 1 775 ? -29.578 67.75 38.094 1 40.03 775 PRO A O 1
ATOM 6046 N N . ILE A 1 776 ? -30.562 68.312 39.875 1 35.12 776 ILE A N 1
ATOM 6047 C CA . ILE A 1 776 ? -30.172 67.125 40.656 1 35.12 776 ILE A CA 1
ATOM 6048 C C . ILE A 1 776 ? -30.609 65.875 39.969 1 35.12 776 ILE A C 1
ATOM 6050 O O . ILE A 1 776 ? -31.781 65.5 40.031 1 35.12 776 ILE A O 1
ATOM 6054 N N . LYS A 1 777 ? -30.406 65.625 38.812 1 40.06 777 LYS A N 1
ATOM 6055 C CA . LYS A 1 777 ? -30.766 64.25 38.469 1 40.06 777 LYS A CA 1
ATOM 6056 C C . LYS A 1 777 ? -29.938 63.25 39.25 1 40.06 777 LYS A C 1
ATOM 6058 O O . LYS A 1 777 ? -28.703 63.344 39.25 1 40.06 777 LYS A O 1
ATOM 6063 N N . ARG A 1 778 ? -30.453 62.625 40.312 1 37.34 778 ARG A N 1
ATOM 6064 C CA . ARG A 1 778 ? -30.094 61.438 41.031 1 37.34 778 ARG A CA 1
ATOM 6065 C C . ARG A 1 778 ? -29.656 60.312 40.062 1 37.34 778 ARG A C 1
ATOM 6067 O O . ARG A 1 778 ? -30.484 59.719 39.406 1 37.34 778 ARG A O 1
ATOM 6074 N N . TRP A 1 779 ? -28.656 60.375 39.375 1 27.92 779 TRP A N 1
ATOM 6075 C CA . TRP A 1 779 ? -28.172 59.125 38.75 1 27.92 779 TRP A CA 1
ATOM 6076 C C . TRP A 1 779 ? -27.938 58.031 39.781 1 27.92 779 TRP A C 1
ATOM 6078 O O . TRP A 1 779 ? -27.219 58.25 40.75 1 27.92 779 TRP A O 1
ATOM 6088 N N . LEU A 1 780 ? -29.016 57.312 40.031 1 24.84 780 LEU A N 1
ATOM 6089 C CA . LEU A 1 780 ? -28.875 56.031 40.719 1 24.84 780 LEU A CA 1
ATOM 6090 C C . LEU A 1 780 ? -27.734 55.219 40.094 1 24.84 780 LEU A C 1
ATOM 6092 O O . LEU A 1 780 ? -27.828 54.812 38.938 1 24.84 780 LEU A O 1
ATOM 6096 N N . PHE A 1 781 ? -26.609 55.594 40.312 1 21.7 781 PHE A N 1
ATOM 6097 C CA . PHE A 1 781 ? -25.562 54.625 40.094 1 21.7 781 PHE A CA 1
ATOM 6098 C C . PHE A 1 781 ? -25.891 53.312 40.812 1 21.7 781 PHE A C 1
ATOM 6100 O O . PHE A 1 781 ? -25.969 53.25 42.031 1 21.7 781 PHE A O 1
ATOM 6107 N N . SER A 1 782 ? -26.891 52.531 40.344 1 19.34 782 SER A N 1
ATOM 6108 C CA . SER A 1 782 ? -26.641 51.094 40.625 1 19.34 782 SER A CA 1
ATOM 6109 C C . SER A 1 782 ? -25.312 50.656 40 1 19.34 782 SER A C 1
ATOM 6111 O O . SER A 1 782 ? -24.891 51.188 38.969 1 19.34 782 SER A O 1
ATOM 6113 N N . MET B 1 1 ? 63.5 -67.375 -31.406 1 23.48 1 MET B N 1
ATOM 6114 C CA . MET B 1 1 ? 63 -66 -31.484 1 23.48 1 MET B CA 1
ATOM 6115 C C . MET B 1 1 ? 61.5 -66 -31.766 1 23.48 1 MET B C 1
ATOM 6117 O O . MET B 1 1 ? 61.094 -66.125 -32.906 1 23.48 1 MET B O 1
ATOM 6121 N N . ASN B 1 2 ? 60.625 -66.75 -30.969 1 25.66 2 ASN B N 1
ATOM 6122 C CA . ASN B 1 2 ? 59.25 -67.125 -31.047 1 25.66 2 ASN B CA 1
ATOM 6123 C C . ASN B 1 2 ? 58.312 -65.938 -31.047 1 25.66 2 ASN B C 1
ATOM 6125 O O . ASN B 1 2 ? 58.25 -65.188 -30.078 1 25.66 2 ASN B O 1
ATOM 6129 N N . THR B 1 3 ? 58 -65.312 -32.25 1 27.89 3 THR B N 1
ATOM 6130 C CA . THR B 1 3 ? 57.219 -64.188 -32.625 1 27.89 3 THR B CA 1
ATOM 6131 C C . THR B 1 3 ? 55.75 -64.312 -32.156 1 27.89 3 THR B C 1
ATOM 6133 O O . THR B 1 3 ? 55.062 -65.188 -32.594 1 27.89 3 THR B O 1
ATOM 6136 N N . PHE B 1 4 ? 55.406 -64.125 -30.828 1 27.34 4 PHE B N 1
ATOM 6137 C CA . PHE B 1 4 ? 54.094 -64.125 -30.172 1 27.34 4 PHE B CA 1
ATOM 6138 C C . PHE B 1 4 ? 53.094 -63.281 -30.938 1 27.34 4 PHE B C 1
ATOM 6140 O O . PHE B 1 4 ? 53.344 -62.094 -31.172 1 27.34 4 PHE B O 1
ATOM 6147 N N . LEU B 1 5 ? 52.438 -63.906 -31.938 1 30 5 LEU B N 1
ATOM 6148 C CA . LEU B 1 5 ? 51.375 -63.25 -32.688 1 30 5 LEU B CA 1
ATOM 6149 C C . LEU B 1 5 ? 50.375 -62.594 -31.734 1 30 5 LEU B C 1
ATOM 6151 O O . LEU B 1 5 ? 49.969 -63.219 -30.734 1 30 5 LEU B O 1
ATOM 6155 N N . PRO B 1 6 ? 50.375 -61.344 -31.609 1 30.81 6 PRO B N 1
ATOM 6156 C CA . PRO B 1 6 ? 49.438 -60.656 -30.719 1 30.81 6 PRO B CA 1
ATOM 6157 C C . PRO B 1 6 ? 48 -61.125 -30.875 1 30.81 6 PRO B C 1
ATOM 6159 O O . PRO B 1 6 ? 47.562 -61.438 -31.984 1 30.81 6 PRO B O 1
ATOM 6162 N N . THR B 1 7 ? 47.562 -62.094 -30.062 1 28.94 7 THR B N 1
ATOM 6163 C CA . THR B 1 7 ? 46.156 -62.531 -29.969 1 28.94 7 THR B CA 1
ATOM 6164 C C . THR B 1 7 ? 45.219 -61.375 -30.172 1 28.94 7 THR B C 1
ATOM 6166 O O . THR B 1 7 ? 45.281 -60.375 -29.469 1 28.94 7 THR B O 1
ATOM 6169 N N . ILE B 1 8 ? 44.75 -61.25 -31.359 1 30.81 8 ILE B N 1
ATOM 6170 C CA . ILE B 1 8 ? 43.656 -60.375 -31.703 1 30.81 8 ILE B CA 1
ATOM 6171 C C . ILE B 1 8 ? 42.531 -60.531 -30.688 1 30.81 8 ILE B C 1
ATOM 6173 O O . ILE B 1 8 ? 41.906 -61.594 -30.625 1 30.81 8 ILE B O 1
ATOM 6177 N N . ARG B 1 9 ? 42.688 -60.188 -29.438 1 33.78 9 ARG B N 1
ATOM 6178 C CA . ARG B 1 9 ? 41.531 -60.125 -28.547 1 33.78 9 ARG B CA 1
ATOM 6179 C C . ARG B 1 9 ? 40.375 -59.375 -29.219 1 33.78 9 ARG B C 1
ATOM 6181 O O . ARG B 1 9 ? 40.531 -58.25 -29.688 1 33.78 9 ARG B O 1
ATOM 6188 N N . PHE B 1 10 ? 39.531 -60.094 -29.859 1 32.34 10 PHE B N 1
ATOM 6189 C CA . PHE B 1 10 ? 38.25 -59.562 -30.297 1 32.34 10 PHE B CA 1
ATOM 6190 C C . PHE B 1 10 ? 37.625 -58.719 -29.219 1 32.34 10 PHE B C 1
ATOM 6192 O O . PHE B 1 10 ? 37.281 -59.219 -28.125 1 32.34 10 PHE B O 1
ATOM 6199 N N . ASP B 1 11 ? 38.219 -57.656 -28.828 1 38.38 11 ASP B N 1
ATOM 6200 C CA . ASP B 1 11 ? 37.562 -56.688 -27.938 1 38.38 11 ASP B CA 1
ATOM 6201 C C . ASP B 1 11 ? 36.125 -56.406 -28.359 1 38.38 11 ASP B C 1
ATOM 6203 O O . ASP B 1 11 ? 35.906 -55.875 -29.438 1 38.38 11 ASP B O 1
ATOM 6207 N N . HIS B 1 12 ? 35.281 -57.344 -28.234 1 42.06 12 HIS B N 1
ATOM 6208 C CA . HIS B 1 12 ? 33.844 -57.188 -28.453 1 42.06 12 HIS B CA 1
ATOM 6209 C C . HIS B 1 12 ? 33.344 -55.844 -27.922 1 42.06 12 HIS B C 1
ATOM 6211 O O . HIS B 1 12 ? 32.125 -55.562 -27.984 1 42.06 12 HIS B O 1
ATOM 6217 N N . SER B 1 13 ? 34.094 -55.219 -27.125 1 54.91 13 SER B N 1
ATOM 6218 C CA . SER B 1 13 ? 33.562 -54 -26.531 1 54.91 13 SER B CA 1
ATOM 6219 C C . SER B 1 13 ? 33.594 -52.844 -27.516 1 54.91 13 SER B C 1
ATOM 6221 O O . SER B 1 13 ? 34.688 -52.281 -27.812 1 54.91 13 SER B O 1
ATOM 6223 N N . HIS B 1 14 ? 32.625 -52.781 -28.422 1 71.88 14 HIS B N 1
ATOM 6224 C CA . HIS B 1 14 ? 32.562 -51.844 -29.531 1 71.88 14 HIS B CA 1
ATOM 6225 C C . HIS B 1 14 ? 32.531 -50.406 -29.016 1 71.88 14 HIS B C 1
ATOM 6227 O O . HIS B 1 14 ? 33.125 -49.5 -29.641 1 71.88 14 HIS B O 1
ATOM 6233 N N . HIS B 1 15 ? 32.094 -50.188 -27.875 1 83.94 15 HIS B N 1
ATOM 6234 C CA . HIS B 1 15 ? 32.062 -48.844 -27.344 1 83.94 15 HIS B CA 1
ATOM 6235 C C . HIS B 1 15 ? 33.219 -48.562 -26.406 1 83.94 15 HIS B C 1
ATOM 6237 O O . HIS B 1 15 ? 33.656 -49.469 -25.688 1 83.94 15 HIS B O 1
ATOM 6243 N N . LYS B 1 16 ? 33.781 -47.406 -26.484 1 87.56 16 LYS B N 1
ATOM 6244 C CA . LYS B 1 16 ? 35 -47.094 -25.734 1 87.56 16 LYS B CA 1
ATOM 6245 C C . LYS B 1 16 ? 34.75 -45.969 -24.75 1 87.56 16 LYS B C 1
ATOM 6247 O O . LYS B 1 16 ? 34.125 -44.938 -25.094 1 87.56 16 LYS B O 1
ATOM 6252 N N . LEU B 1 17 ? 35.156 -46.188 -23.562 1 92.62 17 LEU B N 1
ATOM 6253 C CA . LEU B 1 17 ? 35.125 -45.188 -22.516 1 92.62 17 LEU B CA 1
ATOM 6254 C C . LEU B 1 17 ? 36.531 -44.719 -22.141 1 92.62 17 LEU B C 1
ATOM 6256 O O . LEU B 1 17 ? 37.406 -45.562 -21.891 1 92.62 17 LEU B O 1
ATOM 6260 N N . VAL B 1 18 ? 36.719 -43.469 -22.234 1 91.25 18 VAL B N 1
ATOM 6261 C CA . VAL B 1 18 ? 38 -42.875 -21.859 1 91.25 18 VAL B CA 1
ATOM 6262 C C . VAL B 1 18 ? 37.812 -41.875 -20.75 1 91.25 18 VAL B C 1
ATOM 6264 O O . VAL B 1 18 ? 36.969 -40.969 -20.859 1 91.25 18 VAL B O 1
ATOM 6267 N N . VAL B 1 19 ? 38.469 -42.062 -19.688 1 93.19 19 VAL B N 1
ATOM 6268 C CA . VAL B 1 19 ? 38.469 -41.094 -18.594 1 93.19 19 VAL B CA 1
ATOM 6269 C C . VAL B 1 19 ? 39.844 -40.438 -18.5 1 93.19 19 VAL B C 1
ATOM 6271 O O . VAL B 1 19 ? 40.875 -41.125 -18.438 1 93.19 19 VAL B O 1
ATOM 6274 N N . ARG B 1 20 ? 39.781 -39.188 -18.438 1 90.19 20 ARG B N 1
ATOM 6275 C CA . ARG B 1 20 ? 41.062 -38.438 -18.422 1 90.19 20 ARG B CA 1
ATOM 6276 C C . ARG B 1 20 ? 41.875 -38.75 -17.188 1 90.19 20 ARG B C 1
ATOM 6278 O O . ARG B 1 20 ? 41.344 -38.781 -16.062 1 90.19 20 ARG B O 1
ATOM 6285 N N . ASP B 1 21 ? 43.156 -39.062 -17.312 1 83.19 21 ASP B N 1
ATOM 6286 C CA . ASP B 1 21 ? 44.156 -39.25 -16.281 1 83.19 21 ASP B CA 1
ATOM 6287 C C . ASP B 1 21 ? 43.969 -40.594 -15.562 1 83.19 21 ASP B C 1
ATOM 6289 O O . ASP B 1 21 ? 44.625 -40.844 -14.555 1 83.19 21 ASP B O 1
ATOM 6293 N N . SER B 1 22 ? 42.938 -41.281 -16.047 1 85.12 22 SER B N 1
ATOM 6294 C CA . SER B 1 22 ? 42.781 -42.594 -15.43 1 85.12 22 SER B CA 1
ATOM 6295 C C . SER B 1 22 ? 43.594 -43.625 -16.172 1 85.12 22 SER B C 1
ATOM 6297 O O . SER B 1 22 ? 43.625 -43.656 -17.406 1 85.12 22 SER B O 1
ATOM 6299 N N . THR B 1 23 ? 44.344 -44.469 -15.5 1 79.06 23 THR B N 1
ATOM 6300 C CA . THR B 1 23 ? 45.188 -45.5 -16.094 1 79.06 23 THR B CA 1
ATOM 6301 C C . THR B 1 23 ? 44.5 -46.875 -16.031 1 79.06 23 THR B C 1
ATOM 6303 O O . THR B 1 23 ? 45.031 -47.875 -16.5 1 79.06 23 THR B O 1
ATOM 6306 N N . ALA B 1 24 ? 43.375 -46.812 -15.492 1 79.19 24 ALA B N 1
ATOM 6307 C CA . ALA B 1 24 ? 42.688 -48.062 -15.328 1 79.19 24 ALA B CA 1
ATOM 6308 C C . ALA B 1 24 ? 42.156 -48.594 -16.656 1 79.19 24 ALA B C 1
ATOM 6310 O O . ALA B 1 24 ? 41.688 -47.781 -17.484 1 79.19 24 ALA B O 1
ATOM 6311 N N . ALA B 1 25 ? 42.438 -49.812 -16.906 1 79.38 25 ALA B N 1
ATOM 6312 C CA . ALA B 1 25 ? 41.844 -50.406 -18.109 1 79.38 25 ALA B CA 1
ATOM 6313 C C . ALA B 1 25 ? 40.344 -50.594 -17.969 1 79.38 25 ALA B C 1
ATOM 6315 O O . ALA B 1 25 ? 39.875 -51.25 -17.047 1 79.38 25 ALA B O 1
ATOM 6316 N N . VAL B 1 26 ? 39.562 -49.906 -18.781 1 86.19 26 VAL B N 1
ATOM 6317 C CA . VAL B 1 26 ? 38.125 -49.938 -18.688 1 86.19 26 VAL B CA 1
ATOM 6318 C C . VAL B 1 26 ? 37.531 -50.656 -19.891 1 86.19 26 VAL B C 1
ATOM 6320 O O . VAL B 1 26 ? 37.875 -50.406 -21.031 1 86.19 26 VAL B O 1
ATOM 6323 N N . ASP B 1 27 ? 36.812 -51.719 -19.594 1 87.94 27 ASP B N 1
ATOM 6324 C CA . ASP B 1 27 ? 36.062 -52.438 -20.625 1 87.94 27 ASP B CA 1
ATOM 6325 C C . ASP B 1 27 ? 34.562 -52.219 -20.438 1 87.94 27 ASP B C 1
ATOM 6327 O O . ASP B 1 27 ? 33.969 -52.719 -19.484 1 87.94 27 ASP B O 1
ATOM 6331 N N . VAL B 1 28 ? 33.906 -51.625 -21.453 1 92 28 VAL B N 1
ATOM 6332 C CA . VAL B 1 28 ? 32.5 -51.25 -21.328 1 92 28 VAL B CA 1
ATOM 6333 C C . VAL B 1 28 ? 31.594 -52.469 -21.453 1 92 28 VAL B C 1
ATOM 6335 O O . VAL B 1 28 ? 31.703 -53.219 -22.422 1 92 28 VAL B O 1
ATOM 6338 N N . LEU B 1 29 ? 30.781 -52.719 -20.516 1 91.25 29 LEU B N 1
ATOM 6339 C CA . LEU B 1 29 ? 29.797 -53.812 -20.5 1 91.25 29 LEU B CA 1
ATOM 6340 C C . LEU B 1 29 ? 28.484 -53.344 -21.125 1 91.25 29 LEU B C 1
ATOM 6342 O O . LEU B 1 29 ? 27.828 -54.094 -21.828 1 91.25 29 LEU B O 1
ATOM 6346 N N . GLY B 1 30 ? 28.109 -52.281 -20.797 1 93 30 GLY B N 1
ATOM 6347 C CA . GLY B 1 30 ? 26.844 -51.719 -21.266 1 93 30 GLY B CA 1
ATOM 6348 C C . GLY B 1 30 ? 26.594 -50.312 -20.734 1 93 30 GLY B C 1
ATOM 6349 O O . GLY B 1 30 ? 27.297 -49.844 -19.828 1 93 30 GLY B O 1
ATOM 6350 N N . PHE B 1 31 ? 25.609 -49.656 -21.312 1 94.69 31 PHE B N 1
ATOM 6351 C CA . PHE B 1 31 ? 25.25 -48.312 -20.828 1 94.69 31 PHE B CA 1
ATOM 6352 C C . PHE B 1 31 ? 23.797 -48 -21.141 1 94.69 31 PHE B C 1
ATOM 6354 O O . PHE B 1 31 ? 23.188 -48.656 -21.984 1 94.69 31 PHE B O 1
ATOM 6361 N N . GLU B 1 32 ? 23.203 -47.125 -20.406 1 96.38 32 GLU B N 1
ATOM 6362 C CA . GLU B 1 32 ? 21.922 -46.469 -20.609 1 96.38 32 GLU B CA 1
ATOM 6363 C C . GLU B 1 32 ? 22.078 -44.969 -20.594 1 96.38 32 GLU B C 1
ATOM 6365 O O . GLU B 1 32 ? 22.625 -44.406 -19.625 1 96.38 32 GLU B O 1
ATOM 6370 N N . GLY B 1 33 ? 21.672 -44.375 -21.672 1 97.25 33 GLY B N 1
ATOM 6371 C CA . GLY B 1 33 ? 21.797 -42.938 -21.766 1 97.25 33 GLY B CA 1
ATOM 6372 C C . GLY B 1 33 ? 20.469 -42.219 -21.953 1 97.25 33 GLY B C 1
ATOM 6373 O O . GLY B 1 33 ? 19.594 -42.688 -22.688 1 97.25 33 GLY B O 1
ATOM 6374 N N . HIS B 1 34 ? 20.281 -41.125 -21.25 1 97.75 34 HIS B N 1
ATOM 6375 C CA . HIS B 1 34 ? 19.109 -40.25 -21.406 1 97.75 34 HIS B CA 1
ATOM 6376 C C . HIS B 1 34 ? 19.531 -38.875 -21.875 1 97.75 34 HIS B C 1
ATOM 6378 O O . HIS B 1 34 ? 20.391 -38.219 -21.266 1 97.75 34 HIS B O 1
ATOM 6384 N N . GLU B 1 35 ? 19.016 -38.438 -22.984 1 97.81 35 GLU B N 1
ATOM 6385 C CA . GLU B 1 35 ? 19.234 -37.094 -23.516 1 97.81 35 GLU B CA 1
ATOM 6386 C C . GLU B 1 35 ? 17.922 -36.406 -23.844 1 97.81 35 GLU B C 1
ATOM 6388 O O . GLU B 1 35 ? 17.016 -37 -24.406 1 97.81 35 GLU B O 1
ATOM 6393 N N . SER B 1 36 ? 17.734 -35.219 -23.406 1 98 36 SER B N 1
ATOM 6394 C CA . SER B 1 36 ? 16.578 -34.406 -23.688 1 98 36 SER B CA 1
ATOM 6395 C C . SER B 1 36 ? 16.984 -32.969 -24.047 1 98 36 SER B C 1
ATOM 6397 O O . SER B 1 36 ? 18 -32.469 -23.578 1 98 36 SER B O 1
ATOM 6399 N N . LEU B 1 37 ? 16.203 -32.312 -24.891 1 97.81 37 LEU B N 1
ATOM 6400 C CA . LEU B 1 37 ? 16.406 -30.906 -25.141 1 97.81 37 LEU B CA 1
ATOM 6401 C C . LEU B 1 37 ? 16.219 -30.094 -23.859 1 97.81 37 LEU B C 1
ATOM 6403 O O . LEU B 1 37 ? 15.305 -30.344 -23.094 1 97.81 37 LEU B O 1
ATOM 6407 N N . SER B 1 38 ? 17.141 -29.156 -23.641 1 97.94 38 SER B N 1
ATOM 6408 C CA . SER B 1 38 ? 17.078 -28.156 -22.578 1 97.94 38 SER B CA 1
ATOM 6409 C C . SER B 1 38 ? 17.234 -28.797 -21.203 1 97.94 38 SER B C 1
ATOM 6411 O O . SER B 1 38 ? 16.703 -28.297 -20.219 1 97.94 38 SER B O 1
ATOM 6413 N N . GLN B 1 39 ? 17.844 -30 -21.188 1 97.62 39 GLN B N 1
ATOM 6414 C CA . GLN B 1 39 ? 18.234 -30.672 -19.969 1 97.62 39 GLN B CA 1
ATOM 6415 C C . GLN B 1 39 ? 19.594 -31.344 -20.125 1 97.62 39 GLN B C 1
ATOM 6417 O O . GLN B 1 39 ? 19.938 -31.812 -21.203 1 97.62 39 GLN B O 1
ATOM 6422 N N . PRO B 1 40 ? 20.375 -31.406 -18.984 1 98.25 40 PRO B N 1
ATOM 6423 C CA . PRO B 1 40 ? 21.625 -32.156 -19.062 1 98.25 40 PRO B CA 1
ATOM 6424 C C . PRO B 1 40 ? 21.422 -33.656 -19.297 1 98.25 40 PRO B C 1
ATOM 6426 O O . PRO B 1 40 ? 20.484 -34.25 -18.734 1 98.25 40 PRO B O 1
ATOM 6429 N N . PHE B 1 41 ? 22.234 -34.25 -20.156 1 98.12 41 PHE B N 1
ATOM 6430 C CA . PHE B 1 41 ? 22.125 -35.688 -20.391 1 98.12 41 PHE B CA 1
ATOM 6431 C C . PHE B 1 41 ? 22.75 -36.469 -19.234 1 98.12 41 PHE B C 1
ATOM 6433 O O . PHE B 1 41 ? 23.438 -35.875 -18.391 1 98.12 41 PHE B O 1
ATOM 6440 N N . CYS B 1 42 ? 22.391 -37.719 -19.219 1 98.38 42 CYS B N 1
ATOM 6441 C CA . CYS B 1 42 ? 22.953 -38.625 -18.219 1 98.38 42 CYS B CA 1
ATOM 6442 C C . CYS B 1 42 ? 23.156 -40 -18.812 1 98.38 42 CYS B C 1
ATOM 6444 O O . CYS B 1 42 ? 22.203 -40.656 -19.266 1 98.38 42 CYS B O 1
ATOM 6446 N N . TYR B 1 43 ? 24.422 -40.5 -18.844 1 97.69 43 TYR B N 1
ATOM 6447 C CA . TYR B 1 43 ? 24.766 -41.844 -19.281 1 97.69 43 TYR B CA 1
ATOM 6448 C C . TYR B 1 43 ? 25.328 -42.656 -18.109 1 97.69 43 TYR B C 1
ATOM 6450 O O . TYR B 1 43 ? 26.359 -42.312 -17.531 1 97.69 43 TYR B O 1
ATOM 6458 N N . ASP B 1 44 ? 24.672 -43.625 -17.828 1 97.81 44 ASP B N 1
ATOM 6459 C CA . ASP B 1 44 ? 25.188 -44.594 -16.859 1 97.81 44 ASP B CA 1
ATOM 6460 C C . ASP B 1 44 ? 25.891 -45.75 -17.578 1 97.81 44 ASP B C 1
ATOM 6462 O O . ASP B 1 44 ? 25.25 -46.562 -18.25 1 97.81 44 ASP B O 1
ATOM 6466 N N . ILE B 1 45 ? 27.203 -45.875 -17.359 1 96.75 45 ILE B N 1
ATOM 6467 C CA . ILE B 1 45 ? 28.047 -46.812 -18.094 1 96.75 45 ILE B CA 1
ATOM 6468 C C . ILE B 1 45 ? 28.609 -47.844 -17.141 1 96.75 45 ILE B C 1
ATOM 6470 O O . ILE B 1 45 ? 29.281 -47.5 -16.172 1 96.75 45 ILE B O 1
ATOM 6474 N N . GLN B 1 46 ? 28.297 -49.031 -17.453 1 95.25 46 GLN B N 1
ATOM 6475 C CA . GLN B 1 46 ? 28.875 -50.125 -16.688 1 95.25 46 GLN B CA 1
ATOM 6476 C C . GLN B 1 46 ? 30.109 -50.688 -17.391 1 95.25 46 GLN B C 1
ATOM 6478 O O . GLN B 1 46 ? 30.109 -50.875 -18.609 1 95.25 46 GLN B O 1
ATOM 6483 N N . PHE B 1 47 ? 31.234 -50.875 -16.594 1 92.94 47 PHE B N 1
ATOM 6484 C CA . PHE B 1 47 ? 32.469 -51.406 -17.172 1 92.94 47 PHE B CA 1
ATOM 6485 C C . PHE B 1 47 ? 33.156 -52.344 -16.188 1 92.94 47 PHE B C 1
ATOM 6487 O O . PHE B 1 47 ? 32.844 -52.344 -14.992 1 92.94 47 PHE B O 1
ATOM 6494 N N . THR B 1 48 ? 33.938 -53.125 -16.75 1 91.62 48 THR B N 1
ATOM 6495 C CA . THR B 1 48 ? 34.75 -54.031 -15.938 1 91.62 48 THR B CA 1
ATOM 6496 C C . THR B 1 48 ? 36.219 -53.594 -15.977 1 91.62 48 THR B C 1
ATOM 6498 O O . THR B 1 48 ? 36.688 -53.031 -16.969 1 91.62 48 THR B O 1
ATOM 6501 N N . SER B 1 49 ? 36.812 -53.812 -14.859 1 90.38 49 SER B N 1
ATOM 6502 C CA . SER B 1 49 ? 38.25 -53.5 -14.75 1 90.38 49 SER B CA 1
ATOM 6503 C C . SER B 1 49 ? 38.969 -54.562 -13.898 1 90.38 49 SER B C 1
ATOM 6505 O O . SER B 1 49 ? 38.375 -55.125 -12.984 1 90.38 49 SER B O 1
ATOM 6507 N N . ALA B 1 50 ? 40.219 -54.719 -14.234 1 88.12 50 ALA B N 1
ATOM 6508 C CA . ALA B 1 50 ? 41.031 -55.625 -13.453 1 88.12 50 ALA B CA 1
ATOM 6509 C C . ALA B 1 50 ? 41.469 -55 -12.125 1 88.12 50 ALA B C 1
ATOM 6511 O O . ALA B 1 50 ? 41.75 -55.719 -11.156 1 88.12 50 ALA B O 1
ATOM 6512 N N . ASP B 1 51 ? 41.469 -53.781 -12.211 1 87.81 51 ASP B N 1
ATOM 6513 C CA . ASP B 1 51 ? 41.781 -53.062 -10.977 1 87.81 51 ASP B CA 1
ATOM 6514 C C . ASP B 1 51 ? 40.594 -53.031 -10.031 1 87.81 51 ASP B C 1
ATOM 6516 O O . ASP B 1 51 ? 39.594 -52.406 -10.312 1 87.81 51 ASP B O 1
ATOM 6520 N N . LYS B 1 52 ? 40.719 -53.656 -8.883 1 86.38 52 LYS B N 1
ATOM 6521 C CA . LYS B 1 52 ? 39.625 -53.812 -7.934 1 86.38 52 LYS B CA 1
ATOM 6522 C C . LYS B 1 52 ? 39.562 -52.625 -6.973 1 86.38 52 LYS B C 1
ATOM 6524 O O . LYS B 1 52 ? 38.594 -52.5 -6.195 1 86.38 52 LYS B O 1
ATOM 6529 N N . ALA B 1 53 ? 40.469 -51.719 -7.109 1 87.56 53 ALA B N 1
ATOM 6530 C CA . ALA B 1 53 ? 40.5 -50.625 -6.137 1 87.56 53 ALA B CA 1
ATOM 6531 C C . ALA B 1 53 ? 40.594 -49.281 -6.832 1 87.56 53 ALA B C 1
ATOM 6533 O O . ALA B 1 53 ? 41.406 -48.438 -6.461 1 87.56 53 ALA B O 1
ATOM 6534 N N . ILE B 1 54 ? 39.75 -49.219 -7.828 1 90.75 54 ILE B N 1
ATOM 6535 C CA . ILE B 1 54 ? 39.719 -47.875 -8.453 1 90.75 54 ILE B CA 1
ATOM 6536 C C . ILE B 1 54 ? 39.125 -46.875 -7.469 1 90.75 54 ILE B C 1
ATOM 6538 O O . ILE B 1 54 ? 38 -47 -7.023 1 90.75 54 ILE B O 1
ATOM 6542 N N . GLY B 1 55 ? 39.812 -45.844 -7.016 1 89.31 55 GLY B N 1
ATOM 6543 C CA . GLY B 1 55 ? 39.344 -44.812 -6.094 1 89.31 55 GLY B CA 1
ATOM 6544 C C . GLY B 1 55 ? 38.406 -43.844 -6.734 1 89.31 55 GLY B C 1
ATOM 6545 O O . GLY B 1 55 ? 38.562 -43.469 -7.902 1 89.31 55 GLY B O 1
ATOM 6546 N N . PRO B 1 56 ? 37.375 -43.438 -6.035 1 92.06 56 PRO B N 1
ATOM 6547 C CA . PRO B 1 56 ? 36.438 -42.406 -6.562 1 92.06 56 PRO B CA 1
ATOM 6548 C C . PRO B 1 56 ? 37.156 -41.125 -6.988 1 92.06 56 PRO B C 1
ATOM 6550 O O . PRO B 1 56 ? 36.719 -40.469 -7.934 1 92.06 56 PRO B O 1
ATOM 6553 N N . ALA B 1 57 ? 38.281 -40.781 -6.406 1 92.06 57 ALA B N 1
ATOM 6554 C CA . ALA B 1 57 ? 39.031 -39.562 -6.699 1 92.06 57 ALA B CA 1
ATOM 6555 C C . ALA B 1 57 ? 39.656 -39.625 -8.086 1 92.06 57 ALA B C 1
ATOM 6557 O O . ALA B 1 57 ? 39.969 -38.594 -8.688 1 92.06 57 ALA B O 1
ATOM 6558 N N . THR B 1 58 ? 39.812 -40.812 -8.578 1 90.56 58 THR B N 1
ATOM 6559 C CA . THR B 1 58 ? 40.438 -40.969 -9.891 1 90.56 58 THR B CA 1
ATOM 6560 C C . THR B 1 58 ? 39.375 -40.906 -11 1 90.56 58 THR B C 1
ATOM 6562 O O . THR B 1 58 ? 39.719 -40.844 -12.18 1 90.56 58 THR B O 1
ATOM 6565 N N . MET B 1 59 ? 38.156 -40.906 -10.57 1 93.12 59 MET B N 1
ATOM 6566 C CA . MET B 1 59 ? 37.094 -40.938 -11.578 1 93.12 59 MET B CA 1
ATOM 6567 C C . MET B 1 59 ? 36.219 -39.688 -11.5 1 93.12 59 MET B C 1
ATOM 6569 O O . MET B 1 59 ? 36.094 -38.969 -12.492 1 93.12 59 MET B O 1
ATOM 6573 N N . LEU B 1 60 ? 35.812 -39.406 -10.289 1 94.88 60 LEU B N 1
ATOM 6574 C CA . LEU B 1 60 ? 34.906 -38.281 -10.109 1 94.88 60 LEU B CA 1
ATOM 6575 C C . LEU B 1 60 ? 35.531 -36.969 -10.547 1 94.88 60 LEU B C 1
ATOM 6577 O O . LEU B 1 60 ? 36.719 -36.719 -10.273 1 94.88 60 LEU B O 1
ATOM 6581 N N . MET B 1 61 ? 34.75 -36.125 -11.312 1 95.25 61 MET B N 1
ATOM 6582 C CA . MET B 1 61 ? 35.094 -34.781 -11.742 1 95.25 61 MET B CA 1
ATOM 6583 C C . MET B 1 61 ? 36.125 -34.812 -12.859 1 95.25 61 MET B C 1
ATOM 6585 O O . MET B 1 61 ? 36.594 -33.75 -13.32 1 95.25 61 MET B O 1
ATOM 6589 N N . HIS B 1 62 ? 36.438 -35.969 -13.344 1 94.88 62 HIS B N 1
ATOM 6590 C CA . HIS B 1 62 ? 37.344 -36.062 -14.484 1 94.88 62 HIS B CA 1
ATOM 6591 C C . HIS B 1 62 ? 36.562 -36.062 -15.797 1 94.88 62 HIS B C 1
ATOM 6593 O O . HIS B 1 62 ? 35.469 -36.625 -15.875 1 94.88 62 HIS B O 1
ATOM 6599 N N . ASP B 1 63 ? 37.188 -35.375 -16.734 1 95 63 ASP B N 1
ATOM 6600 C CA . ASP B 1 63 ? 36.594 -35.406 -18.078 1 95 63 ASP B CA 1
ATOM 6601 C C . ASP B 1 63 ? 36.594 -36.844 -18.641 1 95 63 ASP B C 1
ATOM 6603 O O . ASP B 1 63 ? 37.562 -37.594 -18.422 1 95 63 ASP B O 1
ATOM 6607 N N . ALA B 1 64 ? 35.531 -37.125 -19.219 1 95 64 ALA B N 1
ATOM 6608 C CA . ALA B 1 64 ? 35.406 -38.469 -19.812 1 95 64 ALA B CA 1
ATOM 6609 C C . ALA B 1 64 ? 34.625 -38.406 -21.125 1 95 64 ALA B C 1
ATOM 6611 O O . ALA B 1 64 ? 33.938 -37.406 -21.406 1 95 64 ALA B O 1
ATOM 6612 N N . SER B 1 65 ? 34.875 -39.375 -21.969 1 94.31 65 SER B N 1
ATOM 6613 C CA . SER B 1 65 ? 34.188 -39.469 -23.25 1 94.31 65 SER B CA 1
ATOM 6614 C C . SER B 1 65 ? 33.75 -40.906 -23.531 1 94.31 65 SER B C 1
ATOM 6616 O O . SER B 1 65 ? 34.438 -41.875 -23.203 1 94.31 65 SER B O 1
ATOM 6618 N N . LEU B 1 66 ? 32.594 -41.031 -23.984 1 93.88 66 LEU B N 1
ATOM 6619 C CA . LEU B 1 66 ? 32.062 -42.281 -24.484 1 93.88 66 LEU B CA 1
ATOM 6620 C C . LEU B 1 66 ? 31.938 -42.25 -26 1 93.88 66 LEU B C 1
ATOM 6622 O O . LEU B 1 66 ? 31.219 -41.438 -26.562 1 93.88 66 LEU B O 1
ATOM 6626 N N . THR B 1 67 ? 32.625 -43.094 -26.656 1 91.06 67 THR B N 1
ATOM 6627 C CA . THR B 1 67 ? 32.594 -43.188 -28.109 1 91.06 67 THR B CA 1
ATOM 6628 C C . THR B 1 67 ? 31.75 -44.344 -28.578 1 91.06 67 THR B C 1
ATOM 6630 O O . THR B 1 67 ? 32 -45.5 -28.203 1 91.06 67 THR B O 1
ATOM 6633 N N . LEU B 1 68 ? 30.703 -43.969 -29.312 1 87.81 68 LEU B N 1
ATOM 6634 C CA . LEU B 1 68 ? 29.844 -44.969 -29.906 1 87.81 68 LEU B CA 1
ATOM 6635 C C . LEU B 1 68 ? 30.391 -45.406 -31.266 1 87.81 68 LEU B C 1
ATOM 6637 O O . LEU B 1 68 ? 30.547 -44.594 -32.156 1 87.81 68 LEU B O 1
ATOM 6641 N N . ALA B 1 69 ? 30.828 -46.625 -31.375 1 76.94 69 ALA B N 1
ATOM 6642 C CA . ALA B 1 69 ? 31.438 -47.125 -32.594 1 76.94 69 ALA B CA 1
ATOM 6643 C C . ALA B 1 69 ? 30.578 -48.219 -33.25 1 76.94 69 ALA B C 1
ATOM 6645 O O . ALA B 1 69 ? 29.844 -48.938 -32.562 1 76.94 69 ALA B O 1
ATOM 6646 N N . ALA B 1 70 ? 30.5 -48.156 -34.656 1 66.56 70 ALA B N 1
ATOM 6647 C CA . ALA B 1 70 ? 29.812 -49.188 -35.406 1 66.56 70 ALA B CA 1
ATOM 6648 C C . ALA B 1 70 ? 30.531 -50.531 -35.312 1 66.56 70 ALA B C 1
ATOM 6650 O O . ALA B 1 70 ? 31.734 -50.562 -35.031 1 66.56 70 ALA B O 1
ATOM 6651 N N . PRO B 1 71 ? 29.75 -51.656 -35.375 1 59 71 PRO B N 1
ATOM 6652 C CA . PRO B 1 71 ? 30.406 -52.938 -35.344 1 59 71 PRO B CA 1
ATOM 6653 C C . PRO B 1 71 ? 31.453 -53.125 -36.438 1 59 71 PRO B C 1
ATOM 6655 O O . PRO B 1 71 ? 31.344 -52.5 -37.5 1 59 71 PRO B O 1
ATOM 6658 N N . MET B 1 72 ? 32.688 -53.562 -36.125 1 52.12 72 MET B N 1
ATOM 6659 C CA . MET B 1 72 ? 33.844 -53.781 -37 1 52.12 72 MET B CA 1
ATOM 6660 C C . MET B 1 72 ? 33.438 -54.5 -38.281 1 52.12 72 MET B C 1
ATOM 6662 O O . MET B 1 72 ? 32.781 -55.562 -38.219 1 52.12 72 MET B O 1
ATOM 6666 N N . ALA B 1 73 ? 33 -53.875 -39.469 1 50.22 73 ALA B N 1
ATOM 6667 C CA . ALA B 1 73 ? 32.906 -54.625 -40.719 1 50.22 73 ALA B CA 1
ATOM 6668 C C . ALA B 1 73 ? 34.312 -54.938 -41.25 1 50.22 73 ALA B C 1
ATOM 6670 O O . ALA B 1 73 ? 35.188 -54.062 -41.25 1 50.22 73 ALA B O 1
ATOM 6671 N N . GLU B 1 74 ? 34.75 -56.125 -41.188 1 44.88 74 GLU B N 1
ATOM 6672 C CA . GLU B 1 74 ? 35.969 -56.594 -41.844 1 44.88 74 GLU B CA 1
ATOM 6673 C C . GLU B 1 74 ? 35.969 -56.25 -43.312 1 44.88 74 GLU B C 1
ATOM 6675 O O . GLU B 1 74 ? 35.219 -56.812 -44.094 1 44.88 74 GLU B O 1
ATOM 6680 N N . ALA B 1 75 ? 36 -55.031 -43.812 1 46.69 75 ALA B N 1
ATOM 6681 C CA . ALA B 1 75 ? 36.219 -54.938 -45.25 1 46.69 75 ALA B CA 1
ATOM 6682 C C . ALA B 1 75 ? 37.719 -54.812 -45.531 1 46.69 75 ALA B C 1
ATOM 6684 O O . ALA B 1 75 ? 38.375 -53.906 -45.031 1 46.69 75 ALA B O 1
ATOM 6685 N N . PHE B 1 76 ? 38.188 -55.594 -46.562 1 48.59 76 PHE B N 1
ATOM 6686 C CA . PHE B 1 76 ? 39.469 -55.812 -47.219 1 48.59 76 PHE B CA 1
ATOM 6687 C C . PHE B 1 76 ? 40.594 -55.812 -46.219 1 48.59 76 PHE B C 1
ATOM 6689 O O . PHE B 1 76 ? 41.656 -55.219 -46.469 1 48.59 76 PHE B O 1
ATOM 6696 N N . GLY B 1 77 ? 40.531 -56.344 -44.969 1 46.41 77 GLY B N 1
ATOM 6697 C CA . GLY B 1 77 ? 41.594 -56.625 -44 1 46.41 77 GLY B CA 1
ATOM 6698 C C . GLY B 1 77 ? 41.719 -55.594 -42.906 1 46.41 77 GLY B C 1
ATOM 6699 O O . GLY B 1 77 ? 42.531 -55.75 -42 1 46.41 77 GLY B O 1
ATOM 6700 N N . VAL B 1 78 ? 41.562 -54.281 -43.125 1 45.38 78 VAL B N 1
ATOM 6701 C CA . VAL B 1 78 ? 41.75 -53.219 -42.125 1 45.38 78 VAL B CA 1
ATOM 6702 C C . VAL B 1 78 ? 40.469 -53.031 -41.344 1 45.38 78 VAL B C 1
ATOM 6704 O O . VAL B 1 78 ? 39.406 -52.75 -41.938 1 45.38 78 VAL B O 1
ATOM 6707 N N . THR B 1 79 ? 40.219 -53.5 -40.156 1 46.81 79 THR B N 1
ATOM 6708 C CA . THR B 1 79 ? 39.094 -53.344 -39.25 1 46.81 79 THR B CA 1
ATOM 6709 C C . THR B 1 79 ? 39 -51.875 -38.781 1 46.81 79 THR B C 1
ATOM 6711 O O . THR B 1 79 ? 39.812 -51.406 -38 1 46.81 79 THR B O 1
ATOM 6714 N N . VAL B 1 80 ? 38.688 -50.906 -39.594 1 48.38 80 VAL B N 1
ATOM 6715 C CA . VAL B 1 80 ? 38.594 -49.531 -39.125 1 48.38 80 VAL B CA 1
ATOM 6716 C C . VAL B 1 80 ? 37.25 -49.344 -38.375 1 48.38 80 VAL B C 1
ATOM 6718 O O . VAL B 1 80 ? 36.188 -49.625 -38.938 1 48.38 80 VAL B O 1
ATOM 6721 N N . GLN B 1 81 ? 37.25 -49.344 -37.094 1 54.56 81 GLN B N 1
ATOM 6722 C CA . GLN B 1 81 ? 36.094 -48.969 -36.312 1 54.56 81 GLN B CA 1
ATOM 6723 C C . GLN B 1 81 ? 35.688 -47.531 -36.531 1 54.56 81 GLN B C 1
ATOM 6725 O O . GLN B 1 81 ? 36.5 -46.625 -36.344 1 54.56 81 GLN B O 1
ATOM 6730 N N . GLN B 1 82 ? 34.656 -47.25 -37.344 1 62.91 82 GLN B N 1
ATOM 6731 C CA . GLN B 1 82 ? 34.219 -45.906 -37.656 1 62.91 82 GLN B CA 1
ATOM 6732 C C . GLN B 1 82 ? 33.438 -45.312 -36.5 1 62.91 82 GLN B C 1
ATOM 6734 O O . GLN B 1 82 ? 32.469 -45.906 -36.031 1 62.91 82 GLN B O 1
ATOM 6739 N N . THR B 1 83 ? 34 -44.281 -35.875 1 67.5 83 THR B N 1
ATOM 6740 C CA . THR B 1 83 ? 33.375 -43.5 -34.844 1 67.5 83 THR B CA 1
ATOM 6741 C C . THR B 1 83 ? 32.094 -42.844 -35.344 1 67.5 83 THR B C 1
ATOM 6743 O O . THR B 1 83 ? 32.094 -42.125 -36.344 1 67.5 83 THR B O 1
ATOM 6746 N N . GLN B 1 84 ? 31 -43.156 -34.656 1 76.5 84 GLN B N 1
ATOM 6747 C CA . GLN B 1 84 ? 29.719 -42.625 -35.062 1 76.5 84 GLN B CA 1
ATOM 6748 C C . GLN B 1 84 ? 29.375 -41.375 -34.25 1 76.5 84 GLN B C 1
ATOM 6750 O O . GLN B 1 84 ? 28.922 -40.375 -34.812 1 76.5 84 GLN B O 1
ATOM 6755 N N . ARG B 1 85 ? 29.594 -41.406 -33 1 89.75 85 ARG B N 1
ATOM 6756 C CA . ARG B 1 85 ? 29.234 -40.281 -32.125 1 89.75 85 ARG B CA 1
ATOM 6757 C C . ARG B 1 85 ? 30.047 -40.312 -30.828 1 89.75 85 ARG B C 1
ATOM 6759 O O . ARG B 1 85 ? 30.312 -41.375 -30.281 1 89.75 85 ARG B O 1
ATOM 6766 N N . VAL B 1 86 ? 30.5 -39.188 -30.422 1 92.31 86 VAL B N 1
ATOM 6767 C CA . VAL B 1 86 ? 31.25 -39.062 -29.172 1 92.31 86 VAL B CA 1
ATOM 6768 C C . VAL B 1 86 ? 30.438 -38.25 -28.172 1 92.31 86 VAL B C 1
ATOM 6770 O O . VAL B 1 86 ? 29.953 -37.156 -28.484 1 92.31 86 VAL B O 1
ATOM 6773 N N . ILE B 1 87 ? 30.188 -38.781 -27.031 1 94.69 87 ILE B N 1
ATOM 6774 C CA . ILE B 1 87 ? 29.562 -38.094 -25.922 1 94.69 87 ILE B CA 1
ATOM 6775 C C . ILE B 1 87 ? 30.625 -37.656 -24.906 1 94.69 87 ILE B C 1
ATOM 6777 O O . ILE B 1 87 ? 31.328 -38.5 -24.359 1 94.69 87 ILE B O 1
ATOM 6781 N N . GLN B 1 88 ? 30.75 -36.406 -24.781 1 95.44 88 GLN B N 1
ATOM 6782 C CA . GLN B 1 88 ? 31.766 -35.844 -23.906 1 95.44 88 GLN B CA 1
ATOM 6783 C C . GLN B 1 88 ? 31.141 -35.188 -22.672 1 95.44 88 GLN B C 1
ATOM 6785 O O . GLN B 1 88 ? 30.094 -34.531 -22.797 1 95.44 88 GLN B O 1
ATOM 6790 N N . GLY B 1 89 ? 31.719 -35.344 -21.516 1 97 89 GLY B N 1
ATOM 6791 C CA . GLY B 1 89 ? 31.25 -34.719 -20.281 1 97 89 GLY B CA 1
ATOM 6792 C C . GLY B 1 89 ? 32.188 -34.938 -19.109 1 97 89 GLY B C 1
ATOM 6793 O O . GLY B 1 89 ? 33.406 -34.969 -19.281 1 97 89 GLY B O 1
ATOM 6794 N N . VAL B 1 90 ? 31.625 -34.938 -17.969 1 96.81 90 VAL B N 1
ATOM 6795 C CA . VAL B 1 90 ? 32.375 -35.125 -16.719 1 96.81 90 VAL B CA 1
ATOM 6796 C C . VAL B 1 90 ? 31.719 -36.25 -15.883 1 96.81 90 VAL B C 1
ATOM 6798 O O . VAL B 1 90 ? 30.5 -36.438 -15.945 1 96.81 90 VAL B O 1
ATOM 6801 N N . VAL B 1 91 ? 32.531 -36.938 -15.195 1 97.31 91 VAL B N 1
ATOM 6802 C CA . VAL B 1 91 ? 32.031 -38 -14.352 1 97.31 91 VAL B CA 1
ATOM 6803 C C . VAL B 1 91 ? 31.438 -37.438 -13.07 1 97.31 91 VAL B C 1
ATOM 6805 O O . VAL B 1 91 ? 32.156 -36.812 -12.273 1 97.31 91 VAL B O 1
ATOM 6808 N N . THR B 1 92 ? 30.125 -37.625 -12.82 1 97.44 92 THR B N 1
ATOM 6809 C CA . THR B 1 92 ? 29.453 -37.031 -11.664 1 97.44 92 THR B CA 1
ATOM 6810 C C . THR B 1 92 ? 29.062 -38.125 -10.664 1 97.44 92 THR B C 1
ATOM 6812 O O . THR B 1 92 ? 28.703 -37.812 -9.523 1 97.44 92 THR B O 1
ATOM 6815 N N . GLY B 1 93 ? 29.094 -39.375 -11.055 1 97.06 93 GLY B N 1
ATOM 6816 C CA . GLY B 1 93 ? 28.781 -40.5 -10.195 1 97.06 93 GLY B CA 1
ATOM 6817 C C . GLY B 1 93 ? 29.672 -41.719 -10.438 1 97.06 93 GLY B C 1
ATOM 6818 O O . GLY B 1 93 ? 30.109 -41.938 -11.57 1 97.06 93 GLY B O 1
ATOM 6819 N N . PHE B 1 94 ? 29.938 -42.469 -9.375 1 96.19 94 PHE B N 1
ATOM 6820 C CA . PHE B 1 94 ? 30.781 -43.656 -9.445 1 96.19 94 PHE B CA 1
ATOM 6821 C C . PHE B 1 94 ? 30.344 -44.688 -8.438 1 96.19 94 PHE B C 1
ATOM 6823 O O . PHE B 1 94 ? 30.156 -44.406 -7.254 1 96.19 94 PHE B O 1
ATOM 6830 N N . LYS B 1 95 ? 30.078 -45.875 -8.977 1 95.56 95 LYS B N 1
ATOM 6831 C CA . LYS B 1 95 ? 29.609 -46.969 -8.133 1 95.56 95 LYS B CA 1
ATOM 6832 C C . LYS B 1 95 ? 30.438 -48.219 -8.367 1 95.56 95 LYS B C 1
ATOM 6834 O O . LYS B 1 95 ? 30.844 -48.5 -9.492 1 95.56 95 LYS B O 1
ATOM 6839 N N . ARG B 1 96 ? 30.75 -48.875 -7.352 1 94.06 96 ARG B N 1
ATOM 6840 C CA . ARG B 1 96 ? 31.25 -50.25 -7.422 1 94.06 96 ARG B CA 1
ATOM 6841 C C . ARG B 1 96 ? 30.125 -51.281 -7.234 1 94.06 96 ARG B C 1
ATOM 6843 O O . ARG B 1 96 ? 29.469 -51.281 -6.184 1 94.06 96 ARG B O 1
ATOM 6850 N N . LEU B 1 97 ? 29.875 -52.031 -8.234 1 92.19 97 LEU B N 1
ATOM 6851 C CA . LEU B 1 97 ? 28.672 -52.875 -8.234 1 92.19 97 LEU B CA 1
ATOM 6852 C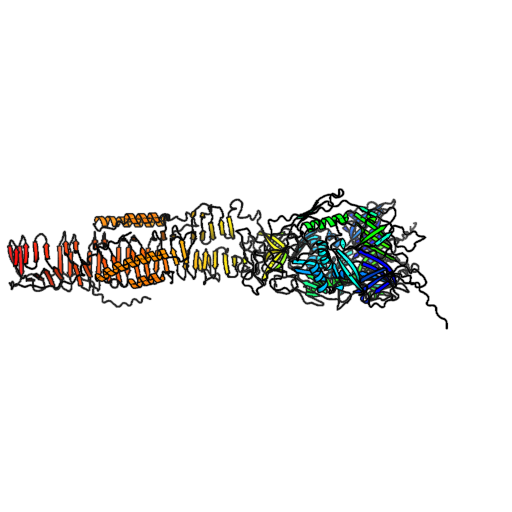 C . LEU B 1 97 ? 28.984 -54.25 -7.668 1 92.19 97 LEU B C 1
ATOM 6854 O O . LEU B 1 97 ? 28.266 -54.75 -6.793 1 92.19 97 LEU B O 1
ATOM 6858 N N . SER B 1 98 ? 29.938 -54.906 -8.203 1 90.06 98 SER B N 1
ATOM 6859 C CA . SER B 1 98 ? 30.281 -56.25 -7.742 1 90.06 98 SER B CA 1
ATOM 6860 C C . SER B 1 98 ? 31.719 -56.625 -8.062 1 90.06 98 SER B C 1
ATOM 6862 O O . SER B 1 98 ? 32.375 -55.938 -8.852 1 90.06 98 SER B O 1
ATOM 6864 N N . ALA B 1 99 ? 32.25 -57.5 -7.273 1 88.94 99 ALA B N 1
ATOM 6865 C CA . ALA B 1 99 ? 33.625 -57.969 -7.48 1 88.94 99 ALA B CA 1
ATOM 6866 C C . ALA B 1 99 ? 33.656 -59.5 -7.668 1 88.94 99 ALA B C 1
ATOM 6868 O O . ALA B 1 99 ? 32.938 -60.219 -7.012 1 88.94 99 ALA B O 1
ATOM 6869 N N . SER B 1 100 ? 34.219 -59.812 -8.773 1 85.69 100 SER B N 1
ATOM 6870 C CA . SER B 1 100 ? 34.531 -61.219 -8.961 1 85.69 100 SER B CA 1
ATOM 6871 C C . SER B 1 100 ? 36 -61.469 -8.781 1 85.69 100 SER B C 1
ATOM 6873 O O . SER B 1 100 ? 36.781 -60.562 -8.469 1 85.69 100 SER B O 1
ATOM 6875 N N . LYS B 1 101 ? 36.438 -62.812 -8.891 1 81.75 101 LYS B N 1
ATOM 6876 C CA . LYS B 1 101 ? 37.812 -63.219 -8.656 1 81.75 101 LYS B CA 1
ATOM 6877 C C . LYS B 1 101 ? 38.75 -62.5 -9.625 1 81.75 101 LYS B C 1
ATOM 6879 O O . LYS B 1 101 ? 39.844 -62.062 -9.234 1 81.75 101 LYS B O 1
ATOM 6884 N N . GLU B 1 102 ? 38.406 -62.25 -10.789 1 83.25 102 GLU B N 1
ATOM 6885 C CA . GLU B 1 102 ? 39.312 -61.75 -11.805 1 83.25 102 GLU B CA 1
ATOM 6886 C C . GLU B 1 102 ? 39.031 -60.281 -12.141 1 83.25 102 GLU B C 1
ATOM 6888 O O . GLU B 1 102 ? 39.906 -59.562 -12.617 1 83.25 102 GLU B O 1
ATOM 6893 N N . GLU B 1 103 ? 37.781 -59.875 -11.891 1 86.19 103 GLU B N 1
ATOM 6894 C CA . GLU B 1 103 ? 37.469 -58.531 -12.32 1 86.19 103 GLU B CA 1
ATOM 6895 C C . GLU B 1 103 ? 36.438 -57.906 -11.398 1 86.19 103 GLU B C 1
ATOM 6897 O O . GLU B 1 103 ? 35.781 -58.594 -10.625 1 86.19 103 GLU B O 1
ATOM 6902 N N . CYS B 1 104 ? 36.406 -56.594 -11.352 1 91.75 104 CYS B N 1
ATOM 6903 C CA . CYS B 1 104 ? 35.375 -55.844 -10.633 1 91.75 104 CYS B CA 1
ATOM 6904 C C . CYS B 1 104 ? 34.5 -55.031 -11.602 1 91.75 104 CYS B C 1
ATOM 6906 O O . CYS B 1 104 ? 35 -54.562 -12.625 1 91.75 104 CYS B O 1
ATOM 6908 N N . ARG B 1 105 ? 33.219 -55.062 -11.305 1 93.25 105 ARG B N 1
ATOM 6909 C CA . ARG B 1 105 ? 32.25 -54.281 -12.117 1 93.25 105 ARG B CA 1
ATOM 6910 C C . ARG B 1 105 ? 32 -52.906 -11.5 1 93.25 105 ARG B C 1
ATOM 6912 O O . ARG B 1 105 ? 31.672 -52.812 -10.32 1 93.25 105 ARG B O 1
ATOM 6919 N N . TYR B 1 106 ? 32.188 -51.906 -12.328 1 94.69 106 TYR B N 1
ATOM 6920 C CA . TYR B 1 106 ? 31.969 -50.531 -11.922 1 94.69 106 TYR B CA 1
ATOM 6921 C C . TYR B 1 106 ? 30.906 -49.844 -12.781 1 94.69 106 TYR B C 1
ATOM 6923 O O . TYR B 1 106 ? 30.562 -50.375 -13.852 1 94.69 106 TYR B O 1
ATOM 6931 N N . GLU B 1 107 ? 30.281 -48.844 -12.266 1 96.44 107 GLU B N 1
ATOM 6932 C CA . GLU B 1 107 ? 29.391 -47.969 -13.031 1 96.44 107 GLU B CA 1
ATOM 6933 C C . GLU B 1 107 ? 29.766 -46.5 -12.867 1 96.44 107 GLU B C 1
ATOM 6935 O O . GLU B 1 107 ? 30.062 -46.062 -11.766 1 96.44 107 GLU B O 1
ATOM 6940 N N . LEU B 1 108 ? 29.797 -45.844 -13.961 1 95.81 108 LEU B N 1
ATOM 6941 C CA . LEU B 1 108 ? 30.094 -44.406 -13.961 1 95.81 108 LEU B CA 1
ATOM 6942 C C . LEU B 1 108 ? 28.969 -43.625 -14.617 1 95.81 108 LEU B C 1
ATOM 6944 O O . LEU B 1 108 ? 28.391 -44.062 -15.609 1 95.81 108 LEU B O 1
ATOM 6948 N N . SER B 1 109 ? 28.641 -42.469 -13.992 1 98.06 109 SER B N 1
ATOM 6949 C CA . SER B 1 109 ? 27.672 -41.562 -14.594 1 98.06 109 SER B CA 1
ATOM 6950 C C . SER B 1 109 ? 28.359 -40.438 -15.328 1 98.06 109 SER B C 1
ATOM 6952 O O . SER B 1 109 ? 29.109 -39.656 -14.727 1 98.06 109 SER B O 1
ATOM 6954 N N . LEU B 1 110 ? 28.156 -40.312 -16.625 1 97.94 110 LEU B N 1
ATOM 6955 C CA . LEU B 1 110 ? 28.719 -39.281 -17.469 1 97.94 110 LEU B CA 1
ATOM 6956 C C . LEU B 1 110 ? 27.688 -38.188 -17.75 1 97.94 110 LEU B C 1
ATOM 6958 O O . LEU B 1 110 ? 26.609 -38.469 -18.297 1 97.94 110 LEU B O 1
ATOM 6962 N N . GLN B 1 111 ? 27.906 -36.969 -17.344 1 98.38 111 GLN B N 1
ATOM 6963 C CA . GLN B 1 111 ? 27.047 -35.812 -17.562 1 98.38 111 GLN B CA 1
ATOM 6964 C C . GLN B 1 111 ? 27.828 -34.625 -18.109 1 98.38 111 GLN B C 1
ATOM 6966 O O . GLN B 1 111 ? 29.062 -34.594 -18.016 1 98.38 111 GLN B O 1
ATOM 6971 N N . PRO B 1 112 ? 27.109 -33.719 -18.781 1 98.12 112 PRO B N 1
ATOM 6972 C CA . PRO B 1 112 ? 27.828 -32.5 -19.203 1 98.12 112 PRO B CA 1
ATOM 6973 C C . PRO B 1 112 ? 28.234 -31.625 -18.031 1 98.12 112 PRO B C 1
ATOM 6975 O O . PRO B 1 112 ? 27.641 -31.703 -16.953 1 98.12 112 PRO B O 1
ATOM 6978 N N . ARG B 1 113 ? 29.234 -30.688 -18.219 1 97.06 113 ARG B N 1
ATOM 6979 C CA . ARG B 1 113 ? 29.703 -29.797 -17.156 1 97.06 113 ARG B CA 1
ATOM 6980 C C . ARG B 1 113 ? 28.578 -28.906 -16.641 1 97.06 113 ARG B C 1
ATOM 6982 O O . ARG B 1 113 ? 28.578 -28.516 -15.469 1 97.06 113 ARG B O 1
ATOM 6989 N N . LEU B 1 114 ? 27.594 -28.656 -17.484 1 97.88 114 LEU B N 1
ATOM 6990 C CA . LEU B 1 114 ? 26.453 -27.828 -17.094 1 97.88 114 LEU B CA 1
ATOM 6991 C C . LEU B 1 114 ? 25.719 -28.438 -15.914 1 97.88 114 LEU B C 1
ATOM 6993 O O . LEU B 1 114 ? 25.125 -27.719 -15.102 1 97.88 114 LEU B O 1
ATOM 6997 N N . ALA B 1 115 ? 25.703 -29.766 -15.797 1 98.06 115 ALA B N 1
ATOM 6998 C CA . ALA B 1 115 ? 25 -30.469 -14.727 1 98.06 115 ALA B CA 1
ATOM 6999 C C . ALA B 1 115 ? 25.578 -30.125 -13.359 1 98.06 115 ALA B C 1
ATOM 7001 O O . ALA B 1 115 ? 24.875 -30.156 -12.352 1 98.06 115 ALA B O 1
ATOM 7002 N N . LEU B 1 116 ? 26.844 -29.797 -13.297 1 97.75 116 LEU B N 1
ATOM 7003 C CA . LEU B 1 116 ? 27.516 -29.484 -12.047 1 97.75 116 LEU B CA 1
ATOM 7004 C C . LEU B 1 116 ? 26.953 -28.203 -11.43 1 97.75 116 LEU B C 1
ATOM 7006 O O . LEU B 1 116 ? 27.109 -27.969 -10.227 1 97.75 116 LEU B O 1
ATOM 7010 N N . LEU B 1 117 ? 26.312 -27.406 -12.227 1 98.25 117 LEU B N 1
ATOM 7011 C CA . LEU B 1 117 ? 25.828 -26.125 -11.758 1 98.25 117 LEU B CA 1
ATOM 7012 C C . LEU B 1 117 ? 24.672 -26.312 -10.766 1 98.25 117 LEU B C 1
ATOM 7014 O O . LEU B 1 117 ? 24.297 -25.359 -10.062 1 98.25 117 LEU B O 1
ATOM 7018 N N . SER B 1 118 ? 24.078 -27.516 -10.68 1 97.94 118 SER B N 1
ATOM 7019 C CA . SER B 1 118 ? 23.031 -27.812 -9.703 1 97.94 118 SER B CA 1
ATOM 7020 C C . SER B 1 118 ? 23.594 -27.828 -8.281 1 97.94 118 SER B C 1
ATOM 7022 O O . SER B 1 118 ? 22.828 -27.797 -7.312 1 97.94 118 SER B O 1
ATOM 7024 N N . ARG B 1 119 ? 24.891 -27.781 -8.203 1 97.31 119 ARG B N 1
ATOM 7025 C CA . ARG B 1 119 ? 25.547 -27.797 -6.902 1 97.31 119 ARG B CA 1
ATOM 7026 C C . ARG B 1 119 ? 25.859 -26.375 -6.445 1 97.31 119 ARG B C 1
ATOM 7028 O O . ARG B 1 119 ? 26.469 -26.172 -5.391 1 97.31 119 ARG B O 1
ATOM 7035 N N . SER B 1 120 ? 25.484 -25.406 -7.184 1 97.62 120 SER B N 1
ATOM 7036 C CA . SER B 1 120 ? 25.75 -24.016 -6.883 1 97.62 120 SER B CA 1
ATOM 7037 C C . SER B 1 120 ? 24.453 -23.266 -6.574 1 97.62 120 SER B C 1
ATOM 7039 O O . SER B 1 120 ? 23.859 -22.641 -7.461 1 97.62 120 SER B O 1
ATOM 7041 N N . HIS B 1 121 ? 24.062 -23.297 -5.227 1 96.81 121 HIS B N 1
ATOM 7042 C CA . HIS B 1 121 ? 22.906 -22.547 -4.758 1 96.81 121 HIS B CA 1
ATOM 7043 C C . HIS B 1 121 ? 23.266 -21.109 -4.434 1 96.81 121 HIS B C 1
ATOM 7045 O O . HIS B 1 121 ? 24.219 -20.859 -3.682 1 96.81 121 HIS B O 1
ATOM 7051 N N . GLN B 1 122 ? 22.453 -20.141 -5.074 1 95.94 122 GLN B N 1
ATOM 7052 C CA . GLN B 1 122 ? 22.891 -18.75 -4.977 1 95.94 122 GLN B CA 1
ATOM 7053 C C . GLN B 1 122 ? 21.719 -17.812 -4.754 1 95.94 122 GLN B C 1
ATOM 7055 O O . GLN B 1 122 ? 20.562 -18.188 -5.012 1 95.94 122 GLN B O 1
ATOM 7060 N N . ASN B 1 123 ? 21.984 -16.719 -4.184 1 96.75 123 ASN B N 1
ATOM 7061 C CA . ASN B 1 123 ? 21.172 -15.5 -4.164 1 96.75 123 ASN B CA 1
ATOM 7062 C C . ASN B 1 123 ? 21.922 -14.312 -4.762 1 96.75 123 ASN B C 1
ATOM 7064 O O . ASN B 1 123 ? 23.078 -14.062 -4.41 1 96.75 123 ASN B O 1
ATOM 7068 N N . GLY B 1 124 ? 21.312 -13.734 -5.746 1 96.25 124 GLY B N 1
ATOM 7069 C CA . GLY B 1 124 ? 22.016 -12.641 -6.387 1 96.25 124 GLY B CA 1
ATOM 7070 C C . GLY B 1 124 ? 21.109 -11.734 -7.195 1 96.25 124 GLY B C 1
ATOM 7071 O O . GLY B 1 124 ? 19.938 -12.062 -7.418 1 96.25 124 GLY B O 1
ATOM 7072 N N . ILE B 1 125 ? 21.703 -10.578 -7.578 1 96.94 125 ILE B N 1
ATOM 7073 C CA . ILE B 1 125 ? 20.984 -9.586 -8.367 1 96.94 125 ILE B CA 1
ATOM 7074 C C . ILE B 1 125 ? 21.734 -9.305 -9.664 1 96.94 125 ILE B C 1
ATOM 7076 O O . ILE B 1 125 ? 22.969 -9.219 -9.664 1 96.94 125 ILE B O 1
ATOM 7080 N N . TYR B 1 126 ? 21.031 -9.266 -10.742 1 98 126 TYR B N 1
ATOM 7081 C CA . TYR B 1 126 ? 21.562 -8.914 -12.055 1 98 126 TYR B CA 1
ATOM 7082 C C . TYR B 1 126 ? 20.875 -7.68 -12.609 1 98 126 TYR B C 1
ATOM 7084 O O . TYR B 1 126 ? 19.641 -7.625 -12.664 1 98 126 TYR B O 1
ATOM 7092 N N . GLN B 1 127 ? 21.625 -6.688 -13.039 1 97.19 127 GLN B N 1
ATOM 7093 C CA . GLN B 1 127 ? 21.031 -5.438 -13.492 1 97.19 127 GLN B CA 1
ATOM 7094 C C . GLN B 1 127 ? 21.438 -5.129 -14.938 1 97.19 127 GLN B C 1
ATOM 7096 O O . GLN B 1 127 ? 22.578 -5.379 -15.336 1 97.19 127 GLN B O 1
ATOM 7101 N N . ASP B 1 128 ? 20.469 -4.633 -15.68 1 97 128 ASP B N 1
ATOM 7102 C CA . ASP B 1 128 ? 20.672 -4.117 -17.031 1 97 128 ASP B CA 1
ATOM 7103 C C . ASP B 1 128 ? 21.344 -5.152 -17.922 1 97 128 ASP B C 1
ATOM 7105 O O . ASP B 1 128 ? 22.359 -4.859 -18.562 1 97 128 ASP B O 1
ATOM 7109 N N . MET B 1 129 ? 20.828 -6.316 -17.875 1 98 129 MET B N 1
ATOM 7110 C CA . MET B 1 129 ? 21.312 -7.434 -18.688 1 98 129 MET B CA 1
ATOM 7111 C C . MET B 1 129 ? 20.172 -8.203 -19.312 1 98 129 MET B C 1
ATOM 7113 O O . MET B 1 129 ? 19.109 -8.352 -18.703 1 98 129 MET B O 1
ATOM 7117 N N . SER B 1 130 ? 20.406 -8.625 -20.5 1 98.31 130 SER B N 1
ATOM 7118 C CA . SER B 1 130 ? 19.453 -9.523 -21.125 1 98.31 130 SER B CA 1
ATOM 7119 C C . SER B 1 130 ? 19.578 -10.945 -20.594 1 98.31 130 SER B C 1
ATOM 7121 O O . SER B 1 130 ? 20.547 -11.266 -19.891 1 98.31 130 SER B O 1
ATOM 7123 N N . VAL B 1 131 ? 18.641 -11.758 -20.906 1 98.44 131 VAL B N 1
ATOM 7124 C CA . VAL B 1 131 ? 18.641 -13.133 -20.406 1 98.44 131 VAL B CA 1
ATOM 7125 C C . VAL B 1 131 ? 19.906 -13.852 -20.891 1 98.44 131 VAL B C 1
ATOM 7127 O O . VAL B 1 131 ? 20.625 -14.445 -20.094 1 98.44 131 VAL B O 1
ATOM 7130 N N . PRO B 1 132 ? 20.312 -13.789 -22.172 1 98.56 132 PRO B N 1
ATOM 7131 C CA . PRO B 1 132 ? 21.547 -14.453 -22.594 1 98.56 132 PRO B CA 1
ATOM 7132 C C . PRO B 1 132 ? 22.781 -13.891 -21.891 1 98.56 132 PRO B C 1
ATOM 7134 O O . PRO B 1 132 ? 23.703 -14.641 -21.562 1 98.56 132 PRO B O 1
ATOM 7137 N N . GLN B 1 133 ? 22.75 -12.586 -21.625 1 98.25 133 GLN B N 1
ATOM 7138 C CA . GLN B 1 133 ? 23.891 -11.961 -20.938 1 98.25 133 GLN B CA 1
ATOM 7139 C C . GLN B 1 133 ? 24.016 -12.477 -19.516 1 98.25 133 GLN B C 1
ATOM 7141 O O . GLN B 1 133 ? 25.125 -12.672 -19.016 1 98.25 133 GLN B O 1
ATOM 7146 N N . ILE B 1 134 ? 22.875 -12.625 -18.828 1 98.56 134 ILE B N 1
ATOM 7147 C CA . ILE B 1 134 ? 22.891 -13.133 -17.469 1 98.56 134 ILE B CA 1
ATOM 7148 C C . ILE B 1 134 ? 23.453 -14.555 -17.453 1 98.56 134 ILE B C 1
ATOM 7150 O O . ILE B 1 134 ? 24.312 -14.883 -16.625 1 98.56 134 ILE B O 1
ATOM 7154 N N . VAL B 1 135 ? 22.953 -15.375 -18.375 1 98.69 135 VAL B N 1
ATOM 7155 C CA . VAL B 1 135 ? 23.406 -16.766 -18.453 1 98.69 135 VAL B CA 1
ATOM 7156 C C . VAL B 1 135 ? 24.906 -16.797 -18.734 1 98.69 135 VAL B C 1
ATOM 7158 O O . VAL B 1 135 ? 25.656 -17.547 -18.094 1 98.69 135 VAL B O 1
ATOM 7161 N N . GLU B 1 136 ? 25.344 -16 -19.641 1 98.25 136 GLU B N 1
ATOM 7162 C CA . GLU B 1 136 ? 26.766 -15.938 -19.969 1 98.25 136 GLU B CA 1
ATOM 7163 C C . GLU B 1 136 ? 27.594 -15.508 -18.766 1 98.25 136 GLU B C 1
ATOM 7165 O O . GLU B 1 136 ? 28.656 -16.078 -18.5 1 98.25 136 GLU B O 1
ATOM 7170 N N . LYS B 1 137 ? 27.109 -14.477 -18.094 1 97.62 137 LYS B N 1
ATOM 7171 C CA . LYS B 1 137 ? 27.828 -13.992 -16.922 1 97.62 137 LYS B CA 1
ATOM 7172 C C . LYS B 1 137 ? 28.016 -15.109 -15.898 1 97.62 137 LYS B C 1
ATOM 7174 O O . LYS B 1 137 ? 29.109 -15.266 -15.344 1 97.62 137 LYS B O 1
ATOM 7179 N N . ILE B 1 138 ? 26.984 -15.906 -15.641 1 98.12 138 ILE B N 1
ATOM 7180 C CA . ILE B 1 138 ? 27.062 -16.969 -14.648 1 98.12 138 ILE B CA 1
ATOM 7181 C C . ILE B 1 138 ? 28.031 -18.047 -15.125 1 98.12 138 ILE B C 1
ATOM 7183 O O . ILE B 1 138 ? 28.875 -18.516 -14.352 1 98.12 138 ILE B O 1
ATOM 7187 N N . LEU B 1 139 ? 27.938 -18.438 -16.406 1 98.31 139 LEU B N 1
ATOM 7188 C CA . LEU B 1 139 ? 28.797 -19.484 -16.938 1 98.31 139 LEU B CA 1
ATOM 7189 C C . LEU B 1 139 ? 30.266 -19.062 -16.906 1 98.31 139 LEU B C 1
ATOM 7191 O O . LEU B 1 139 ? 31.141 -19.859 -16.531 1 98.31 139 LEU B O 1
ATOM 7195 N N . ARG B 1 140 ? 30.547 -17.828 -17.172 1 97.5 140 ARG B N 1
ATOM 7196 C CA . ARG B 1 140 ? 31.922 -17.344 -17.266 1 97.5 140 ARG B CA 1
ATOM 7197 C C . ARG B 1 140 ? 32.469 -17.016 -15.883 1 97.5 140 ARG B C 1
ATOM 7199 O O . ARG B 1 140 ? 33.531 -17.531 -15.492 1 97.5 140 ARG B O 1
ATOM 7206 N N . GLU B 1 141 ? 31.812 -16.188 -15.148 1 95.44 141 GLU B N 1
ATOM 7207 C CA . GLU B 1 141 ? 32.375 -15.625 -13.922 1 95.44 141 GLU B CA 1
ATOM 7208 C C . GLU B 1 141 ? 32.281 -16.625 -12.773 1 95.44 141 GLU B C 1
ATOM 7210 O O . GLU B 1 141 ? 33.25 -16.75 -11.992 1 95.44 141 GLU B O 1
ATOM 7215 N N . ARG B 1 142 ? 31.203 -17.328 -12.664 1 95.38 142 ARG B N 1
ATOM 7216 C CA . ARG B 1 142 ? 31.047 -18.203 -11.5 1 95.38 142 ARG B CA 1
ATOM 7217 C C . ARG B 1 142 ? 31.578 -19.609 -11.797 1 95.38 142 ARG B C 1
ATOM 7219 O O . ARG B 1 142 ? 32.062 -20.297 -10.898 1 95.38 142 ARG B O 1
ATOM 7226 N N . HIS B 1 143 ? 31.547 -20.062 -13.055 1 96.81 143 HIS B N 1
ATOM 7227 C CA . HIS B 1 143 ? 31.875 -21.453 -13.344 1 96.81 143 HIS B CA 1
ATOM 7228 C C . HIS B 1 143 ? 33.031 -21.562 -14.312 1 96.81 143 HIS B C 1
ATOM 7230 O O . HIS B 1 143 ? 33.312 -22.641 -14.844 1 96.81 143 HIS B O 1
ATOM 7236 N N . ASP B 1 144 ? 33.688 -20.469 -14.672 1 95.31 144 ASP B N 1
ATOM 7237 C CA . ASP B 1 144 ? 34.938 -20.391 -15.414 1 95.31 144 ASP B CA 1
ATOM 7238 C C . ASP B 1 144 ? 34.812 -21.062 -16.781 1 95.31 144 ASP B C 1
ATOM 7240 O O . ASP B 1 144 ? 35.719 -21.734 -17.234 1 95.31 144 ASP B O 1
ATOM 7244 N N . MET B 1 145 ? 33.594 -21 -17.312 1 96.06 145 MET B N 1
ATOM 7245 C CA . MET B 1 145 ? 33.438 -21.484 -18.688 1 96.06 145 MET B CA 1
ATOM 7246 C C . MET B 1 145 ? 33.938 -20.453 -19.688 1 96.06 145 MET B C 1
ATOM 7248 O O . MET B 1 145 ? 33.75 -19.25 -19.5 1 96.06 145 MET B O 1
ATOM 7252 N N . ARG B 1 146 ? 34.531 -20.953 -20.766 1 94.25 146 ARG B N 1
ATOM 7253 C CA . ARG B 1 146 ? 35.094 -20.094 -21.781 1 94.25 146 ARG B CA 1
ATOM 7254 C C . ARG B 1 146 ? 34.281 -20.078 -23.047 1 94.25 146 ARG B C 1
ATOM 7256 O O . ARG B 1 146 ? 33.219 -20.75 -23.125 1 94.25 146 ARG B O 1
ATOM 7263 N N . GLY B 1 147 ? 34.719 -19.266 -23.953 1 90.38 147 GLY B N 1
ATOM 7264 C CA . GLY B 1 147 ? 33.969 -19.078 -25.188 1 90.38 147 GLY B CA 1
ATOM 7265 C C . GLY B 1 147 ? 33.812 -20.359 -25.984 1 90.38 147 GLY B C 1
ATOM 7266 O O . GLY B 1 147 ? 32.844 -20.516 -26.734 1 90.38 147 GLY B O 1
ATOM 7267 N N . GLN B 1 148 ? 34.688 -21.266 -25.781 1 91.69 148 GLN B N 1
ATOM 7268 C CA . GLN B 1 148 ? 34.656 -22.531 -26.516 1 91.69 148 GLN B CA 1
ATOM 7269 C C . GLN B 1 148 ? 33.656 -23.5 -25.891 1 91.69 148 GLN B C 1
ATOM 7271 O O . GLN B 1 148 ? 33.25 -24.484 -26.516 1 91.69 148 GLN B O 1
ATOM 7276 N N . ASP B 1 149 ? 33.281 -23.234 -24.719 1 94.94 149 ASP B N 1
ATOM 7277 C CA . ASP B 1 149 ? 32.469 -24.172 -23.953 1 94.94 149 ASP B CA 1
ATOM 7278 C C . ASP B 1 149 ? 31 -24 -24.25 1 94.94 149 ASP B C 1
ATOM 7280 O O . ASP B 1 149 ? 30.188 -24.875 -23.953 1 94.94 149 ASP B O 1
ATOM 7284 N N . PHE B 1 150 ? 30.562 -22.844 -24.688 1 97 150 PHE B N 1
ATOM 7285 C CA . PHE B 1 150 ? 29.156 -22.609 -25 1 97 150 PHE B CA 1
ATOM 7286 C C . PHE B 1 150 ? 29.031 -21.641 -26.172 1 97 150 PHE B C 1
ATOM 7288 O O . PHE B 1 150 ? 29.938 -20.859 -26.438 1 97 150 PHE B O 1
ATOM 7295 N N . VAL B 1 151 ? 27.859 -21.734 -26.906 1 96.56 151 VAL B N 1
ATOM 7296 C CA . VAL B 1 151 ? 27.609 -20.875 -28.047 1 96.56 151 VAL B CA 1
ATOM 7297 C C . VAL B 1 151 ? 26.156 -20.438 -28.062 1 96.56 151 VAL B C 1
ATOM 7299 O O . VAL B 1 151 ? 25.25 -21.281 -27.906 1 96.56 151 VAL B O 1
ATOM 7302 N N . PHE B 1 152 ? 25.906 -19.125 -28.203 1 97.12 152 PHE B N 1
ATOM 7303 C CA . PHE B 1 152 ? 24.578 -18.578 -28.422 1 97.12 152 PHE B CA 1
ATOM 7304 C C . PHE B 1 152 ? 24.344 -18.281 -29.891 1 97.12 152 PHE B C 1
ATOM 7306 O O . PHE B 1 152 ? 25.016 -17.422 -30.469 1 97.12 152 PHE B O 1
ATOM 7313 N N . THR B 1 153 ? 23.5 -19 -30.531 1 97.5 153 THR B N 1
ATOM 7314 C CA . THR B 1 153 ? 23 -18.703 -31.859 1 97.5 153 THR B CA 1
ATOM 7315 C C . THR B 1 153 ? 21.5 -18.406 -31.828 1 97.5 153 THR B C 1
ATOM 7317 O O . THR B 1 153 ? 20.688 -19.328 -31.906 1 97.5 153 THR B O 1
ATOM 7320 N N . LEU B 1 154 ? 21.172 -17.156 -31.734 1 97.56 154 LEU B N 1
ATOM 7321 C CA . LEU B 1 154 ? 19.797 -16.734 -31.5 1 97.56 154 LEU B CA 1
ATOM 7322 C C . LEU B 1 154 ? 19.266 -15.945 -32.688 1 97.56 154 LEU B C 1
ATOM 7324 O O . LEU B 1 154 ? 20 -15.172 -33.312 1 97.56 154 LEU B O 1
ATOM 7328 N N . ALA B 1 155 ? 18.094 -16.125 -33.031 1 95.81 155 ALA B N 1
ATOM 7329 C CA . ALA B 1 155 ? 17.422 -15.414 -34.125 1 95.81 155 ALA B CA 1
ATOM 7330 C C . ALA B 1 155 ? 16.938 -14.047 -33.656 1 95.81 155 ALA B C 1
ATOM 7332 O O . ALA B 1 155 ? 16.781 -13.133 -34.469 1 95.81 155 ALA B O 1
ATOM 7333 N N . ARG B 1 156 ? 16.688 -13.906 -32.406 1 95.62 156 ARG B N 1
ATOM 7334 C CA . ARG B 1 156 ? 16.109 -12.672 -31.875 1 95.62 156 ARG B CA 1
ATOM 7335 C C . ARG B 1 156 ? 17.109 -11.969 -30.953 1 95.62 156 ARG B C 1
ATOM 7337 O O . ARG B 1 156 ? 18.078 -12.578 -30.5 1 95.62 156 ARG B O 1
ATOM 7344 N N . GLU B 1 157 ? 16.797 -10.68 -30.812 1 96.25 157 GLU B N 1
ATOM 7345 C CA . GLU B 1 157 ? 17.484 -9.906 -29.797 1 96.25 157 GLU B CA 1
ATOM 7346 C C . GLU B 1 157 ? 16.641 -9.766 -28.531 1 96.25 157 GLU B C 1
ATOM 7348 O O . GLU B 1 157 ? 15.422 -9.594 -28.625 1 96.25 157 GLU B O 1
ATOM 7353 N N . TYR B 1 158 ? 17.25 -9.852 -27.5 1 97.94 158 TYR B N 1
ATOM 7354 C CA . TYR B 1 158 ? 16.531 -9.789 -26.234 1 97.94 158 TYR B CA 1
ATOM 7355 C C . TYR B 1 158 ? 16.859 -8.508 -25.484 1 97.94 158 TYR B C 1
ATOM 7357 O O . TYR B 1 158 ? 18.031 -8.086 -25.453 1 97.94 158 TYR B O 1
ATOM 7365 N N . PRO B 1 159 ? 15.875 -7.867 -24.953 1 97.44 159 PRO B N 1
ATOM 7366 C CA . PRO B 1 159 ? 16.094 -6.59 -24.281 1 97.44 159 PRO B CA 1
ATOM 7367 C C . PRO B 1 159 ? 16.828 -6.746 -22.953 1 97.44 159 PRO B C 1
ATOM 7369 O O . PRO B 1 159 ? 16.766 -7.812 -22.328 1 97.44 159 PRO B O 1
ATOM 7372 N N . ARG B 1 160 ? 17.5 -5.691 -22.594 1 97.69 160 ARG B N 1
ATOM 7373 C CA . ARG B 1 160 ? 18.094 -5.637 -21.25 1 97.69 160 ARG B CA 1
ATOM 7374 C C . ARG B 1 160 ? 17.016 -5.422 -20.188 1 97.69 160 ARG B C 1
ATOM 7376 O O . ARG B 1 160 ? 16.109 -4.613 -20.375 1 97.69 160 ARG B O 1
ATOM 7383 N N . ARG B 1 161 ? 17.078 -6.195 -19.188 1 97.56 161 ARG B N 1
ATOM 7384 C CA . ARG B 1 161 ? 16.156 -6.062 -18.062 1 97.56 161 ARG B CA 1
ATOM 7385 C C . ARG B 1 161 ? 16.766 -5.191 -16.969 1 97.56 161 ARG B C 1
ATOM 7387 O O . ARG B 1 161 ? 17.969 -5.27 -16.688 1 97.56 161 ARG B O 1
ATOM 7394 N N . GLU B 1 162 ? 15.969 -4.34 -16.328 1 96.31 162 GLU B N 1
ATOM 7395 C CA . GLU B 1 162 ? 16.453 -3.447 -15.281 1 96.31 162 GLU B CA 1
ATOM 7396 C C . GLU B 1 162 ? 17.047 -4.234 -14.109 1 96.31 162 GLU B C 1
ATOM 7398 O O . GLU B 1 162 ? 18.078 -3.859 -13.57 1 96.31 162 GLU B O 1
ATOM 7403 N N . GLN B 1 163 ? 16.375 -5.25 -13.781 1 97.12 163 GLN B N 1
ATOM 7404 C CA . GLN B 1 163 ? 16.859 -6.086 -12.695 1 97.12 163 GLN B CA 1
ATOM 7405 C C . GLN B 1 163 ? 16.25 -7.477 -12.742 1 97.12 163 GLN B C 1
ATOM 7407 O O . GLN B 1 163 ? 15.055 -7.621 -13.023 1 97.12 163 GLN B O 1
ATOM 7412 N N . VAL B 1 164 ? 17 -8.492 -12.523 1 98.12 164 VAL B N 1
ATOM 7413 C CA . VAL B 1 164 ? 16.562 -9.875 -12.328 1 98.12 164 VAL B CA 1
ATOM 7414 C C . VAL B 1 164 ? 17.141 -10.422 -11.031 1 98.12 164 VAL B C 1
ATOM 7416 O O . VAL B 1 164 ? 18.328 -10.234 -10.75 1 98.12 164 VAL B O 1
ATOM 7419 N N . MET B 1 165 ? 16.281 -11.078 -10.25 1 97.25 165 MET B N 1
ATOM 7420 C CA . MET B 1 165 ? 16.719 -11.57 -8.945 1 97.25 165 MET B CA 1
ATOM 7421 C C . MET B 1 165 ? 16.75 -13.094 -8.922 1 97.25 165 MET B C 1
ATOM 7423 O O . MET B 1 165 ? 15.789 -13.75 -9.328 1 97.25 165 MET B O 1
ATOM 7427 N N . GLN B 1 166 ? 17.875 -13.695 -8.586 1 97.94 166 GLN B N 1
ATOM 7428 C CA . GLN B 1 166 ? 18.016 -15.102 -8.234 1 97.94 166 GLN B CA 1
ATOM 7429 C C . GLN B 1 166 ? 17.859 -15.312 -6.73 1 97.94 166 GLN B C 1
ATOM 7431 O O . GLN B 1 166 ? 18.641 -14.773 -5.945 1 97.94 166 GLN B O 1
ATOM 7436 N N . TYR B 1 167 ? 16.875 -16.062 -6.324 1 97 167 TYR B N 1
ATOM 7437 C CA . TYR B 1 167 ? 16.641 -16.219 -4.895 1 97 167 TYR B CA 1
ATOM 7438 C C . TYR B 1 167 ? 16.359 -17.688 -4.555 1 97 167 TYR B C 1
ATOM 7440 O O . TYR B 1 167 ? 15.312 -18.219 -4.941 1 97 167 TYR B O 1
ATOM 7448 N N . GLY B 1 168 ? 17.203 -18.297 -3.883 1 95.81 168 GLY B N 1
ATOM 7449 C CA . GLY B 1 168 ? 17 -19.656 -3.422 1 95.81 168 GLY B CA 1
ATOM 7450 C C . GLY B 1 168 ? 17.062 -20.688 -4.539 1 95.81 168 GLY B C 1
ATOM 7451 O O . GLY B 1 168 ? 16.422 -21.734 -4.465 1 95.81 168 GLY B O 1
ATOM 7452 N N . GLU B 1 169 ? 17.734 -20.453 -5.59 1 97.31 169 GLU B N 1
ATOM 7453 C CA . GLU B 1 169 ? 17.859 -21.359 -6.73 1 97.31 169 GLU B CA 1
ATOM 7454 C C . GLU B 1 169 ? 19.312 -21.719 -6.992 1 97.31 169 GLU B C 1
ATOM 7456 O O . GLU B 1 169 ? 20.203 -20.906 -6.801 1 97.31 169 GLU B O 1
ATOM 7461 N N . ASP B 1 170 ? 19.5 -22.922 -7.414 1 98.12 170 ASP B N 1
ATOM 7462 C CA . ASP B 1 170 ? 20.828 -23.25 -7.918 1 98.12 170 ASP B CA 1
ATOM 7463 C C . ASP B 1 170 ? 21.031 -22.734 -9.344 1 98.12 170 ASP B C 1
ATOM 7465 O O . ASP B 1 170 ? 20.047 -22.453 -10.039 1 98.12 170 ASP B O 1
ATOM 7469 N N . ASP B 1 171 ? 22.234 -22.609 -9.742 1 98.44 171 ASP B N 1
ATOM 7470 C CA . ASP B 1 171 ? 22.547 -21.953 -11 1 98.44 171 ASP B CA 1
ATOM 7471 C C . ASP B 1 171 ? 21.922 -22.703 -12.18 1 98.44 171 ASP B C 1
ATOM 7473 O O . ASP B 1 171 ? 21.484 -22.078 -13.156 1 98.44 171 ASP B O 1
ATOM 7477 N N . LEU B 1 172 ? 21.891 -24.031 -12.188 1 98.62 172 LEU B N 1
ATOM 7478 C CA . LEU B 1 172 ? 21.297 -24.797 -13.281 1 98.62 172 LEU B CA 1
ATOM 7479 C C . LEU B 1 172 ? 19.812 -24.5 -13.398 1 98.62 172 LEU B C 1
ATOM 7481 O O . LEU B 1 172 ? 19.312 -24.203 -14.484 1 98.62 172 LEU B O 1
ATOM 7485 N N . THR B 1 173 ? 19.062 -24.562 -12.281 1 98.38 173 THR B N 1
ATOM 7486 C CA . THR B 1 173 ? 17.625 -24.297 -12.266 1 98.38 173 THR B CA 1
ATOM 7487 C C . THR B 1 173 ? 17.344 -22.875 -12.703 1 98.38 173 THR B C 1
ATOM 7489 O O . THR B 1 173 ? 16.406 -22.625 -13.453 1 98.38 173 THR B O 1
ATOM 7492 N N . PHE B 1 174 ? 18.172 -21.984 -12.203 1 98.44 174 PHE B N 1
ATOM 7493 C CA . PHE B 1 174 ? 18 -20.578 -12.531 1 98.44 174 PHE B CA 1
ATOM 7494 C C . PHE B 1 174 ? 18.188 -20.344 -14.023 1 98.44 174 PHE B C 1
ATOM 7496 O O . PHE B 1 174 ? 17.375 -19.672 -14.664 1 98.44 174 PHE B O 1
ATOM 7503 N N . ILE B 1 175 ? 19.234 -20.875 -14.57 1 98.62 175 ILE B N 1
ATOM 7504 C CA . ILE B 1 175 ? 19.531 -20.734 -15.992 1 98.62 175 ILE B CA 1
ATOM 7505 C C . ILE B 1 175 ? 18.406 -21.359 -16.812 1 98.62 175 ILE B C 1
ATOM 7507 O O . ILE B 1 175 ? 17.906 -20.75 -17.766 1 98.62 175 ILE B O 1
ATOM 7511 N N . ARG B 1 176 ? 18.031 -22.562 -16.469 1 98.5 176 ARG B N 1
ATOM 7512 C CA . ARG B 1 176 ? 16.953 -23.25 -17.188 1 98.5 176 ARG B CA 1
ATOM 7513 C C . ARG B 1 176 ? 15.656 -22.453 -17.109 1 98.5 176 ARG B C 1
ATOM 7515 O O . ARG B 1 176 ? 14.906 -22.391 -18.094 1 98.5 176 ARG B O 1
ATOM 7522 N N . ARG B 1 177 ? 15.352 -21.906 -15.945 1 98.31 177 ARG B N 1
ATOM 7523 C CA . ARG B 1 177 ? 14.133 -21.109 -15.773 1 98.31 177 ARG B CA 1
ATOM 7524 C C . ARG B 1 177 ? 14.133 -19.891 -16.688 1 98.31 177 ARG B C 1
ATOM 7526 O O . ARG B 1 177 ? 13.141 -19.641 -17.375 1 98.31 177 ARG B O 1
ATOM 7533 N N . LEU B 1 178 ? 15.234 -19.141 -16.688 1 98.31 178 LEU B N 1
ATOM 7534 C CA . LEU B 1 178 ? 15.328 -17.938 -17.516 1 98.31 178 LEU B CA 1
ATOM 7535 C C . LEU B 1 178 ? 15.195 -18.281 -19 1 98.31 178 LEU B C 1
ATOM 7537 O O . LEU B 1 178 ? 14.469 -17.594 -19.734 1 98.31 178 LEU B O 1
ATOM 7541 N N . LEU B 1 179 ? 15.922 -19.359 -19.406 1 98.69 179 LEU B N 1
ATOM 7542 C CA . LEU B 1 179 ? 15.898 -19.75 -20.797 1 98.69 179 LEU B CA 1
ATOM 7543 C C . LEU B 1 179 ? 14.5 -20.219 -21.203 1 98.69 179 LEU B C 1
ATOM 7545 O O . LEU B 1 179 ? 14.008 -19.859 -22.281 1 98.69 179 LEU B O 1
ATOM 7549 N N . ALA B 1 180 ? 13.875 -21 -20.359 1 98.31 180 ALA B N 1
ATOM 7550 C CA . ALA B 1 180 ? 12.516 -21.469 -20.625 1 98.31 180 ALA B CA 1
ATOM 7551 C C . ALA B 1 180 ? 11.547 -20.281 -20.719 1 98.31 180 ALA B C 1
ATOM 7553 O O . ALA B 1 180 ? 10.648 -20.281 -21.562 1 98.31 180 ALA B O 1
ATOM 7554 N N . GLU B 1 181 ? 11.727 -19.359 -19.906 1 97.44 181 GLU B N 1
ATOM 7555 C CA . GLU B 1 181 ? 10.859 -18.188 -19.859 1 97.44 181 GLU B CA 1
ATOM 7556 C C . GLU B 1 181 ? 10.836 -17.469 -21.203 1 97.44 181 GLU B C 1
ATOM 7558 O O . GLU B 1 181 ? 9.773 -17.047 -21.672 1 97.44 181 GLU B O 1
ATOM 7563 N N . VAL B 1 182 ? 11.977 -17.375 -21.844 1 97.81 182 VAL B N 1
ATOM 7564 C CA . VAL B 1 182 ? 12.039 -16.609 -23.078 1 97.81 182 VAL B CA 1
ATOM 7565 C C . VAL B 1 182 ? 12.055 -17.562 -24.281 1 97.81 182 VAL B C 1
ATOM 7567 O O . VAL B 1 182 ? 12.227 -17.141 -25.422 1 97.81 182 VAL B O 1
ATOM 7570 N N . GLY B 1 183 ? 11.992 -18.859 -24.016 1 97.5 183 GLY B N 1
ATOM 7571 C CA . GLY B 1 183 ? 11.797 -19.828 -25.078 1 97.5 183 GLY B CA 1
ATOM 7572 C C . GLY B 1 183 ? 13.102 -20.281 -25.719 1 97.5 183 GLY B C 1
ATOM 7573 O O . GLY B 1 183 ? 13.094 -20.828 -26.828 1 97.5 183 GLY B O 1
ATOM 7574 N N . ILE B 1 184 ? 14.211 -20.031 -25.109 1 98.44 184 ILE B N 1
ATOM 7575 C CA . ILE B 1 184 ? 15.5 -20.5 -25.609 1 98.44 184 ILE B CA 1
ATOM 7576 C C . ILE B 1 184 ? 15.734 -21.938 -25.172 1 98.44 184 ILE B C 1
ATOM 7578 O O . ILE B 1 184 ? 15.57 -22.281 -24 1 98.44 184 ILE B O 1
ATOM 7582 N N . TRP B 1 185 ? 15.977 -22.797 -26.125 1 98.25 185 TRP B N 1
ATOM 7583 C CA . TRP B 1 185 ? 16.297 -24.188 -25.812 1 98.25 185 TRP B CA 1
ATOM 7584 C C . TRP B 1 185 ? 17.781 -24.469 -26.078 1 98.25 185 TRP B C 1
ATOM 7586 O O . TRP B 1 185 ? 18.453 -23.672 -26.719 1 98.25 185 TRP B O 1
ATOM 7596 N N . PHE B 1 186 ? 18.328 -25.531 -25.484 1 98.38 186 PHE B N 1
ATOM 7597 C CA . PHE B 1 186 ? 19.734 -25.828 -25.672 1 98.38 186 PHE B CA 1
ATOM 7598 C C . PHE B 1 186 ? 19.953 -27.328 -25.828 1 98.38 186 PHE B C 1
ATOM 7600 O O . PHE B 1 186 ? 19.078 -28.125 -25.484 1 98.38 186 PHE B O 1
ATOM 7607 N N . ARG B 1 187 ? 21.016 -27.688 -26.391 1 97.38 187 ARG B N 1
ATOM 7608 C CA . ARG B 1 187 ? 21.5 -29.047 -26.594 1 97.38 187 ARG B CA 1
ATOM 7609 C C . ARG B 1 187 ? 23 -29.141 -26.406 1 97.38 187 ARG B C 1
ATOM 7611 O O . ARG B 1 187 ? 23.672 -28.109 -26.25 1 97.38 187 ARG B O 1
ATOM 7618 N N . PHE B 1 188 ? 23.516 -30.344 -26.391 1 97 188 PHE B N 1
ATOM 7619 C CA . PHE B 1 188 ? 24.938 -30.547 -26.141 1 97 188 PHE B CA 1
ATOM 7620 C C . PHE B 1 188 ? 25.609 -31.219 -27.344 1 97 188 PHE B C 1
ATOM 7622 O O . PHE B 1 188 ? 25.016 -32.094 -27.969 1 97 188 PHE B O 1
ATOM 7629 N N . THR B 1 189 ? 26.75 -30.719 -27.641 1 94 189 THR B N 1
ATOM 7630 C CA . THR B 1 189 ? 27.609 -31.328 -28.656 1 94 189 THR B CA 1
ATOM 7631 C C . THR B 1 189 ? 29.016 -31.516 -28.125 1 94 189 THR B C 1
ATOM 7633 O O . THR B 1 189 ? 29.344 -31.078 -27.016 1 94 189 THR B O 1
ATOM 7636 N N . ALA B 1 190 ? 29.797 -32.312 -28.859 1 93.5 190 ALA B N 1
ATOM 7637 C CA . ALA B 1 190 ? 31.188 -32.562 -28.484 1 93.5 190 ALA B CA 1
ATOM 7638 C C . ALA B 1 190 ? 32.125 -31.969 -29.516 1 93.5 190 ALA B C 1
ATOM 7640 O O . ALA B 1 190 ? 31.906 -32.094 -30.719 1 93.5 190 ALA B O 1
ATOM 7641 N N . ASP B 1 191 ? 33.031 -31.219 -29.047 1 89.69 191 ASP B N 1
ATOM 7642 C CA . ASP B 1 191 ? 34.125 -30.781 -29.906 1 89.69 191 ASP B CA 1
ATOM 7643 C C . ASP B 1 191 ? 35.25 -31.828 -29.953 1 89.69 191 ASP B C 1
ATOM 7645 O O . ASP B 1 191 ? 35.969 -32.031 -28.984 1 89.69 191 ASP B O 1
ATOM 7649 N N . PRO B 1 192 ? 35.469 -32.375 -31.016 1 83.25 192 PRO B N 1
ATOM 7650 C CA . PRO B 1 192 ? 36.438 -33.469 -31.094 1 83.25 192 PRO B CA 1
ATOM 7651 C C . PRO B 1 192 ? 37.875 -32.969 -31 1 83.25 192 PRO B C 1
ATOM 7653 O O . PRO B 1 192 ? 38.781 -33.719 -30.609 1 83.25 192 PRO B O 1
ATOM 7656 N N . LYS B 1 193 ? 38.125 -31.766 -31.344 1 86.5 193 LYS B N 1
ATOM 7657 C CA . LYS B 1 193 ? 39.469 -31.234 -31.297 1 86.5 193 LYS B CA 1
ATOM 7658 C C . LYS B 1 193 ? 39.906 -30.938 -29.859 1 86.5 193 LYS B C 1
ATOM 7660 O O . LYS B 1 193 ? 41 -31.328 -29.438 1 86.5 193 LYS B O 1
ATOM 7665 N N . LEU B 1 194 ? 39.031 -30.406 -29.172 1 88.5 194 LEU B N 1
ATOM 7666 C CA . LEU B 1 194 ? 39.344 -29.984 -27.812 1 88.5 194 LEU B CA 1
ATOM 7667 C C . LEU B 1 194 ? 38.906 -31.031 -26.797 1 88.5 194 LEU B C 1
ATOM 7669 O O . LEU B 1 194 ? 39.281 -30.969 -25.625 1 88.5 194 LEU B O 1
ATOM 7673 N N . ASN B 1 195 ? 38.188 -32.031 -27.203 1 89.31 195 ASN B N 1
ATOM 7674 C CA . ASN B 1 195 ? 37.656 -33.094 -26.328 1 89.31 195 ASN B CA 1
ATOM 7675 C C . ASN B 1 195 ? 36.844 -32.5 -25.172 1 89.31 195 ASN B C 1
ATOM 7677 O O . ASN B 1 195 ? 37.094 -32.844 -24.016 1 89.31 195 ASN B O 1
ATOM 7681 N N . ILE B 1 196 ? 35.969 -31.516 -25.547 1 91.25 196 ILE B N 1
ATOM 7682 C CA . ILE B 1 196 ? 35.125 -30.891 -24.531 1 91.25 196 ILE B CA 1
ATOM 7683 C C . ILE B 1 196 ? 33.656 -30.938 -24.984 1 91.25 196 ILE B C 1
ATOM 7685 O O . ILE B 1 196 ? 33.375 -31.109 -26.172 1 91.25 196 ILE B O 1
ATOM 7689 N N . ASP B 1 197 ? 32.812 -30.953 -24 1 95.19 197 ASP B N 1
ATOM 7690 C CA . ASP B 1 197 ? 31.406 -30.781 -24.312 1 95.19 197 ASP B CA 1
ATOM 7691 C C . ASP B 1 197 ? 31.062 -29.312 -24.562 1 95.19 197 ASP B C 1
ATOM 7693 O O . ASP B 1 197 ? 31.609 -28.438 -23.906 1 95.19 197 ASP B O 1
ATOM 7697 N N . VAL B 1 198 ? 30.219 -29.031 -25.5 1 96.62 198 VAL B N 1
ATOM 7698 C CA . VAL B 1 198 ? 29.797 -27.688 -25.844 1 96.62 198 VAL B CA 1
ATOM 7699 C C . VAL B 1 198 ? 28.281 -27.562 -25.719 1 96.62 198 VAL B C 1
ATOM 7701 O O . VAL B 1 198 ? 27.547 -28.406 -26.234 1 96.62 198 VAL B O 1
ATOM 7704 N N . VAL B 1 199 ? 27.828 -26.578 -24.969 1 97.44 199 VAL B N 1
ATOM 7705 C CA . VAL B 1 199 ? 26.406 -26.281 -24.891 1 97.44 199 VAL B CA 1
ATOM 7706 C C . VAL B 1 199 ? 26.016 -25.25 -25.938 1 97.44 199 VAL B C 1
ATOM 7708 O O . VAL B 1 199 ? 26.609 -24.188 -26.016 1 97.44 199 VAL B O 1
ATOM 7711 N N . GLU B 1 200 ? 25.047 -25.594 -26.766 1 97.81 200 GLU B N 1
ATOM 7712 C CA . GLU B 1 200 ? 24.547 -24.688 -27.797 1 97.81 200 GLU B CA 1
ATOM 7713 C C . GLU B 1 200 ? 23.141 -24.188 -27.484 1 97.81 200 GLU B C 1
ATOM 7715 O O . GLU B 1 200 ? 22.234 -24.984 -27.25 1 97.81 200 GLU B O 1
ATOM 7720 N N . PHE B 1 201 ? 22.938 -22.875 -27.453 1 98.38 201 PHE B N 1
ATOM 7721 C CA . PHE B 1 201 ? 21.656 -22.234 -27.172 1 98.38 201 PHE B CA 1
ATOM 7722 C C . PHE B 1 201 ? 21 -21.734 -28.438 1 98.38 201 PHE B C 1
ATOM 7724 O O . PHE B 1 201 ? 21.641 -21.047 -29.25 1 98.38 201 PHE B O 1
ATOM 7731 N N . TYR B 1 202 ? 19.719 -22.109 -28.672 1 98.12 202 TYR B N 1
ATOM 7732 C CA . TYR B 1 202 ? 18.953 -21.719 -29.844 1 98.12 202 TYR B CA 1
ATOM 7733 C C . TYR B 1 202 ? 17.578 -21.203 -29.453 1 98.12 202 TYR B C 1
ATOM 7735 O O . TYR B 1 202 ? 17.109 -21.469 -28.344 1 98.12 202 TYR B O 1
ATOM 7743 N N . ASP B 1 203 ? 16.844 -20.406 -30.359 1 97.19 203 ASP B N 1
ATOM 7744 C CA . ASP B 1 203 ? 15.516 -19.906 -30.016 1 97.19 203 ASP B CA 1
ATOM 7745 C C . ASP B 1 203 ? 14.555 -20.047 -31.188 1 97.19 203 ASP B C 1
ATOM 7747 O O . ASP B 1 203 ? 13.438 -19.531 -31.156 1 97.19 203 ASP B O 1
ATOM 7751 N N . ASP B 1 204 ? 15.055 -20.703 -32.281 1 95.38 204 ASP B N 1
ATOM 7752 C CA . ASP B 1 204 ? 14.219 -20.781 -33.469 1 95.38 204 ASP B CA 1
ATOM 7753 C C . ASP B 1 204 ? 14.32 -22.156 -34.125 1 95.38 204 ASP B C 1
ATOM 7755 O O . ASP B 1 204 ? 15.328 -22.844 -33.938 1 95.38 204 ASP B O 1
ATOM 7759 N N . GLN B 1 205 ? 13.344 -22.484 -34.875 1 92.75 205 GLN B N 1
ATOM 7760 C CA . GLN B 1 205 ? 13.273 -23.797 -35.5 1 92.75 205 GLN B CA 1
ATOM 7761 C C . GLN B 1 205 ? 14.273 -23.906 -36.656 1 92.75 205 GLN B C 1
ATOM 7763 O O . GLN B 1 205 ? 14.625 -25.016 -37.094 1 92.75 205 GLN B O 1
ATOM 7768 N N . ARG B 1 206 ? 14.742 -22.766 -37.188 1 92.69 206 ARG B N 1
ATOM 7769 C CA . ARG B 1 206 ? 15.703 -22.781 -38.281 1 92.69 206 ARG B CA 1
ATOM 7770 C C . ARG B 1 206 ? 17.016 -23.406 -37.844 1 92.69 206 ARG B C 1
ATOM 7772 O O . ARG B 1 206 ? 17.812 -23.828 -38.688 1 92.69 206 ARG B O 1
ATOM 7779 N N . PHE B 1 207 ? 17.156 -23.578 -36.531 1 94.06 207 PHE B N 1
ATOM 7780 C CA . PHE B 1 207 ? 18.453 -24.031 -36.031 1 94.06 207 PHE B CA 1
ATOM 7781 C C . PHE B 1 207 ? 18.438 -25.531 -35.719 1 94.06 207 PHE B C 1
ATOM 7783 O O . PHE B 1 207 ? 19.406 -26.078 -35.219 1 94.06 207 PHE B O 1
ATOM 7790 N N . TYR B 1 208 ? 17.328 -26.172 -36 1 95 208 TYR B N 1
ATOM 7791 C CA . TYR B 1 208 ? 17.328 -27.625 -35.875 1 95 208 TYR B CA 1
ATOM 7792 C C . TYR B 1 208 ? 18.359 -28.234 -36.844 1 95 208 TYR B C 1
ATOM 7794 O O . TYR B 1 208 ? 18.562 -27.719 -37.938 1 95 208 TYR B O 1
ATOM 7802 N N . GLN B 1 209 ? 18.969 -29.266 -36.406 1 92.44 209 GLN B N 1
ATOM 7803 C CA . GLN B 1 209 ? 19.922 -29.953 -37.281 1 92.44 209 GLN B CA 1
ATOM 7804 C C . GLN B 1 209 ? 19.188 -30.828 -38.312 1 92.44 209 GLN B C 1
ATOM 7806 O O . GLN B 1 209 ? 18.406 -31.703 -37.938 1 92.44 209 GLN B O 1
ATOM 7811 N N . GLN B 1 210 ? 19.406 -30.594 -39.594 1 88.19 210 GLN B N 1
ATOM 7812 C CA . GLN B 1 210 ? 18.75 -31.359 -40.656 1 88.19 210 GLN B CA 1
ATOM 7813 C C . GLN B 1 210 ? 19.641 -32.469 -41.156 1 88.19 210 GLN B C 1
ATOM 7815 O O . GLN B 1 210 ? 20.859 -32.438 -40.969 1 88.19 210 GLN B O 1
ATOM 7820 N N . GLY B 1 211 ? 18.922 -33.531 -41.656 1 76.5 211 GLY B N 1
ATOM 7821 C CA . GLY B 1 211 ? 19.766 -34.375 -42.469 1 76.5 211 GLY B CA 1
ATOM 7822 C C . GLY B 1 211 ? 19.672 -35.844 -42.125 1 76.5 211 GLY B C 1
ATOM 7823 O O . GLY B 1 211 ? 20.234 -36.688 -42.812 1 76.5 211 GLY B O 1
ATOM 7824 N N . LEU B 1 212 ? 19.031 -36.188 -41.094 1 87.25 212 LEU B N 1
ATOM 7825 C CA . LEU B 1 212 ? 19 -37.625 -40.812 1 87.25 212 LEU B CA 1
ATOM 7826 C C . LEU B 1 212 ? 17.766 -38.281 -41.406 1 87.25 212 LEU B C 1
ATOM 7828 O O . LEU B 1 212 ? 16.641 -37.844 -41.125 1 87.25 212 LEU B O 1
ATOM 7832 N N . THR B 1 213 ? 17.938 -39.125 -42.344 1 92.12 213 THR B N 1
ATOM 7833 C CA . THR B 1 213 ? 16.859 -39.906 -42.938 1 92.12 213 THR B CA 1
ATOM 7834 C C . THR B 1 213 ? 17.047 -41.406 -42.688 1 92.12 213 THR B C 1
ATOM 7836 O O . THR B 1 213 ? 18.141 -41.938 -42.906 1 92.12 213 THR B O 1
ATOM 7839 N N . LEU B 1 214 ? 16.141 -42 -42.156 1 92.44 214 LEU B N 1
ATOM 7840 C CA . LEU B 1 214 ? 16.188 -43.438 -41.844 1 92.44 214 LEU B CA 1
ATOM 7841 C C . LEU B 1 214 ? 15.055 -44.188 -42.531 1 92.44 214 LEU B C 1
ATOM 7843 O O . LEU B 1 214 ? 13.992 -43.625 -42.781 1 92.44 214 LEU B O 1
ATOM 7847 N N . GLN B 1 215 ? 15.258 -45.438 -42.812 1 90.81 215 GLN B N 1
ATOM 7848 C CA . GLN B 1 215 ? 14.227 -46.281 -43.406 1 90.81 215 GLN B CA 1
ATOM 7849 C C . GLN B 1 215 ? 13.453 -47.031 -42.344 1 90.81 215 GLN B C 1
ATOM 7851 O O . GLN B 1 215 ? 14.031 -47.531 -41.375 1 90.81 215 GLN B O 1
ATOM 7856 N N . ALA B 1 216 ? 12.164 -47.094 -42.625 1 90.19 216 ALA B N 1
ATOM 7857 C CA . ALA B 1 216 ? 11.305 -47.844 -41.688 1 90.19 216 ALA B CA 1
ATOM 7858 C C . ALA B 1 216 ? 11.336 -49.344 -42 1 90.19 216 ALA B C 1
ATOM 7860 O O . ALA B 1 216 ? 10.516 -49.844 -42.75 1 90.19 216 ALA B O 1
ATOM 7861 N N . VAL B 1 217 ? 12.273 -50.031 -41.406 1 84.25 217 VAL B N 1
ATOM 7862 C CA . VAL B 1 217 ? 12.406 -51.5 -41.562 1 84.25 217 VAL B CA 1
ATOM 7863 C C . VAL B 1 217 ? 12.719 -52.125 -40.219 1 84.25 217 VAL B C 1
ATOM 7865 O O . VAL B 1 217 ? 13.68 -51.75 -39.562 1 84.25 217 VAL B O 1
ATOM 7868 N N . PRO B 1 218 ? 11.805 -53.094 -39.781 1 78.88 218 PRO B N 1
ATOM 7869 C CA . PRO B 1 218 ? 12.148 -53.781 -38.531 1 78.88 218 PRO B CA 1
ATOM 7870 C C . PRO B 1 218 ? 13.398 -54.656 -38.688 1 78.88 218 PRO B C 1
ATOM 7872 O O . PRO B 1 218 ? 13.648 -55.219 -39.75 1 78.88 218 PRO B O 1
ATOM 7875 N N . PRO B 1 219 ? 14.211 -54.562 -37.656 1 70.31 219 PRO B N 1
ATOM 7876 C CA . PRO B 1 219 ? 15.43 -55.375 -37.781 1 70.31 219 PRO B CA 1
ATOM 7877 C C . PRO B 1 219 ? 15.141 -56.875 -37.938 1 70.31 219 PRO B C 1
ATOM 7879 O O . PRO B 1 219 ? 14.25 -57.406 -37.281 1 70.31 219 PRO B O 1
ATOM 7882 N N . SER B 1 220 ? 15.008 -57.469 -39.125 1 61.34 220 SER B N 1
ATOM 7883 C CA . SER B 1 220 ? 14.789 -58.906 -39.312 1 61.34 220 SER B CA 1
ATOM 7884 C C . SER B 1 220 ? 15.977 -59.719 -38.812 1 61.34 220 SER B C 1
ATOM 7886 O O . SER B 1 220 ? 17.109 -59.25 -38.812 1 61.34 220 SER B O 1
ATOM 7888 N N . GLY B 1 221 ? 15.797 -60.625 -37.812 1 51.53 221 GLY B N 1
ATOM 7889 C CA . GLY B 1 221 ? 16.75 -61.594 -37.312 1 51.53 221 GLY B CA 1
ATOM 7890 C C . GLY B 1 221 ? 17.844 -61.938 -38.312 1 51.53 221 GLY B C 1
ATOM 7891 O O . GLY B 1 221 ? 19 -62.156 -37.938 1 51.53 221 GLY B O 1
ATOM 7892 N N . MET B 1 222 ? 17.438 -62.5 -39.531 1 45.12 222 MET B N 1
ATOM 7893 C CA . MET B 1 222 ? 18.406 -63.188 -40.375 1 45.12 222 MET B CA 1
ATOM 7894 C C . MET B 1 222 ? 19.359 -62.219 -41.031 1 45.12 222 MET B C 1
ATOM 7896 O O . MET B 1 222 ? 20.516 -62.531 -41.281 1 45.12 222 MET B O 1
ATOM 7900 N N . HIS B 1 223 ? 18.922 -61.219 -41.781 1 40.78 223 HIS B N 1
ATOM 7901 C CA . HIS B 1 223 ? 19.828 -60.375 -42.562 1 40.78 223 HIS B CA 1
ATOM 7902 C C . HIS B 1 223 ? 20 -59 -41.875 1 40.78 223 HIS B C 1
ATOM 7904 O O . HIS B 1 223 ? 19.266 -58.062 -42.188 1 40.78 223 HIS B O 1
ATOM 7910 N N . ASP B 1 224 ? 20.359 -58.938 -40.688 1 48.56 224 ASP B N 1
ATOM 7911 C CA . ASP B 1 224 ? 20.734 -57.656 -40.094 1 48.56 224 ASP B CA 1
ATOM 7912 C C . ASP B 1 224 ? 21.766 -56.938 -40.969 1 48.56 224 ASP B C 1
ATOM 7914 O O . ASP B 1 224 ? 22.969 -57.25 -40.906 1 48.56 224 ASP B O 1
ATOM 7918 N N . SER B 1 225 ? 21.562 -56.688 -42.188 1 48.28 225 SER B N 1
ATOM 7919 C CA . SER B 1 225 ? 22.562 -56.125 -43.062 1 48.28 225 SER B CA 1
ATOM 7920 C C . SER B 1 225 ? 23.172 -54.844 -42.5 1 48.28 225 SER B C 1
ATOM 7922 O O . SER B 1 225 ? 23.812 -54.094 -43.25 1 48.28 225 SER B O 1
ATOM 7924 N N . GLY B 1 226 ? 23.25 -54.688 -41.188 1 58.53 226 GLY B N 1
ATOM 7925 C CA . GLY B 1 226 ? 24.031 -53.562 -40.656 1 58.53 226 GLY B CA 1
ATOM 7926 C C . GLY B 1 226 ? 23.453 -52.219 -41 1 58.53 226 GLY B C 1
ATOM 7927 O O . GLY B 1 226 ? 24.047 -51.188 -40.656 1 58.53 226 GLY B O 1
ATOM 7928 N N . MET B 1 227 ? 22.281 -52.156 -41.719 1 69.31 227 MET B N 1
ATOM 7929 C CA . MET B 1 227 ? 21.797 -50.844 -42.156 1 69.31 227 MET B CA 1
ATOM 7930 C C . MET B 1 227 ? 20.969 -50.188 -41.062 1 69.31 227 MET B C 1
ATOM 7932 O O . MET B 1 227 ? 20.141 -50.812 -40.406 1 69.31 227 MET B O 1
ATOM 7936 N N . GLU B 1 228 ? 21.281 -48.906 -40.719 1 85 228 GLU B N 1
ATOM 7937 C CA . GLU B 1 228 ? 20.531 -48.062 -39.781 1 85 228 GLU B CA 1
ATOM 7938 C C . GLU B 1 228 ? 19.062 -47.938 -40.188 1 85 228 GLU B C 1
ATOM 7940 O O . GLU B 1 228 ? 18.766 -47.75 -41.375 1 85 228 GLU B O 1
ATOM 7945 N N . SER B 1 229 ? 18.156 -48.281 -39.281 1 89.69 229 SER B N 1
ATOM 7946 C CA . SER B 1 229 ? 16.734 -48.281 -39.562 1 89.69 229 SER B CA 1
ATOM 7947 C C . SER B 1 229 ? 15.93 -47.812 -38.344 1 89.69 229 SER B C 1
ATOM 7949 O O . SER B 1 229 ? 16.484 -47.594 -37.281 1 89.69 229 SER B O 1
ATOM 7951 N N . VAL B 1 230 ? 14.664 -47.5 -38.625 1 92.44 230 VAL B N 1
ATOM 7952 C CA . VAL B 1 230 ? 13.727 -47.094 -37.594 1 92.44 230 VAL B CA 1
ATOM 7953 C C . VAL B 1 230 ? 12.484 -48 -37.625 1 92.44 230 VAL B C 1
ATOM 7955 O O . VAL B 1 230 ? 12.047 -48.406 -38.719 1 92.44 230 VAL B O 1
ATOM 7958 N N . TRP B 1 231 ? 11.961 -48.344 -36.5 1 90.75 231 TRP B N 1
ATOM 7959 C CA . TRP B 1 231 ? 10.766 -49.188 -36.438 1 90.75 231 TRP B CA 1
ATOM 7960 C C . TRP B 1 231 ? 9.938 -48.875 -35.188 1 90.75 231 TRP B C 1
ATOM 7962 O O . TRP B 1 231 ? 10.312 -48 -34.375 1 90.75 231 TRP B O 1
ATOM 7972 N N . ASP B 1 232 ? 8.727 -49.5 -35.031 1 91 232 ASP B N 1
ATOM 7973 C CA . ASP B 1 232 ? 7.789 -49.312 -33.938 1 91 232 ASP B CA 1
ATOM 7974 C C . ASP B 1 232 ? 7.371 -47.844 -33.781 1 91 232 ASP B C 1
ATOM 7976 O O . ASP B 1 232 ? 7.438 -47.281 -32.688 1 91 232 ASP B O 1
ATOM 7980 N N . LEU B 1 233 ? 7.039 -47.312 -34.906 1 92.31 233 LEU B N 1
ATOM 7981 C CA . LEU B 1 233 ? 6.637 -45.906 -34.969 1 92.31 233 LEU B CA 1
ATOM 7982 C C . LEU B 1 233 ? 5.223 -45.75 -34.438 1 92.31 233 LEU B C 1
ATOM 7984 O O . LEU B 1 233 ? 4.316 -46.5 -34.781 1 92.31 233 LEU B O 1
ATOM 7988 N N . SER B 1 234 ? 5.066 -44.812 -33.531 1 92.88 234 SER B N 1
ATOM 7989 C CA . SER B 1 234 ? 3.764 -44.5 -32.969 1 92.88 234 SER B CA 1
ATOM 7990 C C . SER B 1 234 ? 3.521 -43 -32.906 1 92.88 234 SER B C 1
ATOM 7992 O O . SER B 1 234 ? 4.465 -42.219 -33 1 92.88 234 SER B O 1
ATOM 7994 N N . SER B 1 235 ? 2.262 -42.625 -32.906 1 93.94 235 SER B N 1
ATOM 7995 C CA . SER B 1 235 ? 1.86 -41.219 -32.781 1 93.94 235 SER B CA 1
ATOM 7996 C C . SER B 1 235 ? 0.743 -41.062 -31.734 1 93.94 235 SER B C 1
ATOM 7998 O O . SER B 1 235 ? -0.13 -41.938 -31.625 1 93.94 235 SER B O 1
ATOM 8000 N N . ALA B 1 236 ? 0.826 -40.062 -30.938 1 95.25 236 ALA B N 1
ATOM 8001 C CA . ALA B 1 236 ? -0.173 -39.719 -29.922 1 95.25 236 ALA B CA 1
ATOM 8002 C C . ALA B 1 236 ? -0.606 -38.25 -30.062 1 95.25 236 ALA B C 1
ATOM 8004 O O . ALA B 1 236 ? 0.233 -37.344 -30.125 1 95.25 236 ALA B O 1
ATOM 8005 N N . HIS B 1 237 ? -1.887 -38.031 -30.203 1 95.94 237 HIS B N 1
ATOM 8006 C CA . HIS B 1 237 ? -2.463 -36.719 -30.312 1 95.94 237 HIS B CA 1
ATOM 8007 C C . HIS B 1 237 ? -3.414 -36.406 -29.156 1 95.94 237 HIS B C 1
ATOM 8009 O O . HIS B 1 237 ? -4.098 -37.312 -28.672 1 95.94 237 HIS B O 1
ATOM 8015 N N . GLN B 1 238 ? -3.426 -35.188 -28.688 1 96.06 238 GLN B N 1
ATOM 8016 C CA . GLN B 1 238 ? -4.336 -34.781 -27.625 1 96.06 238 GLN B CA 1
ATOM 8017 C C . GLN B 1 238 ? -4.844 -33.344 -27.828 1 96.06 238 GLN B C 1
ATOM 8019 O O . GLN B 1 238 ? -4.246 -32.594 -28.578 1 96.06 238 GLN B O 1
ATOM 8024 N N . VAL B 1 239 ? -5.938 -33.031 -27.172 1 96.06 239 VAL B N 1
ATOM 8025 C CA . VAL B 1 239 ? -6.52 -31.703 -27.234 1 96.06 239 VAL B CA 1
ATOM 8026 C C . VAL B 1 239 ? -5.715 -30.75 -26.359 1 96.06 239 VAL B C 1
ATOM 8028 O O . VAL B 1 239 ? -5.363 -31.078 -25.234 1 96.06 239 VAL B O 1
ATOM 8031 N N . VAL B 1 240 ? -5.328 -29.641 -26.953 1 96.25 240 VAL B N 1
ATOM 8032 C CA . VAL B 1 240 ? -4.594 -28.625 -26.219 1 96.25 240 VAL B CA 1
ATOM 8033 C C . VAL B 1 240 ? -5.32 -27.281 -26.328 1 96.25 240 VAL B C 1
ATOM 8035 O O . VAL B 1 240 ? -6.395 -27.203 -26.938 1 96.25 240 VAL B O 1
ATOM 8038 N N . GLU B 1 241 ? -4.855 -26.266 -25.703 1 96.06 241 GLU B N 1
ATOM 8039 C CA . GLU B 1 241 ? -5.492 -24.953 -25.656 1 96.06 241 GLU B CA 1
ATOM 8040 C C . GLU B 1 241 ? -5.555 -24.312 -27.031 1 96.06 241 GLU B C 1
ATOM 8042 O O . GLU B 1 241 ? -4.59 -24.391 -27.812 1 96.06 241 GLU B O 1
ATOM 8047 N N . LYS B 1 242 ? -6.609 -23.625 -27.266 1 95.88 242 LYS B N 1
ATOM 8048 C CA . LYS B 1 242 ? -6.859 -23.031 -28.578 1 95.88 242 LYS B CA 1
ATOM 8049 C C . LYS B 1 242 ? -6.16 -21.672 -28.703 1 95.88 242 LYS B C 1
ATOM 8051 O O . LYS B 1 242 ? -5.664 -21.328 -29.781 1 95.88 242 LYS B O 1
ATOM 8056 N N . SER B 1 243 ? -6.199 -20.922 -27.641 1 95.94 243 SER B N 1
ATOM 8057 C CA . SER B 1 243 ? -5.621 -19.594 -27.656 1 95.94 243 SER B CA 1
ATOM 8058 C C . SER B 1 243 ? -5.086 -19.188 -26.281 1 95.94 243 SER B C 1
ATOM 8060 O O . SER B 1 243 ? -5.418 -19.828 -25.281 1 95.94 243 SER B O 1
ATOM 8062 N N . VAL B 1 244 ? -4.199 -18.281 -26.359 1 97.12 244 VAL B N 1
ATOM 8063 C CA . VAL B 1 244 ? -3.605 -17.766 -25.125 1 97.12 244 VAL B CA 1
ATOM 8064 C C . VAL B 1 244 ? -3.773 -16.25 -25.062 1 97.12 244 VAL B C 1
ATOM 8066 O O . VAL B 1 244 ? -3.645 -15.562 -26.062 1 97.12 244 VAL B O 1
ATOM 8069 N N . SER B 1 245 ? -4.156 -15.75 -23.891 1 96.88 245 SER B N 1
ATOM 8070 C CA . SER B 1 245 ? -4.199 -14.32 -23.594 1 96.88 245 SER B CA 1
ATOM 8071 C C . SER B 1 245 ? -3.314 -13.969 -22.406 1 96.88 245 SER B C 1
ATOM 8073 O O . SER B 1 245 ? -3.164 -14.773 -21.484 1 96.88 245 SER B O 1
ATOM 8075 N N . THR B 1 246 ? -2.691 -12.828 -22.484 1 97.06 246 THR B N 1
ATOM 8076 C CA . THR B 1 246 ? -1.847 -12.375 -21.391 1 97.06 246 THR B CA 1
ATOM 8077 C C . THR B 1 246 ? -2.277 -10.984 -20.922 1 97.06 246 THR B C 1
ATOM 8079 O O . THR B 1 246 ? -2.912 -10.242 -21.672 1 97.06 246 THR B O 1
ATOM 8082 N N . GLY B 1 247 ? -2.104 -10.664 -19.703 1 95.94 247 GLY B N 1
ATOM 8083 C CA . GLY B 1 247 ? -2.316 -9.359 -19.094 1 95.94 247 GLY B CA 1
ATOM 8084 C C . GLY B 1 247 ? -1.247 -9 -18.078 1 95.94 247 GLY B C 1
ATOM 8085 O O . GLY B 1 247 ? -0.629 -9.883 -17.484 1 95.94 247 GLY B O 1
ATOM 8086 N N . ASP B 1 248 ? -1.008 -7.742 -17.984 1 96.19 248 ASP B N 1
ATOM 8087 C CA . ASP B 1 248 ? -0.039 -7.246 -17.016 1 96.19 248 ASP B CA 1
ATOM 8088 C C . ASP B 1 248 ? -0.323 -5.793 -16.656 1 96.19 248 ASP B C 1
ATOM 8090 O O . ASP B 1 248 ? -1.275 -5.195 -17.156 1 96.19 248 ASP B O 1
ATOM 8094 N N . TYR B 1 249 ? 0.421 -5.344 -15.648 1 94.62 249 TYR B N 1
ATOM 8095 C CA . TYR B 1 249 ? 0.333 -3.955 -15.219 1 94.62 249 TYR B CA 1
ATOM 8096 C C . TYR B 1 249 ? 1.719 -3.334 -15.086 1 94.62 249 TYR B C 1
ATOM 8098 O O . TYR B 1 249 ? 2.639 -3.961 -14.562 1 94.62 249 TYR B O 1
ATOM 8106 N N . ASN B 1 250 ? 1.822 -2.195 -15.727 1 94.62 250 ASN B N 1
ATOM 8107 C CA . ASN B 1 250 ? 3.033 -1.388 -15.633 1 94.62 250 ASN B CA 1
ATOM 8108 C C . ASN B 1 250 ? 2.729 0.026 -15.148 1 94.62 250 ASN B C 1
ATOM 8110 O O . ASN B 1 250 ? 2.096 0.809 -15.859 1 94.62 250 ASN B O 1
ATOM 8114 N N . TYR B 1 251 ? 3.225 0.408 -13.953 1 93.62 251 TYR B N 1
ATOM 8115 C CA . TYR B 1 251 ? 2.883 1.679 -13.328 1 93.62 251 TYR B CA 1
ATOM 8116 C C . TYR B 1 251 ? 3.504 2.846 -14.086 1 93.62 251 TYR B C 1
ATOM 8118 O O . TYR B 1 251 ? 3.088 3.994 -13.914 1 93.62 251 TYR B O 1
ATOM 8126 N N . ARG B 1 252 ? 4.535 2.617 -14.914 1 94.56 252 ARG B N 1
ATOM 8127 C CA . ARG B 1 252 ? 5.207 3.672 -15.664 1 94.56 252 ARG B CA 1
ATOM 8128 C C . ARG B 1 252 ? 4.355 4.133 -16.844 1 94.56 252 ARG B C 1
ATOM 8130 O O . ARG B 1 252 ? 4.559 5.227 -17.375 1 94.56 252 ARG B O 1
ATOM 8137 N N . THR B 1 253 ? 3.523 3.244 -17.328 1 93.94 253 THR B N 1
ATOM 8138 C CA . THR B 1 253 ? 2.49 3.525 -18.328 1 93.94 253 THR B CA 1
ATOM 8139 C C . THR B 1 253 ? 1.128 3.045 -17.828 1 93.94 253 THR B C 1
ATOM 8141 O O . THR B 1 253 ? 0.495 2.203 -18.469 1 93.94 253 THR B O 1
ATOM 8144 N N . ALA B 1 254 ? 0.664 3.592 -16.781 1 91 254 ALA B N 1
ATOM 8145 C CA . ALA B 1 254 ? -0.429 3.086 -15.961 1 91 254 ALA B CA 1
ATOM 8146 C C . ALA B 1 254 ? -1.727 3.004 -16.766 1 91 254 ALA B C 1
ATOM 8148 O O . ALA B 1 254 ? -2.582 2.16 -16.484 1 91 254 ALA B O 1
ATOM 8149 N N . THR B 1 255 ? -1.961 3.791 -17.781 1 89 255 THR B N 1
ATOM 8150 C CA . THR B 1 255 ? -3.225 3.816 -18.5 1 89 255 THR B CA 1
ATOM 8151 C C . THR B 1 255 ? -3.152 2.939 -19.75 1 89 255 THR B C 1
ATOM 8153 O O . THR B 1 255 ? -4.145 2.779 -20.469 1 89 255 THR B O 1
ATOM 8156 N N . ALA B 1 256 ? -2.029 2.387 -19.953 1 91.75 256 ALA B N 1
ATOM 8157 C CA . ALA B 1 256 ? -1.853 1.56 -21.156 1 91.75 256 ALA B CA 1
ATOM 8158 C C . ALA B 1 256 ? -2.533 0.204 -20.984 1 91.75 256 ALA B C 1
ATOM 8160 O O . ALA B 1 256 ? -2.512 -0.377 -19.891 1 91.75 256 ALA B O 1
ATOM 8161 N N . ASP B 1 257 ? -3.188 -0.225 -22.031 1 92.44 257 ASP B N 1
ATOM 8162 C CA . ASP B 1 257 ? -3.732 -1.579 -22.062 1 92.44 257 ASP B CA 1
ATOM 8163 C C . ASP B 1 257 ? -2.654 -2.596 -22.438 1 92.44 257 ASP B C 1
ATOM 8165 O O . ASP B 1 257 ? -2.164 -2.605 -23.562 1 92.44 257 ASP B O 1
ATOM 8169 N N . LEU B 1 258 ? -2.359 -3.453 -21.516 1 94.69 258 LEU B N 1
ATOM 8170 C CA . LEU B 1 258 ? -1.263 -4.391 -21.719 1 94.69 258 LEU B CA 1
ATOM 8171 C C . LEU B 1 258 ? -1.791 -5.785 -22.031 1 94.69 258 LEU B C 1
ATOM 8173 O O . LEU B 1 258 ? -1.068 -6.777 -21.906 1 94.69 258 LEU B O 1
ATOM 8177 N N . THR B 1 259 ? -3.027 -5.898 -22.422 1 94.69 259 THR B N 1
ATOM 8178 C CA . THR B 1 259 ? -3.594 -7.18 -22.844 1 94.69 259 THR B CA 1
ATOM 8179 C C . THR B 1 259 ? -3.078 -7.574 -24.219 1 94.69 259 THR B C 1
ATOM 8181 O O . THR B 1 259 ? -2.957 -6.73 -25.109 1 94.69 259 THR B O 1
ATOM 8184 N N . ALA B 1 260 ? -2.715 -8.805 -24.375 1 95.44 260 ALA B N 1
ATOM 8185 C CA . ALA B 1 260 ? -2.277 -9.359 -25.656 1 95.44 260 ALA B CA 1
ATOM 8186 C C . ALA B 1 260 ? -2.723 -10.805 -25.812 1 95.44 260 ALA B C 1
ATOM 8188 O O . ALA B 1 260 ? -3.18 -11.43 -24.844 1 95.44 260 ALA B O 1
ATOM 8189 N N . GLY B 1 261 ? -2.672 -11.328 -27.031 1 94.5 261 GLY B N 1
ATOM 8190 C CA . GLY B 1 261 ? -3.088 -12.695 -27.281 1 94.5 261 GLY B CA 1
ATOM 8191 C C . GLY B 1 261 ? -2.352 -13.328 -28.453 1 94.5 261 GLY B C 1
ATOM 8192 O O . GLY B 1 261 ? -1.617 -12.648 -29.172 1 94.5 261 GLY B O 1
ATOM 8193 N N . ALA B 1 262 ? -2.471 -14.609 -28.531 1 94 262 ALA B N 1
ATOM 8194 C CA . ALA B 1 262 ? -1.895 -15.367 -29.625 1 94 262 ALA B CA 1
ATOM 8195 C C . ALA B 1 262 ? -2.738 -16.609 -29.938 1 94 262 ALA B C 1
ATOM 8197 O O . ALA B 1 262 ? -3.213 -17.281 -29.031 1 94 262 ALA B O 1
ATOM 8198 N N . ASP B 1 263 ? -3.008 -16.812 -31.156 1 93.06 263 ASP B N 1
ATOM 8199 C CA . ASP B 1 263 ? -3.564 -18.047 -31.719 1 93.06 263 ASP B CA 1
ATOM 8200 C C . ASP B 1 263 ? -2.783 -18.484 -32.969 1 93.06 263 ASP B C 1
ATOM 8202 O O . ASP B 1 263 ? -2.986 -17.953 -34.031 1 93.06 263 ASP B O 1
ATOM 8206 N N . ILE B 1 264 ? -1.98 -19.469 -32.719 1 90.5 264 ILE B N 1
ATOM 8207 C CA . ILE B 1 264 ? -1.057 -19.906 -33.781 1 90.5 264 ILE B CA 1
ATOM 8208 C C . ILE B 1 264 ? -1.709 -21.016 -34.594 1 90.5 264 ILE B C 1
ATOM 8210 O O . ILE B 1 264 ? -1.229 -21.344 -35.688 1 90.5 264 ILE B O 1
ATOM 8214 N N . THR B 1 265 ? -2.773 -21.656 -34.188 1 84.31 265 THR B N 1
ATOM 8215 C CA . THR B 1 265 ? -3.34 -22.859 -34.781 1 84.31 265 THR B CA 1
ATOM 8216 C C . THR B 1 265 ? -4.004 -22.547 -36.125 1 84.31 265 THR B C 1
ATOM 8218 O O . THR B 1 265 ? -4.23 -23.453 -36.938 1 84.31 265 THR B O 1
ATOM 8221 N N . ARG B 1 266 ? -4.207 -21.344 -36.531 1 79.06 266 ARG B N 1
ATOM 8222 C CA . ARG B 1 266 ? -4.836 -20.953 -37.781 1 79.06 266 ARG B CA 1
ATOM 8223 C C . ARG B 1 266 ? -6.145 -21.703 -38 1 79.06 266 ARG B C 1
ATOM 8225 O O . ARG B 1 266 ? -6.371 -22.266 -39.062 1 79.06 266 ARG B O 1
ATOM 8232 N N . GLY B 1 267 ? -6.957 -21.953 -36.969 1 82.88 267 GLY B N 1
ATOM 8233 C CA . GLY B 1 267 ? -8.281 -22.547 -37.062 1 82.88 267 GLY B CA 1
ATOM 8234 C C . GLY B 1 267 ? -8.297 -24.031 -36.812 1 82.88 267 GLY B C 1
ATOM 8235 O O . GLY B 1 267 ? -9.211 -24.734 -37.25 1 82.88 267 GLY B O 1
ATOM 8236 N N . ASP B 1 268 ? -7.312 -24.641 -36.156 1 89.06 268 ASP B N 1
ATOM 8237 C CA . ASP B 1 268 ? -7.277 -26.047 -35.781 1 89.06 268 ASP B CA 1
ATOM 8238 C C . ASP B 1 268 ? -8.477 -26.438 -34.938 1 89.06 268 ASP B C 1
ATOM 8240 O O . ASP B 1 268 ? -8.664 -25.875 -33.844 1 89.06 268 ASP B O 1
ATOM 8244 N N . THR B 1 269 ? -9.305 -27.328 -35.344 1 89.94 269 THR B N 1
ATOM 8245 C CA . THR B 1 269 ? -10.555 -27.703 -34.688 1 89.94 269 THR B CA 1
ATOM 8246 C C . THR B 1 269 ? -10.2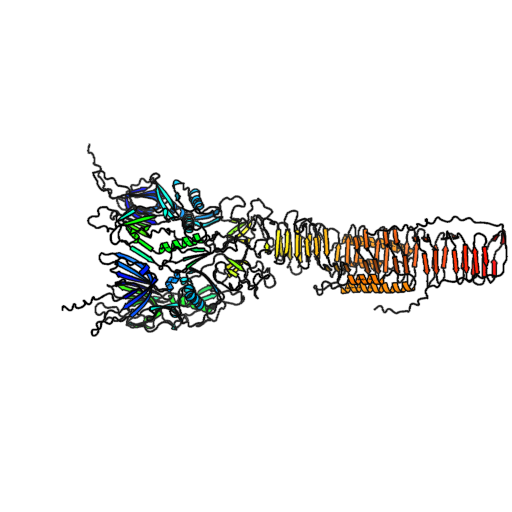89 -28.703 -33.562 1 89.94 269 THR B C 1
ATOM 8248 O O . THR B 1 269 ? -11.203 -29.062 -32.812 1 89.94 269 THR B O 1
ATOM 8251 N N . THR B 1 270 ? -9.055 -29.172 -33.406 1 93 270 THR B N 1
ATOM 8252 C CA . THR B 1 270 ? -8.742 -30.172 -32.406 1 93 270 THR B CA 1
ATOM 8253 C C . THR B 1 270 ? -8.234 -29.5 -31.109 1 93 270 THR B C 1
ATOM 8255 O O . THR B 1 270 ? -7.676 -30.172 -30.234 1 93 270 THR B O 1
ATOM 8258 N N . THR B 1 271 ? -8.297 -28.234 -31.031 1 93.69 271 THR B N 1
ATOM 8259 C CA . THR B 1 271 ? -7.91 -27.484 -29.844 1 93.69 271 THR B CA 1
ATOM 8260 C C . THR B 1 271 ? -9.141 -26.953 -29.125 1 93.69 271 THR B C 1
ATOM 8262 O O . THR B 1 271 ? -10.25 -26.984 -29.656 1 93.69 271 THR B O 1
ATOM 8265 N N . TYR B 1 272 ? -8.945 -26.547 -27.859 1 94.88 272 TYR B N 1
ATOM 8266 C CA . TYR B 1 272 ? -10.086 -26.094 -27.062 1 94.88 272 TYR B CA 1
ATOM 8267 C C . TYR B 1 272 ? -9.648 -25.094 -26 1 94.88 272 TYR B C 1
ATOM 8269 O O . TYR B 1 272 ? -8.547 -25.188 -25.453 1 94.88 272 TYR B O 1
ATOM 8277 N N . GLY B 1 273 ? -10.516 -24.078 -25.797 1 93.94 273 GLY B N 1
ATOM 8278 C CA . GLY B 1 273 ? -10.398 -23.219 -24.625 1 93.94 273 GLY B CA 1
ATOM 8279 C C . GLY B 1 273 ? -9.398 -22.094 -24.812 1 93.94 273 GLY B C 1
ATOM 8280 O O . GLY B 1 273 ? -8.664 -22.062 -25.797 1 93.94 273 GLY B O 1
ATOM 8281 N N . GLU B 1 274 ? -9.414 -21.172 -23.844 1 95.56 274 GLU B N 1
ATOM 8282 C CA . GLU B 1 274 ? -8.484 -20.047 -23.75 1 95.56 274 GLU B CA 1
ATOM 8283 C C . GLU B 1 274 ? -7.672 -20.125 -22.453 1 95.56 274 GLU B C 1
ATOM 8285 O O . GLU B 1 274 ? -8.219 -20.391 -21.391 1 95.56 274 GLU B O 1
ATOM 8290 N N . ALA B 1 275 ? -6.395 -19.969 -22.641 1 97.19 275 ALA B N 1
ATOM 8291 C CA . ALA B 1 275 ? -5.531 -19.859 -21.469 1 97.19 275 ALA B CA 1
ATOM 8292 C C . ALA B 1 275 ? -5.137 -18.406 -21.203 1 97.19 275 ALA B C 1
ATOM 8294 O O . ALA B 1 275 ? -4.262 -17.859 -21.875 1 97.19 275 ALA B O 1
ATOM 8295 N N . TYR B 1 276 ? -5.785 -17.781 -20.203 1 97.06 276 TYR B N 1
ATOM 8296 C CA . TYR B 1 276 ? -5.484 -16.422 -19.812 1 97.06 276 TYR B CA 1
ATOM 8297 C C . TYR B 1 276 ? -4.469 -16.391 -18.672 1 97.06 276 TYR B C 1
ATOM 8299 O O . TYR B 1 276 ? -4.738 -16.891 -17.578 1 97.06 276 TYR B O 1
ATOM 8307 N N . HIS B 1 277 ? -3.279 -15.859 -18.953 1 95.88 277 HIS B N 1
ATOM 8308 C CA . HIS B 1 277 ? -2.217 -15.742 -17.953 1 95.88 277 HIS B CA 1
ATOM 8309 C C . HIS B 1 277 ? -1.946 -14.281 -17.609 1 95.88 277 HIS B C 1
ATOM 8311 O O . HIS B 1 277 ? -1.952 -13.422 -18.5 1 95.88 277 HIS B O 1
ATOM 8317 N N . TYR B 1 278 ? -1.792 -14 -16.328 1 94.12 278 TYR B N 1
ATOM 8318 C CA . TYR B 1 278 ? -1.549 -12.641 -15.867 1 94.12 278 TYR B CA 1
ATOM 8319 C C . TYR B 1 278 ? -0.186 -12.539 -15.188 1 94.12 278 TYR B C 1
ATOM 8321 O O . TYR B 1 278 ? 0.28 -13.484 -14.562 1 94.12 278 TYR B O 1
ATOM 8329 N N . ALA B 1 279 ? 0.565 -11.375 -15.422 1 92.25 279 ALA B N 1
ATOM 8330 C CA . ALA B 1 279 ? 1.727 -10.945 -14.641 1 92.25 279 ALA B CA 1
ATOM 8331 C C . ALA B 1 279 ? 2.988 -11.672 -15.102 1 92.25 279 ALA B C 1
ATOM 8333 O O . ALA B 1 279 ? 3.736 -12.211 -14.281 1 92.25 279 ALA B O 1
ATOM 8334 N N . ASP B 1 280 ? 3.24 -11.672 -16.375 1 92.12 280 ASP B N 1
ATOM 8335 C CA . ASP B 1 280 ? 4.48 -12.227 -16.906 1 92.12 280 ASP B CA 1
ATOM 8336 C C . ASP B 1 280 ? 5.609 -11.195 -16.859 1 92.12 280 ASP B C 1
ATOM 8338 O O . ASP B 1 280 ? 6.711 -11.453 -17.344 1 92.12 280 ASP B O 1
ATOM 8342 N N . ASN B 1 281 ? 5.387 -10.031 -16.281 1 92.81 281 ASN B N 1
ATOM 8343 C CA . ASN B 1 281 ? 6.383 -9 -16 1 92.81 281 ASN B CA 1
ATOM 8344 C C . ASN B 1 281 ? 6.926 -8.383 -17.281 1 92.81 281 ASN B C 1
ATOM 8346 O O . ASN B 1 281 ? 8.141 -8.32 -17.484 1 92.81 281 ASN B O 1
ATOM 8350 N N . TYR B 1 282 ? 6.039 -8.031 -18.219 1 95.5 282 TYR B N 1
ATOM 8351 C CA . TYR B 1 282 ? 6.457 -7.332 -19.438 1 95.5 282 TYR B CA 1
ATOM 8352 C C . TYR B 1 282 ? 6.043 -5.867 -19.375 1 95.5 282 TYR B C 1
ATOM 8354 O O . TYR B 1 282 ? 5.137 -5.496 -18.625 1 95.5 282 TYR B O 1
ATOM 8362 N N . LEU B 1 283 ? 6.699 -5.07 -20.203 1 93.12 283 LEU B N 1
ATOM 8363 C CA . LEU B 1 283 ? 6.527 -3.627 -20.109 1 93.12 283 LEU B CA 1
ATOM 8364 C C . LEU B 1 283 ? 5.605 -3.117 -21.203 1 93.12 283 LEU B C 1
ATOM 8366 O O . LEU B 1 283 ? 5.047 -2.021 -21.109 1 93.12 283 LEU B O 1
ATOM 8370 N N . THR B 1 284 ? 5.457 -3.93 -22.312 1 95.12 284 THR B N 1
ATOM 8371 C CA . THR B 1 284 ? 4.633 -3.531 -23.453 1 95.12 284 THR B CA 1
ATOM 8372 C C . THR B 1 284 ? 3.809 -4.711 -23.953 1 95.12 284 THR B C 1
ATOM 8374 O O . THR B 1 284 ? 4.219 -5.867 -23.812 1 95.12 284 THR B O 1
ATOM 8377 N N . ALA B 1 285 ? 2.682 -4.418 -24.422 1 94.94 285 ALA B N 1
ATOM 8378 C CA . ALA B 1 285 ? 1.813 -5.477 -24.938 1 94.94 285 ALA B CA 1
ATOM 8379 C C . ALA B 1 285 ? 2.41 -6.113 -26.188 1 94.94 285 ALA B C 1
ATOM 8381 O O . ALA B 1 285 ? 2.354 -7.332 -26.359 1 94.94 285 ALA B O 1
ATOM 8382 N N . GLY B 1 286 ? 3.02 -5.266 -27.047 1 94.38 286 GLY B N 1
ATOM 8383 C CA . GLY B 1 286 ? 3.559 -5.738 -28.312 1 94.38 286 GLY B CA 1
ATOM 8384 C C . GLY B 1 286 ? 2.492 -5.969 -29.375 1 94.38 286 GLY B C 1
ATOM 8385 O O . GLY B 1 286 ? 1.298 -5.855 -29.094 1 94.38 286 GLY B O 1
ATOM 8386 N N . SER B 1 287 ? 2.934 -6.277 -30.578 1 93.19 287 SER B N 1
ATOM 8387 C CA . SER B 1 287 ? 2.037 -6.535 -31.703 1 93.19 287 SER B CA 1
ATOM 8388 C C . SER B 1 287 ? 1.818 -8.031 -31.906 1 93.19 287 SER B C 1
ATOM 8390 O O . SER B 1 287 ? 2.779 -8.805 -31.938 1 93.19 287 SER B O 1
ATOM 8392 N N . GLU B 1 288 ? 0.575 -8.312 -32 1 91.69 288 GLU B N 1
ATOM 8393 C CA . GLU B 1 288 ? 0.268 -9.711 -32.25 1 91.69 288 GLU B CA 1
ATOM 8394 C C . GLU B 1 288 ? 0.692 -10.133 -33.656 1 91.69 288 GLU B C 1
ATOM 8396 O O . GLU B 1 288 ? 0.692 -9.32 -34.562 1 91.69 288 GLU B O 1
ATOM 8401 N N . GLY B 1 289 ? 1.173 -11.406 -33.781 1 87.44 289 GLY B N 1
ATOM 8402 C CA . GLY B 1 289 ? 1.593 -11.891 -35.062 1 87.44 289 GLY B CA 1
ATOM 8403 C C . GLY B 1 289 ? 2.656 -12.969 -35 1 87.44 289 GLY B C 1
ATOM 8404 O O . GLY B 1 289 ? 2.785 -13.648 -33.969 1 87.44 289 GLY B O 1
ATOM 8405 N N . ARG B 1 290 ? 3.373 -13.078 -36.094 1 86.88 290 ARG B N 1
ATOM 8406 C CA . ARG B 1 290 ? 4.352 -14.156 -36.219 1 86.88 290 ARG B CA 1
ATOM 8407 C C . ARG B 1 290 ? 5.652 -13.797 -35.5 1 86.88 290 ARG B C 1
ATOM 8409 O O . ARG B 1 290 ? 6.348 -14.68 -34.969 1 86.88 290 ARG B O 1
ATOM 8416 N N . GLU B 1 291 ? 5.887 -12.477 -35.5 1 90.44 291 GLU B N 1
ATOM 8417 C CA . GLU B 1 291 ? 7.141 -12.062 -34.875 1 90.44 291 GLU B CA 1
ATOM 8418 C C . GLU B 1 291 ? 6.922 -10.883 -33.938 1 90.44 291 GLU B C 1
ATOM 8420 O O . GLU B 1 291 ? 7.398 -9.773 -34.219 1 90.44 291 GLU B O 1
ATOM 8425 N N . PRO B 1 292 ? 6.316 -11.172 -32.844 1 93.69 292 PRO B N 1
ATOM 8426 C CA . PRO B 1 292 ? 6.125 -10.094 -31.875 1 93.69 292 PRO B CA 1
ATOM 8427 C C . PRO B 1 292 ? 7.441 -9.602 -31.281 1 93.69 292 PRO B C 1
ATOM 8429 O O . PRO B 1 292 ? 8.461 -10.289 -31.359 1 93.69 292 PRO B O 1
ATOM 8432 N N . GLU B 1 293 ? 7.434 -8.383 -30.703 1 95.38 293 GLU B N 1
ATOM 8433 C CA . GLU B 1 293 ? 8.617 -7.855 -30.031 1 95.38 293 GLU B CA 1
ATOM 8434 C C . GLU B 1 293 ? 9.008 -8.734 -28.844 1 95.38 293 GLU B C 1
ATOM 8436 O O . GLU B 1 293 ? 8.148 -9.188 -28.094 1 95.38 293 GLU B O 1
ATOM 8441 N N . SER B 1 294 ? 10.336 -8.969 -28.719 1 96.81 294 SER B N 1
ATOM 8442 C CA . SER B 1 294 ? 10.82 -9.852 -27.656 1 96.81 294 SER B CA 1
ATOM 8443 C C . SER B 1 294 ? 10.414 -9.344 -26.281 1 96.81 294 SER B C 1
ATOM 8445 O O . SER B 1 294 ? 10.516 -8.148 -26 1 96.81 294 SER B O 1
ATOM 8447 N N . GLU B 1 295 ? 9.906 -10.305 -25.484 1 97.19 295 GLU B N 1
ATOM 8448 C CA . GLU B 1 295 ? 9.5 -10.109 -24.109 1 97.19 295 GLU B CA 1
ATOM 8449 C C . GLU B 1 295 ? 8.336 -9.125 -24 1 97.19 295 GLU B C 1
ATOM 8451 O O . GLU B 1 295 ? 8.242 -8.375 -23.016 1 97.19 295 GLU B O 1
ATOM 8456 N N . SER B 1 296 ? 7.559 -8.961 -25.016 1 97.44 296 SER B N 1
ATOM 8457 C CA . SER B 1 296 ? 6.273 -8.266 -24.969 1 97.44 296 SER B CA 1
ATOM 8458 C C . SER B 1 296 ? 5.148 -9.219 -24.578 1 97.44 296 SER B C 1
ATOM 8460 O O . SER B 1 296 ? 5.371 -10.422 -24.422 1 97.44 296 SER B O 1
ATOM 8462 N N . GLY B 1 297 ? 3.98 -8.656 -24.328 1 97.56 297 GLY B N 1
ATOM 8463 C CA . GLY B 1 297 ? 2.83 -9.492 -24.016 1 97.56 297 GLY B CA 1
ATOM 8464 C C . GLY B 1 297 ? 2.506 -10.484 -25.125 1 97.56 297 GLY B C 1
ATOM 8465 O O . GLY B 1 297 ? 2.223 -11.656 -24.844 1 97.56 297 GLY B O 1
ATOM 8466 N N . ALA B 1 298 ? 2.514 -10.047 -26.328 1 97.5 298 ALA B N 1
ATOM 8467 C CA . ALA B 1 298 ? 2.26 -10.914 -27.469 1 97.5 298 ALA B CA 1
ATOM 8468 C C . ALA B 1 298 ? 3.326 -12 -27.578 1 97.5 298 ALA B C 1
ATOM 8470 O O . ALA B 1 298 ? 3.029 -13.133 -27.969 1 97.5 298 ALA B O 1
ATOM 8471 N N . PHE B 1 299 ? 4.562 -11.602 -27.281 1 97.12 299 PHE B N 1
ATOM 8472 C CA . PHE B 1 299 ? 5.684 -12.539 -27.297 1 97.12 299 PHE B CA 1
ATOM 8473 C C . PHE B 1 299 ? 5.43 -13.688 -26.328 1 97.12 299 PHE B C 1
ATOM 8475 O O . PHE B 1 299 ? 5.551 -14.852 -26.703 1 97.12 299 PHE B O 1
ATOM 8482 N N . TYR B 1 300 ? 5.074 -13.406 -25.125 1 97.5 300 TYR B N 1
ATOM 8483 C CA . TYR B 1 300 ? 4.832 -14.438 -24.109 1 97.5 300 TYR B CA 1
ATOM 8484 C C . TYR B 1 300 ? 3.578 -15.242 -24.453 1 97.5 300 TYR B C 1
ATOM 8486 O O . TYR B 1 300 ? 3.508 -16.438 -24.156 1 97.5 300 TYR B O 1
ATOM 8494 N N . ALA B 1 301 ? 2.574 -14.602 -24.938 1 97.44 301 ALA B N 1
ATOM 8495 C CA . ALA B 1 301 ? 1.388 -15.328 -25.375 1 97.44 301 ALA B CA 1
ATOM 8496 C C . ALA B 1 301 ? 1.746 -16.375 -26.438 1 97.44 301 ALA B C 1
ATOM 8498 O O . ALA B 1 301 ? 1.286 -17.516 -26.359 1 97.44 301 ALA B O 1
ATOM 8499 N N . ARG B 1 302 ? 2.531 -15.992 -27.359 1 96.69 302 ARG B N 1
ATOM 8500 C CA . ARG B 1 302 ? 2.938 -16.906 -28.422 1 96.69 302 ARG B CA 1
ATOM 8501 C C . ARG B 1 302 ? 3.758 -18.062 -27.859 1 96.69 302 ARG B C 1
ATOM 8503 O O . ARG B 1 302 ? 3.518 -19.234 -28.203 1 96.69 302 ARG B O 1
ATOM 8510 N N . LEU B 1 303 ? 4.746 -17.734 -27.047 1 96.69 303 LEU B N 1
ATOM 8511 C CA . LEU B 1 303 ? 5.574 -18.781 -26.453 1 96.69 303 LEU B CA 1
ATOM 8512 C C . LEU B 1 303 ? 4.723 -19.797 -25.688 1 96.69 303 LEU B C 1
ATOM 8514 O O . LEU B 1 303 ? 4.953 -21 -25.781 1 96.69 303 LEU B O 1
ATOM 8518 N N . ARG B 1 304 ? 3.783 -19.359 -24.969 1 96.94 304 ARG B N 1
ATOM 8519 C CA . ARG B 1 304 ? 2.912 -20.25 -24.219 1 96.94 304 ARG B CA 1
ATOM 8520 C C . ARG B 1 304 ? 2.076 -21.125 -25.141 1 96.94 304 ARG B C 1
ATOM 8522 O O . ARG B 1 304 ? 1.886 -22.312 -24.891 1 96.94 304 ARG B O 1
ATOM 8529 N N . HIS B 1 305 ? 1.559 -20.5 -26.141 1 96.81 305 HIS B N 1
ATOM 8530 C CA . HIS B 1 305 ? 0.766 -21.281 -27.078 1 96.81 305 HIS B CA 1
ATOM 8531 C C . HIS B 1 305 ? 1.615 -22.344 -27.766 1 96.81 305 HIS B C 1
ATOM 8533 O O . HIS B 1 305 ? 1.167 -23.469 -27.938 1 96.81 305 HIS B O 1
ATOM 8539 N N . GLU B 1 306 ? 2.838 -21.969 -28.156 1 96.31 306 GLU B N 1
ATOM 8540 C CA . GLU B 1 306 ? 3.744 -22.938 -28.75 1 96.31 306 GLU B CA 1
ATOM 8541 C C . GLU B 1 306 ? 3.99 -24.109 -27.797 1 96.31 306 GLU B C 1
ATOM 8543 O O . GLU B 1 306 ? 4.055 -25.266 -28.219 1 96.31 306 GLU B O 1
ATOM 8548 N N . ARG B 1 307 ? 4.148 -23.812 -26.562 1 96.81 307 ARG B N 1
ATOM 8549 C CA . ARG B 1 307 ? 4.336 -24.859 -25.562 1 96.81 307 ARG B CA 1
ATOM 8550 C C . ARG B 1 307 ? 3.139 -25.812 -25.547 1 96.81 307 ARG B C 1
ATOM 8552 O O . ARG B 1 307 ? 3.307 -27.031 -25.438 1 96.81 307 ARG B O 1
ATOM 8559 N N . TYR B 1 308 ? 1.948 -25.203 -25.562 1 96.44 308 TYR B N 1
ATOM 8560 C CA . TYR B 1 308 ? 0.749 -26.031 -25.609 1 96.44 308 TYR B CA 1
ATOM 8561 C C . TYR B 1 308 ? 0.717 -26.891 -26.859 1 96.44 308 TYR B C 1
ATOM 8563 O O . TYR B 1 308 ? 0.396 -28.078 -26.797 1 96.44 308 TYR B O 1
ATOM 8571 N N . LEU B 1 309 ? 1.103 -26.344 -27.953 1 95.25 309 LEU B N 1
ATOM 8572 C CA . LEU B 1 309 ? 1.07 -27.062 -29.234 1 95.25 309 LEU B CA 1
ATOM 8573 C C . LEU B 1 309 ? 2.131 -28.156 -29.266 1 95.25 309 LEU B C 1
ATOM 8575 O O . LEU B 1 309 ? 1.949 -29.172 -29.938 1 95.25 309 LEU B O 1
ATOM 8579 N N . ASN B 1 310 ? 3.238 -27.891 -28.547 1 96.06 310 ASN B N 1
ATOM 8580 C CA . ASN B 1 310 ? 4.25 -28.938 -28.438 1 96.06 310 ASN B CA 1
ATOM 8581 C C . ASN B 1 310 ? 3.684 -30.203 -27.797 1 96.06 310 ASN B C 1
ATOM 8583 O O . ASN B 1 310 ? 4.223 -31.281 -27.984 1 96.06 310 ASN B O 1
ATOM 8587 N N . ASN B 1 311 ? 2.596 -30.062 -27.125 1 94.88 311 ASN B N 1
ATOM 8588 C CA . ASN B 1 311 ? 1.99 -31.219 -26.469 1 94.88 311 ASN B CA 1
ATOM 8589 C C . ASN B 1 311 ? 0.816 -31.781 -27.266 1 94.88 311 ASN B C 1
ATOM 8591 O O . ASN B 1 311 ? 0.207 -32.781 -26.875 1 94.88 311 ASN B O 1
ATOM 8595 N N . GLN B 1 312 ? 0.488 -31.188 -28.328 1 94.88 312 GLN B N 1
ATOM 8596 C CA . GLN B 1 312 ? -0.659 -31.609 -29.125 1 94.88 312 GLN B CA 1
ATOM 8597 C C . GLN B 1 312 ? -0.389 -32.938 -29.812 1 94.88 312 GLN B C 1
ATOM 8599 O O . GLN B 1 312 ? -1.267 -33.812 -29.875 1 94.88 312 GLN B O 1
ATOM 8604 N N . ALA B 1 313 ? 0.812 -33.094 -30.344 1 95.12 313 ALA B N 1
ATOM 8605 C CA . ALA B 1 313 ? 1.202 -34.312 -31.047 1 95.12 313 ALA B CA 1
ATOM 8606 C C . ALA B 1 313 ? 2.576 -34.812 -30.594 1 95.12 313 ALA B C 1
ATOM 8608 O O . ALA B 1 313 ? 3.529 -34.031 -30.547 1 95.12 313 ALA B O 1
ATOM 8609 N N . ARG B 1 314 ? 2.609 -36 -30.219 1 95.44 314 ARG B N 1
ATOM 8610 C CA . ARG B 1 314 ? 3.859 -36.656 -29.812 1 95.44 314 ARG B CA 1
ATOM 8611 C C . ARG B 1 314 ? 4.125 -37.906 -30.625 1 95.44 314 ARG B C 1
ATOM 8613 O O . ARG B 1 314 ? 3.207 -38.688 -30.875 1 95.44 314 ARG B O 1
ATOM 8620 N N . PHE B 1 315 ? 5.32 -38.031 -31.031 1 96.19 315 PHE B N 1
ATOM 8621 C CA . PHE B 1 315 ? 5.742 -39.188 -31.844 1 96.19 315 PHE B CA 1
ATOM 8622 C C . PHE B 1 315 ? 6.836 -39.969 -31.125 1 96.19 315 PHE B C 1
ATOM 8624 O O . PHE B 1 315 ? 7.613 -39.406 -30.359 1 96.19 315 PHE B O 1
ATOM 8631 N N . ALA B 1 316 ? 6.812 -41.219 -31.312 1 96.12 316 ALA B N 1
ATOM 8632 C CA . ALA B 1 316 ? 7.812 -42.094 -30.688 1 96.12 316 ALA B CA 1
ATOM 8633 C C . ALA B 1 316 ? 8.211 -43.219 -31.625 1 96.12 316 ALA B C 1
ATOM 8635 O O . ALA B 1 316 ? 7.488 -43.531 -32.562 1 96.12 316 ALA B O 1
ATOM 8636 N N . GLY B 1 317 ? 9.406 -43.781 -31.359 1 95.19 317 GLY B N 1
ATOM 8637 C CA . GLY B 1 317 ? 9.922 -44.938 -32.125 1 95.19 317 GLY B CA 1
ATOM 8638 C C . GLY B 1 317 ? 11.242 -45.438 -31.594 1 95.19 317 GLY B C 1
ATOM 8639 O O . GLY B 1 317 ? 11.742 -44.969 -30.562 1 95.19 317 GLY B O 1
ATOM 8640 N N . VAL B 1 318 ? 11.664 -46.5 -32.25 1 95.06 318 VAL B N 1
ATOM 8641 C CA . VAL B 1 318 ? 12.945 -47.125 -31.922 1 95.06 318 VAL B CA 1
ATOM 8642 C C . VAL B 1 318 ? 13.859 -47.094 -33.125 1 95.06 318 VAL B C 1
ATOM 8644 O O . VAL B 1 318 ? 13.406 -47.312 -34.281 1 95.06 318 VAL B O 1
ATOM 8647 N N . ALA B 1 319 ? 15.062 -46.688 -32.938 1 93.81 319 ALA B N 1
ATOM 8648 C CA . ALA B 1 319 ? 16.062 -46.656 -34 1 93.81 319 ALA B CA 1
ATOM 8649 C C . ALA B 1 319 ? 17.359 -47.312 -33.531 1 93.81 319 ALA B C 1
ATOM 8651 O O . ALA B 1 319 ? 17.547 -47.594 -32.344 1 93.81 319 ALA B O 1
ATOM 8652 N N . ASN B 1 320 ? 18.25 -47.656 -34.469 1 90.44 320 ASN B N 1
ATOM 8653 C CA . ASN B 1 320 ? 19.578 -48.156 -34.156 1 90.44 320 ASN B CA 1
ATOM 8654 C C . ASN B 1 320 ? 20.672 -47.219 -34.656 1 90.44 320 ASN B C 1
ATOM 8656 O O . ASN B 1 320 ? 21.844 -47.594 -34.719 1 90.44 320 ASN B O 1
ATOM 8660 N N . ALA B 1 321 ? 20.281 -46.031 -35 1 88.81 321 ALA B N 1
ATOM 8661 C CA . ALA B 1 321 ? 21.25 -45.031 -35.438 1 88.81 321 ALA B CA 1
ATOM 8662 C C . ALA B 1 321 ? 21.906 -44.312 -34.281 1 88.81 321 ALA B C 1
ATOM 8664 O O . ALA B 1 321 ? 21.25 -43.562 -33.531 1 88.81 321 ALA B O 1
ATOM 8665 N N . ALA B 1 322 ? 23.219 -44.406 -34.156 1 88.75 322 ALA B N 1
ATOM 8666 C CA . ALA B 1 322 ? 23.969 -43.781 -33.094 1 88.75 322 ALA B CA 1
ATOM 8667 C C . ALA B 1 322 ? 24.031 -42.25 -33.25 1 88.75 322 ALA B C 1
ATOM 8669 O O . ALA B 1 322 ? 24.25 -41.531 -32.281 1 88.75 322 ALA B O 1
ATOM 8670 N N . ALA B 1 323 ? 23.75 -41.75 -34.438 1 88.88 323 ALA B N 1
ATOM 8671 C CA . ALA B 1 323 ? 23.859 -40.344 -34.75 1 88.88 323 ALA B CA 1
ATOM 8672 C C . ALA B 1 323 ? 22.609 -39.594 -34.312 1 88.88 323 ALA B C 1
ATOM 8674 O O . ALA B 1 323 ? 22.594 -38.344 -34.25 1 88.88 323 ALA B O 1
ATOM 8675 N N . LEU B 1 324 ? 21.578 -40.312 -33.969 1 93.06 324 LEU B N 1
ATOM 8676 C CA . LEU B 1 324 ? 20.328 -39.688 -33.531 1 93.06 324 LEU B CA 1
ATOM 8677 C C . LEU B 1 324 ? 20.531 -38.938 -32.219 1 93.06 324 LEU B C 1
ATOM 8679 O O . LEU B 1 324 ? 21.062 -39.5 -31.266 1 93.06 324 LEU B O 1
ATOM 8683 N N . ALA B 1 325 ? 20.219 -37.656 -32.188 1 94.19 325 ALA B N 1
ATOM 8684 C CA . ALA B 1 325 ? 20.359 -36.812 -31.016 1 94.19 325 ALA B CA 1
ATOM 8685 C C . ALA B 1 325 ? 19.234 -35.781 -30.938 1 94.19 325 ALA B C 1
ATOM 8687 O O . ALA B 1 325 ? 18.625 -35.438 -31.953 1 94.19 325 ALA B O 1
ATOM 8688 N N . PRO B 1 326 ? 18.906 -35.375 -29.703 1 96.56 326 PRO B N 1
ATOM 8689 C CA . PRO B 1 326 ? 17.875 -34.344 -29.594 1 96.56 326 PRO B CA 1
ATOM 8690 C C . PRO B 1 326 ? 18.234 -33.062 -30.375 1 96.56 326 PRO B C 1
ATOM 8692 O O . PRO B 1 326 ? 19.406 -32.656 -30.406 1 96.56 326 PRO B O 1
ATOM 8695 N N . GLY B 1 327 ? 17.219 -32.438 -30.953 1 95.81 327 GLY B N 1
ATOM 8696 C CA . GLY B 1 327 ? 17.422 -31.25 -31.734 1 95.81 327 GLY B CA 1
ATOM 8697 C C . GLY B 1 327 ? 17.609 -31.531 -33.219 1 95.81 327 GLY B C 1
ATOM 8698 O O . GLY B 1 327 ? 17.719 -30.609 -34.031 1 95.81 327 GLY B O 1
ATOM 8699 N N . GLN B 1 328 ? 17.547 -32.781 -33.594 1 95.44 328 GLN B N 1
ATOM 8700 C CA . GLN B 1 328 ? 17.688 -33.188 -35 1 95.44 328 GLN B CA 1
ATOM 8701 C C . GLN B 1 328 ? 16.312 -33.438 -35.625 1 95.44 328 GLN B C 1
ATOM 8703 O O . GLN B 1 328 ? 15.398 -33.906 -34.938 1 95.44 328 GLN B O 1
ATOM 8708 N N . GLU B 1 329 ? 16.234 -33.094 -36.906 1 95.88 329 GLU B N 1
ATOM 8709 C CA . GLU B 1 329 ? 15.07 -33.469 -37.688 1 95.88 329 GLU B CA 1
ATOM 8710 C C . GLU B 1 329 ? 15.234 -34.844 -38.312 1 95.88 329 GLU B C 1
ATOM 8712 O O . GLU B 1 329 ? 16.234 -35.156 -38.938 1 95.88 329 GLU B O 1
ATOM 8717 N N . LEU B 1 330 ? 14.359 -35.719 -38 1 95.81 330 LEU B N 1
ATOM 8718 C CA . LEU B 1 330 ? 14.375 -37.062 -38.531 1 95.81 330 LEU B CA 1
ATOM 8719 C C . LEU B 1 330 ? 13.297 -37.25 -39.594 1 95.81 330 LEU B C 1
ATOM 8721 O O . LEU B 1 330 ? 12.133 -36.906 -39.375 1 95.81 330 LEU B O 1
ATOM 8725 N N . ASN B 1 331 ? 13.672 -37.656 -40.719 1 95 331 ASN B N 1
ATOM 8726 C CA . ASN B 1 331 ? 12.758 -38.062 -41.781 1 95 331 ASN B CA 1
ATOM 8727 C C . ASN B 1 331 ? 12.758 -39.594 -41.969 1 95 331 ASN B C 1
ATOM 8729 O O . ASN B 1 331 ? 13.82 -40.219 -42 1 95 331 ASN B O 1
ATOM 8733 N N . VAL B 1 332 ? 11.656 -40.094 -42 1 94.44 332 VAL B N 1
ATOM 8734 C CA . VAL B 1 332 ? 11.539 -41.531 -42.125 1 94.44 332 VAL B CA 1
ATOM 8735 C C . VAL B 1 332 ? 10.945 -41.906 -43.5 1 94.44 332 VAL B C 1
ATOM 8737 O O . VAL B 1 332 ? 9.922 -41.312 -43.906 1 94.44 332 VAL B O 1
ATOM 8740 N N . THR B 1 333 ? 11.57 -42.75 -44.188 1 90.69 333 THR B N 1
ATOM 8741 C CA . THR B 1 333 ? 11.07 -43.25 -45.469 1 90.69 333 THR B CA 1
ATOM 8742 C C . THR B 1 333 ? 10.586 -44.688 -45.312 1 90.69 333 THR B C 1
ATOM 8744 O O . THR B 1 333 ? 11.078 -45.438 -44.5 1 90.69 333 THR B O 1
ATOM 8747 N N . GLY B 1 334 ? 9.633 -45.031 -46.031 1 84.44 334 GLY B N 1
ATOM 8748 C CA . GLY B 1 334 ? 9.117 -46.406 -46.031 1 84.44 334 GLY B CA 1
ATOM 8749 C C . GLY B 1 334 ? 7.625 -46.469 -46.312 1 84.44 334 GLY B C 1
ATOM 8750 O O . GLY B 1 334 ? 6.969 -45.438 -46.469 1 84.44 334 GLY B O 1
ATOM 8751 N N . ASN B 1 335 ? 7.211 -47.812 -46.344 1 77.38 335 ASN B N 1
ATOM 8752 C CA . ASN B 1 335 ? 5.793 -48.062 -46.594 1 77.38 335 ASN B CA 1
ATOM 8753 C C . ASN B 1 335 ? 5.004 -48.062 -45.281 1 77.38 335 ASN B C 1
ATOM 8755 O O . ASN B 1 335 ? 5.52 -48.469 -44.219 1 77.38 335 ASN B O 1
ATOM 8759 N N . ASP B 1 336 ? 3.91 -47.469 -45.094 1 77.31 336 ASP B N 1
ATOM 8760 C CA . ASP B 1 336 ? 2.973 -47.5 -43.969 1 77.31 336 ASP B CA 1
ATOM 8761 C C . ASP B 1 336 ? 3.463 -46.594 -42.844 1 77.31 336 ASP B C 1
ATOM 8763 O O . ASP B 1 336 ? 3.279 -46.906 -41.656 1 77.31 336 ASP B O 1
ATOM 8767 N N . VAL B 1 337 ? 4.379 -45.688 -43.094 1 82.69 337 VAL B N 1
ATOM 8768 C CA . VAL B 1 337 ? 4.855 -44.719 -42.125 1 82.69 337 VAL B CA 1
ATOM 8769 C C . VAL B 1 337 ? 3.82 -43.594 -41.938 1 82.69 337 VAL B C 1
ATOM 8771 O O . VAL B 1 337 ? 3.285 -43.094 -42.938 1 82.69 337 VAL B O 1
ATOM 8774 N N . PRO B 1 338 ? 3.43 -43.375 -40.688 1 84.75 338 PRO B N 1
ATOM 8775 C CA . PRO B 1 338 ? 2.557 -42.219 -40.531 1 84.75 338 PRO B CA 1
ATOM 8776 C C . PRO B 1 338 ? 3.045 -41 -41.312 1 84.75 338 PRO B C 1
ATOM 8778 O O . PRO B 1 338 ? 4.25 -40.75 -41.375 1 84.75 338 PRO B O 1
ATOM 8781 N N . ALA B 1 339 ? 2.197 -40.281 -41.875 1 84.69 339 ALA B N 1
ATOM 8782 C CA . ALA B 1 339 ? 2.49 -39.219 -42.812 1 84.69 339 ALA B CA 1
ATOM 8783 C C . ALA B 1 339 ? 3.428 -38.188 -42.188 1 84.69 339 ALA B C 1
ATOM 8785 O O . ALA B 1 339 ? 4.309 -37.656 -42.875 1 84.69 339 ALA B O 1
ATOM 8786 N N . GLN B 1 340 ? 3.273 -37.969 -40.938 1 89.56 340 GLN B N 1
ATOM 8787 C CA . GLN B 1 340 ? 4.066 -36.938 -40.312 1 89.56 340 GLN B CA 1
ATOM 8788 C C . GLN B 1 340 ? 5.543 -37.312 -40.281 1 89.56 340 GLN B C 1
ATOM 8790 O O . GLN B 1 340 ? 6.414 -36.438 -40.375 1 89.56 340 GLN B O 1
ATOM 8795 N N . PHE B 1 341 ? 5.859 -38.531 -40.062 1 90.94 341 PHE B N 1
ATOM 8796 C CA . PHE B 1 341 ? 7.246 -38.969 -40.031 1 90.94 341 PHE B CA 1
ATOM 8797 C C . PHE B 1 341 ? 7.914 -38.688 -41.375 1 90.94 341 PHE B C 1
ATOM 8799 O O . PHE B 1 341 ? 9.117 -38.438 -41.438 1 90.94 341 PHE B O 1
ATOM 8806 N N . GLY B 1 342 ? 7.137 -38.75 -42.406 1 89.88 342 GLY B N 1
ATOM 8807 C CA . GLY B 1 342 ? 7.664 -38.438 -43.719 1 89.88 342 GLY B CA 1
ATOM 8808 C C . GLY B 1 342 ? 7.953 -36.969 -43.906 1 89.88 342 GLY B C 1
ATOM 8809 O O . GLY B 1 342 ? 8.93 -36.594 -44.562 1 89.88 342 GLY B O 1
ATOM 8810 N N . LYS B 1 343 ? 7.094 -36.188 -43.344 1 89.69 343 LYS B N 1
ATOM 8811 C CA . LYS B 1 343 ? 7.27 -34.75 -43.438 1 89.69 343 LYS B CA 1
ATOM 8812 C C . LYS B 1 343 ? 8.406 -34.281 -42.531 1 89.69 343 LYS B C 1
ATOM 8814 O O . LYS B 1 343 ? 8.992 -33.219 -42.75 1 89.69 343 LYS B O 1
ATOM 8819 N N . GLY B 1 344 ? 8.688 -35.062 -41.5 1 93.88 344 GLY B N 1
ATOM 8820 C CA . GLY B 1 344 ? 9.773 -34.719 -40.562 1 93.88 344 GLY B CA 1
ATOM 8821 C C . GLY B 1 344 ? 9.312 -34.562 -39.125 1 93.88 344 GLY B C 1
ATOM 8822 O O . GLY B 1 344 ? 8.242 -34.031 -38.875 1 93.88 344 GLY B O 1
ATOM 8823 N N . VAL B 1 345 ? 10.086 -35.094 -38.25 1 96.25 345 VAL B N 1
ATOM 8824 C CA . VAL B 1 345 ? 9.844 -34.969 -36.812 1 96.25 345 VAL B CA 1
ATOM 8825 C C . VAL B 1 345 ? 11.117 -34.469 -36.125 1 96.25 345 VAL B C 1
ATOM 8827 O O . VAL B 1 345 ? 12.227 -34.719 -36.594 1 96.25 345 VAL B O 1
ATOM 8830 N N . ILE B 1 346 ? 10.93 -33.688 -35.094 1 96.94 346 ILE B N 1
ATOM 8831 C CA . ILE B 1 346 ? 12.055 -33.188 -34.344 1 96.94 346 ILE B CA 1
ATOM 8832 C C . ILE B 1 346 ? 12.25 -34.031 -33.062 1 96.94 346 ILE B C 1
ATOM 8834 O O . ILE B 1 346 ? 11.344 -34.125 -32.25 1 96.94 346 ILE B O 1
ATOM 8838 N N . ILE B 1 347 ? 13.461 -34.562 -32.875 1 97.69 347 ILE B N 1
ATOM 8839 C CA . ILE B 1 347 ? 13.758 -35.406 -31.734 1 97.69 347 ILE B CA 1
ATOM 8840 C C . ILE B 1 347 ? 13.906 -34.531 -30.484 1 97.69 347 ILE B C 1
ATOM 8842 O O . ILE B 1 347 ? 14.734 -33.625 -30.453 1 97.69 347 ILE B O 1
ATOM 8846 N N . THR B 1 348 ? 13.125 -34.812 -29.453 1 97.81 348 THR B N 1
ATOM 8847 C CA . THR B 1 348 ? 13.172 -34 -28.234 1 97.81 348 THR B CA 1
ATOM 8848 C C . THR B 1 348 ? 13.836 -34.781 -27.109 1 97.81 348 THR B C 1
ATOM 8850 O O . THR B 1 348 ? 14.438 -34.188 -26.203 1 97.81 348 THR B O 1
ATOM 8853 N N . ARG B 1 349 ? 13.695 -36.062 -27.141 1 97.94 349 ARG B N 1
ATOM 8854 C CA . ARG B 1 349 ? 14.25 -36.938 -26.094 1 97.94 349 ARG B CA 1
ATOM 8855 C C . ARG B 1 349 ? 14.688 -38.25 -26.688 1 97.94 349 ARG B C 1
ATOM 8857 O O . ARG B 1 349 ? 14.039 -38.812 -27.578 1 97.94 349 ARG B O 1
ATOM 8864 N N . ILE B 1 350 ? 15.766 -38.844 -26.156 1 97.75 350 ILE B N 1
ATOM 8865 C CA . ILE B 1 350 ? 16.188 -40.188 -26.547 1 97.75 350 ILE B CA 1
ATOM 8866 C C . ILE B 1 350 ? 16.641 -40.969 -25.312 1 97.75 350 ILE B C 1
ATOM 8868 O O . ILE B 1 350 ? 17.125 -40.375 -24.344 1 97.75 350 ILE B O 1
ATOM 8872 N N . THR B 1 351 ? 16.422 -42.156 -25.312 1 97.88 351 THR B N 1
ATOM 8873 C CA . THR B 1 351 ? 16.953 -43.156 -24.359 1 97.88 351 THR B CA 1
ATOM 8874 C C . THR B 1 351 ? 17.75 -44.219 -25.094 1 97.88 351 THR B C 1
ATOM 8876 O O . THR B 1 351 ? 17.172 -45.031 -25.828 1 97.88 351 THR B O 1
ATOM 8879 N N . SER B 1 352 ? 19.016 -44.25 -24.844 1 95.5 352 SER B N 1
ATOM 8880 C CA . SER B 1 352 ? 19.906 -45.156 -25.531 1 95.5 352 SER B CA 1
ATOM 8881 C C . SER B 1 352 ? 20.281 -46.344 -24.641 1 95.5 352 SER B C 1
ATOM 8883 O O . SER B 1 352 ? 20.484 -46.156 -23.438 1 95.5 352 SER B O 1
ATOM 8885 N N . HIS B 1 353 ? 20.344 -47.438 -25.312 1 94.31 353 HIS B N 1
ATOM 8886 C CA . HIS B 1 353 ? 20.734 -48.656 -24.625 1 94.31 353 HIS B CA 1
ATOM 8887 C C . HIS B 1 353 ? 21.703 -49.469 -25.484 1 94.31 353 HIS B C 1
ATOM 8889 O O . HIS B 1 353 ? 21.547 -49.562 -26.703 1 94.31 353 HIS B O 1
ATOM 8895 N N . ALA B 1 354 ? 22.719 -49.969 -24.797 1 91.62 354 ALA B N 1
ATOM 8896 C CA . ALA B 1 354 ? 23.641 -50.906 -25.406 1 91.62 354 ALA B CA 1
ATOM 8897 C C . ALA B 1 354 ? 24.266 -51.844 -24.375 1 91.62 354 ALA B C 1
ATOM 8899 O O . ALA B 1 354 ? 24.547 -51.406 -23.25 1 91.62 354 ALA B O 1
ATOM 8900 N N . ARG B 1 355 ? 24.328 -53.031 -24.719 1 88.81 355 ARG B N 1
ATOM 8901 C CA . ARG B 1 355 ? 25.031 -54.031 -23.906 1 88.81 355 ARG B CA 1
ATOM 8902 C C . ARG B 1 355 ? 25.844 -55 -24.781 1 88.81 355 ARG B C 1
ATOM 8904 O O . ARG B 1 355 ? 25.641 -55.062 -26 1 88.81 355 ARG B O 1
ATOM 8911 N N . ARG B 1 356 ? 26.766 -55.688 -24.156 1 82.31 356 ARG B N 1
ATOM 8912 C CA . ARG B 1 356 ? 27.578 -56.656 -24.875 1 82.31 356 ARG B CA 1
ATOM 8913 C C . ARG B 1 356 ? 26.703 -57.719 -25.547 1 82.31 356 ARG B C 1
ATOM 8915 O O . ARG B 1 356 ? 27.047 -58.219 -26.625 1 82.31 356 ARG B O 1
ATOM 8922 N N . ASP B 1 357 ? 25.594 -57.969 -24.906 1 80.44 357 ASP B N 1
ATOM 8923 C CA . ASP B 1 357 ? 24.719 -59.031 -25.422 1 80.44 357 ASP B CA 1
ATOM 8924 C C . ASP B 1 357 ? 23.547 -58.438 -26.188 1 80.44 357 ASP B C 1
ATOM 8926 O O . ASP B 1 357 ? 22.672 -59.156 -26.641 1 80.44 357 ASP B O 1
ATOM 8930 N N . ARG B 1 358 ? 23.484 -57.188 -26.25 1 81.94 358 ARG B N 1
ATOM 8931 C CA . ARG B 1 358 ? 22.391 -56.531 -26.953 1 81.94 358 ARG B CA 1
ATOM 8932 C C . ARG B 1 358 ? 22.891 -55.406 -27.875 1 81.94 358 ARG B C 1
ATOM 8934 O O . ARG B 1 358 ? 23.828 -54.688 -27.516 1 81.94 358 ARG B O 1
ATOM 8941 N N . SER B 1 359 ? 22.312 -55.375 -29.062 1 83.06 359 SER B N 1
ATOM 8942 C CA . SER B 1 359 ? 22.688 -54.344 -30.016 1 83.06 359 SER B CA 1
ATOM 8943 C C . SER B 1 359 ? 22.25 -52.969 -29.531 1 83.06 359 SER B C 1
ATOM 8945 O O . SER B 1 359 ? 21.359 -52.844 -28.672 1 83.06 359 SER B O 1
ATOM 8947 N N . TYR B 1 360 ? 22.906 -51.969 -30.047 1 89.31 360 TYR B N 1
ATOM 8948 C CA . TYR B 1 360 ? 22.594 -50.594 -29.734 1 89.31 360 TYR B CA 1
ATOM 8949 C C . TYR B 1 360 ? 21.172 -50.25 -30.219 1 89.31 360 TYR B C 1
ATOM 8951 O O . TYR B 1 360 ? 20.828 -50.469 -31.375 1 89.31 360 TYR B O 1
ATOM 8959 N N . GLU B 1 361 ? 20.328 -49.812 -29.312 1 91.88 361 GLU B N 1
ATOM 8960 C CA . GLU B 1 361 ? 18.984 -49.344 -29.609 1 91.88 361 GLU B CA 1
ATOM 8961 C C . GLU B 1 361 ? 18.719 -48 -28.953 1 91.88 361 GLU B C 1
ATOM 8963 O O . GLU B 1 361 ? 19.156 -47.719 -27.844 1 91.88 361 GLU B O 1
ATOM 8968 N N . VAL B 1 362 ? 18 -47.156 -29.656 1 94.88 362 VAL B N 1
ATOM 8969 C CA . VAL B 1 362 ? 17.656 -45.844 -29.156 1 94.88 362 VAL B CA 1
ATOM 8970 C C . VAL B 1 362 ? 16.141 -45.625 -29.266 1 94.88 362 VAL B C 1
ATOM 8972 O O . VAL B 1 362 ? 15.57 -45.75 -30.344 1 94.88 362 VAL B O 1
ATOM 8975 N N . HIS B 1 363 ? 15.508 -45.469 -28.172 1 97.12 363 HIS B N 1
ATOM 8976 C CA . HIS B 1 363 ? 14.109 -45.031 -28.125 1 97.12 363 HIS B CA 1
ATOM 8977 C C . HIS B 1 363 ? 14 -43.5 -28.172 1 97.12 363 HIS B C 1
ATOM 8979 O O . HIS B 1 363 ? 14.68 -42.812 -27.422 1 97.12 363 HIS B O 1
ATOM 8985 N N . PHE B 1 364 ? 13.195 -43 -29.109 1 97.12 364 PHE B N 1
ATOM 8986 C CA . PHE B 1 364 ? 13.133 -41.531 -29.219 1 97.12 364 PHE B CA 1
ATOM 8987 C C . PHE B 1 364 ? 11.695 -41.031 -29.109 1 97.12 364 PHE B C 1
ATOM 8989 O O . PHE B 1 364 ? 10.758 -41.812 -29.359 1 97.12 364 PHE B O 1
ATOM 8996 N N . GLU B 1 365 ? 11.531 -39.875 -28.594 1 97.69 365 GLU B N 1
ATOM 8997 C CA . GLU B 1 365 ? 10.32 -39.062 -28.641 1 97.69 365 GLU B CA 1
ATOM 8998 C C . GLU B 1 365 ? 10.516 -37.812 -29.5 1 97.69 365 GLU B C 1
ATOM 9000 O O . GLU B 1 365 ? 11.609 -37.25 -29.531 1 97.69 365 GLU B O 1
ATOM 9005 N N . ALA B 1 366 ? 9.492 -37.469 -30.172 1 97.44 366 ALA B N 1
ATOM 9006 C CA . ALA B 1 366 ? 9.641 -36.375 -31.109 1 97.44 366 ALA B CA 1
ATOM 9007 C C . ALA B 1 366 ? 8.352 -35.562 -31.219 1 97.44 366 ALA B C 1
ATOM 9009 O O . ALA B 1 366 ? 7.297 -36 -30.766 1 97.44 366 ALA B O 1
ATOM 9010 N N . ILE B 1 367 ? 8.438 -34.375 -31.688 1 97.06 367 ILE B N 1
ATOM 9011 C CA . ILE B 1 367 ? 7.32 -33.531 -32.031 1 97.06 367 ILE B CA 1
ATOM 9012 C C . ILE B 1 367 ? 7.348 -33.25 -33.562 1 97.06 367 ILE B C 1
ATOM 9014 O O . ILE B 1 367 ? 8.375 -33.406 -34.188 1 97.06 367 ILE B O 1
ATOM 9018 N N . PRO B 1 368 ? 6.234 -32.906 -34.094 1 95.38 368 PRO B N 1
ATOM 9019 C CA . PRO B 1 368 ? 6.238 -32.625 -35.531 1 95.38 368 PRO B CA 1
ATOM 9020 C C . PRO B 1 368 ? 7.043 -31.391 -35.906 1 95.38 368 PRO B C 1
ATOM 9022 O O . PRO B 1 368 ? 7.027 -30.406 -35.156 1 95.38 368 PRO B O 1
ATOM 9025 N N . TYR B 1 369 ? 7.75 -31.531 -36.938 1 94.12 369 TYR B N 1
ATOM 9026 C CA . TYR B 1 369 ? 8.383 -30.328 -37.469 1 94.12 369 TYR B CA 1
ATOM 9027 C C . TYR B 1 369 ? 7.336 -29.359 -38 1 94.12 369 TYR B C 1
ATOM 9029 O O . TYR B 1 369 ? 6.375 -29.766 -38.656 1 94.12 369 TYR B O 1
ATOM 9037 N N . SER B 1 370 ? 7.398 -28.156 -37.594 1 91.06 370 SER B N 1
ATOM 9038 C CA . SER B 1 370 ? 6.504 -27.109 -38.062 1 91.06 370 SER B CA 1
ATOM 9039 C C . SER B 1 370 ? 7.277 -25.844 -38.438 1 91.06 370 SER B C 1
ATOM 9041 O O . SER B 1 370 ? 8.25 -25.5 -37.781 1 91.06 370 SER B O 1
ATOM 9043 N N . GLU B 1 371 ? 6.816 -25.219 -39.438 1 88.25 371 GLU B N 1
ATOM 9044 C CA . GLU B 1 371 ? 7.406 -23.938 -39.812 1 88.25 371 GLU B CA 1
ATOM 9045 C C . GLU B 1 371 ? 6.828 -22.797 -39 1 88.25 371 GLU B C 1
ATOM 9047 O O . GLU B 1 371 ? 7.402 -21.703 -38.938 1 88.25 371 GLU B O 1
ATOM 9052 N N . ASP B 1 372 ? 5.766 -23.125 -38.312 1 88.31 372 ASP B N 1
ATOM 9053 C CA . ASP B 1 372 ? 5.039 -22.062 -37.656 1 88.31 372 ASP B CA 1
ATOM 9054 C C . ASP B 1 372 ? 5.438 -21.969 -36.156 1 88.31 372 ASP B C 1
ATOM 9056 O O . ASP B 1 372 ? 5.289 -20.906 -35.562 1 88.31 372 ASP B O 1
ATOM 9060 N N . TYR B 1 373 ? 5.836 -23.125 -35.625 1 88.38 373 TYR B N 1
ATOM 9061 C CA . TYR B 1 373 ? 6.191 -23.031 -34.219 1 88.38 373 TYR B CA 1
ATOM 9062 C C . TYR B 1 373 ? 7.391 -23.922 -33.906 1 88.38 373 TYR B C 1
ATOM 9064 O O . TYR B 1 373 ? 7.703 -24.844 -34.656 1 88.38 373 TYR B O 1
ATOM 9072 N N . CYS B 1 374 ? 8.07 -23.531 -32.844 1 93.69 374 CYS B N 1
ATOM 9073 C CA . CYS B 1 374 ? 9.32 -24.141 -32.406 1 93.69 374 CYS B CA 1
ATOM 9074 C C . CYS B 1 374 ? 9.125 -24.906 -31.094 1 93.69 374 CYS B C 1
ATOM 9076 O O . CYS B 1 374 ? 8.102 -24.75 -30.422 1 93.69 374 CYS B O 1
ATOM 9078 N N . PHE B 1 375 ? 10.055 -25.781 -30.812 1 96.88 375 PHE B N 1
ATOM 9079 C CA . PHE B 1 375 ? 10.102 -26.406 -29.484 1 96.88 375 PHE B CA 1
ATOM 9080 C C . PHE B 1 375 ? 10.344 -25.344 -28.406 1 96.88 375 PHE B C 1
ATOM 9082 O O . PHE B 1 375 ? 11.219 -24.484 -28.562 1 96.88 375 PHE B O 1
ATOM 9089 N N . ARG B 1 376 ? 9.516 -25.406 -27.391 1 98 376 ARG B N 1
ATOM 9090 C CA . ARG B 1 376 ? 9.688 -24.547 -26.234 1 98 376 ARG B CA 1
ATOM 9091 C C . ARG B 1 376 ? 9.82 -25.375 -24.953 1 98 376 ARG B C 1
ATOM 9093 O O . ARG B 1 376 ? 8.961 -26.203 -24.656 1 98 376 ARG B O 1
ATOM 9100 N N . PRO B 1 377 ? 10.938 -25.141 -24.219 1 97.75 377 PRO B N 1
ATOM 9101 C CA . PRO B 1 377 ? 11.086 -25.875 -22.969 1 97.75 377 PRO B CA 1
ATOM 9102 C C . PRO B 1 377 ? 9.938 -25.594 -21.984 1 97.75 377 PRO B C 1
ATOM 9104 O O . PRO B 1 377 ? 9.367 -24.516 -22 1 97.75 377 PRO B O 1
ATOM 9107 N N . ALA B 1 378 ? 9.672 -26.609 -21.156 1 96 378 ALA B N 1
ATOM 9108 C CA . ALA B 1 378 ? 8.648 -26.438 -20.125 1 96 378 ALA B CA 1
ATOM 9109 C C . ALA B 1 378 ? 9.016 -25.328 -19.156 1 96 378 ALA B C 1
ATOM 9111 O O . ALA B 1 378 ? 10.18 -25.172 -18.781 1 96 378 ALA B O 1
ATOM 9112 N N . LEU B 1 379 ? 8.023 -24.594 -18.719 1 95.44 379 LEU B N 1
ATOM 9113 C CA . LEU B 1 379 ? 8.258 -23.5 -17.797 1 95.44 379 LEU B CA 1
ATOM 9114 C C . LEU B 1 379 ? 8.609 -24.016 -16.406 1 95.44 379 LEU B C 1
ATOM 9116 O O . LEU B 1 379 ? 8.031 -25 -15.945 1 95.44 379 LEU B O 1
ATOM 9120 N N . ILE B 1 380 ? 9.562 -23.391 -15.852 1 96 380 ILE B N 1
ATOM 9121 C CA . ILE B 1 380 ? 9.906 -23.594 -14.453 1 96 380 ILE B CA 1
ATOM 9122 C C . ILE B 1 380 ? 9.422 -22.422 -13.609 1 96 380 ILE B C 1
ATOM 9124 O O . ILE B 1 380 ? 9.688 -21.266 -13.938 1 96 380 ILE B O 1
ATOM 9128 N N . ARG B 1 381 ? 8.727 -22.656 -12.562 1 93 381 ARG B N 1
ATOM 9129 C CA . ARG B 1 381 ? 8.125 -21.594 -11.75 1 93 381 ARG B CA 1
ATOM 9130 C C . ARG B 1 381 ? 9.195 -20.797 -11.023 1 93 381 ARG B C 1
ATOM 9132 O O . ARG B 1 381 ? 10.18 -21.359 -10.531 1 93 381 ARG B O 1
ATOM 9139 N N . LYS B 1 382 ? 8.93 -19.531 -10.93 1 93.94 382 LYS B N 1
ATOM 9140 C CA . LYS B 1 382 ? 9.781 -18.672 -10.109 1 93.94 382 LYS B CA 1
ATOM 9141 C C . LYS B 1 382 ? 9.539 -18.922 -8.625 1 93.94 382 LYS B C 1
ATOM 9143 O O . LYS B 1 382 ? 8.461 -19.359 -8.227 1 93.94 382 LYS B O 1
ATOM 9148 N N . PRO B 1 383 ? 10.68 -18.688 -7.875 1 94.31 383 PRO B N 1
ATOM 9149 C CA . PRO B 1 383 ? 10.422 -18.703 -6.434 1 94.31 383 PRO B CA 1
ATOM 9150 C C . PRO B 1 383 ? 9.367 -17.688 -6.008 1 94.31 383 PRO B C 1
ATOM 9152 O O . PRO B 1 383 ? 9.32 -16.578 -6.539 1 94.31 383 PRO B O 1
ATOM 9155 N N . THR B 1 384 ? 8.469 -18.125 -5.133 1 93.5 384 THR B N 1
ATOM 9156 C CA . THR B 1 384 ? 7.43 -17.234 -4.629 1 93.5 384 THR B CA 1
ATOM 9157 C C . THR B 1 384 ? 7.906 -16.5 -3.383 1 93.5 384 THR B C 1
ATOM 9159 O O . THR B 1 384 ? 8.25 -17.125 -2.379 1 93.5 384 THR B O 1
ATOM 9162 N N . MET B 1 385 ? 7.953 -15.203 -3.42 1 93.19 385 MET B N 1
ATOM 9163 C CA . MET B 1 385 ? 8.391 -14.383 -2.293 1 93.19 385 MET B CA 1
ATOM 9164 C C . MET B 1 385 ? 7.262 -14.18 -1.291 1 93.19 385 MET B C 1
ATOM 9166 O O . MET B 1 385 ? 6.414 -13.305 -1.476 1 93.19 385 MET B O 1
ATOM 9170 N N . ALA B 1 386 ? 7.395 -15.148 -0.26 1 87.75 386 ALA B N 1
ATOM 9171 C CA . ALA B 1 386 ? 6.387 -15.055 0.792 1 87.75 386 ALA B CA 1
ATOM 9172 C C . ALA B 1 386 ? 6.773 -14 1.828 1 87.75 386 ALA B C 1
ATOM 9174 O O . ALA B 1 386 ? 7.824 -14.109 2.467 1 87.75 386 ALA B O 1
ATOM 9175 N N . GLY B 1 387 ? 6.355 -12.789 1.807 1 90.56 387 GLY B N 1
ATOM 9176 C CA . GLY B 1 387 ? 6.684 -11.789 2.814 1 90.56 387 GLY B CA 1
ATOM 9177 C C . GLY B 1 387 ? 7.602 -10.695 2.299 1 90.56 387 GLY B C 1
ATOM 9178 O O . GLY B 1 387 ? 7.512 -10.305 1.136 1 90.56 387 GLY B O 1
ATOM 9179 N N . THR B 1 388 ? 8.508 -10.18 3.232 1 95 388 THR B N 1
ATOM 9180 C CA . THR B 1 388 ? 9.367 -9.062 2.852 1 95 388 THR B CA 1
ATOM 9181 C C . THR B 1 388 ? 10.836 -9.422 3.059 1 95 388 THR B C 1
ATOM 9183 O O . THR B 1 388 ? 11.156 -10.383 3.756 1 95 388 THR B O 1
ATOM 9186 N N . LEU B 1 389 ? 11.68 -8.711 2.322 1 96.62 389 LEU B N 1
ATOM 9187 C CA . LEU B 1 389 ? 13.125 -8.781 2.496 1 96.62 389 LEU B CA 1
ATOM 9188 C C . LEU B 1 389 ? 13.68 -7.457 3.004 1 96.62 389 LEU B C 1
ATOM 9190 O O . LEU B 1 389 ? 13.25 -6.391 2.562 1 96.62 389 LEU B O 1
ATOM 9194 N N . PRO B 1 390 ? 14.57 -7.5 3.924 1 97 390 PRO B N 1
ATOM 9195 C CA . PRO B 1 390 ? 15.164 -6.254 4.414 1 97 390 PRO B CA 1
ATOM 9196 C C . PRO B 1 390 ? 16.141 -5.629 3.416 1 97 390 PRO B C 1
ATOM 9198 O O . PRO B 1 390 ? 16.859 -6.344 2.719 1 97 390 PRO B O 1
ATOM 9201 N N . ALA B 1 391 ? 16.125 -4.41 3.309 1 97.69 391 ALA B N 1
ATOM 9202 C CA . ALA B 1 391 ? 17.031 -3.617 2.494 1 97.69 391 ALA B CA 1
ATOM 9203 C C . ALA B 1 391 ? 17.328 -2.27 3.145 1 97.69 391 ALA B C 1
ATOM 9205 O O . ALA B 1 391 ? 16.734 -1.932 4.176 1 97.69 391 ALA B O 1
ATOM 9206 N N . ARG B 1 392 ? 18.266 -1.545 2.6 1 97.06 392 ARG B N 1
ATOM 9207 C CA . ARG B 1 392 ? 18.594 -0.196 3.053 1 97.06 392 ARG B CA 1
ATOM 9208 C C . ARG B 1 392 ? 18.562 0.793 1.892 1 97.06 392 ARG B C 1
ATOM 9210 O O . ARG B 1 392 ? 19.047 0.484 0.798 1 97.06 392 ARG B O 1
ATOM 9217 N N . VAL B 1 393 ? 17.969 1.927 2.135 1 97.25 393 VAL B N 1
ATOM 9218 C CA . VAL B 1 393 ? 17.969 2.979 1.123 1 97.25 393 VAL B CA 1
ATOM 9219 C C . VAL B 1 393 ? 19.406 3.447 0.875 1 97.25 393 VAL B C 1
ATOM 9221 O O . VAL B 1 393 ? 20.188 3.594 1.816 1 97.25 393 VAL B O 1
ATOM 9224 N N . THR B 1 394 ? 19.75 3.699 -0.401 1 96.81 394 THR B N 1
ATOM 9225 C CA . THR B 1 394 ? 21.109 4.117 -0.75 1 96.81 394 THR B CA 1
ATOM 9226 C C . THR B 1 394 ? 21.078 5.422 -1.538 1 96.81 394 THR B C 1
ATOM 9228 O O . THR B 1 394 ? 20.016 5.926 -1.885 1 96.81 394 THR B O 1
ATOM 9231 N N . SER B 1 395 ? 22.234 6.004 -1.699 1 95.69 395 SER B N 1
ATOM 9232 C CA . SER B 1 395 ? 22.438 7.254 -2.428 1 95.69 395 SER B CA 1
ATOM 9233 C C . SER B 1 395 ? 23.766 7.27 -3.152 1 95.69 395 SER B C 1
ATOM 9235 O O . SER B 1 395 ? 24.688 6.523 -2.797 1 95.69 395 SER B O 1
ATOM 9237 N N . THR B 1 396 ? 23.828 8.031 -4.152 1 94.81 396 THR B N 1
ATOM 9238 C CA . THR B 1 396 ? 25.078 8.195 -4.875 1 94.81 396 THR B CA 1
ATOM 9239 C C . THR B 1 396 ? 26.047 9.078 -4.086 1 94.81 396 THR B C 1
ATOM 9241 O O . THR B 1 396 ? 27.25 9.125 -4.383 1 94.81 396 THR B O 1
ATOM 9244 N N . THR B 1 397 ? 25.5 9.742 -3.135 1 92.69 397 THR B N 1
ATOM 9245 C CA . THR B 1 397 ? 26.297 10.641 -2.299 1 92.69 397 THR B CA 1
ATOM 9246 C C . THR B 1 397 ? 26.516 10.039 -0.914 1 92.69 397 THR B C 1
ATOM 9248 O O . THR B 1 397 ? 25.562 9.602 -0.265 1 92.69 397 THR B O 1
ATOM 9251 N N . ALA B 1 398 ? 27.781 10.016 -0.516 1 89.56 398 ALA B N 1
ATOM 9252 C CA . ALA B 1 398 ? 28.109 9.5 0.812 1 89.56 398 ALA B CA 1
ATOM 9253 C C . ALA B 1 398 ? 27.531 10.398 1.903 1 89.56 398 ALA B C 1
ATOM 9255 O O . ALA B 1 398 ? 27.672 11.625 1.843 1 89.56 398 ALA B O 1
ATOM 9256 N N . ASN B 1 399 ? 26.938 9.867 2.873 1 88.06 399 ASN B N 1
ATOM 9257 C CA . ASN B 1 399 ? 26.328 10.617 3.961 1 88.06 399 ASN B CA 1
ATOM 9258 C C . ASN B 1 399 ? 25.375 11.695 3.436 1 88.06 399 ASN B C 1
ATOM 9260 O O . ASN B 1 399 ? 25.484 12.859 3.828 1 88.06 399 ASN B O 1
ATOM 9264 N N . ASP B 1 400 ? 24.609 11.305 2.604 1 90.88 400 ASP B N 1
ATOM 9265 C CA . ASP B 1 400 ? 23.672 12.211 1.95 1 90.88 400 ASP B CA 1
ATOM 9266 C C . ASP B 1 400 ? 22.719 12.852 2.965 1 90.88 400 ASP B C 1
ATOM 9268 O O . ASP B 1 400 ? 22.016 12.148 3.689 1 90.88 400 ASP B O 1
ATOM 9272 N N . THR B 1 401 ? 22.703 14.148 2.893 1 91.31 401 THR B N 1
ATOM 9273 C CA . THR B 1 401 ? 21.859 14.898 3.818 1 91.31 401 THR B CA 1
ATOM 9274 C C . THR B 1 401 ? 20.391 14.82 3.404 1 91.31 401 THR B C 1
ATOM 9276 O O . THR B 1 401 ? 19.5 14.992 4.234 1 91.31 401 THR B O 1
ATOM 9279 N N . TYR B 1 402 ? 20.234 14.578 2.137 1 92.62 402 TYR B N 1
ATOM 9280 C CA . TYR B 1 402 ? 18.875 14.578 1.603 1 92.62 402 TYR B CA 1
ATOM 9281 C C . TYR B 1 402 ? 18.547 13.242 0.949 1 92.62 402 TYR B C 1
ATOM 9283 O O . TYR B 1 402 ? 19.406 12.383 0.807 1 92.62 402 TYR B O 1
ATOM 9291 N N . GLY B 1 403 ? 17.25 13.102 0.698 1 91.06 403 GLY B N 1
ATOM 9292 C CA . GLY B 1 403 ? 16.828 11.891 0.014 1 91.06 403 GLY B CA 1
ATOM 9293 C C . GLY B 1 403 ? 17.297 11.828 -1.429 1 91.06 403 GLY B C 1
ATOM 9294 O O . GLY B 1 403 ? 17.312 12.844 -2.125 1 91.06 403 GLY B O 1
ATOM 9295 N N . HIS B 1 404 ? 17.75 10.688 -1.812 1 94 404 HIS B N 1
ATOM 9296 C CA . HIS B 1 404 ? 18.109 10.445 -3.207 1 94 404 HIS B CA 1
ATOM 9297 C C . HIS B 1 404 ? 16.969 9.781 -3.961 1 94 404 HIS B C 1
ATOM 9299 O O . HIS B 1 404 ? 16.844 8.555 -3.941 1 94 404 HIS B O 1
ATOM 9305 N N . ILE B 1 405 ? 16.141 10.516 -4.652 1 94.38 405 ILE B N 1
ATOM 9306 C CA . ILE B 1 405 ? 14.977 9.992 -5.348 1 94.38 405 ILE B CA 1
ATOM 9307 C C . ILE B 1 405 ? 15.031 10.383 -6.82 1 94.38 405 ILE B C 1
ATOM 9309 O O . ILE B 1 405 ? 15.734 11.32 -7.195 1 94.38 405 ILE B O 1
ATOM 9313 N N . ASP B 1 406 ? 14.336 9.734 -7.641 1 94.06 406 ASP B N 1
ATOM 9314 C CA . ASP B 1 406 ? 14.32 10.039 -9.07 1 94.06 406 ASP B CA 1
ATOM 9315 C C . ASP B 1 406 ? 13.117 10.898 -9.43 1 94.06 406 ASP B C 1
ATOM 9317 O O . ASP B 1 406 ? 12.453 11.453 -8.547 1 94.06 406 ASP B O 1
ATOM 9321 N N . LYS B 1 407 ? 12.914 11.156 -10.734 1 92.38 407 LYS B N 1
ATOM 9322 C CA . LYS B 1 407 ? 11.875 12.047 -11.227 1 92.38 407 LYS B CA 1
ATOM 9323 C C . LYS B 1 407 ? 10.484 11.539 -10.859 1 92.38 407 LYS B C 1
ATOM 9325 O O . LYS B 1 407 ? 9.516 12.305 -10.852 1 92.38 407 LYS B O 1
ATOM 9330 N N . ASP B 1 408 ? 10.359 10.242 -10.492 1 91.25 408 ASP B N 1
ATOM 9331 C CA . ASP B 1 408 ? 9.055 9.656 -10.156 1 91.25 408 ASP B CA 1
ATOM 9332 C C . ASP B 1 408 ? 8.938 9.391 -8.656 1 91.25 408 ASP B C 1
ATOM 9334 O O . ASP B 1 408 ? 7.996 8.742 -8.211 1 91.25 408 ASP B O 1
ATOM 9338 N N . GLY B 1 409 ? 9.945 9.867 -7.926 1 91.44 409 GLY B N 1
ATOM 9339 C CA . GLY B 1 409 ? 9.898 9.719 -6.48 1 91.44 409 GLY B CA 1
ATOM 9340 C C . GLY B 1 409 ? 10.344 8.352 -6.004 1 91.44 409 GLY B C 1
ATOM 9341 O O . GLY B 1 409 ? 9.984 7.922 -4.906 1 91.44 409 GLY B O 1
ATOM 9342 N N . ARG B 1 410 ? 11.148 7.602 -6.82 1 96.81 410 ARG B N 1
ATOM 9343 C CA . ARG B 1 410 ? 11.578 6.246 -6.484 1 96.81 410 ARG B CA 1
ATOM 9344 C C . ARG B 1 410 ? 12.938 6.258 -5.797 1 96.81 410 ARG B C 1
ATOM 9346 O O . ARG B 1 410 ? 13.648 7.266 -5.836 1 96.81 410 ARG B O 1
ATOM 9353 N N . TYR B 1 411 ? 13.227 5.09 -5.145 1 96.94 411 TYR B N 1
ATOM 9354 C CA . TYR B 1 411 ? 14.445 4.977 -4.363 1 96.94 411 TYR B CA 1
ATOM 9355 C C . TYR B 1 411 ? 15.336 3.865 -4.902 1 96.94 411 TYR B C 1
ATOM 9357 O O . TYR B 1 411 ? 14.867 2.977 -5.617 1 96.94 411 TYR B O 1
ATOM 9365 N N . ARG B 1 412 ? 16.578 3.984 -4.66 1 97.25 412 ARG B N 1
ATOM 9366 C CA . ARG B 1 412 ? 17.5 2.861 -4.785 1 97.25 412 ARG B CA 1
ATOM 9367 C C . ARG B 1 412 ? 17.75 2.193 -3.436 1 97.25 412 ARG B C 1
ATOM 9369 O O . ARG B 1 412 ? 17.812 2.869 -2.406 1 97.25 412 ARG B O 1
ATOM 9376 N N . VAL B 1 413 ? 17.859 0.859 -3.467 1 97.69 413 VAL B N 1
ATOM 9377 C CA . VAL B 1 413 ? 18.016 0.147 -2.203 1 97.69 413 VAL B CA 1
ATOM 9378 C C . VAL B 1 413 ? 19.125 -0.903 -2.33 1 97.69 413 VAL B C 1
ATOM 9380 O O . VAL B 1 413 ? 19.438 -1.344 -3.436 1 97.69 413 VAL B O 1
ATOM 9383 N N . ASN B 1 414 ? 19.688 -1.204 -1.27 1 97.12 414 ASN B N 1
ATOM 9384 C CA . ASN B 1 414 ? 20.625 -2.316 -1.143 1 97.12 414 ASN B CA 1
ATOM 9385 C C . ASN B 1 414 ? 20.016 -3.482 -0.376 1 97.12 414 ASN B C 1
ATOM 9387 O O . ASN B 1 414 ? 19.812 -3.396 0.836 1 97.12 414 ASN B O 1
ATOM 9391 N N . LEU B 1 415 ? 19.734 -4.559 -1.096 1 97.06 415 LEU B N 1
ATOM 9392 C CA . LEU B 1 415 ? 19.172 -5.738 -0.447 1 97.06 415 LEU B CA 1
ATOM 9393 C C . LEU B 1 415 ? 20.234 -6.461 0.377 1 97.06 415 LEU B C 1
ATOM 9395 O O . LEU B 1 415 ? 21.344 -6.707 -0.108 1 97.06 415 LEU B O 1
ATOM 9399 N N . MET B 1 416 ? 19.906 -6.957 1.541 1 95.06 416 MET B N 1
ATOM 9400 C CA . MET B 1 416 ? 20.891 -7.422 2.51 1 95.06 416 MET B CA 1
ATOM 9401 C C . MET B 1 416 ? 21.484 -8.766 2.092 1 95.06 416 MET B C 1
ATOM 9403 O O . MET B 1 416 ? 22.594 -9.117 2.492 1 95.06 416 MET B O 1
ATOM 9407 N N . PHE B 1 417 ? 20.781 -9.539 1.287 1 95.31 417 PHE B N 1
ATOM 9408 C CA . PHE B 1 417 ? 21.281 -10.859 0.904 1 95.31 417 PHE B CA 1
ATOM 9409 C C . PHE B 1 417 ? 22.328 -10.742 -0.198 1 95.31 417 PHE B C 1
ATOM 9411 O O . PHE B 1 417 ? 23.062 -11.695 -0.457 1 95.31 417 PHE B O 1
ATOM 9418 N N . ASP B 1 418 ? 22.281 -9.633 -0.887 1 94.62 418 ASP B N 1
ATOM 9419 C CA . ASP B 1 418 ? 23.172 -9.461 -2.027 1 94.62 418 ASP B CA 1
ATOM 9420 C C . ASP B 1 418 ? 24.625 -9.312 -1.571 1 94.62 418 ASP B C 1
ATOM 9422 O O . ASP B 1 418 ? 24.922 -8.484 -0.714 1 94.62 418 ASP B O 1
ATOM 9426 N N . ARG B 1 419 ? 25.578 -10.039 -2.17 1 93.56 419 ARG B N 1
ATOM 9427 C CA . ARG B 1 419 ? 26.984 -10.039 -1.765 1 93.56 419 ARG B CA 1
ATOM 9428 C C . ARG B 1 419 ? 27.844 -9.336 -2.803 1 93.56 419 ARG B C 1
ATOM 9430 O O . ARG B 1 419 ? 29.047 -9.133 -2.584 1 93.56 419 ARG B O 1
ATOM 9437 N N . ASP B 1 420 ? 27.25 -9.008 -3.889 1 92.62 420 ASP B N 1
ATOM 9438 C CA . ASP B 1 420 ? 28.031 -8.383 -4.953 1 92.62 420 ASP B CA 1
ATOM 9439 C C . ASP B 1 420 ? 28.406 -6.949 -4.59 1 92.62 420 ASP B C 1
ATOM 9441 O O . ASP B 1 420 ? 27.797 -6.344 -3.707 1 92.62 420 ASP B O 1
ATOM 9445 N N . SER B 1 421 ? 29.438 -6.453 -5.23 1 91.56 421 SER B N 1
ATOM 9446 C CA . SER B 1 421 ? 29.875 -5.074 -5.039 1 91.56 421 SER B CA 1
ATOM 9447 C C . SER B 1 421 ? 29.25 -4.152 -6.094 1 91.56 421 SER B C 1
ATOM 9449 O O . SER B 1 421 ? 29.266 -4.473 -7.281 1 91.56 421 SER B O 1
ATOM 9451 N N . TRP B 1 422 ? 28.656 -3.18 -5.613 1 94.25 422 TRP B N 1
ATOM 9452 C CA . TRP B 1 422 ? 28.031 -2.186 -6.484 1 94.25 422 TRP B CA 1
ATOM 9453 C C . TRP B 1 422 ? 28.547 -0.787 -6.164 1 94.25 422 TRP B C 1
ATOM 9455 O O . TRP B 1 422 ? 29 -0.523 -5.047 1 94.25 422 TRP B O 1
ATOM 9465 N N . GLU B 1 423 ? 28.531 0.079 -7.188 1 94.12 423 GLU B N 1
ATOM 9466 C CA . GLU B 1 423 ? 28.672 1.498 -6.879 1 94.12 423 GLU B CA 1
ATOM 9467 C C . GLU B 1 423 ? 27.531 1.997 -6.008 1 94.12 423 GLU B C 1
ATOM 9469 O O . GLU B 1 423 ? 26.375 1.621 -6.223 1 94.12 423 GLU B O 1
ATOM 9474 N N . SER B 1 424 ? 27.906 2.895 -5.117 1 92.75 424 SER B N 1
ATOM 9475 C CA . SER B 1 424 ? 26.875 3.41 -4.227 1 92.75 424 SER B CA 1
ATOM 9476 C C . SER B 1 424 ? 25.734 4.074 -5.012 1 92.75 424 SER B C 1
ATOM 9478 O O . SER B 1 424 ? 26 4.867 -5.922 1 92.75 424 SER B O 1
ATOM 9480 N N . GLY B 1 425 ? 24.594 3.723 -4.66 1 94 425 GLY B N 1
ATOM 9481 C CA . GLY B 1 425 ? 23.422 4.297 -5.316 1 94 425 GLY B CA 1
ATOM 9482 C C . GLY B 1 425 ? 22.984 3.52 -6.539 1 94 425 GLY B C 1
ATOM 9483 O O . GLY B 1 425 ? 22.016 3.895 -7.203 1 94 425 GLY B O 1
ATOM 9484 N N . TYR B 1 426 ? 23.672 2.432 -6.836 1 95.19 426 TYR B N 1
ATOM 9485 C CA . TYR B 1 426 ? 23.328 1.661 -8.023 1 95.19 426 TYR B CA 1
ATOM 9486 C C . TYR B 1 426 ? 23.125 0.191 -7.68 1 95.19 426 TYR B C 1
ATOM 9488 O O . TYR B 1 426 ? 23.281 -0.683 -8.531 1 95.19 426 TYR B O 1
ATOM 9496 N N . GLU B 1 427 ? 22.766 -0.086 -6.457 1 96.38 427 GLU B N 1
ATOM 9497 C CA . GLU B 1 427 ? 22.703 -1.453 -5.953 1 96.38 427 GLU B CA 1
ATOM 9498 C C . GLU B 1 427 ? 21.406 -2.141 -6.406 1 96.38 427 GLU B C 1
ATOM 9500 O O . GLU B 1 427 ? 21.297 -3.365 -6.328 1 96.38 427 GLU B O 1
ATOM 9505 N N . SER B 1 428 ? 20.469 -1.403 -6.891 1 97 428 SER B N 1
ATOM 9506 C CA . SER B 1 428 ? 19.203 -1.963 -7.344 1 97 428 SER B CA 1
ATOM 9507 C C . SER B 1 428 ? 18.578 -1.107 -8.438 1 97 428 SER B C 1
ATOM 9509 O O . SER B 1 428 ? 19.078 -0.024 -8.75 1 97 428 SER B O 1
ATOM 9511 N N . LEU B 1 429 ? 17.5 -1.646 -9.016 1 96.69 429 LEU B N 1
ATOM 9512 C CA . LEU B 1 429 ? 16.625 -0.801 -9.82 1 96.69 429 LEU B CA 1
ATOM 9513 C C . LEU B 1 429 ? 15.898 0.224 -8.953 1 96.69 429 LEU B C 1
ATOM 9515 O O . LEU B 1 429 ? 15.969 0.16 -7.727 1 96.69 429 LEU B O 1
ATOM 9519 N N . TRP B 1 430 ? 15.336 1.278 -9.617 1 95.75 430 TRP B N 1
ATOM 9520 C CA . TRP B 1 430 ? 14.508 2.234 -8.883 1 95.75 430 TRP B CA 1
ATOM 9521 C C . TRP B 1 430 ? 13.25 1.562 -8.344 1 95.75 430 TRP B C 1
ATOM 9523 O O . TRP B 1 430 ? 12.516 0.913 -9.094 1 95.75 430 TRP B O 1
ATOM 9533 N N . VAL B 1 431 ? 13.062 1.636 -7.117 1 97 431 VAL B N 1
ATOM 9534 C CA . VAL B 1 431 ? 11.961 0.942 -6.457 1 97 431 VAL B CA 1
ATOM 9535 C C . VAL B 1 431 ? 10.961 1.959 -5.926 1 97 431 VAL B C 1
ATOM 9537 O O . VAL B 1 431 ? 11.344 2.977 -5.344 1 97 431 VAL B O 1
ATOM 9540 N N . ARG B 1 432 ? 9.648 1.706 -6.137 1 96.44 432 ARG B N 1
ATOM 9541 C CA . ARG B 1 432 ? 8.594 2.57 -5.621 1 96.44 432 ARG B CA 1
ATOM 9542 C C . ARG B 1 432 ? 8.406 2.367 -4.121 1 96.44 432 ARG B C 1
ATOM 9544 O O . ARG B 1 432 ? 8.68 1.284 -3.596 1 96.44 432 ARG B O 1
ATOM 9551 N N . GLN B 1 433 ? 8.008 3.375 -3.43 1 95.44 433 GLN B N 1
ATOM 9552 C CA . GLN B 1 433 ? 7.645 3.271 -2.021 1 95.44 433 GLN B CA 1
ATOM 9553 C C . GLN B 1 433 ? 6.129 3.307 -1.841 1 95.44 433 GLN B C 1
ATOM 9555 O O . GLN B 1 433 ? 5.461 4.215 -2.34 1 95.44 433 GLN B O 1
ATOM 9560 N N . ALA B 1 434 ? 5.625 2.285 -1.182 1 95.12 434 ALA B N 1
ATOM 9561 C CA . ALA B 1 434 ? 4.227 2.314 -0.765 1 95.12 434 ALA B CA 1
ATOM 9562 C C . ALA B 1 434 ? 3.986 3.402 0.278 1 95.12 434 ALA B C 1
ATOM 9564 O O . ALA B 1 434 ? 4.82 3.621 1.158 1 95.12 434 ALA B O 1
ATOM 9565 N N . ARG B 1 435 ? 2.828 4.066 0.113 1 92.69 435 ARG B N 1
ATOM 9566 C CA . ARG B 1 435 ? 2.484 5.188 0.986 1 92.69 435 ARG B CA 1
ATOM 9567 C C . ARG B 1 435 ? 1.128 4.969 1.647 1 92.69 435 ARG B C 1
ATOM 9569 O O . ARG B 1 435 ? 0.327 4.156 1.179 1 92.69 435 ARG B O 1
ATOM 9576 N N . PRO B 1 436 ? 0.925 5.676 2.846 1 89.19 436 PRO B N 1
ATOM 9577 C CA . PRO B 1 436 ? -0.417 5.617 3.43 1 89.19 436 PRO B CA 1
ATOM 9578 C C . PRO B 1 436 ? -1.441 6.43 2.639 1 89.19 436 PRO B C 1
ATOM 9580 O O . PRO B 1 436 ? -2.645 6.176 2.738 1 89.19 436 PRO B O 1
ATOM 9583 N N . TYR B 1 437 ? -0.999 7.379 1.915 1 91.38 437 TYR B N 1
ATOM 9584 C CA . TYR B 1 437 ? -1.84 8.312 1.18 1 91.38 437 TYR B CA 1
ATOM 9585 C C . TYR B 1 437 ? -1.164 8.758 -0.112 1 91.38 437 TYR B C 1
ATOM 9587 O O . TYR B 1 437 ? -0.026 9.234 -0.093 1 91.38 437 TYR B O 1
ATOM 9595 N N . ALA B 1 438 ? -1.842 8.531 -1.248 1 91.31 438 ALA B N 1
ATOM 9596 C CA . ALA B 1 438 ? -1.262 8.867 -2.545 1 91.31 438 ALA B CA 1
ATOM 9597 C C . ALA B 1 438 ? -2.344 9.273 -3.541 1 91.31 438 ALA B C 1
ATOM 9599 O O . ALA B 1 438 ? -3.459 8.75 -3.506 1 91.31 438 ALA B O 1
ATOM 9600 N N . GLY B 1 439 ? -2.016 10.195 -4.406 1 86.38 439 GLY B N 1
ATOM 9601 C CA . GLY B 1 439 ? -2.861 10.688 -5.484 1 86.38 439 GLY B CA 1
ATOM 9602 C C . GLY B 1 439 ? -2.158 11.68 -6.391 1 86.38 439 GLY B C 1
ATOM 9603 O O . GLY B 1 439 ? -0.984 11.992 -6.188 1 86.38 439 GLY B O 1
ATOM 9604 N N . ASP B 1 440 ? -2.75 12.125 -7.43 1 80.69 440 ASP B N 1
ATOM 9605 C CA . ASP B 1 440 ? -2.139 13 -8.422 1 80.69 440 ASP B CA 1
ATOM 9606 C C . ASP B 1 440 ? -1.669 14.305 -7.789 1 80.69 440 ASP B C 1
ATOM 9608 O O . ASP B 1 440 ? -0.551 14.758 -8.047 1 80.69 440 ASP B O 1
ATOM 9612 N N . SER B 1 441 ? -2.547 15.016 -7.047 1 81.5 441 SER B N 1
ATOM 9613 C CA . SER B 1 441 ? -2.182 16.312 -6.492 1 81.5 441 SER B CA 1
ATOM 9614 C C . SER B 1 441 ? -2.211 16.297 -4.969 1 81.5 441 SER B C 1
ATOM 9616 O O . SER B 1 441 ? -2.148 17.344 -4.324 1 81.5 441 SER B O 1
ATOM 9618 N N . TYR B 1 442 ? -2.281 15.125 -4.492 1 89.31 442 TYR B N 1
ATOM 9619 C CA . TYR B 1 442 ? -2.371 15.023 -3.041 1 89.31 442 TYR B CA 1
ATOM 9620 C C . TYR B 1 442 ? -1.644 13.781 -2.535 1 89.31 442 TYR B C 1
ATOM 9622 O O . TYR B 1 442 ? -1.281 12.906 -3.322 1 89.31 442 TYR B O 1
ATOM 9630 N N . GLY B 1 443 ? -1.346 13.797 -1.279 1 91.81 443 GLY B N 1
ATOM 9631 C CA . GLY B 1 443 ? -0.648 12.672 -0.687 1 91.81 443 GLY B CA 1
ATOM 9632 C C . GLY B 1 443 ? 0.188 13.055 0.521 1 91.81 443 GLY B C 1
ATOM 9633 O O . GLY B 1 443 ? 0.239 14.219 0.901 1 91.81 443 GLY B O 1
ATOM 9634 N N . LEU B 1 444 ? 0.66 12.047 1.172 1 92.56 444 LEU B N 1
ATOM 9635 C CA . LEU B 1 444 ? 1.644 12.172 2.242 1 92.56 444 LEU B CA 1
ATOM 9636 C C . LEU B 1 444 ? 3.008 11.664 1.79 1 92.56 444 LEU B C 1
ATOM 9638 O O . LEU B 1 444 ? 3.184 10.461 1.562 1 92.56 444 LEU B O 1
ATOM 9642 N N . HIS B 1 445 ? 3.939 12.523 1.604 1 90.75 445 HIS B N 1
ATOM 9643 C CA . HIS B 1 445 ? 5.266 12.148 1.129 1 90.75 445 HIS B CA 1
ATOM 9644 C C . HIS B 1 445 ? 6.352 12.656 2.07 1 90.75 445 HIS B C 1
ATOM 9646 O O . HIS B 1 445 ? 6.547 13.867 2.207 1 90.75 445 HIS B O 1
ATOM 9652 N N . LEU B 1 446 ? 7.059 11.797 2.674 1 92.94 446 LEU B N 1
ATOM 9653 C CA . LEU B 1 446 ? 8.18 12.031 3.58 1 92.94 446 LEU B CA 1
ATOM 9654 C C . LEU B 1 446 ? 9.43 11.312 3.092 1 92.94 446 LEU B C 1
ATOM 9656 O O . LEU B 1 446 ? 9.602 10.117 3.322 1 92.94 446 LEU B O 1
ATOM 9660 N N . PRO B 1 447 ? 10.305 12.016 2.43 1 93.69 447 PRO B N 1
ATOM 9661 C CA . PRO B 1 447 ? 11.453 11.367 1.799 1 93.69 447 PRO B CA 1
ATOM 9662 C C . PRO B 1 447 ? 12.336 10.625 2.801 1 93.69 447 PRO B C 1
ATOM 9664 O O . PRO B 1 447 ? 12.57 11.117 3.908 1 93.69 447 PRO B O 1
ATOM 9667 N N . LEU B 1 448 ? 12.844 9.523 2.355 1 95 448 LEU B N 1
ATOM 9668 C CA . LEU B 1 448 ? 13.742 8.711 3.164 1 95 448 LEU B CA 1
ATOM 9669 C C . LEU B 1 448 ? 15.195 9.047 2.863 1 95 448 LEU B C 1
ATOM 9671 O O . LEU B 1 448 ? 15.547 9.359 1.724 1 95 448 LEU B O 1
ATOM 9675 N N . LEU B 1 449 ? 15.984 8.914 3.875 1 95.31 449 LEU B N 1
ATOM 9676 C CA . LEU B 1 449 ? 17.406 9.188 3.715 1 95.31 449 LEU B CA 1
ATOM 9677 C C . LEU B 1 449 ? 18.203 7.898 3.551 1 95.31 449 LEU B C 1
ATOM 9679 O O . LEU B 1 449 ? 17.719 6.82 3.918 1 95.31 449 LEU B O 1
ATOM 9683 N N . ALA B 1 450 ? 19.406 8.055 2.951 1 95.75 450 ALA B N 1
ATOM 9684 C CA . ALA B 1 450 ? 20.297 6.906 2.797 1 95.75 450 ALA B CA 1
ATOM 9685 C C . ALA B 1 450 ? 20.578 6.246 4.145 1 95.75 450 ALA B C 1
ATOM 9687 O O . ALA B 1 450 ? 20.75 6.93 5.152 1 95.75 450 ALA B O 1
ATOM 9688 N N . GLY B 1 451 ? 20.578 4.906 4.137 1 95 451 GLY B N 1
ATOM 9689 C CA . GLY B 1 451 ? 20.844 4.152 5.355 1 95 451 GLY B CA 1
ATOM 9690 C C . GLY B 1 451 ? 19.578 3.648 6.031 1 95 451 GLY B C 1
ATOM 9691 O O . GLY B 1 451 ? 19.641 2.746 6.867 1 95 451 GLY B O 1
ATOM 9692 N N . THR B 1 452 ? 18.422 4.211 5.727 1 95.94 452 THR B N 1
ATOM 9693 C CA . THR B 1 452 ? 17.156 3.822 6.332 1 95.94 452 THR B CA 1
ATOM 9694 C C . THR B 1 452 ? 16.812 2.375 5.988 1 95.94 452 THR B C 1
ATOM 9696 O O . THR B 1 452 ? 16.906 1.969 4.828 1 95.94 452 THR B O 1
ATOM 9699 N N . GLU B 1 453 ? 16.469 1.607 7 1 97.5 453 GLU B N 1
ATOM 9700 C CA . GLU B 1 453 ? 16.016 0.237 6.762 1 97.5 453 GLU B CA 1
ATOM 9701 C C . GLU B 1 453 ? 14.602 0.202 6.207 1 97.5 453 GLU B C 1
ATOM 9703 O O . GLU B 1 453 ? 13.703 0.862 6.738 1 97.5 453 GLU B O 1
ATOM 9708 N N . VAL B 1 454 ? 14.469 -0.557 5.172 1 97.56 454 VAL B N 1
ATOM 9709 C CA . VAL B 1 454 ? 13.156 -0.691 4.547 1 97.56 454 VAL B CA 1
ATOM 9710 C C . VAL B 1 454 ? 12.828 -2.168 4.348 1 97.56 454 VAL B C 1
ATOM 9712 O O . VAL B 1 454 ? 13.727 -3.012 4.305 1 97.56 454 VAL B O 1
ATOM 9715 N N . ALA B 1 455 ? 11.539 -2.547 4.32 1 97.69 455 ALA B N 1
ATOM 9716 C CA . ALA B 1 455 ? 11.039 -3.881 3.986 1 97.69 455 ALA B CA 1
ATOM 9717 C C . ALA B 1 455 ? 10.562 -3.939 2.537 1 97.69 455 ALA B C 1
ATOM 9719 O O . ALA B 1 455 ? 9.641 -3.221 2.154 1 97.69 455 ALA B O 1
ATOM 9720 N N . ILE B 1 456 ? 11.211 -4.801 1.77 1 97.56 456 ILE B N 1
ATOM 9721 C CA . ILE B 1 456 ? 10.875 -4.926 0.355 1 97.56 456 ILE B CA 1
ATOM 9722 C C . ILE B 1 456 ? 9.828 -6.02 0.167 1 97.56 456 ILE B C 1
ATOM 9724 O O . ILE B 1 456 ? 10.055 -7.18 0.521 1 97.56 456 ILE B O 1
ATOM 9728 N N . ALA B 1 457 ? 8.648 -5.652 -0.317 1 97.12 457 ALA B N 1
ATOM 9729 C CA . ALA B 1 457 ? 7.613 -6.594 -0.729 1 97.12 457 ALA B CA 1
ATOM 9730 C C . ALA B 1 457 ? 7.586 -6.754 -2.246 1 97.12 457 ALA B C 1
ATOM 9732 O O . ALA B 1 457 ? 8.289 -6.039 -2.963 1 97.12 457 ALA B O 1
ATOM 9733 N N . PHE B 1 458 ? 6.84 -7.75 -2.717 1 96.44 458 PHE B N 1
ATOM 9734 C CA . PHE B 1 458 ? 6.875 -8.094 -4.133 1 96.44 458 PHE B CA 1
ATOM 9735 C C . PHE B 1 458 ? 5.465 -8.211 -4.699 1 96.44 458 PHE B C 1
ATOM 9737 O O . PHE B 1 458 ? 4.617 -8.906 -4.137 1 96.44 458 PHE B O 1
ATOM 9744 N N . GLU B 1 459 ? 5.223 -7.516 -5.801 1 95.31 459 GLU B N 1
ATOM 9745 C CA . GLU B 1 459 ? 3.947 -7.648 -6.504 1 95.31 459 GLU B CA 1
ATOM 9746 C C . GLU B 1 459 ? 3.768 -9.062 -7.055 1 95.31 459 GLU B C 1
ATOM 9748 O O . GLU B 1 459 ? 4.668 -9.602 -7.699 1 95.31 459 GLU B O 1
ATOM 9753 N N . ASP B 1 460 ? 2.646 -9.688 -6.762 1 93.94 460 ASP B N 1
ATOM 9754 C CA . ASP B 1 460 ? 2.297 -11.031 -7.211 1 93.94 460 ASP B CA 1
ATOM 9755 C C . ASP B 1 460 ? 3.305 -12.062 -6.699 1 93.94 460 ASP B C 1
ATOM 9757 O O . ASP B 1 460 ? 3.438 -13.148 -7.27 1 93.94 460 ASP B O 1
ATOM 9761 N N . GLY B 1 461 ? 4.117 -11.703 -5.746 1 94.19 461 GLY B N 1
ATOM 9762 C CA . GLY B 1 461 ? 5.156 -12.586 -5.234 1 94.19 461 GLY B CA 1
ATOM 9763 C C . GLY B 1 461 ? 6.316 -12.766 -6.199 1 94.19 461 GLY B C 1
ATOM 9764 O O . GLY B 1 461 ? 7.109 -13.695 -6.059 1 94.19 461 GLY B O 1
ATOM 9765 N N . ASN B 1 462 ? 6.359 -11.977 -7.164 1 96.31 462 ASN B N 1
ATOM 9766 C CA . ASN B 1 462 ? 7.398 -12.039 -8.188 1 96.31 462 ASN B CA 1
ATOM 9767 C C . ASN B 1 462 ? 8.68 -11.344 -7.727 1 96.31 462 ASN B C 1
ATOM 9769 O O . ASN B 1 462 ? 8.695 -10.133 -7.508 1 96.31 462 ASN B O 1
ATOM 9773 N N . PRO B 1 463 ? 9.773 -12.047 -7.648 1 96.56 463 PRO B N 1
ATOM 9774 C CA . PRO B 1 463 ? 11.023 -11.445 -7.168 1 96.56 463 PRO B CA 1
ATOM 9775 C C . PRO B 1 463 ? 11.469 -10.258 -8.023 1 96.56 463 PRO B C 1
ATOM 9777 O O . PRO B 1 463 ? 12.258 -9.43 -7.562 1 96.56 463 PRO B O 1
ATOM 9780 N N . ASP B 1 464 ? 10.953 -10.133 -9.195 1 96.62 464 ASP B N 1
ATOM 9781 C CA . ASP B 1 464 ? 11.406 -9.094 -10.109 1 96.62 464 ASP B CA 1
ATOM 9782 C C . ASP B 1 464 ? 10.516 -7.859 -10.023 1 96.62 464 ASP B C 1
ATOM 9784 O O . ASP B 1 464 ? 10.68 -6.906 -10.781 1 96.62 464 ASP B O 1
ATOM 9788 N N . ARG B 1 465 ? 9.531 -7.844 -9.125 1 96.31 465 ARG B N 1
ATOM 9789 C CA . ARG B 1 465 ? 8.641 -6.699 -8.961 1 96.31 465 ARG B CA 1
ATOM 9790 C C . ARG B 1 465 ? 8.648 -6.195 -7.52 1 96.31 465 ARG B C 1
ATOM 9792 O O . ARG B 1 465 ? 7.609 -6.168 -6.859 1 96.31 465 ARG B O 1
ATOM 9799 N N . PRO B 1 466 ? 9.758 -5.691 -7.09 1 96.81 466 PRO B N 1
ATOM 9800 C CA . PRO B 1 466 ? 9.898 -5.227 -5.707 1 96.81 466 PRO B CA 1
ATOM 9801 C C . PRO B 1 466 ? 9.32 -3.834 -5.488 1 96.81 466 PRO B C 1
ATOM 9803 O O . PRO B 1 466 ? 9.266 -3.027 -6.422 1 96.81 466 PRO B O 1
ATOM 9806 N N . TYR B 1 467 ? 8.875 -3.502 -4.348 1 97.12 467 TYR B N 1
ATOM 9807 C CA . TYR B 1 467 ? 8.523 -2.168 -3.869 1 97.12 467 TYR B CA 1
ATOM 9808 C C . TYR B 1 467 ? 8.734 -2.057 -2.365 1 97.12 467 TYR B C 1
ATOM 9810 O O . TYR B 1 467 ? 8.773 -3.068 -1.661 1 97.12 467 TYR B O 1
ATOM 9818 N N . ILE B 1 468 ? 8.984 -0.928 -1.888 1 97.56 468 ILE B N 1
ATOM 9819 C CA . ILE B 1 468 ? 9.148 -0.693 -0.456 1 97.56 468 ILE B CA 1
ATOM 9820 C C . ILE B 1 468 ? 7.777 -0.703 0.222 1 97.56 468 ILE B C 1
ATOM 9822 O O . ILE B 1 468 ? 6.945 0.172 -0.031 1 97.56 468 ILE B O 1
ATOM 9826 N N . ALA B 1 469 ? 7.539 -1.61 1.119 1 96 469 ALA B N 1
ATOM 9827 C CA . ALA B 1 469 ? 6.25 -1.737 1.796 1 96 469 ALA B CA 1
ATOM 9828 C C . ALA B 1 469 ? 6.223 -0.91 3.078 1 96 469 ALA B C 1
ATOM 9830 O O . ALA B 1 469 ? 5.207 -0.285 3.396 1 96 469 ALA B O 1
ATOM 9831 N N . TYR B 1 470 ? 7.406 -1.086 3.834 1 92.69 470 TYR B N 1
ATOM 9832 C CA . TYR B 1 470 ? 7.492 -0.459 5.148 1 92.69 470 TYR B CA 1
ATOM 9833 C C . TYR B 1 470 ? 8.891 0.103 5.391 1 92.69 470 TYR B C 1
ATOM 9835 O O . TYR B 1 470 ? 9.844 -0.264 4.699 1 92.69 470 TYR B O 1
ATOM 9843 N N . VAL B 1 471 ? 8.828 1.045 6.25 1 94.81 471 VAL B N 1
ATOM 9844 C CA . VAL B 1 471 ? 10.078 1.572 6.797 1 94.81 471 VAL B CA 1
ATOM 9845 C C . VAL B 1 471 ? 10.219 1.155 8.258 1 94.81 471 VAL B C 1
ATOM 9847 O O . VAL B 1 471 ? 9.234 1.158 9.008 1 94.81 471 VAL B O 1
ATOM 9850 N N . LEU B 1 472 ? 11.445 0.808 8.688 1 94.44 472 LEU B N 1
ATOM 9851 C CA . LEU B 1 472 ? 11.625 0.229 10.008 1 94.44 472 LEU B CA 1
ATOM 9852 C C . LEU B 1 472 ? 12.797 0.883 10.734 1 94.44 472 LEU B C 1
ATOM 9854 O O . LEU B 1 472 ? 13.727 1.389 10.094 1 94.44 472 LEU B O 1
ATOM 9858 N N . HIS B 1 473 ? 12.703 0.857 12.039 1 93.94 473 HIS B N 1
ATOM 9859 C CA . HIS B 1 473 ? 13.828 1.277 12.867 1 93.94 473 HIS B CA 1
ATOM 9860 C C . HIS B 1 473 ? 14.734 0.1 13.203 1 93.94 473 HIS B C 1
ATOM 9862 O O . HIS B 1 473 ? 14.32 -1.057 13.125 1 93.94 473 HIS B O 1
ATOM 9868 N N . ASP B 1 474 ? 15.922 0.447 13.461 1 94.25 474 ASP B N 1
ATOM 9869 C CA . ASP B 1 474 ? 16.906 -0.549 13.875 1 94.25 474 ASP B CA 1
ATOM 9870 C C . ASP B 1 474 ? 17.859 0.025 14.914 1 94.25 474 ASP B C 1
ATOM 9872 O O . ASP B 1 474 ? 17.656 1.136 15.406 1 94.25 474 ASP B O 1
ATOM 9876 N N . SER B 1 475 ? 18.922 -0.755 15.32 1 92.56 475 SER B N 1
ATOM 9877 C CA . SER B 1 475 ? 19.844 -0.333 16.375 1 92.56 475 SER B CA 1
ATOM 9878 C C . SER B 1 475 ? 20.672 0.868 15.93 1 92.56 475 SER B C 1
ATOM 9880 O O . SER B 1 475 ? 21.047 1.705 16.75 1 92.56 475 SER B O 1
ATOM 9882 N N . ALA B 1 476 ? 20.969 0.998 14.609 1 90.06 476 ALA B N 1
ATOM 9883 C CA . ALA B 1 476 ? 21.734 2.117 14.086 1 90.06 476 ALA B CA 1
ATOM 9884 C C . ALA B 1 476 ? 20.859 3.359 13.922 1 90.06 476 ALA B C 1
ATOM 9886 O O . ALA B 1 476 ? 21.359 4.488 13.984 1 90.06 476 ALA B O 1
ATOM 9887 N N . HIS B 1 477 ? 19.625 3.16 13.648 1 91.25 477 HIS B N 1
ATOM 9888 C CA . HIS B 1 477 ? 18.625 4.215 13.5 1 91.25 477 HIS B CA 1
ATOM 9889 C C . HIS B 1 477 ? 17.422 3.973 14.422 1 91.25 477 HIS B C 1
ATOM 9891 O O . HIS B 1 477 ? 16.359 3.562 13.969 1 91.25 477 HIS B O 1
ATOM 9897 N N . GLY B 1 478 ? 17.609 4.367 15.641 1 90.06 478 GLY B N 1
ATOM 9898 C CA . GLY B 1 478 ? 16.625 4.07 16.656 1 90.06 478 GLY B CA 1
ATOM 9899 C C . GLY B 1 478 ? 15.367 4.918 16.531 1 90.06 478 GLY B C 1
ATOM 9900 O O . GLY B 1 478 ? 15.383 5.957 15.867 1 90.06 478 GLY B O 1
ATOM 9901 N N . ASP B 1 479 ? 14.305 4.426 17.188 1 87.88 479 ASP B N 1
ATOM 9902 C CA . ASP B 1 479 ? 13.039 5.152 17.219 1 87.88 479 ASP B CA 1
ATOM 9903 C C . ASP B 1 479 ? 13.117 6.344 18.172 1 87.88 479 ASP B C 1
ATOM 9905 O O . ASP B 1 479 ? 13.758 6.27 19.219 1 87.88 479 ASP B O 1
ATOM 9909 N N . HIS B 1 480 ? 12.531 7.461 17.781 1 86.81 480 HIS B N 1
ATOM 9910 C CA . HIS B 1 480 ? 12.578 8.648 18.625 1 86.81 480 HIS B CA 1
ATOM 9911 C C . HIS B 1 480 ? 11.461 8.641 19.656 1 86.81 480 HIS B C 1
ATOM 9913 O O . HIS B 1 480 ? 11.422 9.5 20.547 1 86.81 480 HIS B O 1
ATOM 9919 N N . VAL B 1 481 ? 10.523 7.781 19.672 1 87.69 481 VAL B N 1
ATOM 9920 C CA . VAL B 1 481 ? 9.523 7.547 20.703 1 87.69 481 VAL B CA 1
ATOM 9921 C C . VAL B 1 481 ? 9.734 6.164 21.328 1 87.69 481 VAL B C 1
ATOM 9923 O O . VAL B 1 481 ? 9.578 5.145 20.641 1 87.69 481 VAL B O 1
ATOM 9926 N N . THR B 1 482 ? 10.078 6.109 22.516 1 92.12 482 THR B N 1
ATOM 9927 C CA . THR B 1 482 ? 10.367 4.891 23.266 1 92.12 482 THR B CA 1
ATOM 9928 C C . THR B 1 482 ? 9.68 4.91 24.625 1 92.12 482 THR B C 1
ATOM 9930 O O . THR B 1 482 ? 8.719 5.66 24.828 1 92.12 4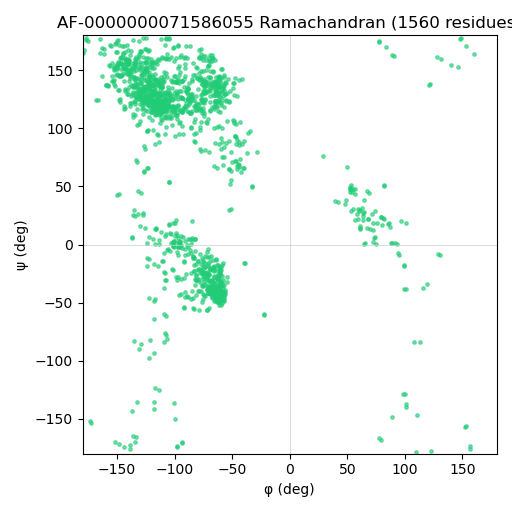82 THR B O 1
ATOM 9933 N N . ILE B 1 483 ? 10.07 4.074 25.438 1 89.81 483 ILE B N 1
ATOM 9934 C CA . ILE B 1 483 ? 9.492 3.994 26.781 1 89.81 483 ILE B CA 1
ATOM 9935 C C . ILE B 1 483 ? 9.742 5.301 27.531 1 89.81 483 ILE B C 1
ATOM 9937 O O . ILE B 1 483 ? 9.008 5.637 28.453 1 89.81 483 ILE B O 1
ATOM 9941 N N . SER B 1 484 ? 10.773 6.102 27.094 1 88.19 484 SER B N 1
ATOM 9942 C CA . SER B 1 484 ? 11.133 7.355 27.75 1 88.19 484 SER B CA 1
ATOM 9943 C C . SER B 1 484 ? 10.133 8.461 27.422 1 88.19 484 SER B C 1
ATOM 9945 O O . SER B 1 484 ? 10.039 9.445 28.156 1 88.19 484 SER B O 1
ATOM 9947 N N . ASN B 1 485 ? 9.383 8.336 26.344 1 90.38 485 ASN B N 1
ATOM 9948 C CA . ASN B 1 485 ? 8.43 9.359 25.922 1 90.38 485 ASN B CA 1
ATOM 9949 C C . ASN B 1 485 ? 7.238 8.75 25.188 1 90.38 485 ASN B C 1
ATOM 9951 O O . ASN B 1 485 ? 6.816 9.258 24.156 1 90.38 485 ASN B O 1
ATOM 9955 N N . TYR B 1 486 ? 6.672 7.625 25.672 1 90.12 486 TYR B N 1
ATOM 9956 C CA . TYR B 1 486 ? 5.68 6.793 25 1 90.12 486 TYR B CA 1
ATOM 9957 C C . TYR B 1 486 ? 4.328 7.496 24.953 1 90.12 486 TYR B C 1
ATOM 9959 O O . TYR B 1 486 ? 3.4 7.023 24.281 1 90.12 486 TYR B O 1
ATOM 9967 N N . LYS B 1 487 ? 4.184 8.586 25.578 1 93.19 487 LYS B N 1
ATOM 9968 C CA . LYS B 1 487 ? 2.914 9.305 25.594 1 93.19 487 LYS B CA 1
ATOM 9969 C C . LYS B 1 487 ? 2.896 10.406 24.531 1 93.19 487 LYS B C 1
ATOM 9971 O O . LYS B 1 487 ? 1.896 11.109 24.375 1 93.19 487 LYS B O 1
ATOM 9976 N N . ARG B 1 488 ? 3.951 10.523 23.781 1 93.06 488 ARG B N 1
ATOM 9977 C CA . ARG B 1 488 ? 4.098 11.562 22.766 1 93.06 488 ARG B CA 1
ATOM 9978 C C . ARG B 1 488 ? 3.855 11 21.375 1 93.06 488 ARG B C 1
ATOM 9980 O O . ARG B 1 488 ? 4.254 9.875 21.078 1 93.06 488 ARG B O 1
ATOM 9987 N N . ASN B 1 489 ? 3.078 11.727 20.594 1 93.12 489 ASN B N 1
ATOM 9988 C CA . ASN B 1 489 ? 2.973 11.523 19.156 1 93.12 489 ASN B CA 1
ATOM 9989 C C . ASN B 1 489 ? 3.775 12.57 18.375 1 93.12 489 ASN B C 1
ATOM 9991 O O . ASN B 1 489 ? 3.596 13.773 18.594 1 93.12 489 ASN B O 1
ATOM 9995 N N . VAL B 1 490 ? 4.699 12.031 17.516 1 93.88 490 VAL B N 1
ATOM 9996 C CA . VAL B 1 490 ? 5.664 13 16.984 1 93.88 490 VAL B CA 1
ATOM 9997 C C . VAL B 1 490 ? 5.836 12.789 15.484 1 93.88 490 VAL B C 1
ATOM 9999 O O . VAL B 1 490 ? 5.941 11.656 15.016 1 93.88 490 VAL B O 1
ATOM 10002 N N . LEU B 1 491 ? 5.719 13.781 14.688 1 94.25 491 LEU B N 1
ATOM 10003 C CA . LEU B 1 491 ? 6.262 13.898 13.336 1 94.25 491 LEU B CA 1
ATOM 10004 C C . LEU B 1 491 ? 7.469 14.828 13.312 1 94.25 491 LEU B C 1
ATOM 10006 O O . LEU B 1 491 ? 7.34 16.031 13.602 1 94.25 491 LEU B O 1
ATOM 10010 N N . ARG B 1 492 ? 8.609 14.273 13.086 1 95.19 492 ARG B N 1
ATOM 10011 C CA . ARG B 1 492 ? 9.859 15.031 13.086 1 95.19 492 ARG B CA 1
ATOM 10012 C C . ARG B 1 492 ? 10.664 14.758 11.828 1 95.19 492 ARG B C 1
ATOM 10014 O O . ARG B 1 492 ? 10.797 13.609 11.398 1 95.19 492 ARG B O 1
ATOM 10021 N N . THR B 1 493 ? 11.148 15.836 11.141 1 94.94 493 THR B N 1
ATOM 10022 C CA . THR B 1 493 ? 11.953 15.703 9.93 1 94.94 493 THR B CA 1
ATOM 10023 C C . THR B 1 493 ? 13.438 15.805 10.258 1 94.94 493 THR B C 1
ATOM 10025 O O . THR B 1 493 ? 13.812 16.141 11.391 1 94.94 493 THR B O 1
ATOM 10028 N N . PRO B 1 494 ? 14.297 15.531 9.344 1 92.5 494 PRO B N 1
ATOM 10029 C CA . PRO B 1 494 ? 15.734 15.492 9.609 1 92.5 494 PRO B CA 1
ATOM 10030 C C . PRO B 1 494 ? 16.281 16.828 10.109 1 92.5 494 PRO B C 1
ATOM 10032 O O . PRO B 1 494 ? 17.234 16.859 10.891 1 92.5 494 PRO B O 1
ATOM 10035 N N . SER B 1 495 ? 15.742 17.906 9.68 1 93.5 495 SER B N 1
ATOM 10036 C CA . SER B 1 495 ? 16.203 19.219 10.117 1 93.5 495 SER B CA 1
ATOM 10037 C C . SER B 1 495 ? 15.523 19.641 11.422 1 93.5 495 SER B C 1
ATOM 10039 O O . SER B 1 495 ? 15.664 20.781 11.867 1 93.5 495 SER B O 1
ATOM 10041 N N . ASN B 1 496 ? 14.695 18.828 11.938 1 93.38 496 ASN B N 1
ATOM 10042 C CA . ASN B 1 496 ? 14.023 18.984 13.219 1 93.38 496 ASN B CA 1
ATOM 10043 C C . ASN B 1 496 ? 12.812 19.906 13.102 1 93.38 496 ASN B C 1
ATOM 10045 O O . ASN B 1 496 ? 12.492 20.656 14.031 1 93.38 496 ASN B O 1
ATOM 10049 N N . ASN B 1 497 ? 12.266 20.062 11.945 1 95.06 497 ASN B N 1
ATOM 10050 C CA . ASN B 1 497 ? 10.875 20.5 11.891 1 95.06 497 ASN B CA 1
ATOM 10051 C C . ASN B 1 497 ? 9.953 19.484 12.578 1 95.06 497 ASN B C 1
ATOM 10053 O O . ASN B 1 497 ? 10.047 18.281 12.344 1 95.06 497 ASN B O 1
ATOM 10057 N N . LYS B 1 498 ? 9.117 19.938 13.438 1 93.94 498 LYS B N 1
ATOM 10058 C CA . LYS B 1 498 ? 8.422 18.875 14.164 1 93.94 498 LYS B CA 1
ATOM 10059 C C . LYS B 1 498 ? 7.004 19.281 14.531 1 93.94 498 LYS B C 1
ATOM 10061 O O . LYS B 1 498 ? 6.727 20.469 14.719 1 93.94 498 LYS B O 1
ATOM 10066 N N . LEU B 1 499 ? 6.129 18.438 14.531 1 94.81 499 LEU B N 1
ATOM 10067 C CA . LEU B 1 499 ? 4.793 18.438 15.117 1 94.81 499 LEU B CA 1
ATOM 10068 C C . LEU B 1 499 ? 4.703 17.422 16.25 1 94.81 499 LEU B C 1
ATOM 10070 O O . LEU B 1 499 ? 4.859 16.219 16.031 1 94.81 499 LEU B O 1
ATOM 10074 N N . ARG B 1 500 ? 4.547 17.859 17.438 1 95.38 500 ARG B N 1
ATOM 10075 C CA . ARG B 1 500 ? 4.496 17 18.609 1 95.38 500 ARG B CA 1
ATOM 10076 C C . ARG B 1 500 ? 3.158 17.125 19.328 1 95.38 500 ARG B C 1
ATOM 10078 O O . ARG B 1 500 ? 2.684 18.234 19.578 1 95.38 500 ARG B O 1
ATOM 10085 N N . LEU B 1 501 ? 2.494 16.062 19.672 1 95.38 501 LEU B N 1
ATOM 10086 C CA . LEU B 1 501 ? 1.243 15.977 20.406 1 95.38 501 LEU B CA 1
ATOM 10087 C C . LEU B 1 501 ? 1.425 15.156 21.688 1 95.38 501 LEU B C 1
ATOM 10089 O O . LEU B 1 501 ? 1.742 13.969 21.625 1 95.38 501 LEU B O 1
ATOM 10093 N N . GLU B 1 502 ? 1.23 15.742 22.797 1 94.62 502 GLU B N 1
ATOM 10094 C CA . GLU B 1 502 ? 1.383 15.086 24.094 1 94.62 502 GLU B CA 1
ATOM 10095 C C . GLU B 1 502 ? 0.033 14.641 24.641 1 94.62 502 GLU B C 1
ATOM 10097 O O . GLU B 1 502 ? -0.885 15.445 24.781 1 94.62 502 GLU B O 1
ATOM 10102 N N . ASP B 1 503 ? -0.045 13.375 25.031 1 94.56 503 ASP B N 1
ATOM 10103 C CA . ASP B 1 503 ? -1.31 12.82 25.5 1 94.56 503 ASP B CA 1
ATOM 10104 C C . ASP B 1 503 ? -1.287 12.617 27.016 1 94.56 503 ASP B C 1
ATOM 10106 O O . ASP B 1 503 ? -2.281 12.188 27.609 1 94.56 503 ASP B O 1
ATOM 10110 N N . GLU B 1 504 ? -0.155 12.875 27.625 1 94 504 GLU B N 1
ATOM 10111 C CA . GLU B 1 504 ? -0.134 12.711 29.078 1 94 504 GLU B CA 1
ATOM 10112 C C . GLU B 1 504 ? -1.268 13.492 29.734 1 94 504 GLU B C 1
ATOM 10114 O O . GLU B 1 504 ? -1.379 14.711 29.547 1 94 504 GLU B O 1
ATOM 10119 N N . ARG B 1 505 ? -2.066 12.703 30.484 1 95 505 ARG B N 1
ATOM 10120 C CA . ARG B 1 505 ? -3.242 13.32 31.094 1 95 505 ARG B CA 1
ATOM 10121 C C . ARG B 1 505 ? -2.844 14.438 32.062 1 95 505 ARG B C 1
ATOM 10123 O O . ARG B 1 505 ? -1.981 14.25 32.906 1 95 505 ARG B O 1
ATOM 10130 N N . GLY B 1 506 ? -3.369 15.641 31.812 1 94.38 506 GLY B N 1
ATOM 10131 C CA . GLY B 1 506 ? -3.088 16.828 32.625 1 94.38 506 GLY B CA 1
ATOM 10132 C C . GLY B 1 506 ? -1.966 17.672 32.062 1 94.38 506 GLY B C 1
ATOM 10133 O O . GLY B 1 506 ? -1.722 18.781 32.531 1 94.38 506 GLY B O 1
ATOM 10134 N N . LYS B 1 507 ? -1.307 17.203 31.109 1 95 507 LYS B N 1
ATOM 10135 C CA . LYS B 1 507 ? -0.208 17.938 30.5 1 95 507 LYS B CA 1
ATOM 10136 C C . LYS B 1 507 ? -0.334 17.938 28.969 1 95 507 LYS B C 1
ATOM 10138 O O . LYS B 1 507 ? 0.671 17.906 28.266 1 95 507 LYS B O 1
ATOM 10143 N N . GLU B 1 508 ? -1.53 17.812 28.469 1 96.44 508 GLU B N 1
ATOM 10144 C CA . GLU B 1 508 ? -1.772 17.734 27.031 1 96.44 508 GLU B CA 1
ATOM 10145 C C . GLU B 1 508 ? -1.333 19.016 26.328 1 96.44 508 GLU B C 1
ATOM 10147 O O . GLU B 1 508 ? -1.542 20.109 26.844 1 96.44 508 GLU B O 1
ATOM 10152 N N . HIS B 1 509 ? -0.624 18.859 25.203 1 95.81 509 HIS B N 1
ATOM 10153 C CA . HIS B 1 509 ? -0.252 20.047 24.453 1 95.81 509 HIS B CA 1
ATOM 10154 C C . HIS B 1 509 ? 0.138 19.703 23.016 1 95.81 509 HIS B C 1
ATOM 10156 O O . HIS B 1 509 ? 0.281 18.516 22.688 1 95.81 509 HIS B O 1
ATOM 10162 N N . ILE B 1 510 ? 0.188 20.641 22.172 1 96.5 510 ILE B N 1
ATOM 10163 C CA . ILE B 1 510 ? 0.628 20.562 20.781 1 96.5 510 ILE B CA 1
ATOM 10164 C C . ILE B 1 510 ? 1.764 21.547 20.531 1 96.5 510 ILE B C 1
ATOM 10166 O O . ILE B 1 510 ? 1.722 22.688 21.016 1 96.5 510 ILE B O 1
ATOM 10170 N N . LYS B 1 511 ? 2.766 21.109 19.844 1 95.81 511 LYS B N 1
ATOM 10171 C CA . LYS B 1 511 ? 3.898 21.953 19.516 1 95.81 511 LYS B CA 1
ATOM 10172 C C . LYS B 1 511 ? 4.238 21.859 18.031 1 95.81 511 LYS B C 1
ATOM 10174 O O . LYS B 1 511 ? 4.379 20.75 17.484 1 95.81 511 LYS B O 1
ATOM 10179 N N . LEU B 1 512 ? 4.289 22.938 17.344 1 95.94 512 LEU B N 1
ATOM 10180 C CA . LEU B 1 512 ? 4.816 23.094 15.984 1 95.94 512 LEU B CA 1
ATOM 10181 C C . LEU B 1 512 ? 6.059 23.969 15.984 1 95.94 512 LEU B C 1
ATOM 10183 O O . LEU B 1 512 ? 6.004 25.125 16.406 1 95.94 512 LEU B O 1
ATOM 10187 N N . SER B 1 513 ? 7.172 23.438 15.508 1 95.69 513 SER B N 1
ATOM 10188 C CA . SER B 1 513 ? 8.398 24.219 15.703 1 95.69 513 SER B CA 1
ATOM 10189 C C . SER B 1 513 ? 9.398 23.969 14.586 1 95.69 513 SER B C 1
ATOM 10191 O O . SER B 1 513 ? 9.43 22.891 13.992 1 95.69 513 SER B O 1
ATOM 10193 N N . THR B 1 514 ? 10.18 24.922 14.18 1 95.94 514 THR B N 1
ATOM 10194 C CA . THR B 1 514 ? 11.32 24.859 13.273 1 95.94 514 THR B CA 1
ATOM 10195 C C . THR B 1 514 ? 12.523 25.578 13.867 1 95.94 514 THR B C 1
ATOM 10197 O O . THR B 1 514 ? 12.359 26.562 14.609 1 95.94 514 THR B O 1
ATOM 10200 N N . GLU B 1 515 ? 13.664 25.234 13.562 1 92.44 515 GLU B N 1
ATOM 10201 C CA . GLU B 1 515 ? 14.883 25.766 14.172 1 92.44 515 GLU B CA 1
ATOM 10202 C C . GLU B 1 515 ? 15.445 26.922 13.352 1 92.44 515 GLU B C 1
ATOM 10204 O O . GLU B 1 515 ? 16.391 27.594 13.773 1 92.44 515 GLU B O 1
ATOM 10209 N N . TYR B 1 516 ? 14.836 27.219 12.344 1 90.81 516 TYR B N 1
ATOM 10210 C CA . TYR B 1 516 ? 15.352 28.281 11.484 1 90.81 516 TYR B CA 1
ATOM 10211 C C . TYR B 1 516 ? 15.422 29.609 12.242 1 90.81 516 TYR B C 1
ATOM 10213 O O . TYR B 1 516 ? 14.484 29.984 12.945 1 90.81 516 TYR B O 1
ATOM 10221 N N . GLY B 1 517 ? 16.547 30.391 11.969 1 83.06 517 GLY B N 1
ATOM 10222 C CA . GLY B 1 517 ? 16.703 31.719 12.547 1 83.06 517 GLY B CA 1
ATOM 10223 C C . GLY B 1 517 ? 16.688 31.719 14.062 1 83.06 517 GLY B C 1
ATOM 10224 O O . GLY B 1 517 ? 16.438 32.75 14.688 1 83.06 517 GLY B O 1
ATOM 10225 N N . GLY B 1 518 ? 17.047 30.672 14.672 1 87.19 518 GLY B N 1
ATOM 10226 C CA . GLY B 1 518 ? 16.922 30.469 16.109 1 87.19 518 GLY B CA 1
ATOM 10227 C C . GLY B 1 518 ? 15.836 29.484 16.484 1 87.19 518 GLY B C 1
ATOM 10228 O O . GLY B 1 518 ? 16.078 28.281 16.578 1 87.19 518 GLY B O 1
ATOM 10229 N N . LYS B 1 519 ? 14.586 29.969 16.562 1 91.31 519 LYS B N 1
ATOM 10230 C CA . LYS B 1 519 ? 13.453 29.078 16.828 1 91.31 519 LYS B CA 1
ATOM 10231 C C . LYS B 1 519 ? 12.125 29.797 16.578 1 91.31 519 LYS B C 1
ATOM 10233 O O . LYS B 1 519 ? 11.945 30.938 17 1 91.31 519 LYS B O 1
ATOM 10238 N N . SER B 1 520 ? 11.398 29.234 15.781 1 94.31 520 SER B N 1
ATOM 10239 C CA . SER B 1 520 ? 10.016 29.656 15.586 1 94.31 520 SER B CA 1
ATOM 10240 C C . SER B 1 520 ? 9.047 28.547 15.945 1 94.31 520 SER B C 1
ATOM 10242 O O . SER B 1 520 ? 9.203 27.406 15.492 1 94.31 520 SER B O 1
ATOM 10244 N N . GLN B 1 521 ? 8.07 28.906 16.797 1 94.75 521 GLN B N 1
ATOM 10245 C CA . GLN B 1 521 ? 7.227 27.797 17.234 1 94.75 521 GLN B CA 1
ATOM 10246 C C . GLN B 1 521 ? 5.828 28.281 17.609 1 94.75 521 GLN B C 1
ATOM 10248 O O . GLN B 1 521 ? 5.633 29.453 17.906 1 94.75 521 GLN B O 1
ATOM 10253 N N . LEU B 1 522 ? 4.91 27.453 17.469 1 95.56 522 LEU B N 1
ATOM 10254 C CA . LEU B 1 522 ? 3.553 27.547 18 1 95.56 522 LEU B CA 1
ATOM 10255 C C . LEU B 1 522 ? 3.299 26.484 19.047 1 95.56 522 LEU B C 1
ATOM 10257 O O . LEU B 1 522 ? 3.463 25.281 18.781 1 95.56 522 LEU B O 1
ATOM 10261 N N . ASN B 1 523 ? 3 26.922 20.219 1 95.38 523 ASN B N 1
ATOM 10262 C CA . ASN B 1 523 ? 2.688 26.016 21.328 1 95.38 523 ASN B CA 1
ATOM 10263 C C . ASN B 1 523 ? 1.251 26.203 21.812 1 95.38 523 ASN B C 1
ATOM 10265 O O . ASN B 1 523 ? 0.756 27.328 21.891 1 95.38 523 ASN B O 1
ATOM 10269 N N . LEU B 1 524 ? 0.61 25.125 22.109 1 96.12 524 LEU B N 1
ATOM 10270 C CA . LEU B 1 524 ? -0.768 25.141 22.578 1 96.12 524 LEU B CA 1
ATOM 10271 C C . LEU B 1 524 ? -0.932 24.219 23.781 1 96.12 524 LEU B C 1
ATOM 10273 O O . LEU B 1 524 ? -0.444 23.078 23.766 1 96.12 524 LEU B O 1
ATOM 10277 N N . GLY B 1 525 ? -1.566 24.703 24.891 1 95.75 525 GLY B N 1
ATOM 10278 C CA . GLY B 1 525 ? -1.878 23.859 26.031 1 95.75 525 GLY B CA 1
ATOM 10279 C C . GLY B 1 525 ? -0.884 24.016 27.172 1 95.75 525 GLY B C 1
ATOM 10280 O O . GLY B 1 525 ? -0.638 25.125 27.641 1 95.75 525 GLY B O 1
ATOM 10281 N N . HIS B 1 526 ? -0.409 22.859 27.594 1 94.94 526 HIS B N 1
ATOM 10282 C CA . HIS B 1 526 ? 0.646 22.828 28.594 1 94.94 526 HIS B CA 1
ATOM 10283 C C . HIS B 1 526 ? 2.02 23.016 27.969 1 94.94 526 HIS B C 1
ATOM 10285 O O . HIS B 1 526 ? 2.539 22.094 27.328 1 94.94 526 HIS B O 1
ATOM 10291 N N . LEU B 1 527 ? 2.59 24.078 28.109 1 93.06 527 LEU B N 1
ATOM 10292 C CA . LEU B 1 527 ? 3.822 24.422 27.406 1 93.06 527 LEU B CA 1
ATOM 10293 C C . LEU B 1 527 ? 5.043 23.953 28.203 1 93.06 527 LEU B C 1
ATOM 10295 O O . LEU B 1 527 ? 5.117 24.172 29.422 1 93.06 527 LEU B O 1
ATOM 10299 N N . VAL B 1 528 ? 5.93 23.344 27.531 1 90 528 VAL B N 1
ATOM 10300 C CA . VAL B 1 528 ? 7.121 22.812 28.188 1 90 528 VAL B CA 1
ATOM 10301 C C . VAL B 1 528 ? 8.367 23.234 27.422 1 90 528 VAL B C 1
ATOM 10303 O O . VAL B 1 528 ? 8.289 23.625 26.266 1 90 528 VAL B O 1
ATOM 10306 N N . ASP B 1 529 ? 9.5 23.156 28.062 1 86.31 529 ASP B N 1
ATOM 10307 C CA . ASP B 1 529 ? 10.773 23.438 27.406 1 86.31 529 ASP B CA 1
ATOM 10308 C C . ASP B 1 529 ? 11.406 22.156 26.875 1 86.31 529 ASP B C 1
ATOM 10310 O O . ASP B 1 529 ? 10.742 21.125 26.766 1 86.31 529 ASP B O 1
ATOM 10314 N N . ASN B 1 530 ? 12.664 22.281 26.422 1 81.69 530 ASN B N 1
ATOM 10315 C CA . ASN B 1 530 ? 13.367 21.156 25.812 1 81.69 530 ASN B CA 1
ATOM 10316 C C . ASN B 1 530 ? 13.602 20.031 26.812 1 81.69 530 ASN B C 1
ATOM 10318 O O . ASN B 1 530 ? 13.766 18.875 26.422 1 81.69 530 ASN B O 1
ATOM 10322 N N . GLU B 1 531 ? 13.586 20.344 28.125 1 82.31 531 GLU B N 1
ATOM 10323 C CA . GLU B 1 531 ? 13.789 19.359 29.172 1 82.31 531 GLU B CA 1
ATOM 10324 C C . GLU B 1 531 ? 12.461 18.891 29.766 1 82.31 531 GLU B C 1
ATOM 10326 O O . GLU B 1 531 ? 12.43 18.25 30.812 1 82.31 531 GLU B O 1
ATOM 10331 N N . LYS B 1 532 ? 11.336 19.25 29.172 1 84.06 532 LYS B N 1
ATOM 10332 C CA . LYS B 1 532 ? 9.984 18.844 29.547 1 84.06 532 LYS B CA 1
ATOM 10333 C C . LYS B 1 532 ? 9.547 19.531 30.844 1 84.06 532 LYS B C 1
ATOM 10335 O O . LYS B 1 532 ? 8.648 19.047 31.531 1 84.06 532 LYS B O 1
ATOM 10340 N N . GLN B 1 533 ? 10.25 20.562 31.125 1 88.5 533 GLN B N 1
ATOM 10341 C CA . GLN B 1 533 ? 9.805 21.359 32.25 1 88.5 533 GLN B CA 1
ATOM 10342 C C . GLN B 1 533 ? 8.742 22.375 31.844 1 88.5 533 GLN B C 1
ATOM 10344 O O . GLN B 1 533 ? 8.805 22.953 30.75 1 88.5 533 GLN B O 1
ATOM 10349 N N . PRO B 1 534 ? 7.797 22.5 32.75 1 91.25 534 PRO B N 1
ATOM 10350 C CA . PRO B 1 534 ? 6.707 23.422 32.406 1 91.25 534 PRO B CA 1
ATOM 10351 C C . PRO B 1 534 ? 7.18 24.859 32.219 1 91.25 534 PRO B C 1
ATOM 10353 O O . PRO B 1 534 ? 7.957 25.375 33.031 1 91.25 534 PRO B O 1
ATOM 10356 N N . ARG B 1 535 ? 6.738 25.5 31.25 1 90.94 535 ARG B N 1
ATOM 10357 C CA . ARG B 1 535 ? 7.051 26.891 30.953 1 90.94 535 ARG B CA 1
ATOM 10358 C C . ARG B 1 535 ? 5.812 27.766 31.078 1 90.94 535 ARG B C 1
ATOM 10360 O O . ARG B 1 535 ? 5.922 29 31.172 1 90.94 535 ARG B O 1
ATOM 10367 N N . GLY B 1 536 ? 4.629 27.203 31.047 1 91.44 536 GLY B N 1
ATOM 10368 C CA . GLY B 1 536 ? 3.379 27.938 31.109 1 91.44 536 GLY B CA 1
ATOM 10369 C C . GLY B 1 536 ? 2.207 27.188 30.5 1 91.44 536 GLY B C 1
ATOM 10370 O O . GLY B 1 536 ? 2.289 25.984 30.281 1 91.44 536 GLY B O 1
ATOM 10371 N N . GLU B 1 537 ? 1.072 27.922 30.422 1 93.5 537 GLU B N 1
ATOM 10372 C CA . GLU B 1 537 ? -0.134 27.359 29.828 1 93.5 537 GLU B CA 1
ATOM 10373 C C . GLU B 1 537 ? -0.78 28.328 28.844 1 93.5 537 GLU B C 1
ATOM 10375 O O . GLU B 1 537 ? -0.479 29.516 28.859 1 93.5 537 GLU B O 1
ATOM 10380 N N . GLY B 1 538 ? -1.674 27.797 27.922 1 93.94 538 GLY B N 1
ATOM 10381 C CA . GLY B 1 538 ? -2.295 28.609 26.891 1 93.94 538 GLY B CA 1
ATOM 10382 C C . GLY B 1 538 ? -1.637 28.453 25.531 1 93.94 538 GLY B C 1
ATOM 10383 O O . GLY B 1 538 ? -1.354 27.328 25.094 1 93.94 538 GLY B O 1
ATOM 10384 N N . PHE B 1 539 ? -1.49 29.641 24.781 1 94.38 539 PHE B N 1
ATOM 10385 C CA . PHE B 1 539 ? -0.789 29.547 23.516 1 94.38 539 PHE B CA 1
ATOM 10386 C C . PHE B 1 539 ? 0.392 30.516 23.469 1 94.38 539 PHE B C 1
ATOM 10388 O O . PHE B 1 539 ? 0.385 31.531 24.156 1 94.38 539 PHE B O 1
ATOM 10395 N N . GLU B 1 540 ? 1.366 30.094 22.812 1 94.12 540 GLU B N 1
ATOM 10396 C CA . GLU B 1 540 ? 2.516 30.953 22.516 1 94.12 540 GLU B CA 1
ATOM 10397 C C . GLU B 1 540 ? 2.934 30.828 21.062 1 94.12 540 GLU B C 1
ATOM 10399 O O . GLU B 1 540 ? 3.24 29.734 20.578 1 94.12 540 GLU B O 1
ATOM 10404 N N . LEU B 1 541 ? 2.723 31.875 20.344 1 94.62 541 LEU B N 1
ATOM 10405 C CA . LEU B 1 541 ? 3.318 32.031 19.016 1 94.62 541 LEU B CA 1
ATOM 10406 C C . LEU B 1 541 ? 4.57 32.875 19.094 1 94.62 541 LEU B C 1
ATOM 10408 O O . LEU B 1 541 ? 4.488 34.094 19.375 1 94.62 541 LEU B O 1
ATOM 10412 N N . ARG B 1 542 ? 5.707 32.281 18.875 1 93.31 542 ARG B N 1
ATOM 10413 C CA . ARG B 1 542 ? 6.938 33.031 19.141 1 93.31 542 ARG B CA 1
ATOM 10414 C C . ARG B 1 542 ? 7.98 32.75 18.078 1 93.31 542 ARG B C 1
ATOM 10416 O O . ARG B 1 542 ? 7.961 31.688 17.438 1 93.31 542 ARG B O 1
ATOM 10423 N N . THR B 1 543 ? 8.938 33.656 17.859 1 94.31 543 THR B N 1
ATOM 10424 C CA . THR B 1 543 ? 10.07 33.531 16.953 1 94.31 543 THR B CA 1
ATOM 10425 C C . THR B 1 543 ? 11.25 34.375 17.422 1 94.31 543 THR B C 1
ATOM 10427 O O . THR B 1 543 ? 11.062 35.344 18.203 1 94.31 543 THR B O 1
ATOM 10430 N N . ASP B 1 544 ? 12.367 34 17.094 1 93.56 544 ASP B N 1
ATOM 10431 C CA . ASP B 1 544 ? 13.547 34.844 17.328 1 93.56 544 ASP B CA 1
ATOM 10432 C C . ASP B 1 544 ? 13.773 35.812 16.172 1 93.56 544 ASP B C 1
ATOM 10434 O O . ASP B 1 544 ? 14.695 36.625 16.219 1 93.56 544 ASP B O 1
ATOM 10438 N N . SER B 1 545 ? 12.859 35.781 15.273 1 93.69 545 SER B N 1
ATOM 10439 C CA . SER B 1 545 ? 12.914 36.656 14.117 1 93.69 545 SER B CA 1
ATOM 10440 C C . SER B 1 545 ? 11.711 37.594 14.078 1 93.69 545 SER B C 1
ATOM 10442 O O . SER B 1 545 ? 11.336 38.188 15.102 1 93.69 545 SER B O 1
ATOM 10444 N N . PHE B 1 546 ? 11.109 37.75 12.875 1 92.94 546 PHE B N 1
ATOM 10445 C CA . PHE B 1 546 ? 10.039 38.75 12.727 1 92.94 546 PHE B CA 1
ATOM 10446 C C . PHE B 1 546 ? 8.68 38.062 12.844 1 92.94 546 PHE B C 1
ATOM 10448 O O . PHE B 1 546 ? 8.492 36.938 12.375 1 92.94 546 PHE B O 1
ATOM 10455 N N . GLY B 1 547 ? 7.762 38.75 13.539 1 94 547 GLY B N 1
ATOM 10456 C CA . GLY B 1 547 ? 6.395 38.281 13.625 1 94 547 GLY B CA 1
ATOM 10457 C C . GLY B 1 547 ? 5.395 39.156 12.93 1 94 547 GLY B C 1
ATOM 10458 O O . GLY B 1 547 ? 5.5 40.406 13 1 94 547 GLY B O 1
ATOM 10459 N N . VAL B 1 548 ? 4.512 38.562 12.141 1 94.56 548 VAL B N 1
ATOM 10460 C CA . VAL B 1 548 ? 3.51 39.344 11.422 1 94.56 548 VAL B CA 1
ATOM 10461 C C . VAL B 1 548 ? 2.127 38.719 11.641 1 94.56 548 VAL B C 1
ATOM 10463 O O . VAL B 1 548 ? 1.943 37.531 11.477 1 94.56 548 VAL B O 1
ATOM 10466 N N . LEU B 1 549 ? 1.155 39.531 12.055 1 94.5 549 LEU B N 1
ATOM 10467 C CA . LEU B 1 549 ? -0.266 39.219 12.031 1 94.5 549 LEU B CA 1
ATOM 10468 C C . LEU B 1 549 ? -0.997 40.031 10.977 1 94.5 549 LEU B C 1
ATOM 10470 O O . LEU B 1 549 ? -0.963 41.25 11.008 1 94.5 549 LEU B O 1
ATOM 10474 N N . ARG B 1 550 ? -1.654 39.375 9.992 1 93.81 550 ARG B N 1
ATOM 10475 C CA . ARG B 1 550 ? -2.297 40.062 8.891 1 93.81 550 ARG B CA 1
ATOM 10476 C C . ARG B 1 550 ? -3.688 39.5 8.609 1 93.81 550 ARG B C 1
ATOM 10478 O O . ARG B 1 550 ? -3.852 38.312 8.453 1 93.81 550 ARG B O 1
ATOM 10485 N N . ALA B 1 551 ? -4.73 40.281 8.625 1 94.19 551 ALA B N 1
ATOM 10486 C CA . ALA B 1 551 ? -6.094 39.938 8.242 1 94.19 551 ALA B CA 1
ATOM 10487 C C . ALA B 1 551 ? -6.703 41.031 7.352 1 94.19 551 ALA B C 1
ATOM 10489 O O . ALA B 1 551 ? -6.84 42.188 7.766 1 94.19 551 ALA B O 1
ATOM 10490 N N . GLU B 1 552 ? -7.082 40.656 6.18 1 92.12 552 GLU B N 1
ATOM 10491 C CA . GLU B 1 552 ? -7.555 41.625 5.195 1 92.12 552 GLU B CA 1
ATOM 10492 C C . GLU B 1 552 ? -8.875 42.25 5.629 1 92.12 552 GLU B C 1
ATOM 10494 O O . GLU B 1 552 ? -9.078 43.438 5.461 1 92.12 552 GLU B O 1
ATOM 10499 N N . LYS B 1 553 ? -9.805 41.531 6.211 1 91.81 553 LYS B N 1
ATOM 10500 C CA . LYS B 1 553 ? -11.141 42.031 6.531 1 91.81 553 LYS B CA 1
ATOM 10501 C C . LYS B 1 553 ? -11.18 42.625 7.941 1 91.81 553 LYS B C 1
ATOM 10503 O O . LYS B 1 553 ? -12.195 43.156 8.352 1 91.81 553 LYS B O 1
ATOM 10508 N N . GLY B 1 554 ? -10.078 42.5 8.602 1 92.56 554 GLY B N 1
ATOM 10509 C CA . GLY B 1 554 ? -10.008 43.094 9.93 1 92.56 554 GLY B CA 1
ATOM 10510 C C . GLY B 1 554 ? -9.469 42.125 10.977 1 92.56 554 GLY B C 1
ATOM 10511 O O . GLY B 1 554 ? -9.492 40.906 10.773 1 92.56 554 GLY B O 1
ATOM 10512 N N . LEU B 1 555 ? -8.977 42.688 12.078 1 93.75 555 LEU B N 1
ATOM 10513 C CA . LEU B 1 555 ? -8.375 41.938 13.164 1 93.75 555 LEU B CA 1
ATOM 10514 C C . LEU B 1 555 ? -9.023 42.281 14.5 1 93.75 555 LEU B C 1
ATOM 10516 O O . LEU B 1 555 ? -9.25 43.438 14.805 1 93.75 555 LEU B O 1
ATOM 10520 N N . PHE B 1 556 ? -9.508 41.281 15.211 1 92.44 556 PHE B N 1
ATOM 10521 C CA . PHE B 1 556 ? -10.094 41.438 16.531 1 92.44 556 PHE B CA 1
ATOM 10522 C C . PHE B 1 556 ? -9.242 40.75 17.594 1 92.44 556 PHE B C 1
ATOM 10524 O O . PHE B 1 556 ? -9.07 39.531 17.547 1 92.44 556 PHE B O 1
ATOM 10531 N N . ILE B 1 557 ? -8.602 41.531 18.469 1 93.81 557 ILE B N 1
ATOM 10532 C CA . ILE B 1 557 ? -7.809 41 19.562 1 93.81 557 ILE B CA 1
ATOM 10533 C C . ILE B 1 557 ? -8.516 41.25 20.891 1 93.81 557 ILE B C 1
ATOM 10535 O O . ILE B 1 557 ? -8.773 42.406 21.234 1 93.81 557 ILE B O 1
ATOM 10539 N N . THR B 1 558 ? -8.82 40.156 21.656 1 92.94 558 THR B N 1
ATOM 10540 C CA . THR B 1 558 ? -9.656 40.406 22.828 1 92.94 558 THR B CA 1
ATOM 10541 C C . THR B 1 558 ? -9.273 39.469 23.969 1 92.94 558 THR B C 1
ATOM 10543 O O . THR B 1 558 ? -8.781 38.344 23.734 1 92.94 558 THR B O 1
ATOM 10546 N N . ALA B 1 559 ? -9.453 39.875 25.203 1 93.25 559 ALA B N 1
ATOM 10547 C CA . ALA B 1 559 ? -9.312 39.062 26.406 1 93.25 559 ALA B CA 1
ATOM 10548 C C . ALA B 1 559 ? -10.672 38.656 26.969 1 93.25 559 ALA B C 1
ATOM 10550 O O . ALA B 1 559 ? -10.766 38.156 28.094 1 93.25 559 ALA B O 1
ATOM 10551 N N . ASP B 1 560 ? -11.695 38.938 26.172 1 90.44 560 ASP B N 1
ATOM 10552 C CA . ASP B 1 560 ? -13.023 38.438 26.547 1 90.44 560 ASP B CA 1
ATOM 10553 C C . ASP B 1 560 ? -13.133 36.938 26.312 1 90.44 560 ASP B C 1
ATOM 10555 O O . ASP B 1 560 ? -12.984 36.469 25.172 1 90.44 560 ASP B O 1
ATOM 10559 N N . GLY B 1 561 ? -13.508 36.281 27.391 1 87.94 561 GLY B N 1
ATOM 10560 C CA . GLY B 1 561 ? -13.477 34.844 27.297 1 87.94 561 GLY B CA 1
ATOM 10561 C C . GLY B 1 561 ? -14.711 34.25 26.625 1 87.94 561 GLY B C 1
ATOM 10562 O O . GLY B 1 561 ? -15.789 34.875 26.672 1 87.94 561 GLY B O 1
ATOM 10563 N N . GLN B 1 562 ? -14.539 33.219 25.922 1 87.81 562 GLN B N 1
ATOM 10564 C CA . GLN B 1 562 ? -15.555 32.281 25.422 1 87.81 562 GLN B CA 1
ATOM 10565 C C . GLN B 1 562 ? -15.266 30.859 25.859 1 87.81 562 GLN B C 1
ATOM 10567 O O . GLN B 1 562 ? -14.539 30.141 25.172 1 87.81 562 GLN B O 1
ATOM 10572 N N . ALA B 1 563 ? -15.945 30.516 26.906 1 87.31 563 ALA B N 1
ATOM 10573 C CA . ALA B 1 563 ? -15.625 29.219 27.469 1 87.31 563 ALA B CA 1
ATOM 10574 C C . ALA B 1 563 ? -15.773 28.109 26.438 1 87.31 563 ALA B C 1
ATOM 10576 O O . ALA B 1 563 ? -16.781 28.031 25.734 1 87.31 563 ALA B O 1
ATOM 10577 N N . LYS B 1 564 ? -14.836 27.281 26.266 1 88.12 564 LYS B N 1
ATOM 10578 C CA . LYS B 1 564 ? -14.773 26.109 25.406 1 88.12 564 LYS B CA 1
ATOM 10579 C C . LYS B 1 564 ? -15.133 26.453 23.953 1 88.12 564 LYS B C 1
ATOM 10581 O O . LYS B 1 564 ? -15.781 25.672 23.266 1 88.12 564 LYS B O 1
ATOM 10586 N N . ALA B 1 565 ? -14.812 27.719 23.688 1 85.94 565 ALA B N 1
ATOM 10587 C CA . ALA B 1 565 ? -15.008 28.203 22.312 1 85.94 565 ALA B CA 1
ATOM 10588 C C . ALA B 1 565 ? -16.484 28.156 21.922 1 85.94 565 ALA B C 1
ATOM 10590 O O . ALA B 1 565 ? -16.812 27.781 20.797 1 85.94 565 ALA B O 1
ATOM 10591 N N . GLN B 1 566 ? -17.25 28.359 22.938 1 85.88 566 GLN B N 1
ATOM 10592 C CA . GLN B 1 566 ? -18.672 28.438 22.656 1 85.88 566 GLN B CA 1
ATOM 10593 C C . GLN B 1 566 ? -19.062 29.812 22.156 1 85.88 566 GLN B C 1
ATOM 10595 O O . GLN B 1 566 ? -18.469 30.812 22.547 1 85.88 566 GLN B O 1
ATOM 10600 N N . GLY B 1 567 ? -19.656 29.859 20.922 1 84.94 567 GLY B N 1
ATOM 10601 C CA . GLY B 1 567 ? -20.109 31.125 20.375 1 84.94 567 GLY B CA 1
ATOM 10602 C C . GLY B 1 567 ? -19.484 31.453 19.031 1 84.94 567 GLY B C 1
ATOM 10603 O O . GLY B 1 567 ? -18.625 30.719 18.547 1 84.94 567 GLY B O 1
ATOM 10604 N N . GLN B 1 568 ? -19.875 32.625 18.594 1 90.62 568 GLN B N 1
ATOM 10605 C CA . GLN B 1 568 ? -19.375 33.031 17.297 1 90.62 568 GLN B CA 1
ATOM 10606 C C . GLN B 1 568 ? -17.984 33.656 17.422 1 90.62 568 GLN B C 1
ATOM 10608 O O . GLN B 1 568 ? -17.672 34.312 18.422 1 90.62 568 GLN B O 1
ATOM 10613 N N . VAL B 1 569 ? -17.156 33.438 16.438 1 87.88 569 VAL B N 1
ATOM 10614 C CA . VAL B 1 569 ? -15.766 33.906 16.453 1 87.88 569 VAL B CA 1
ATOM 10615 C C . VAL B 1 569 ? -15.734 35.406 16.562 1 87.88 569 VAL B C 1
ATOM 10617 O O . VAL B 1 569 ? -14.875 35.969 17.234 1 87.88 569 VAL B O 1
ATOM 10620 N N . LEU B 1 570 ? -16.703 36.031 15.977 1 88.06 570 LEU B N 1
ATOM 10621 C CA . LEU B 1 570 ? -16.703 37.469 15.961 1 88.06 570 LEU B CA 1
ATOM 10622 C C . LEU B 1 570 ? -17.625 38.031 17.047 1 88.06 570 LEU B C 1
ATOM 10624 O O . LEU B 1 570 ? -18 39.219 17 1 88.06 570 LEU B O 1
ATOM 10628 N N . GLU B 1 571 ? -17.938 37.219 17.984 1 87.81 571 GLU B N 1
ATOM 10629 C CA . GLU B 1 571 ? -18.719 37.75 19.094 1 87.81 571 GLU B CA 1
ATOM 10630 C C . GLU B 1 571 ? -17.953 38.875 19.812 1 87.81 571 GLU B C 1
ATOM 10632 O O . GLU B 1 571 ? -16.891 38.625 20.391 1 87.81 571 GLU B O 1
ATOM 10637 N N . MET B 1 572 ? -18.484 40.062 19.719 1 89.94 572 MET B N 1
ATOM 10638 C CA . MET B 1 572 ? -17.797 41.219 20.281 1 89.94 572 MET B CA 1
ATOM 10639 C C . MET B 1 572 ? -18.766 42.094 21.062 1 89.94 572 MET B C 1
ATOM 10641 O O . MET B 1 572 ? -18.531 43.312 21.203 1 89.94 572 MET B O 1
ATOM 10645 N N . GLN B 1 573 ? -19.734 41.531 21.484 1 88.12 573 GLN B N 1
ATOM 10646 C CA . GLN B 1 573 ? -20.75 42.312 22.188 1 88.12 573 GLN B CA 1
ATOM 10647 C C . GLN B 1 573 ? -20.156 43.031 23.391 1 88.12 573 GLN B C 1
ATOM 10649 O O . GLN B 1 573 ? -20.453 44.188 23.625 1 88.12 573 GLN B O 1
ATOM 10654 N N . PRO B 1 574 ? -19.391 42.375 24.219 1 88.56 574 PRO B N 1
ATOM 10655 C CA . PRO B 1 574 ? -18.797 43.094 25.344 1 88.56 574 PRO B CA 1
ATOM 10656 C C . PRO B 1 574 ? -17.969 44.312 24.891 1 88.56 574 PRO B C 1
ATOM 10658 O O . PRO B 1 574 ? -18 45.375 25.516 1 88.56 574 PRO B O 1
ATOM 10661 N N . ALA B 1 575 ? -17.266 44.188 23.844 1 89.19 575 ALA B N 1
ATOM 10662 C CA . ALA B 1 575 ? -16.422 45.281 23.328 1 89.19 575 ALA B CA 1
ATOM 10663 C C . ALA B 1 575 ? -17.266 46.438 22.781 1 89.19 575 ALA B C 1
ATOM 10665 O O . ALA B 1 575 ? -16.953 47.594 23.016 1 89.19 575 ALA B O 1
ATOM 10666 N N . ILE B 1 576 ? -18.25 46.094 22.125 1 88.31 576 ILE B N 1
ATOM 10667 C CA . ILE B 1 576 ? -19.141 47.125 21.547 1 88.31 576 ILE B CA 1
ATOM 10668 C C . ILE B 1 576 ? -19.859 47.875 22.656 1 88.31 576 ILE B C 1
ATOM 10670 O O . ILE B 1 576 ? -20.109 49.062 22.547 1 88.31 576 ILE B O 1
ATOM 10674 N N . SER B 1 577 ? -20.219 47.156 23.641 1 89.12 577 SER B N 1
ATOM 10675 C CA . SER B 1 577 ? -20.891 47.812 24.781 1 89.12 577 SER B CA 1
ATOM 10676 C C . SER B 1 577 ? -19.984 48.844 25.438 1 89.12 577 SER B C 1
ATOM 10678 O O . SER B 1 577 ? -20.453 49.906 25.859 1 89.12 577 SER B O 1
ATOM 10680 N N . LEU B 1 578 ? -18.75 48.531 25.562 1 87.88 578 LEU B N 1
ATOM 10681 C CA . LEU B 1 578 ? -17.797 49.5 26.125 1 87.88 578 LEU B CA 1
ATOM 10682 C C . LEU B 1 578 ? -17.703 50.75 25.25 1 87.88 578 LEU B C 1
ATOM 10684 O O . LEU B 1 578 ? -17.656 51.875 25.766 1 87.88 578 LEU B O 1
ATOM 10688 N N . LEU B 1 579 ? -17.734 50.594 24.016 1 86.62 579 LEU B N 1
ATOM 10689 C CA . LEU B 1 579 ? -17.609 51.719 23.078 1 86.62 579 LEU B CA 1
ATOM 10690 C C . LEU B 1 579 ? -18.875 52.562 23.094 1 86.62 579 LEU B C 1
ATOM 10692 O O . LEU B 1 579 ? -18.812 53.781 22.984 1 86.62 579 LEU B O 1
ATOM 10696 N N . LYS B 1 580 ? -19.969 51.875 23.25 1 85.5 580 LYS B N 1
ATOM 10697 C CA . LYS B 1 580 ? -21.25 52.625 23.312 1 85.5 580 LYS B CA 1
ATOM 10698 C C . LYS B 1 580 ? -21.328 53.469 24.578 1 85.5 580 LYS B C 1
ATOM 10700 O O . LYS B 1 580 ? -21.844 54.562 24.547 1 85.5 580 LYS B O 1
ATOM 10705 N N . SER B 1 581 ? -20.906 52.906 25.625 1 87.62 581 SER B N 1
ATOM 10706 C CA . SER B 1 581 ? -20.891 53.656 26.875 1 87.62 581 SER B CA 1
ATOM 10707 C C . SER B 1 581 ? -19.984 54.906 26.766 1 87.62 581 SER B C 1
ATOM 10709 O O . SER B 1 581 ? -20.312 55.969 27.297 1 87.62 581 SER B O 1
ATOM 10711 N N . ALA B 1 582 ? -18.891 54.719 26.172 1 85.81 582 ALA B N 1
ATOM 10712 C CA . ALA B 1 582 ? -17.969 55.844 25.953 1 85.81 582 ALA B CA 1
ATOM 10713 C C . ALA B 1 582 ? -18.609 56.938 25.078 1 85.81 582 ALA B C 1
ATOM 10715 O O . ALA B 1 582 ? -18.422 58.125 25.312 1 85.81 582 ALA B O 1
ATOM 10716 N N . GLN B 1 583 ? -19.281 56.531 24.109 1 84.81 583 GLN B N 1
ATOM 10717 C CA . GLN B 1 583 ? -19.953 57.469 23.203 1 84.81 583 GLN B CA 1
ATOM 10718 C C . GLN B 1 583 ? -21.031 58.281 23.938 1 84.81 583 GLN B C 1
ATOM 10720 O O . GLN B 1 583 ? -21.156 59.469 23.719 1 84.81 583 GLN B O 1
ATOM 10725 N N . GLU B 1 584 ? -21.719 57.625 24.781 1 84.75 584 GLU B N 1
ATOM 10726 C CA . GLU B 1 584 ? -22.766 58.312 25.547 1 84.75 584 GLU B CA 1
ATOM 10727 C C . GLU B 1 584 ? -22.188 59.375 26.469 1 84.75 584 GLU B C 1
ATOM 10729 O O . GLU B 1 584 ? -22.75 60.438 26.609 1 84.75 584 GLU B O 1
ATOM 10734 N N . GLN B 1 585 ? -21.188 59.031 27.047 1 83.88 585 GLN B N 1
ATOM 10735 C CA . GLN B 1 585 ? -20.516 60 27.922 1 83.88 585 GLN B CA 1
ATOM 10736 C C . GLN B 1 585 ? -20.031 61.219 27.141 1 83.88 585 GLN B C 1
ATOM 10738 O O . GLN B 1 585 ? -20.156 62.344 27.594 1 83.88 585 GLN B O 1
ATOM 10743 N N . MET B 1 586 ? -19.422 60.969 26.016 1 83.56 586 MET B N 1
ATOM 10744 C CA . MET B 1 586 ? -18.906 62.031 25.172 1 83.56 586 MET B CA 1
ATOM 10745 C C . MET B 1 586 ? -20.031 62.938 24.688 1 83.56 586 MET B C 1
ATOM 10747 O O . MET B 1 586 ? -19.875 64.125 24.609 1 83.56 586 MET B O 1
ATOM 10751 N N . GLU B 1 587 ? -21.125 62.312 24.391 1 82.88 587 GLU B N 1
ATOM 10752 C CA . GLU B 1 587 ? -22.266 63.094 23.891 1 82.88 587 GLU B CA 1
ATOM 10753 C C . GLU B 1 587 ? -22.844 64 25 1 82.88 587 GLU B C 1
ATOM 10755 O O . GLU B 1 587 ? -23.25 65.125 24.719 1 82.88 587 GLU B O 1
ATOM 10760 N N . ALA B 1 588 ? -22.891 63.5 26.172 1 83.12 588 ALA B N 1
ATOM 10761 C CA . ALA B 1 588 ? -23.406 64.312 27.281 1 83.12 588 ALA B CA 1
ATOM 10762 C C . ALA B 1 588 ? -22.547 65.562 27.516 1 83.12 588 ALA B C 1
ATOM 10764 O O . ALA B 1 588 ? -23.078 66.625 27.703 1 83.12 588 ALA B O 1
ATOM 10765 N N . ILE B 1 589 ? -21.328 65.375 27.484 1 84.5 589 ILE B N 1
ATOM 10766 C CA . ILE B 1 589 ? -20.422 66.5 27.719 1 84.5 589 ILE B CA 1
ATOM 10767 C C . ILE B 1 589 ? -20.469 67.438 26.547 1 84.5 589 ILE B C 1
ATOM 10769 O O . ILE B 1 589 ? -20.422 68.688 26.734 1 84.5 589 ILE B O 1
ATOM 10773 N N . SER B 1 590 ? -20.5 66.875 25.359 1 83.25 590 SER B N 1
ATOM 10774 C CA . SER B 1 590 ? -20.562 67.75 24.156 1 83.25 590 SER B CA 1
ATOM 10775 C C . SER B 1 590 ? -21.828 68.562 24.141 1 83.25 590 SER B C 1
ATOM 10777 O O . SER B 1 590 ? -21.812 69.688 23.672 1 83.25 590 SER B O 1
ATOM 10779 N N . ALA B 1 591 ? -22.875 68 24.594 1 82.19 591 ALA B N 1
ATOM 10780 C CA . ALA B 1 591 ? -24.125 68.75 24.641 1 82.19 591 ALA B CA 1
ATOM 10781 C C . ALA B 1 591 ? -24.031 69.938 25.641 1 82.19 591 ALA B C 1
ATOM 10783 O O . ALA B 1 591 ? -24.516 71 25.359 1 82.19 591 ALA B O 1
ATOM 10784 N N . ASP B 1 592 ? -23.5 69.688 26.75 1 82.94 592 ASP B N 1
ATOM 10785 C CA . ASP B 1 592 ? -23.281 70.75 27.75 1 82.94 592 ASP B CA 1
ATOM 10786 C C . ASP B 1 592 ? -22.375 71.812 27.203 1 82.94 592 ASP B C 1
ATOM 10788 O O . ASP B 1 592 ? -22.578 73 27.469 1 82.94 592 ASP B O 1
ATOM 10792 N N . ALA B 1 593 ? -21.375 71.312 26.469 1 84.75 593 ALA B N 1
ATOM 10793 C CA . ALA B 1 593 ? -20.422 72.312 25.891 1 84.75 593 ALA B CA 1
ATOM 10794 C C . ALA B 1 593 ? -21.094 73.188 24.828 1 84.75 593 ALA B C 1
ATOM 10796 O O . ALA B 1 593 ? -20.766 74.312 24.688 1 84.75 593 ALA B O 1
ATOM 10797 N N . GLN B 1 594 ? -21.891 72.562 24.109 1 82.56 594 GLN B N 1
ATOM 10798 C CA . GLN B 1 594 ? -22.609 73.312 23.094 1 82.56 594 GLN B CA 1
ATOM 10799 C C . GLN B 1 594 ? -23.5 74.375 23.734 1 82.56 594 GLN B C 1
ATOM 10801 O O . GLN B 1 594 ? -23.578 75.5 23.25 1 82.56 594 GLN B O 1
ATOM 10806 N N . THR B 1 595 ? -24.109 74 24.781 1 79.88 595 THR B N 1
ATOM 10807 C CA . THR B 1 595 ? -24.969 74.938 25.5 1 79.88 595 THR B CA 1
ATOM 10808 C C . THR B 1 595 ? -24.141 76.062 26.094 1 79.88 595 THR B C 1
ATOM 10810 O O . THR B 1 595 ? -24.625 77.188 26.188 1 79.88 595 THR B O 1
ATOM 10813 N N . ALA B 1 596 ? -22.969 75.812 26.375 1 80.69 596 ALA B N 1
ATOM 10814 C CA . ALA B 1 596 ? -22.094 76.75 26.984 1 80.69 596 ALA B CA 1
ATOM 10815 C C . ALA B 1 596 ? -21.312 77.562 25.922 1 80.69 596 ALA B C 1
ATOM 10817 O O . ALA B 1 596 ? -20.422 78.312 26.234 1 80.69 596 ALA B O 1
ATOM 10818 N N . THR B 1 597 ? -21.562 77.375 24.609 1 77.75 597 THR B N 1
ATOM 10819 C CA . THR B 1 597 ? -20.984 78 23.453 1 77.75 597 THR B CA 1
ATOM 10820 C C . THR B 1 597 ? -19.5 77.688 23.328 1 77.75 597 THR B C 1
ATOM 10822 O O . THR B 1 597 ? -18.703 78.5 22.906 1 77.75 597 THR B O 1
ATOM 10825 N N . ALA B 1 598 ? -19.109 76.562 23.859 1 75.69 598 ALA B N 1
ATOM 10826 C CA . ALA B 1 598 ? -17.734 76.125 23.703 1 75.69 598 ALA B CA 1
ATOM 10827 C C . ALA B 1 598 ? -17.547 75.375 22.391 1 75.69 598 ALA B C 1
ATOM 10829 O O . ALA B 1 598 ? -16.422 74.938 22.062 1 75.69 598 ALA B O 1
ATOM 10830 N N . SER B 1 599 ? -18.234 75.438 21.484 1 68.88 599 SER B N 1
ATOM 10831 C CA . SER B 1 599 ? -18.234 74.875 20.109 1 68.88 599 SER B CA 1
ATOM 10832 C C . SER B 1 599 ? -17.531 73.562 20.047 1 68.88 599 SER B C 1
ATOM 10834 O O . SER B 1 599 ? -16.422 73.438 19.531 1 68.88 599 SER B O 1
ATOM 10836 N N . PRO B 1 600 ? -18.156 72.562 20.5 1 68.69 600 PRO B N 1
ATOM 10837 C CA . PRO B 1 600 ? -17.5 71.25 20.391 1 68.69 600 PRO B CA 1
ATOM 10838 C C . PRO B 1 600 ? -17.391 70.75 18.953 1 68.69 600 PRO B C 1
ATOM 10840 O O . PRO B 1 600 ? -18.188 71.125 18.094 1 68.69 600 PRO B O 1
ATOM 10843 N N . ALA B 1 601 ? -16.172 70.188 18.469 1 63.38 601 ALA B N 1
ATOM 10844 C CA . ALA B 1 601 ? -15.984 69.562 17.141 1 63.38 601 ALA B CA 1
ATOM 10845 C C . ALA B 1 601 ? -17.094 68.562 16.812 1 63.38 601 ALA B C 1
ATOM 10847 O O . ALA B 1 601 ? -17.766 68.062 17.719 1 63.38 601 ALA B O 1
ATOM 10848 N N . ASP B 1 602 ? -17.516 68.5 15.5 1 63.34 602 ASP B N 1
ATOM 10849 C CA . ASP B 1 602 ? -18.547 67.562 15 1 63.34 602 ASP B CA 1
ATOM 10850 C C . ASP B 1 602 ? -18.266 66.125 15.398 1 63.34 602 ASP B C 1
ATOM 10852 O O . ASP B 1 602 ? -17.938 65.312 14.547 1 63.34 602 ASP B O 1
ATOM 10856 N N . LEU B 1 603 ? -18.25 65.812 16.609 1 67 603 LEU B N 1
ATOM 10857 C CA . LEU B 1 603 ? -17.812 64.562 17.25 1 67 603 LEU B CA 1
ATOM 10858 C C . LEU B 1 603 ? -18.828 63.469 17.047 1 67 603 LEU B C 1
ATOM 10860 O O . LEU B 1 603 ? -18.453 62.312 16.828 1 67 603 LEU B O 1
ATOM 10864 N N . GLN B 1 604 ? -20.031 63.781 16.938 1 70.12 604 GLN B N 1
ATOM 10865 C CA . GLN B 1 604 ? -21.078 62.781 17.031 1 70.12 604 GLN B CA 1
ATOM 10866 C C . GLN B 1 604 ? -21.125 61.906 15.766 1 70.12 604 GLN B C 1
ATOM 10868 O O . GLN B 1 604 ? -21.172 60.688 15.844 1 70.12 604 GLN B O 1
ATOM 10873 N N . VAL B 1 605 ? -21.031 62.5 14.719 1 67.69 605 VAL B N 1
ATOM 10874 C CA . VAL B 1 605 ? -21.172 61.781 13.461 1 67.69 605 VAL B CA 1
ATOM 10875 C C . VAL B 1 605 ? -19.953 60.875 13.234 1 67.69 605 VAL B C 1
ATOM 10877 O O . VAL B 1 605 ? -20.078 59.75 12.797 1 67.69 605 VAL B O 1
ATOM 10880 N N . GLN B 1 606 ? -18.844 61.281 13.617 1 72.69 606 GLN B N 1
ATOM 10881 C CA . GLN B 1 606 ? -17.609 60.562 13.344 1 72.69 606 GLN B CA 1
ATOM 10882 C C . GLN B 1 606 ? -17.484 59.344 14.258 1 72.69 606 GLN B C 1
ATOM 10884 O O . GLN B 1 606 ? -17.016 58.281 13.828 1 72.69 606 GLN B O 1
ATOM 10889 N N . ILE B 1 607 ? -17.891 59.438 15.367 1 77.19 607 ILE B N 1
ATOM 10890 C CA . ILE B 1 607 ? -17.797 58.344 16.328 1 77.19 607 ILE B CA 1
ATOM 10891 C C . ILE B 1 607 ? -18.797 57.25 15.945 1 77.19 607 ILE B C 1
ATOM 10893 O O . ILE B 1 607 ? -18.484 56.062 16.078 1 77.19 607 ILE B O 1
ATOM 10897 N N . SER B 1 608 ? -19.891 57.688 15.523 1 76.81 608 SER B N 1
ATOM 10898 C CA . SER B 1 608 ? -20.891 56.719 15.125 1 76.81 608 SER B CA 1
ATOM 10899 C C . SER B 1 608 ? -20.422 55.906 13.922 1 76.81 608 SER B C 1
ATOM 10901 O O . SER B 1 608 ? -20.672 54.688 13.844 1 76.81 608 SER B O 1
ATOM 10903 N N . LEU B 1 609 ? -19.828 56.562 13.117 1 69.38 609 LEU B N 1
ATOM 10904 C CA . LEU B 1 609 ? -19.328 55.906 11.922 1 69.38 609 LEU B CA 1
ATOM 10905 C C . LEU B 1 609 ? -18.234 54.906 12.289 1 69.38 609 LEU B C 1
ATOM 10907 O O . LEU B 1 609 ? -18.188 53.781 11.734 1 69.38 609 LEU B O 1
ATOM 10911 N N . LEU B 1 610 ? -17.438 55.188 13.109 1 75.38 610 LEU B N 1
ATOM 10912 C CA . LEU B 1 610 ? -16.375 54.281 13.531 1 75.38 610 LEU B CA 1
ATOM 10913 C C . LEU B 1 610 ? -16.938 53.062 14.234 1 75.38 610 LEU B C 1
ATOM 10915 O O . LEU B 1 610 ? -16.484 51.938 14.008 1 75.38 610 LEU B O 1
ATOM 10919 N N . GLN B 1 611 ? -17.875 53.312 14.953 1 80.31 611 GLN B N 1
ATOM 10920 C CA . GLN B 1 611 ? -18.484 52.219 15.664 1 80.31 611 GLN B CA 1
ATOM 10921 C C . GLN B 1 611 ? -19.172 51.25 14.703 1 80.31 611 GLN B C 1
ATOM 10923 O O . GLN B 1 611 ? -19.188 50.031 14.922 1 80.31 611 GLN B O 1
ATOM 10928 N N . GLN B 1 612 ? -19.703 51.781 13.719 1 79 612 GLN B N 1
ATOM 10929 C CA . GLN B 1 612 ? -20.328 50.938 12.695 1 79 612 GLN B CA 1
ATOM 10930 C C . GLN B 1 612 ? -19.297 50.094 11.977 1 79 612 GLN B C 1
ATOM 10932 O O . GLN B 1 612 ? -19.547 48.906 11.672 1 79 612 GLN B O 1
ATOM 10937 N N . ASN B 1 613 ? -18.172 50.625 11.773 1 83.19 613 ASN B N 1
ATOM 10938 C CA . ASN B 1 613 ? -17.109 49.875 11.109 1 83.19 613 ASN B CA 1
ATOM 10939 C C . ASN B 1 613 ? -16.531 48.781 12.008 1 83.19 613 ASN B C 1
ATOM 10941 O O . ASN B 1 613 ? -16.078 47.75 11.516 1 83.19 613 ASN B O 1
ATOM 10945 N N . LEU B 1 614 ? -16.594 49.062 13.227 1 84.12 614 LEU B N 1
ATOM 10946 C CA . LEU B 1 614 ? -16 48.125 14.18 1 84.12 614 LEU B CA 1
ATOM 10947 C C . LEU B 1 614 ? -16.938 46.969 14.438 1 84.12 614 LEU B C 1
ATOM 10949 O O . LEU B 1 614 ? -16.469 45.844 14.742 1 84.12 614 LEU B O 1
ATOM 10953 N N . THR B 1 615 ? -18.188 47.281 14.32 1 82.25 615 THR B N 1
ATOM 10954 C CA . THR B 1 615 ? -19.141 46.188 14.57 1 82.25 615 THR B CA 1
ATOM 10955 C C . THR B 1 615 ? -19 45.094 13.516 1 82.25 615 THR B C 1
ATOM 10957 O O . THR B 1 615 ? -19.172 45.344 12.32 1 82.25 615 THR B O 1
ATOM 10960 N N . GLU B 1 616 ? -18.719 43.969 13.953 1 80.5 616 GLU B N 1
ATOM 10961 C CA . GLU B 1 616 ? -18.531 42.781 13.117 1 80.5 616 GLU B CA 1
ATOM 10962 C C . GLU B 1 616 ? -17.453 43 12.07 1 80.5 616 GLU B C 1
ATOM 10964 O O . GLU B 1 616 ? -17.453 42.375 11.016 1 80.5 616 GLU B O 1
ATOM 10969 N N . LEU B 1 617 ? -16.594 43.938 12.305 1 84 617 LEU B N 1
ATOM 10970 C CA . LEU B 1 617 ? -15.461 44.25 11.438 1 84 617 LEU B CA 1
ATOM 10971 C C . LEU B 1 617 ? -15.914 44.469 10 1 84 617 LEU B C 1
ATOM 10973 O O . LEU B 1 617 ? -15.383 43.844 9.078 1 84 617 LEU B O 1
ATOM 10977 N N . LYS B 1 618 ? -16.812 45.156 9.789 1 82.94 618 LYS B N 1
ATOM 10978 C CA . LYS B 1 618 ? -17.391 45.406 8.469 1 82.94 618 LYS B CA 1
ATOM 10979 C C . LYS B 1 618 ? -16.359 46.031 7.531 1 82.94 618 LYS B C 1
ATOM 10981 O O . LYS B 1 618 ? -16.5 45.969 6.309 1 82.94 618 LYS B O 1
ATOM 10986 N N . GLN B 1 619 ? -15.32 46.656 8.125 1 86.38 619 GLN B N 1
ATOM 10987 C CA . GLN B 1 619 ? -14.188 47.156 7.375 1 86.38 619 GLN B CA 1
ATOM 10988 C C . GLN B 1 619 ? -12.867 46.719 7.996 1 86.38 619 GLN B C 1
ATOM 10990 O O . GLN B 1 619 ? -12.852 46.031 9.023 1 86.38 619 GLN B O 1
ATOM 10995 N N . ALA B 1 620 ? -11.742 47.094 7.242 1 88.06 620 ALA B N 1
ATOM 10996 C CA . ALA B 1 620 ? -10.414 46.719 7.684 1 88.06 620 ALA B CA 1
ATOM 10997 C C . ALA B 1 620 ? -9.992 47.469 8.922 1 88.06 620 ALA B C 1
ATOM 10999 O O . ALA B 1 620 ? -9.266 48.469 8.828 1 88.06 620 ALA B O 1
ATOM 11000 N N . VAL B 1 621 ? -10.492 47 10.055 1 89.38 621 VAL B N 1
ATOM 11001 C CA . VAL B 1 621 ? -10.227 47.688 11.312 1 89.38 621 VAL B CA 1
ATOM 11002 C C . VAL B 1 621 ? -9.5 46.75 12.273 1 89.38 621 VAL B C 1
ATOM 11004 O O . VAL B 1 621 ? -9.477 45.531 12.055 1 89.38 621 VAL B O 1
ATOM 11007 N N . LEU B 1 622 ? -8.812 47.344 13.211 1 91.25 622 LEU B N 1
ATOM 11008 C CA . LEU B 1 622 ? -8.188 46.625 14.32 1 91.25 622 LEU B CA 1
ATOM 11009 C C . LEU B 1 622 ? -8.852 47 15.641 1 91.25 622 LEU B C 1
ATOM 11011 O O . LEU B 1 622 ? -8.914 48.188 16 1 91.25 622 LEU B O 1
ATOM 11015 N N . LEU B 1 623 ? -9.453 46.031 16.234 1 91 623 LEU B N 1
ATOM 11016 C CA . LEU B 1 623 ? -10.125 46.281 17.516 1 91 623 LEU B CA 1
ATOM 11017 C C . LEU B 1 623 ? -9.422 45.531 18.641 1 91 623 LEU B C 1
ATOM 11019 O O . LEU B 1 623 ? -9.219 44.312 18.562 1 91 623 LEU B O 1
ATOM 11023 N N . LEU B 1 624 ? -8.93 46.281 19.609 1 92.56 624 LEU B N 1
ATOM 11024 C CA . LEU B 1 624 ? -8.375 45.719 20.828 1 92.56 624 LEU B CA 1
ATOM 11025 C C . LEU B 1 624 ? -9.352 45.906 22 1 92.56 624 LEU B C 1
ATOM 11027 O O . LEU B 1 624 ? -9.883 47 22.203 1 92.56 624 LEU B O 1
ATOM 11031 N N . SER B 1 625 ? -9.617 44.875 22.688 1 93 625 SER B N 1
ATOM 11032 C CA . SER B 1 625 ? -10.562 45 23.797 1 93 625 SER B CA 1
ATOM 11033 C C . SER B 1 625 ? -10.148 44.125 24.969 1 93 625 SER B C 1
ATOM 11035 O O . SER B 1 625 ? -9.695 43 24.766 1 93 625 SER B O 1
ATOM 11037 N N . ALA B 1 626 ? -10.117 44.594 26.188 1 93.38 626 ALA B N 1
ATOM 11038 C CA . ALA B 1 626 ? -9.906 43.844 27.422 1 93.38 626 ALA B CA 1
ATOM 11039 C C . ALA B 1 626 ? -10.797 44.375 28.531 1 93.38 626 ALA B C 1
ATOM 11041 O O . ALA B 1 626 ? -10.875 45.562 28.781 1 93.38 626 ALA B O 1
ATOM 11042 N N . PRO B 1 627 ? -11.461 43.531 29.25 1 89.06 627 PRO B N 1
ATOM 11043 C CA . PRO B 1 627 ? -12.406 43.938 30.281 1 89.06 627 PRO B CA 1
ATOM 11044 C C . PRO B 1 627 ? -11.703 44.531 31.516 1 89.06 627 PRO B C 1
ATOM 11046 O O . PRO B 1 627 ? -12.273 45.344 32.219 1 89.06 627 PRO B O 1
ATOM 11049 N N . LYS B 1 628 ? -10.461 44.125 31.781 1 90.69 628 LYS B N 1
ATOM 11050 C CA . LYS B 1 628 ? -9.844 44.531 33.031 1 90.69 628 LYS B CA 1
ATOM 11051 C C . LYS B 1 628 ? -8.672 45.469 32.812 1 90.69 628 LYS B C 1
ATOM 11053 O O . LYS B 1 628 ? -7.941 45.812 33.75 1 90.69 628 LYS B O 1
ATOM 11058 N N . GLY B 1 629 ? -8.461 45.812 31.562 1 89.81 629 GLY B N 1
ATOM 11059 C CA . GLY B 1 629 ? -7.469 46.844 31.344 1 89.81 629 GLY B CA 1
ATOM 11060 C C . GLY B 1 629 ? -6.582 46.594 30.141 1 89.81 629 GLY B C 1
ATOM 11061 O O . GLY B 1 629 ? -6.387 45.438 29.75 1 89.81 629 GLY B O 1
ATOM 11062 N N . ILE B 1 630 ? -5.996 47.656 29.516 1 91.81 630 ILE B N 1
ATOM 11063 C CA . ILE B 1 630 ? -5.039 47.625 28.406 1 91.81 630 ILE B CA 1
ATOM 11064 C C . ILE B 1 630 ? -3.832 48.5 28.75 1 91.81 630 ILE B C 1
ATOM 11066 O O . ILE B 1 630 ? -3.984 49.594 29.281 1 91.81 630 ILE B O 1
ATOM 11070 N N . ALA B 1 631 ? -2.709 47.938 28.578 1 90.56 631 ALA B N 1
ATOM 11071 C CA . ALA B 1 631 ? -1.496 48.719 28.812 1 90.56 631 ALA B CA 1
ATOM 11072 C C . ALA B 1 631 ? -0.581 48.688 27.594 1 90.56 631 ALA B C 1
ATOM 11074 O O . ALA B 1 631 ? -0.356 47.625 27.016 1 90.56 631 ALA B O 1
ATOM 11075 N N . LEU B 1 632 ? -0.18 49.844 27.125 1 91 632 LEU B N 1
ATOM 11076 C CA . LEU B 1 632 ? 0.852 50 26.109 1 91 632 LEU B CA 1
ATOM 11077 C C . LEU B 1 632 ? 2.135 50.562 26.719 1 91 632 LEU B C 1
ATOM 11079 O O . LEU B 1 632 ? 2.133 51.656 27.281 1 91 632 LEU B O 1
ATOM 11083 N N . SER B 1 633 ? 3.152 49.844 26.656 1 90.94 633 SER B N 1
ATOM 11084 C CA . SER B 1 633 ? 4.406 50.281 27.266 1 90.94 633 SER B CA 1
ATOM 11085 C C . SER B 1 633 ? 5.551 50.25 26.25 1 90.94 633 SER B C 1
ATOM 11087 O O . SER B 1 633 ? 5.777 49.219 25.594 1 90.94 633 SER B O 1
ATOM 11089 N N . SER B 1 634 ? 6.27 51.375 26.094 1 92 634 SER B N 1
ATOM 11090 C CA . SER B 1 634 ? 7.414 51.469 25.203 1 92 634 SER B CA 1
ATOM 11091 C C . SER B 1 634 ? 8.656 51.938 25.938 1 92 634 SER B C 1
ATOM 11093 O O . SER B 1 634 ? 8.578 52.812 26.797 1 92 634 SER B O 1
ATOM 11095 N N . GLY B 1 635 ? 9.805 51.375 25.625 1 87.56 635 GLY B N 1
ATOM 11096 C CA . GLY B 1 635 ? 11.062 51.781 26.25 1 87.56 635 GLY B CA 1
ATOM 11097 C C . GLY B 1 635 ? 11.617 53.094 25.688 1 87.56 635 GLY B C 1
ATOM 11098 O O . GLY B 1 635 ? 12.453 53.75 26.312 1 87.56 635 GLY B O 1
ATOM 11099 N N . GLU B 1 636 ? 11.102 53.469 24.516 1 92.62 636 GLU B N 1
ATOM 11100 C CA . GLU B 1 636 ? 11.57 54.719 23.906 1 92.62 636 GLU B CA 1
ATOM 11101 C C . GLU B 1 636 ? 10.406 55.594 23.516 1 92.62 636 GLU B C 1
ATOM 11103 O O . GLU B 1 636 ? 9.953 56.438 24.312 1 92.62 636 GLU B O 1
ATOM 11108 N N . HIS B 1 637 ? 9.859 55.344 22.266 1 90.75 637 HIS B N 1
ATOM 11109 C CA . HIS B 1 637 ? 8.812 56.219 21.781 1 90.75 637 HIS B CA 1
ATOM 11110 C C . HIS B 1 637 ? 7.488 55.5 21.625 1 90.75 637 HIS B C 1
ATOM 11112 O O . HIS B 1 637 ? 7.461 54.281 21.375 1 90.75 637 HIS B O 1
ATOM 11118 N N . LEU B 1 638 ? 6.426 56.188 22 1 92.12 638 LEU B N 1
ATOM 11119 C CA . LEU B 1 638 ? 5.07 55.75 21.688 1 92.12 638 LEU B CA 1
ATOM 11120 C C . LEU B 1 638 ? 4.367 56.75 20.781 1 92.12 638 LEU B C 1
ATOM 11122 O O . LEU B 1 638 ? 4.223 57.938 21.125 1 92.12 638 LEU B O 1
ATOM 11126 N N . GLN B 1 639 ? 4.066 56.312 19.625 1 91.56 639 GLN B N 1
ATOM 11127 C CA . GLN B 1 639 ? 3.428 57.219 18.656 1 91.56 639 GLN B CA 1
ATOM 11128 C C . GLN B 1 639 ? 2.018 56.75 18.328 1 91.56 639 GLN B C 1
ATOM 11130 O O . GLN B 1 639 ? 1.799 55.531 18.094 1 91.56 639 GLN B O 1
ATOM 11135 N N . MET B 1 640 ? 1.074 57.656 18.406 1 91.81 640 MET B N 1
ATOM 11136 C CA . MET B 1 640 ? -0.296 57.406 17.953 1 91.81 640 MET B CA 1
ATOM 11137 C C . MET B 1 640 ? -0.674 58.375 16.844 1 91.81 640 MET B C 1
ATOM 11139 O O . MET B 1 640 ? -0.456 59.594 16.969 1 91.81 640 MET B O 1
ATOM 11143 N N . SER B 1 641 ? -1.072 57.938 15.711 1 91.38 641 SER B N 1
ATOM 11144 C CA . SER B 1 641 ? -1.419 58.781 14.586 1 91.38 641 SER B CA 1
ATOM 11145 C C . SER B 1 641 ? -2.711 58.312 13.914 1 91.38 641 SER B C 1
ATOM 11147 O O . SER B 1 641 ? -2.945 57.125 13.766 1 91.38 641 SER B O 1
ATOM 11149 N N . ALA B 1 642 ? -3.631 59.25 13.672 1 91.06 642 ALA B N 1
ATOM 11150 C CA . ALA B 1 642 ? -4.848 59.031 12.898 1 91.06 642 ALA B CA 1
ATOM 11151 C C . ALA B 1 642 ? -4.961 60.062 11.758 1 91.06 642 ALA B C 1
ATOM 11153 O O . ALA B 1 642 ? -4.691 61.25 11.945 1 91.06 642 ALA B O 1
ATOM 11154 N N . SER B 1 643 ? -5.273 59.625 10.562 1 89 643 SER B N 1
ATOM 11155 C CA . SER B 1 643 ? -5.406 60.531 9.43 1 89 643 SER B CA 1
ATOM 11156 C C . SER B 1 643 ? -6.59 61.469 9.617 1 89 643 SER B C 1
ATOM 11158 O O . SER B 1 643 ? -6.57 62.594 9.125 1 89 643 SER B O 1
ATOM 11160 N N . ASP B 1 644 ? -7.625 61 10.234 1 88.44 644 ASP B N 1
ATOM 11161 C CA . ASP B 1 644 ? -8.812 61.844 10.391 1 88.44 644 ASP B CA 1
ATOM 11162 C C . ASP B 1 644 ? -8.969 62.312 11.836 1 88.44 644 ASP B C 1
ATOM 11164 O O . ASP B 1 644 ? -8.508 63.406 12.203 1 88.44 644 ASP B O 1
ATOM 11168 N N . ASN B 1 645 ? -9.469 61.406 12.703 1 86.31 645 ASN B N 1
ATOM 11169 C CA . ASN B 1 645 ? -9.766 61.875 14.055 1 86.31 645 ASN B CA 1
ATOM 11170 C C . ASN B 1 645 ? -9.094 61 15.117 1 86.31 645 ASN B C 1
ATOM 11172 O O . ASN B 1 645 ? -8.938 59.781 14.938 1 86.31 645 ASN B O 1
ATOM 11176 N N . LEU B 1 646 ? -8.688 61.719 16.172 1 88.69 646 LEU B N 1
ATOM 11177 C CA . LEU B 1 646 ? -8.219 61.062 17.391 1 88.69 646 LEU B CA 1
ATOM 11178 C C . LEU B 1 646 ? -9.211 61.281 18.531 1 88.69 646 LEU B C 1
ATOM 11180 O O . LEU B 1 646 ? -9.539 62.438 18.859 1 88.69 646 LEU B O 1
ATOM 11184 N N . ILE B 1 647 ? -9.727 60.219 18.984 1 86.62 647 ILE B N 1
ATOM 11185 C CA . ILE B 1 647 ? -10.727 60.312 20.047 1 86.62 647 ILE B CA 1
ATOM 11186 C C . ILE B 1 647 ? -10.227 59.562 21.281 1 86.62 647 ILE B C 1
ATOM 11188 O O . ILE B 1 647 ? -9.797 58.406 21.203 1 86.62 647 ILE B O 1
ATOM 11192 N N . ALA B 1 648 ? -10.172 60.25 22.406 1 89.62 648 ALA B N 1
ATOM 11193 C CA . ALA B 1 648 ? -9.828 59.625 23.688 1 89.62 648 ALA B CA 1
ATOM 11194 C C . ALA B 1 648 ? -10.906 59.906 24.734 1 89.62 648 ALA B C 1
ATOM 11196 O O . ALA B 1 648 ? -11.352 61.031 24.891 1 89.62 648 ALA B O 1
ATOM 11197 N N . THR B 1 649 ? -11.414 58.875 25.312 1 89.31 649 THR B N 1
ATOM 11198 C CA . THR B 1 649 ? -12.484 59 26.281 1 89.31 649 THR B CA 1
ATOM 11199 C C . THR B 1 649 ? -12.141 58.25 27.578 1 89.31 649 THR B C 1
ATOM 11201 O O . THR B 1 649 ? -11.648 57.125 27.531 1 89.31 649 THR B O 1
ATOM 11204 N N . ALA B 1 650 ? -12.312 58.906 28.75 1 90.56 650 ALA B N 1
ATOM 11205 C CA . ALA B 1 650 ? -12.18 58.281 30.078 1 90.56 650 ALA B CA 1
ATOM 11206 C C . ALA B 1 650 ? -13.477 58.406 30.875 1 90.56 650 ALA B C 1
ATOM 11208 O O . ALA B 1 650 ? -14.055 59.5 30.969 1 90.56 650 ALA B O 1
ATOM 11209 N N . GLY B 1 651 ? -13.961 57.344 31.484 1 85.62 651 GLY B N 1
ATOM 11210 C CA . GLY B 1 651 ? -15.203 57.344 32.25 1 85.62 651 GLY B CA 1
ATOM 11211 C C . GLY B 1 651 ? -15.07 58.031 33.594 1 85.62 651 GLY B C 1
ATOM 11212 O O . GLY B 1 651 ? -16.047 58.562 34.125 1 85.62 651 GLY B O 1
ATOM 11213 N N . LYS B 1 652 ? -13.898 58.031 34.156 1 89.31 652 LYS B N 1
ATOM 11214 C CA . LYS B 1 652 ? -13.68 58.656 35.438 1 89.31 652 LYS B CA 1
ATOM 11215 C C . LYS B 1 652 ? -12.602 59.75 35.344 1 89.31 652 LYS B C 1
ATOM 11217 O O . LYS B 1 652 ? -12.914 60.906 35.125 1 89.31 652 LYS B O 1
ATOM 11222 N N . ASN B 1 653 ? -11.328 59.25 35.406 1 87.88 653 ASN B N 1
ATOM 11223 C CA . ASN B 1 653 ? -10.266 60.25 35.406 1 87.88 653 ASN B CA 1
ATOM 11224 C C . ASN B 1 653 ? -9.305 60.031 34.25 1 87.88 653 ASN B C 1
ATOM 11226 O O . ASN B 1 653 ? -9.164 58.938 33.75 1 87.88 653 ASN B O 1
ATOM 11230 N N . ALA B 1 654 ? -8.75 61.125 33.75 1 88.69 654 ALA B N 1
ATOM 11231 C CA . ALA B 1 654 ? -7.652 61.094 32.781 1 88.69 654 ALA B CA 1
ATOM 11232 C C . ALA B 1 654 ? -6.434 61.875 33.312 1 88.69 654 ALA B C 1
ATOM 11234 O O . ALA B 1 654 ? -6.57 62.938 33.875 1 88.69 654 ALA B O 1
ATOM 11235 N N . ASP B 1 655 ? -5.395 61.219 33.25 1 88.06 655 ASP B N 1
ATOM 11236 C CA . ASP B 1 655 ? -4.164 61.844 33.75 1 88.06 655 ASP B CA 1
ATOM 11237 C C . ASP B 1 655 ? -3.061 61.781 32.688 1 88.06 655 ASP B C 1
ATOM 11239 O O . ASP B 1 655 ? -2.744 60.688 32.188 1 88.06 655 ASP B O 1
ATOM 11243 N N . VAL B 1 656 ? -2.527 62.938 32.344 1 87.94 656 VAL B N 1
ATOM 11244 C CA . VAL B 1 656 ? -1.382 63 31.438 1 87.94 656 VAL B CA 1
ATOM 11245 C C . VAL B 1 656 ? -0.179 63.594 32.188 1 87.94 656 VAL B C 1
ATOM 11247 O O . VAL B 1 656 ? -0.24 64.688 32.719 1 87.94 656 VAL B O 1
ATOM 11250 N N . SER B 1 657 ? 0.805 62.844 32.312 1 88.19 657 SER B N 1
ATOM 11251 C CA . SER B 1 657 ? 2.006 63.281 33 1 88.19 657 SER B CA 1
ATOM 11252 C C . SER B 1 657 ? 3.217 63.281 32.094 1 88.19 657 SER B C 1
ATOM 11254 O O . SER B 1 657 ? 3.545 62.25 31.484 1 88.19 657 SER B O 1
ATOM 11256 N N . VAL B 1 658 ? 3.877 64.438 31.953 1 90.38 658 VAL B N 1
ATOM 11257 C CA . VAL B 1 658 ? 5.062 64.562 31.125 1 90.38 658 VAL B CA 1
ATOM 11258 C C . VAL B 1 658 ? 6.223 65.125 31.969 1 90.38 658 VAL B C 1
ATOM 11260 O O . VAL B 1 658 ? 6.105 66.125 32.625 1 90.38 658 VAL B O 1
ATOM 11263 N N . ALA B 1 659 ? 7.363 64.5 31.953 1 87.06 659 ALA B N 1
ATOM 11264 C CA . ALA B 1 659 ? 8.477 64.812 32.844 1 87.06 659 ALA B CA 1
ATOM 11265 C C . ALA B 1 659 ? 9.141 66.125 32.406 1 87.06 659 ALA B C 1
ATOM 11267 O O . ALA B 1 659 ? 9.633 66.875 33.25 1 87.06 659 ALA B O 1
ATOM 11268 N N . LYS B 1 660 ? 9.164 66.375 31.141 1 92.12 660 LYS B N 1
ATOM 11269 C CA . LYS B 1 660 ? 9.891 67.562 30.688 1 92.12 660 LYS B CA 1
ATOM 11270 C C . LYS B 1 660 ? 8.953 68.562 30 1 92.12 660 LYS B C 1
ATOM 11272 O O . LYS B 1 660 ? 8.273 69.375 30.656 1 92.12 660 LYS B O 1
ATOM 11277 N N . ASN B 1 661 ? 8.867 68.438 28.609 1 90.56 661 ASN B N 1
ATOM 11278 C CA . ASN B 1 661 ? 8.086 69.438 27.875 1 90.56 661 ASN B CA 1
ATOM 11279 C C . ASN B 1 661 ? 6.816 68.812 27.297 1 90.56 661 ASN B C 1
ATOM 11281 O O . ASN B 1 661 ? 6.828 67.688 26.828 1 90.56 661 ASN B O 1
ATOM 11285 N N . PHE B 1 662 ? 5.73 69.625 27.438 1 92.06 662 PHE B N 1
ATOM 11286 C CA . PHE B 1 662 ? 4.461 69.25 26.812 1 92.06 662 PHE B CA 1
ATOM 11287 C C . PHE B 1 662 ? 4.027 70.312 25.797 1 92.06 662 PHE B C 1
ATOM 11289 O O . PHE B 1 662 ? 3.83 71.438 26.156 1 92.06 662 PHE B O 1
ATOM 11296 N N . PHE B 1 663 ? 3.938 69.875 24.625 1 90.25 663 PHE B N 1
ATOM 11297 C CA . PHE B 1 663 ? 3.543 70.75 23.562 1 90.25 663 PHE B CA 1
ATOM 11298 C C . PHE B 1 663 ? 2.199 70.375 22.953 1 90.25 663 PHE B C 1
ATOM 11300 O O . PHE B 1 663 ? 1.986 69.188 22.641 1 90.25 663 PHE B O 1
ATOM 11307 N N . ILE B 1 664 ? 1.232 71.312 22.859 1 91.25 664 ILE B N 1
ATOM 11308 C CA . ILE B 1 664 ? -0.038 71.125 22.156 1 91.25 664 ILE B CA 1
ATOM 11309 C C . ILE B 1 664 ? -0.149 72.062 21 1 91.25 664 ILE B C 1
ATOM 11311 O O . ILE B 1 664 ? -0.173 73.312 21.203 1 91.25 664 ILE B O 1
ATOM 11315 N N . GLY B 1 665 ? -0.134 71.562 19.859 1 90.25 665 GLY B N 1
ATOM 11316 C CA . GLY B 1 665 ? -0.331 72.375 18.672 1 90.25 665 GLY B CA 1
ATOM 11317 C C . GLY B 1 665 ? -1.662 72.125 17.984 1 90.25 665 GLY B C 1
ATOM 11318 O O . GLY B 1 665 ? -1.984 71 17.641 1 90.25 665 GLY B O 1
ATOM 11319 N N . VAL B 1 666 ? -2.5 73.25 17.812 1 91.25 666 VAL B N 1
ATOM 11320 C CA . VAL B 1 666 ? -3.822 73.125 17.203 1 91.25 666 VAL B CA 1
ATOM 11321 C C . VAL B 1 666 ? -3.928 74 16 1 91.25 666 VAL B C 1
ATOM 11323 O O . VAL B 1 666 ? -3.541 75.188 16.062 1 91.25 666 VAL B O 1
ATOM 11326 N N . GLY B 1 667 ? -4.402 73.625 14.891 1 86.62 667 GLY B N 1
ATOM 11327 C CA . GLY B 1 667 ? -4.477 74.375 13.664 1 86.62 667 GLY B CA 1
ATOM 11328 C C . GLY B 1 667 ? -5.594 75.438 13.672 1 86.62 667 GLY B C 1
ATOM 11329 O O . GLY B 1 667 ? -5.387 76.562 13.297 1 86.62 667 GLY B O 1
ATOM 11330 N N . ASN B 1 668 ? -6.785 75 14.055 1 89.5 668 ASN B N 1
ATOM 11331 C CA . ASN B 1 668 ? -7.934 75.875 13.953 1 89.5 668 ASN B CA 1
ATOM 11332 C C . ASN B 1 668 ? -8.375 76.375 15.328 1 89.5 668 ASN B C 1
ATOM 11334 O O . ASN B 1 668 ? -8.039 77.5 15.719 1 89.5 668 ASN B O 1
ATOM 11338 N N . THR B 1 669 ? -9.094 75.562 16 1 87.44 669 THR B N 1
ATOM 11339 C CA . THR B 1 669 ? -9.648 76.062 17.266 1 87.44 669 THR B CA 1
ATOM 11340 C C . THR B 1 669 ? -9.312 75.125 18.406 1 87.44 669 THR B C 1
ATOM 11342 O O . THR B 1 669 ? -9.383 73.875 18.234 1 87.44 669 THR B O 1
ATOM 11345 N N . LEU B 1 670 ? -8.82 75.625 19.531 1 89.62 670 LEU B N 1
ATOM 11346 C CA . LEU B 1 670 ? -8.711 74.875 20.781 1 89.62 670 LEU B CA 1
ATOM 11347 C C . LEU B 1 670 ? -9.836 75.25 21.734 1 89.62 670 LEU B C 1
ATOM 11349 O O . LEU B 1 670 ? -10.016 76.438 22.062 1 89.62 670 LEU B O 1
ATOM 11353 N N . SER B 1 671 ? -10.625 74.312 22.031 1 88.88 671 SER B N 1
ATOM 11354 C CA . SER B 1 671 ? -11.719 74.562 22.969 1 88.88 671 SER B CA 1
ATOM 11355 C C . SER B 1 671 ? -11.602 73.688 24.203 1 88.88 671 SER B C 1
ATOM 11357 O O . SER B 1 671 ? -11.484 72.5 24.094 1 88.88 671 SER B O 1
ATOM 11359 N N . ILE B 1 672 ? -11.523 74.312 25.375 1 89.19 672 ILE B N 1
ATOM 11360 C CA . ILE B 1 672 ? -11.484 73.562 26.641 1 89.19 672 ILE B CA 1
ATOM 11361 C C . ILE B 1 672 ? -12.734 73.875 27.453 1 89.19 672 ILE B C 1
ATOM 11363 O O . ILE B 1 672 ? -13.031 75.062 27.719 1 89.19 672 ILE B O 1
ATOM 11367 N N . PHE B 1 673 ? -13.414 72.875 27.812 1 89.19 673 PHE B N 1
ATOM 11368 C CA . PHE B 1 673 ? -14.672 73.062 28.531 1 89.19 673 PHE B CA 1
ATOM 11369 C C . PHE B 1 673 ? -14.695 72.188 29.797 1 89.19 673 PHE B C 1
ATOM 11371 O O . PHE B 1 673 ? -14.375 71 29.766 1 89.19 673 PHE B O 1
ATOM 11378 N N . VAL B 1 674 ? -15.016 72.812 31 1 90.38 674 VAL B N 1
ATOM 11379 C CA . VAL B 1 674 ? -15.195 72.125 32.25 1 90.38 674 VAL B CA 1
ATOM 11380 C C . VAL B 1 674 ? -16.625 72.312 32.781 1 90.38 674 VAL B C 1
ATOM 11382 O O . VAL B 1 674 ? -17.078 73.438 32.906 1 90.38 674 VAL B O 1
ATOM 11385 N N . ARG B 1 675 ? -17.25 71.312 33.188 1 84.19 675 ARG B N 1
ATOM 11386 C CA . ARG B 1 675 ? -18.688 71.375 33.469 1 84.19 675 ARG B CA 1
ATOM 11387 C C . ARG B 1 675 ? -18.953 71.875 34.875 1 84.19 675 ARG B C 1
ATOM 11389 O O . ARG B 1 675 ? -19.812 72.688 35.094 1 84.19 675 ARG B O 1
ATOM 11396 N N . LYS B 1 676 ? -18.203 71.312 35.906 1 85.81 676 LYS B N 1
ATOM 11397 C CA . LYS B 1 676 ? -18.734 71.438 37.25 1 85.81 676 LYS B CA 1
ATOM 11398 C C . LYS B 1 676 ? -17.781 72.25 38.125 1 85.81 676 LYS B C 1
ATOM 11400 O O . LYS B 1 676 ? -18.109 73.375 38.531 1 85.81 676 LYS B O 1
ATOM 11405 N N . LEU B 1 677 ? -16.484 71.688 38.375 1 82.94 677 LEU B N 1
ATOM 11406 C CA . LEU B 1 677 ? -15.672 72.188 39.469 1 82.94 677 LEU B CA 1
ATOM 11407 C C . LEU B 1 677 ? -14.586 73.125 39 1 82.94 677 LEU B C 1
ATOM 11409 O O . LEU B 1 677 ? -13.633 73.438 39.719 1 82.94 677 LEU B O 1
ATOM 11413 N N . GLY B 1 678 ? -14.758 73.625 37.812 1 86.81 678 GLY B N 1
ATOM 11414 C CA . GLY B 1 678 ? -13.906 74.688 37.312 1 86.81 678 GLY B CA 1
ATOM 11415 C C . GLY B 1 678 ? -12.547 74.188 36.844 1 86.81 678 GLY B C 1
ATOM 11416 O O . GLY B 1 678 ? -12.367 73 36.594 1 86.81 678 GLY B O 1
ATOM 11417 N N . MET B 1 679 ? -11.477 75.25 36.594 1 90.38 679 MET B N 1
ATOM 11418 C CA . MET B 1 679 ? -10.172 75 35.969 1 90.38 679 MET B CA 1
ATOM 11419 C C . MET B 1 679 ? -9.055 75.625 36.812 1 90.38 679 MET B C 1
ATOM 11421 O O . MET B 1 679 ? -9.219 76.688 37.344 1 90.38 679 MET B O 1
ATOM 11425 N N . LYS B 1 680 ? -8.039 74.875 37.031 1 87.81 680 LYS B N 1
ATOM 11426 C CA . LYS B 1 680 ? -6.848 75.375 37.688 1 87.81 680 LYS B CA 1
ATOM 11427 C C . LYS B 1 680 ? -5.633 75.312 36.781 1 87.81 680 LYS B C 1
ATOM 11429 O O . LYS B 1 680 ? -5.324 74.25 36.219 1 87.81 680 LYS B O 1
ATOM 11434 N N . LEU B 1 681 ? -5.02 76.438 36.5 1 89.75 681 LEU B N 1
ATOM 11435 C CA . LEU B 1 681 ? -3.744 76.562 35.781 1 89.75 681 LEU B CA 1
ATOM 11436 C C . LEU B 1 681 ? -2.643 77.062 36.719 1 89.75 681 LEU B C 1
ATOM 11438 O O . LEU B 1 681 ? -2.637 78.25 37.094 1 89.75 681 LEU B O 1
ATOM 11442 N N . ILE B 1 682 ? -1.729 76.188 37.062 1 90 682 ILE B N 1
ATOM 11443 C CA . ILE B 1 682 ? -0.75 76.562 38.094 1 90 682 ILE B CA 1
ATOM 11444 C C . ILE B 1 682 ? 0.661 76.312 37.562 1 90 682 ILE B C 1
ATOM 11446 O O . ILE B 1 682 ? 0.961 75.188 37.062 1 90 682 ILE B O 1
ATOM 11450 N N . ALA B 1 683 ? 1.5 77.25 37.5 1 90.44 683 ALA B N 1
ATOM 11451 C CA . ALA B 1 683 ? 2.938 77.125 37.281 1 90.44 683 ALA B CA 1
ATOM 11452 C C . ALA B 1 683 ? 3.713 77.312 38.594 1 90.44 683 ALA B C 1
ATOM 11454 O O . ALA B 1 683 ? 3.637 78.375 39.219 1 90.44 683 ALA B O 1
ATOM 11455 N N . ASN B 1 684 ? 4.406 76.312 39 1 86.38 684 ASN B N 1
ATOM 11456 C CA . ASN B 1 684 ? 5.168 76.375 40.25 1 86.38 684 ASN B CA 1
ATOM 11457 C C . ASN B 1 684 ? 6.379 77.312 40.125 1 86.38 684 ASN B C 1
ATOM 11459 O O . ASN B 1 684 ? 6.57 78.25 40.906 1 86.38 684 ASN B O 1
ATOM 11463 N N . GLN B 1 685 ? 7.082 76.938 39.125 1 85.81 685 GLN B N 1
ATOM 11464 C CA . GLN B 1 685 ? 8.18 77.812 38.75 1 85.81 685 GLN B CA 1
ATOM 11465 C C . GLN B 1 685 ? 8.008 78.375 37.312 1 85.81 685 GLN B C 1
ATOM 11467 O O . GLN B 1 685 ? 7.312 77.75 36.5 1 85.81 685 GLN B O 1
ATOM 11472 N N . GLY B 1 686 ? 8.492 79.438 37.062 1 83.56 686 GLY B N 1
ATOM 11473 C CA . GLY B 1 686 ? 8.422 80 35.719 1 83.56 686 GLY B CA 1
ATOM 11474 C C . GLY B 1 686 ? 7.191 80.875 35.5 1 83.56 686 GLY B C 1
ATOM 11475 O O . GLY B 1 686 ? 6.215 80.75 36.25 1 83.56 686 GLY B O 1
ATOM 11476 N N . PRO B 1 687 ? 7.199 81.75 34.438 1 89.5 687 PRO B N 1
ATOM 11477 C CA . PRO B 1 687 ? 6.082 82.625 34.188 1 89.5 687 PRO B CA 1
ATOM 11478 C C . PRO B 1 687 ? 4.957 82 33.406 1 89.5 687 PRO B C 1
ATOM 11480 O O . PRO B 1 687 ? 5.152 80.938 32.812 1 89.5 687 PRO B O 1
ATOM 11483 N N . ILE B 1 688 ? 3.678 82.5 33.5 1 89.88 688 ILE B N 1
ATOM 11484 C CA . ILE B 1 688 ? 2.555 82.125 32.656 1 89.88 688 ILE B CA 1
ATOM 11485 C C . ILE B 1 688 ? 2.361 83.25 31.594 1 89.88 688 ILE B C 1
ATOM 11487 O O . ILE B 1 688 ? 2.17 84.438 31.938 1 89.88 688 ILE B O 1
ATOM 11491 N N . THR B 1 689 ? 2.582 82.812 30.406 1 89.5 689 THR B N 1
ATOM 11492 C CA . THR B 1 689 ? 2.404 83.812 29.312 1 89.5 689 THR B CA 1
ATOM 11493 C C . THR B 1 689 ? 1.169 83.438 28.5 1 89.5 689 THR B C 1
ATOM 11495 O O . THR B 1 689 ? 1.049 82.312 27.984 1 89.5 689 THR B O 1
ATOM 11498 N N . VAL B 1 690 ? 0.169 84.375 28.422 1 88.56 690 VAL B N 1
ATOM 11499 C CA . VAL B 1 690 ? -1.009 84.25 27.578 1 88.56 690 VAL B CA 1
ATOM 11500 C C . VAL B 1 690 ? -1.013 85.312 26.516 1 88.56 690 VAL B C 1
ATOM 11502 O O . VAL B 1 690 ? -0.976 86.5 26.844 1 88.56 690 VAL B O 1
ATOM 11505 N N . GLN B 1 691 ? -1.021 84.938 25.281 1 89 691 GLN B N 1
ATOM 11506 C CA . GLN B 1 691 ? -0.928 85.938 24.234 1 89 691 GLN B CA 1
ATOM 11507 C C . GLN B 1 691 ? -1.967 85.688 23.141 1 89 691 GLN B C 1
ATOM 11509 O O . GLN B 1 691 ? -2.131 84.562 22.672 1 89 691 GLN B O 1
ATOM 11514 N N . ALA B 1 692 ? -2.771 86.688 22.812 1 89.94 692 ALA B N 1
ATOM 11515 C CA . ALA B 1 692 ? -3.479 86.812 21.531 1 89.94 692 ALA B CA 1
ATOM 11516 C C . ALA B 1 692 ? -2.727 87.688 20.547 1 89.94 692 ALA B C 1
ATOM 11518 O O . ALA B 1 692 ? -2.873 88.938 20.578 1 89.94 692 ALA B O 1
ATOM 11519 N N . GLN B 1 693 ? -2.174 87.188 19.703 1 83.94 693 GLN B N 1
ATOM 11520 C CA . GLN B 1 693 ? -1.143 87.938 18.969 1 83.94 693 GLN B CA 1
ATOM 11521 C C . GLN B 1 693 ? -1.758 88.812 17.906 1 83.94 693 GLN B C 1
ATOM 11523 O O . GLN B 1 693 ? -1.173 89.812 17.547 1 83.94 693 GLN B O 1
ATOM 11528 N N . ASN B 1 694 ? -2.863 88.312 17.297 1 83.62 694 ASN B N 1
ATOM 11529 C CA . ASN B 1 694 ? -3.422 89.125 16.219 1 83.62 694 ASN B CA 1
ATOM 11530 C C . ASN B 1 694 ? -4.906 89.438 16.438 1 83.62 694 ASN B C 1
ATOM 11532 O O . ASN B 1 694 ? -5.637 89.688 15.492 1 83.62 694 ASN B O 1
ATOM 11536 N N . ASP B 1 695 ? -5.34 89.188 17.656 1 86.81 695 ASP B N 1
ATOM 11537 C CA . ASP B 1 695 ? -6.75 89.375 17.938 1 86.81 695 ASP B CA 1
ATOM 11538 C C . ASP B 1 695 ? -6.953 89.812 19.406 1 86.81 695 ASP B C 1
ATOM 11540 O O . ASP B 1 695 ? -5.988 90.125 20.109 1 86.81 695 ASP B O 1
ATOM 11544 N N . LEU B 1 696 ? -8.203 89.875 19.922 1 87.06 696 LEU B N 1
ATOM 11545 C CA . LEU B 1 696 ? -8.508 90.375 21.25 1 87.06 696 LEU B CA 1
ATOM 11546 C C . LEU B 1 696 ? -8.461 89.25 22.281 1 87.06 696 LEU B C 1
ATOM 11548 O O . LEU B 1 696 ? -8.422 88.062 21.906 1 87.06 696 LEU B O 1
ATOM 11552 N N . MET B 1 697 ? -8.32 89.562 23.578 1 88.38 697 MET B N 1
ATOM 11553 C CA . MET B 1 697 ? -8.422 88.688 24.734 1 88.38 697 MET B CA 1
ATOM 11554 C C . MET B 1 697 ? -9.602 89.062 25.609 1 88.38 697 MET B C 1
ATOM 11556 O O . MET B 1 697 ? -9.805 90.25 25.891 1 88.38 697 MET B O 1
ATOM 11560 N N . GLU B 1 698 ? -10.352 88.062 25.859 1 87.12 698 GLU B N 1
ATOM 11561 C CA . GLU B 1 698 ? -11.531 88.375 26.672 1 87.12 698 GLU B CA 1
ATOM 11562 C C . GLU B 1 698 ? -11.555 87.5 27.922 1 87.12 698 GLU B C 1
ATOM 11564 O O . GLU B 1 698 ? -11.414 86.25 27.844 1 87.12 698 GLU B O 1
ATOM 11569 N N . LEU B 1 699 ? -11.633 88.125 29.109 1 88 699 LEU B N 1
ATOM 11570 C CA . LEU B 1 699 ? -11.852 87.438 30.375 1 88 699 LEU B CA 1
ATOM 11571 C C . LEU B 1 699 ? -13.227 87.812 30.938 1 88 699 LEU B C 1
ATOM 11573 O O . LEU B 1 699 ? -13.531 88.938 31.188 1 88 699 LEU B O 1
ATOM 11577 N N . LEU B 1 700 ? -14.023 86.875 31.094 1 86.5 700 LEU B N 1
ATOM 11578 C CA . LEU B 1 700 ? -15.383 87.125 31.547 1 86.5 700 LEU B CA 1
ATOM 11579 C C . LEU B 1 700 ? -15.734 86.188 32.719 1 86.5 700 LEU B C 1
ATOM 11581 O O . LEU B 1 700 ? -15.469 85 32.688 1 86.5 700 LEU B O 1
ATOM 11585 N N . ALA B 1 701 ? -16.25 86.75 33.844 1 88.38 701 ALA B N 1
ATOM 11586 C CA . ALA B 1 701 ? -16.734 85.938 35 1 88.38 701 ALA B CA 1
ATOM 11587 C C . ALA B 1 701 ? -18.094 86.5 35.469 1 88.38 701 ALA B C 1
ATOM 11589 O O . ALA B 1 701 ? -18.344 87.688 35.469 1 88.38 701 ALA B O 1
ATOM 11590 N N . ARG B 1 702 ? -18.969 85.562 35.844 1 82.62 702 ARG B N 1
ATOM 11591 C CA . ARG B 1 702 ? -20.25 85.938 36.375 1 82.62 702 ARG B CA 1
ATOM 11592 C C . ARG B 1 702 ? -20.094 86.562 37.781 1 82.62 702 ARG B C 1
ATOM 11594 O O . ARG B 1 702 ? -20.797 87.5 38.125 1 82.62 702 ARG B O 1
ATOM 11601 N N . LYS B 1 703 ? -19.141 86 38.5 1 89 703 LYS B N 1
ATOM 11602 C CA . LYS B 1 703 ? -18.891 86.562 39.844 1 89 703 LYS B CA 1
ATOM 11603 C C . LYS B 1 703 ? -17.672 87.5 39.844 1 89 703 LYS B C 1
ATOM 11605 O O . LYS B 1 703 ? -17.5 88.25 38.906 1 89 703 LYS B O 1
ATOM 11610 N N . ALA B 1 704 ? -16.828 87.375 40.844 1 87 704 ALA B N 1
ATOM 11611 C CA . ALA B 1 704 ? -15.742 88.312 41 1 87 704 ALA B CA 1
ATOM 11612 C C . ALA B 1 704 ? -14.516 87.875 40.219 1 87 704 ALA B C 1
ATOM 11614 O O . ALA B 1 704 ? -14.289 86.688 40.031 1 87 704 ALA B O 1
ATOM 11615 N N . ILE B 1 705 ? -13.82 88.812 39.562 1 87.19 705 ILE B N 1
ATOM 11616 C CA . ILE B 1 705 ? -12.477 88.625 39.031 1 87.19 705 ILE B CA 1
ATOM 11617 C C . ILE B 1 705 ? -11.445 89.25 39.969 1 87.19 705 ILE B C 1
ATOM 11619 O O . ILE B 1 705 ? -11.523 90.438 40.281 1 87.19 705 ILE B O 1
ATOM 11623 N N . THR B 1 706 ? -10.625 88.375 40.438 1 88.5 706 THR B N 1
ATOM 11624 C CA . THR B 1 706 ? -9.578 88.938 41.312 1 88.5 706 THR B CA 1
ATOM 11625 C C . THR B 1 706 ? -8.203 88.75 40.656 1 88.5 706 THR B C 1
ATOM 11627 O O . THR B 1 706 ? -7.832 87.688 40.25 1 88.5 706 THR B O 1
ATOM 11630 N N . ILE B 1 707 ? -7.449 89.875 40.5 1 89.25 707 ILE B N 1
ATOM 11631 C CA . ILE B 1 707 ? -6.078 89.875 40 1 89.25 707 ILE B CA 1
ATOM 11632 C C . ILE B 1 707 ? -5.137 90.375 41.125 1 89.25 707 ILE B C 1
ATOM 11634 O O . ILE B 1 707 ? -5.238 91.5 41.594 1 89.25 707 ILE B O 1
ATOM 11638 N N . THR B 1 708 ? -4.207 89.5 41.562 1 89.31 708 THR B N 1
ATOM 11639 C CA . THR B 1 708 ? -3.395 89.812 42.719 1 89.31 708 THR B CA 1
ATOM 11640 C C . THR B 1 708 ? -1.924 89.5 42.469 1 89.31 708 THR B C 1
ATOM 11642 O O . THR B 1 708 ? -1.592 88.438 42 1 89.31 708 THR B O 1
ATOM 11645 N N . SER B 1 709 ? -1.015 90.438 42.594 1 89.19 709 SER B N 1
ATOM 11646 C CA . SER B 1 709 ? 0.424 90.25 42.719 1 89.19 709 SER B CA 1
ATOM 11647 C C . SER B 1 709 ? 0.87 90.312 44.188 1 89.19 709 SER B C 1
ATOM 11649 O O . SER B 1 709 ? 0.685 91.375 44.844 1 89.19 709 SER B O 1
ATOM 11651 N N . THR B 1 710 ? 1.573 89.438 44.688 1 87.31 710 THR B N 1
ATOM 11652 C CA . THR B 1 710 ? 1.783 89.375 46.156 1 87.31 710 THR B CA 1
ATOM 11653 C C . THR B 1 710 ? 3.092 90.062 46.531 1 87.31 710 THR B C 1
ATOM 11655 O O . THR B 1 710 ? 3.252 90.5 47.656 1 87.31 710 THR B O 1
ATOM 11658 N N . GLU B 1 711 ? 4.004 90.062 45.656 1 88.81 711 GLU B N 1
ATOM 11659 C CA . GLU B 1 711 ? 5.293 90.562 46.094 1 88.81 711 GLU B CA 1
ATOM 11660 C C . GLU B 1 711 ? 5.754 91.75 45.219 1 88.81 711 GLU B C 1
ATOM 11662 O O . GLU B 1 711 ? 6.676 92.5 45.562 1 88.81 711 GLU B O 1
ATOM 11667 N N . ASP B 1 712 ? 5.062 91.938 44.094 1 89 712 ASP B N 1
ATOM 11668 C CA . ASP B 1 712 ? 5.59 92.938 43.156 1 89 712 ASP B CA 1
ATOM 11669 C C . ASP B 1 712 ? 4.496 93.875 42.688 1 89 712 ASP B C 1
ATOM 11671 O O . ASP B 1 712 ? 3.746 94.438 43.5 1 89 712 ASP B O 1
ATOM 11675 N N . GLU B 1 713 ? 4.34 94.25 41.312 1 89 713 GLU B N 1
ATOM 11676 C CA . GLU B 1 713 ? 3.42 95.25 40.812 1 89 713 GLU B CA 1
ATOM 11677 C C . GLU B 1 713 ? 2.523 94.688 39.719 1 89 713 GLU B C 1
ATOM 11679 O O . GLU B 1 713 ? 2.777 93.625 39.188 1 89 713 GLU B O 1
ATOM 11684 N N . ILE B 1 714 ? 1.381 95.312 39.531 1 88 714 ILE B N 1
ATOM 11685 C CA . ILE B 1 714 ? 0.496 95.062 38.375 1 88 714 ILE B CA 1
ATOM 11686 C C . ILE B 1 714 ? 0.636 96.25 37.375 1 88 714 ILE B C 1
ATOM 11688 O O . ILE B 1 714 ? 0.469 97.375 37.75 1 88 714 ILE B O 1
ATOM 11692 N N . LYS B 1 715 ? 1.078 95.875 36.219 1 87.88 715 LYS B N 1
ATOM 11693 C CA . LYS B 1 715 ? 1.223 96.875 35.188 1 87.88 715 LYS B CA 1
ATOM 11694 C C . LYS B 1 715 ? 0.183 96.625 34.094 1 87.88 715 LYS B C 1
ATOM 11696 O O . LYS B 1 715 ? 0.12 95.562 33.469 1 87.88 715 LYS B O 1
ATOM 11701 N N . ILE B 1 716 ? -0.711 97.625 33.938 1 89.06 716 ILE B N 1
ATOM 11702 C CA . ILE B 1 716 ? -1.714 97.625 32.875 1 89.06 716 ILE B CA 1
ATOM 11703 C C . ILE B 1 716 ? -1.408 98.688 31.859 1 89.06 716 ILE B C 1
ATOM 11705 O O . ILE B 1 716 ? -1.398 99.875 32.188 1 89.06 716 ILE B O 1
ATOM 11709 N N . THR B 1 717 ? -1.115 98.312 30.656 1 88.62 717 THR B N 1
ATOM 11710 C CA . THR B 1 717 ? -0.71 99.25 29.625 1 88.62 717 THR B CA 1
ATOM 11711 C C . THR B 1 717 ? -1.505 99.062 28.344 1 88.62 717 THR B C 1
ATOM 11713 O O . THR B 1 717 ? -1.668 97.938 27.891 1 88.62 717 THR B O 1
ATOM 11716 N N . ALA B 1 718 ? -2.096 100.125 27.859 1 90.06 718 ALA B N 1
ATOM 11717 C CA . ALA B 1 718 ? -2.797 100.062 26.578 1 90.06 718 ALA B CA 1
ATOM 11718 C C . ALA B 1 718 ? -2.287 101.188 25.625 1 90.06 718 ALA B C 1
ATOM 11720 O O . ALA B 1 718 ? -1.958 102.25 26.062 1 90.06 718 ALA B O 1
ATOM 11721 N N . LYS B 1 719 ? -2.307 100.938 24.391 1 86.12 719 LYS B N 1
ATOM 11722 C CA . LYS B 1 719 ? -1.809 101.938 23.422 1 86.12 719 LYS B CA 1
ATOM 11723 C C . LYS B 1 719 ? -2.807 103.062 23.203 1 86.12 719 LYS B C 1
ATOM 11725 O O . LYS B 1 719 ? -2.412 104.188 23.062 1 86.12 719 LYS B O 1
ATOM 11730 N N . LYS B 1 720 ? -4.051 102.75 23.281 1 86.44 720 LYS B N 1
ATOM 11731 C CA . LYS B 1 720 ? -5.031 103.75 22.922 1 86.44 720 LYS B CA 1
ATOM 11732 C C . LYS B 1 720 ? -5.766 104.312 24.156 1 86.44 720 LYS B C 1
ATOM 11734 O O . LYS B 1 720 ? -5.809 105.5 24.406 1 86.44 720 LYS B O 1
ATOM 11739 N N . ARG B 1 721 ? -6.43 103.312 24.781 1 89.44 721 ARG B N 1
ATOM 11740 C CA . ARG B 1 721 ? -7.301 103.812 25.859 1 89.44 721 ARG B CA 1
ATOM 11741 C C . ARG B 1 721 ? -7.492 102.688 26.906 1 89.44 721 ARG B C 1
ATOM 11743 O O . ARG B 1 721 ? -7.527 101.5 26.578 1 89.44 721 ARG B O 1
ATOM 11750 N N . ILE B 1 722 ? -7.582 103.062 28.203 1 90.31 722 ILE B N 1
ATOM 11751 C CA . ILE B 1 722 ? -8 102.25 29.312 1 90.31 722 ILE B CA 1
ATOM 11752 C C . ILE B 1 722 ? -9.305 102.75 29.906 1 90.31 722 ILE B C 1
ATOM 11754 O O . ILE B 1 722 ? -9.406 103.938 30.219 1 90.31 722 ILE B O 1
ATOM 11758 N N . THR B 1 723 ? -10.211 101.938 29.875 1 89.12 723 THR B N 1
ATOM 11759 C CA . THR B 1 723 ? -11.477 102.312 30.484 1 89.12 723 THR B CA 1
ATOM 11760 C C . THR B 1 723 ? -11.82 101.375 31.656 1 89.12 723 THR B C 1
ATOM 11762 O O . THR B 1 723 ? -11.898 100.188 31.516 1 89.12 723 THR B O 1
ATOM 11765 N N . LEU B 1 724 ? -12 101.938 32.812 1 89.94 724 LEU B N 1
ATOM 11766 C CA . LEU B 1 724 ? -12.508 101.25 34 1 89.94 724 LEU B CA 1
ATOM 11767 C C . LEU B 1 724 ? -13.938 101.688 34.312 1 89.94 724 LEU B C 1
ATOM 11769 O O . LEU B 1 724 ? -14.203 102.875 34.5 1 89.94 724 LEU B O 1
ATOM 11773 N N . ASN B 1 725 ? -14.805 100.812 34.25 1 89.5 725 ASN B N 1
ATOM 11774 C CA . ASN B 1 725 ? -16.219 101.125 34.469 1 89.5 725 ASN B CA 1
ATOM 11775 C C . ASN B 1 725 ? -16.875 100.25 35.469 1 89.5 725 ASN B C 1
ATOM 11777 O O . ASN B 1 725 ? -16.844 99 35.344 1 89.5 725 ASN B O 1
ATOM 11781 N N . ALA B 1 726 ? -17.406 100.812 36.562 1 89.56 726 ALA B N 1
ATOM 11782 C CA . ALA B 1 726 ? -18.125 100.062 37.562 1 89.56 726 ALA B CA 1
ATOM 11783 C C . ALA B 1 726 ? -19.5 100.688 37.844 1 89.56 726 ALA B C 1
ATOM 11785 O O . ALA B 1 726 ? -19.594 101.812 38.375 1 89.56 726 ALA B O 1
ATOM 11786 N N . GLY B 1 727 ? -20.594 100.062 37.5 1 80.56 727 GLY B N 1
ATOM 11787 C CA . GLY B 1 727 ? -21.938 100.5 37.781 1 80.56 727 GLY B CA 1
ATOM 11788 C C . GLY B 1 727 ? -22.266 101.875 37.125 1 80.56 727 GLY B C 1
ATOM 11789 O O . GLY B 1 727 ? -23.172 102.562 37.562 1 80.56 727 GLY B O 1
ATOM 11790 N N . GLY B 1 728 ? -21.453 102.25 36.281 1 79.06 728 GLY B N 1
ATOM 11791 C CA . GLY B 1 728 ? -21.703 103.5 35.594 1 79.06 728 GLY B CA 1
ATOM 11792 C C . GLY B 1 728 ? -20.609 104.562 35.812 1 79.06 728 GLY B C 1
ATOM 11793 O O . GLY B 1 728 ? -20.359 105.375 34.969 1 79.06 728 GLY B O 1
ATOM 11794 N N . SER B 1 729 ? -20.078 104.5 37.031 1 87.06 729 SER B N 1
ATOM 11795 C CA . SER B 1 729 ? -18.922 105.375 37.281 1 87.06 729 SER B CA 1
ATOM 11796 C C . SER B 1 729 ? -17.719 104.875 36.469 1 87.06 729 SER B C 1
ATOM 11798 O O . SER B 1 729 ? -17.5 103.688 36.312 1 87.06 729 SER B O 1
ATOM 11800 N N . TYR B 1 730 ? -16.984 105.875 35.875 1 89.12 730 TYR B N 1
ATOM 11801 C CA . TYR B 1 730 ? -15.914 105.438 34.969 1 89.12 730 TYR B CA 1
ATOM 11802 C C . TYR B 1 730 ? -14.688 106.312 35.094 1 89.12 730 TYR B C 1
ATOM 11804 O O . TYR B 1 730 ? -14.781 107.5 35.562 1 89.12 730 TYR B O 1
ATOM 11812 N N . ILE B 1 731 ? -13.523 105.688 34.781 1 90 731 ILE B N 1
ATOM 11813 C CA . ILE B 1 731 ? -12.25 106.375 34.594 1 90 731 ILE B CA 1
ATOM 11814 C C . ILE B 1 731 ? -11.656 106 33.25 1 90 731 ILE B C 1
ATOM 11816 O O . ILE B 1 731 ? -11.547 104.812 32.906 1 90 731 ILE B O 1
ATOM 11820 N N . THR B 1 732 ? -11.461 107.062 32.469 1 90.12 732 THR B N 1
ATOM 11821 C CA . THR B 1 732 ? -10.867 106.75 31.156 1 90.12 732 THR B CA 1
ATOM 11822 C C . THR B 1 732 ? -9.5 107.438 31.047 1 90.12 732 THR B C 1
ATOM 11824 O O . THR B 1 732 ? -9.32 108.562 31.516 1 90.12 732 THR B O 1
ATOM 11827 N N . LEU B 1 733 ? -8.555 106.625 30.5 1 89.81 733 LEU B N 1
ATOM 11828 C CA . LEU B 1 733 ? -7.211 107.125 30.219 1 89.81 733 LEU B CA 1
ATOM 11829 C C . LEU B 1 733 ? -6.887 107.062 28.734 1 89.81 733 LEU B C 1
ATOM 11831 O O . LEU B 1 733 ? -6.98 106 28.141 1 89.81 733 LEU B O 1
ATOM 11835 N N . ASP B 1 734 ? -6.629 108.25 28.172 1 88.75 734 ASP B N 1
ATOM 11836 C CA . ASP B 1 734 ? -6.164 108.25 26.781 1 88.75 734 ASP B CA 1
ATOM 11837 C C . ASP B 1 734 ? -4.965 109.188 26.609 1 88.75 734 ASP B C 1
ATOM 11839 O O . ASP B 1 734 ? -4.387 109.625 27.594 1 88.75 734 ASP B O 1
ATOM 11843 N N . GLU B 1 735 ? -4.508 109.5 25.391 1 82.88 735 GLU B N 1
ATOM 11844 C CA . GLU B 1 735 ? -3.277 110.188 25.109 1 82.88 735 GLU B CA 1
ATOM 11845 C C . GLU B 1 735 ? -3.361 111.625 25.641 1 82.88 735 GLU B C 1
ATOM 11847 O O . GLU B 1 735 ? -2.357 112.188 26.078 1 82.88 735 GLU B O 1
ATOM 11852 N N . ASN B 1 736 ? -4.566 112.125 25.812 1 80.94 736 ASN B N 1
ATOM 11853 C CA . ASN B 1 736 ? -4.648 113.562 26.031 1 80.94 736 ASN B CA 1
ATOM 11854 C C . ASN B 1 736 ? -5.375 113.875 27.328 1 80.94 736 ASN B C 1
ATOM 11856 O O . ASN B 1 736 ? -5.25 115 27.859 1 80.94 736 ASN B O 1
ATOM 11860 N N . ARG B 1 737 ? -6.078 113 27.828 1 84.31 737 ARG B N 1
ATOM 11861 C CA . ARG B 1 737 ? -6.879 113.375 28.984 1 84.31 737 ARG B CA 1
ATOM 11862 C C . ARG B 1 737 ? -7.137 112.188 29.891 1 84.31 737 ARG B C 1
ATOM 11864 O O . ARG B 1 737 ? -7.125 111.062 29.453 1 84.31 737 ARG B O 1
ATOM 11871 N N . ILE B 1 738 ? -7.328 112.375 31.266 1 89.31 738 ILE B N 1
ATOM 11872 C CA . ILE B 1 738 ? -7.902 111.5 32.281 1 89.31 738 ILE B CA 1
ATOM 11873 C C . ILE B 1 738 ? -9.273 112 32.688 1 89.31 738 ILE B C 1
ATOM 11875 O O . ILE B 1 738 ? -9.383 113.125 33.156 1 89.31 738 ILE B O 1
ATOM 11879 N N . GLU B 1 739 ? -10.25 111.25 32.406 1 87.56 739 GLU B N 1
ATOM 11880 C CA . GLU B 1 739 ? -11.602 111.625 32.75 1 87.56 739 GLU B CA 1
ATOM 11881 C C . GLU B 1 739 ? -12.227 110.75 33.781 1 87.56 739 GLU B C 1
ATOM 11883 O O . GLU B 1 739 ? -12.234 109.5 33.625 1 87.56 739 GLU B O 1
ATOM 11888 N N . SER B 1 740 ? -12.539 111.312 35 1 90.12 740 SER B N 1
ATOM 11889 C CA . SER B 1 740 ? -13.297 110.562 36 1 90.12 740 SER B CA 1
ATOM 11890 C C . SER B 1 740 ? -14.734 111.062 36.062 1 90.12 740 SER B C 1
ATOM 11892 O O . SER B 1 740 ? -14.977 112.25 36.281 1 90.12 740 SER B O 1
ATOM 11894 N N . GLY B 1 741 ? -15.648 110.25 35.906 1 87.06 741 GLY B N 1
ATOM 11895 C CA . GLY B 1 741 ? -17.047 110.625 35.906 1 87.06 741 GLY B CA 1
ATOM 11896 C C . GLY B 1 741 ? -17.891 109.812 36.844 1 87.06 741 GLY B C 1
ATOM 11897 O O . GLY B 1 741 ? -17.688 108.562 36.938 1 87.06 741 GLY B O 1
ATOM 11898 N N . THR B 1 742 ? -18.75 110.375 37.688 1 90.12 742 THR B N 1
ATOM 11899 C CA . THR B 1 742 ? -19.703 109.625 38.531 1 90.12 742 THR B CA 1
ATOM 11900 C C . THR B 1 742 ? -21 110.438 38.656 1 90.12 742 THR B C 1
ATOM 11902 O O . THR B 1 742 ? -21 111.688 38.562 1 90.12 742 THR B O 1
ATOM 11905 N N . ALA B 1 743 ? -22.047 109.812 38.75 1 81.31 743 ALA B N 1
ATOM 11906 C CA . ALA B 1 743 ? -23.328 110.438 38.969 1 81.31 743 ALA B CA 1
ATOM 11907 C C . ALA B 1 743 ? -23.484 110.875 40.438 1 81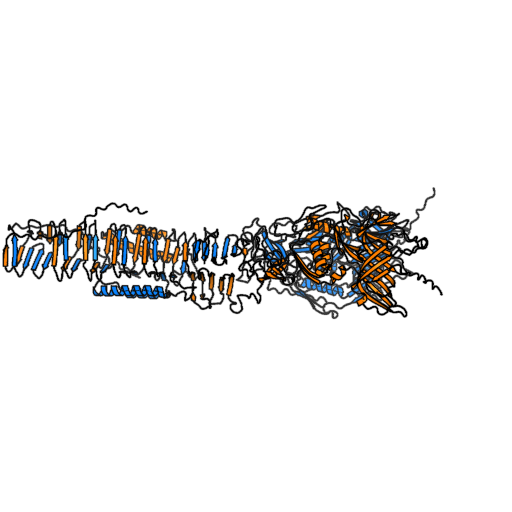.31 743 ALA B C 1
ATOM 11909 O O . ALA B 1 743 ? -24.281 111.75 40.75 1 81.31 743 ALA B O 1
ATOM 11910 N N . GLY B 1 744 ? -22.562 110.375 41.156 1 84.94 744 GLY B N 1
ATOM 11911 C CA . GLY B 1 744 ? -22.672 110.688 42.594 1 84.94 744 GLY B CA 1
ATOM 11912 C C . GLY B 1 744 ? -21.531 111.5 43.156 1 84.94 744 GLY B C 1
ATOM 11913 O O . GLY B 1 744 ? -21.188 112.562 42.594 1 84.94 744 GLY B O 1
ATOM 11914 N N . GLU B 1 745 ? -20.906 110.938 44.188 1 84.12 745 GLU B N 1
ATOM 11915 C CA . GLU B 1 745 ? -19.906 111.75 44.938 1 84.12 745 GLU B CA 1
ATOM 11916 C C . GLU B 1 745 ? -18.484 111.375 44.5 1 84.12 745 GLU B C 1
ATOM 11918 O O . GLU B 1 745 ? -18.188 110.188 44.281 1 84.12 745 GLU B O 1
ATOM 11923 N N . TYR B 1 746 ? -17.703 112.312 44.188 1 88.88 746 TYR B N 1
ATOM 11924 C CA . TYR B 1 746 ? -16.266 112.188 44 1 88.88 746 TYR B CA 1
ATOM 11925 C C . TYR B 1 746 ? -15.5 112.5 45.25 1 88.88 746 TYR B C 1
ATOM 11927 O O . TYR B 1 746 ? -15.398 113.688 45.625 1 88.88 746 TYR B O 1
ATOM 11935 N N . LEU B 1 747 ? -15.047 111.5 45.938 1 85.38 747 LEU B N 1
ATOM 11936 C CA . LEU B 1 747 ? -14.422 111.75 47.25 1 85.38 747 LEU B CA 1
ATOM 11937 C C . LEU B 1 747 ? -12.922 111.438 47.188 1 85.38 747 LEU B C 1
ATOM 11939 O O . LEU B 1 747 ? -12.492 110.438 46.625 1 85.38 747 LEU B O 1
ATOM 11943 N N . THR B 1 748 ? -12.047 112.375 47.625 1 87.25 748 THR B N 1
ATOM 11944 C CA . THR B 1 748 ? -10.609 112.188 47.781 1 87.25 748 THR B CA 1
ATOM 11945 C C . THR B 1 748 ? -10.195 112.312 49.25 1 87.25 748 THR B C 1
ATOM 11947 O O . THR B 1 748 ? -10.508 113.312 49.906 1 87.25 748 THR B O 1
ATOM 11950 N N . LYS B 1 749 ? -9.57 111.312 49.688 1 84.75 749 LYS B N 1
ATOM 11951 C CA . LYS B 1 749 ? -9.039 111.312 51.062 1 84.75 749 LYS B CA 1
ATOM 11952 C C . LYS B 1 749 ? -7.516 111.312 51.062 1 84.75 749 LYS B C 1
ATOM 11954 O O . LYS B 1 749 ? -6.898 110.312 50.688 1 84.75 749 LYS B O 1
ATOM 11959 N N . ALA B 1 750 ? -6.922 112.5 51.375 1 85.25 750 ALA B N 1
ATOM 11960 C CA . ALA B 1 750 ? -5.465 112.562 51.344 1 85.25 750 ALA B CA 1
ATOM 11961 C C . ALA B 1 750 ? -4.934 113.438 52.438 1 85.25 750 ALA B C 1
ATOM 11963 O O . ALA B 1 750 ? -5.672 114.312 52.969 1 85.25 750 ALA B O 1
ATOM 11964 N N . GLY B 1 751 ? -3.801 113.25 52.938 1 73.5 751 GLY B N 1
ATOM 11965 C CA . GLY B 1 751 ? -3.145 114.125 53.875 1 73.5 751 GLY B CA 1
ATOM 11966 C C . GLY B 1 751 ? -2.711 115.438 53.25 1 73.5 751 GLY B C 1
ATOM 11967 O O . GLY B 1 751 ? -2.693 116.438 53.906 1 73.5 751 GLY B O 1
ATOM 11968 N N . TYR B 1 752 ? -2.23 115.312 52.062 1 82.75 752 TYR B N 1
ATOM 11969 C CA . TYR B 1 752 ? -1.776 116.5 51.312 1 82.75 752 TYR B CA 1
ATOM 11970 C C . TYR B 1 752 ? -2.279 116.438 49.875 1 82.75 752 TYR B C 1
ATOM 11972 O O . TYR B 1 752 ? -2.299 115.375 49.25 1 82.75 752 TYR B O 1
ATOM 11980 N N . TYR B 1 753 ? -2.791 117.625 49.438 1 82.94 753 TYR B N 1
ATOM 11981 C CA . TYR B 1 753 ? -3.266 117.75 48.062 1 82.94 753 TYR B CA 1
ATOM 11982 C C . TYR B 1 753 ? -2.355 118.625 47.25 1 82.94 753 TYR B C 1
ATOM 11984 O O . TYR B 1 753 ? -2.072 119.75 47.688 1 82.94 753 TYR B O 1
ATOM 11992 N N . GLY B 1 754 ? -1.825 118.188 46.219 1 79.12 754 GLY B N 1
ATOM 11993 C CA . GLY B 1 754 ? -0.959 119.062 45.375 1 79.12 754 GLY B CA 1
ATOM 11994 C C . GLY B 1 754 ? -1.269 118.938 43.906 1 79.12 754 GLY B C 1
ATOM 11995 O O . GLY B 1 754 ? -1.628 117.875 43.406 1 79.12 754 GLY B O 1
ATOM 11996 N N . ARG B 1 755 ? -1.358 120 43.031 1 83 755 ARG B N 1
ATOM 11997 C CA . ARG B 1 755 ? -1.466 120.062 41.562 1 83 755 ARG B CA 1
ATOM 11998 C C . ARG B 1 755 ? -0.134 120.5 40.938 1 83 755 ARG B C 1
ATOM 12000 O O . ARG B 1 755 ? 0.446 121.5 41.281 1 83 755 ARG B O 1
ATOM 12007 N N . LEU B 1 756 ? 0.271 119.625 40.219 1 83.19 756 LEU B N 1
ATOM 12008 C CA . LEU B 1 756 ? 1.576 119.875 39.594 1 83.19 756 LEU B CA 1
ATOM 12009 C C . LEU B 1 756 ? 1.445 120.062 38.094 1 83.19 756 LEU B C 1
ATOM 12011 O O . LEU B 1 756 ? 0.357 119.875 37.531 1 83.19 756 LEU B O 1
ATOM 12015 N N . ASP B 1 757 ? 2.645 120.375 37.375 1 79.75 757 ASP B N 1
ATOM 12016 C CA . ASP B 1 757 ? 2.674 120.625 35.938 1 79.75 757 ASP B CA 1
ATOM 12017 C C . ASP B 1 757 ? 2.408 119.312 35.188 1 79.75 757 ASP B C 1
ATOM 12019 O O . ASP B 1 757 ? 2.598 118.25 35.719 1 79.75 757 ASP B O 1
ATOM 12023 N N . LYS B 1 758 ? 1.898 119.625 34 1 80.62 758 LYS B N 1
ATOM 12024 C CA . LYS B 1 758 ? 1.583 118.5 33.156 1 80.62 758 LYS B CA 1
ATOM 12025 C C . LYS B 1 758 ? 2.756 117.5 33.062 1 80.62 758 LYS B C 1
ATOM 12027 O O . LYS B 1 758 ? 3.916 117.938 33.062 1 80.62 758 LYS B O 1
ATOM 12032 N N . ALA B 1 759 ? 2.412 116.125 33.094 1 85.12 759 ALA B N 1
ATOM 12033 C CA . ALA B 1 759 ? 3.438 115.062 33 1 85.12 759 ALA B CA 1
ATOM 12034 C C . ALA B 1 759 ? 2.98 113.938 32.125 1 85.12 759 ALA B C 1
ATOM 12036 O O . ALA B 1 759 ? 1.779 113.688 31.953 1 85.12 759 ALA B O 1
ATOM 12037 N N . LYS B 1 760 ? 3.943 113.312 31.312 1 83.25 760 LYS B N 1
ATOM 12038 C CA . LYS B 1 760 ? 3.707 112.125 30.469 1 83.25 760 LYS B CA 1
ATOM 12039 C C . LYS B 1 760 ? 4.656 111 30.844 1 83.25 760 LYS B C 1
ATOM 12041 O O . LYS B 1 760 ? 5.828 111.25 31.141 1 83.25 760 LYS B O 1
ATOM 12046 N N . LEU B 1 761 ? 4.102 109.688 30.953 1 84.31 761 LEU B N 1
ATOM 12047 C CA . LEU B 1 761 ? 4.914 108.5 31.203 1 84.31 761 LEU B CA 1
ATOM 12048 C C . LEU B 1 761 ? 5 107.625 29.953 1 84.31 761 LEU B C 1
ATOM 12050 O O . LEU B 1 761 ? 4.137 106.75 29.734 1 84.31 761 LEU B O 1
ATOM 12054 N N . PRO B 1 762 ? 6.145 107.812 29.109 1 80.94 762 PRO B N 1
ATOM 12055 C CA . PRO B 1 762 ? 6.289 107 27.906 1 80.94 762 PRO B CA 1
ATOM 12056 C C . PRO B 1 762 ? 6.59 105.5 28.219 1 80.94 762 PRO B C 1
ATOM 12058 O O . PRO B 1 762 ? 7.328 105.188 29.156 1 80.94 762 PRO B O 1
ATOM 12061 N N . THR B 1 763 ? 5.754 104.562 27.734 1 81.31 763 THR B N 1
ATOM 12062 C CA . THR B 1 763 ? 5.953 103.188 27.953 1 81.31 763 THR B CA 1
ATOM 12063 C C . THR B 1 763 ? 6.316 102.438 26.641 1 81.31 763 THR B C 1
ATOM 12065 O O . THR B 1 763 ? 5.797 102.812 25.578 1 81.31 763 THR B O 1
ATOM 12068 N N . GLU B 1 764 ? 7.266 101.438 26.766 1 79.31 764 GLU B N 1
ATOM 12069 C CA . GLU B 1 764 ? 7.645 100.562 25.625 1 79.31 764 GLU B CA 1
ATOM 12070 C C . GLU B 1 764 ? 6.75 99.375 25.516 1 79.31 764 GLU B C 1
ATOM 12072 O O . GLU B 1 764 ? 6.469 98.688 26.516 1 79.31 764 GLU B O 1
ATOM 12077 N N . PHE B 1 765 ? 6.137 99.25 24.344 1 81.81 765 PHE B N 1
ATOM 12078 C CA . PHE B 1 765 ? 5.27 98.125 24.094 1 81.81 765 PHE B CA 1
ATOM 12079 C C . PHE B 1 765 ? 6.07 96.938 23.562 1 81.81 765 PHE B C 1
ATOM 12081 O O . PHE B 1 765 ? 6.953 97.125 22.719 1 81.81 765 PHE B O 1
ATOM 12088 N N . PRO B 1 766 ? 5.875 95.75 24.281 1 77.19 766 PRO B N 1
ATOM 12089 C CA . PRO B 1 766 ? 6.594 94.562 23.812 1 77.19 766 PRO B CA 1
ATOM 12090 C C . PRO B 1 766 ? 6.242 94.125 22.391 1 77.19 766 PRO B C 1
ATOM 12092 O O . PRO B 1 766 ? 5.129 94.438 21.922 1 77.19 766 PRO B O 1
ATOM 12095 N N . ALA B 1 767 ? 7.207 93.625 21.594 1 74 767 ALA B N 1
ATOM 12096 C CA . ALA B 1 767 ? 7.027 93.25 20.203 1 74 767 ALA B CA 1
ATOM 12097 C C . ALA B 1 767 ? 6.258 91.938 20.109 1 74 767 ALA B C 1
ATOM 12099 O O . ALA B 1 767 ? 6.602 90.938 20.781 1 74 767 ALA B O 1
ATOM 12100 N N . LEU B 1 768 ? 5.027 92 19.625 1 74.69 768 LEU B N 1
ATOM 12101 C CA . LEU B 1 768 ? 4.285 90.812 19.297 1 74.69 768 LEU B CA 1
ATOM 12102 C C . LEU B 1 768 ? 4.707 90.25 17.953 1 74.69 768 LEU B C 1
ATOM 12104 O O . LEU B 1 768 ? 5.188 91 17.094 1 74.69 768 LEU B O 1
ATOM 12108 N N . ALA B 1 769 ? 4.918 89 17.906 1 67.12 769 ALA B N 1
ATOM 12109 C CA . ALA B 1 769 ? 5.316 88.375 16.656 1 67.12 769 ALA B CA 1
ATOM 12110 C C . ALA B 1 769 ? 4.438 88.875 15.5 1 67.12 769 ALA B C 1
ATOM 12112 O O . ALA B 1 769 ? 3.252 89.125 15.695 1 67.12 769 ALA B O 1
ATOM 12113 N N . ALA B 1 770 ? 5.066 89.375 14.367 1 58.78 770 ALA B N 1
ATOM 12114 C CA . ALA B 1 770 ? 4.457 90 13.18 1 58.78 770 ALA B CA 1
ATOM 12115 C C . ALA B 1 770 ? 3.336 89.062 12.641 1 58.78 770 ALA B C 1
ATOM 12117 O O . ALA B 1 770 ? 3.369 87.875 12.812 1 58.78 770 ALA B O 1
ATOM 12118 N N . LYS B 1 771 ? 2.24 89.75 12.422 1 60.59 771 LYS B N 1
ATOM 12119 C CA . LYS B 1 771 ? 1.076 89.125 11.781 1 60.59 771 LYS B CA 1
ATOM 12120 C C . LYS B 1 771 ? 1.497 88.125 10.688 1 60.59 771 LYS B C 1
ATOM 12122 O O . LYS B 1 771 ? 2.135 88.562 9.711 1 60.59 771 LYS B O 1
ATOM 12127 N N . THR B 1 772 ? 1.887 87 11.078 1 54.16 772 THR B N 1
ATOM 12128 C CA . THR B 1 772 ? 2.205 86.062 9.984 1 54.16 772 THR B CA 1
ATOM 12129 C C . THR B 1 772 ? 0.997 85.875 9.07 1 54.16 772 THR B C 1
ATOM 12131 O O . THR B 1 772 ? -0.065 85.438 9.516 1 54.16 772 THR B O 1
ATOM 12134 N N . GLU B 1 773 ? 0.816 86.812 8.078 1 46.88 773 GLU B N 1
ATOM 12135 C CA . GLU B 1 773 ? -0.202 86.5 7.07 1 46.88 773 GLU B CA 1
ATOM 12136 C C . GLU B 1 773 ? -0.139 85.062 6.609 1 46.88 773 GLU B C 1
ATOM 12138 O O . GLU B 1 773 ? 0.948 84.5 6.441 1 46.88 773 GLU B O 1
ATOM 12143 N N . ASP B 1 774 ? -1.048 84.312 7.055 1 47.03 774 ASP B N 1
ATOM 12144 C CA . ASP B 1 774 ? -1.196 82.938 6.656 1 47.03 774 ASP B CA 1
ATOM 12145 C C . ASP B 1 774 ? -0.677 82.688 5.238 1 47.03 774 ASP B C 1
ATOM 12147 O O . ASP B 1 774 ? -1.215 83.25 4.277 1 47.03 774 ASP B O 1
ATOM 12151 N N . PRO B 1 775 ? 0.568 82.562 5.059 1 40.81 775 PRO B N 1
ATOM 12152 C CA . PRO B 1 775 ? 0.618 82.062 3.684 1 40.81 775 PRO B CA 1
ATOM 12153 C C . PRO B 1 775 ? -0.231 80.812 3.48 1 40.81 775 PRO B C 1
ATOM 12155 O O . PRO B 1 775 ? -0.322 80 4.379 1 40.81 775 PRO B O 1
ATOM 12158 N N . ILE B 1 776 ? -1.335 80.875 2.857 1 36.59 776 ILE B N 1
ATOM 12159 C CA . ILE B 1 776 ? -2.041 79.688 2.424 1 36.59 776 ILE B CA 1
ATOM 12160 C C . ILE B 1 776 ? -1.034 78.625 2.074 1 36.59 776 ILE B C 1
ATOM 12162 O O . ILE B 1 776 ? -0.435 78.625 0.997 1 36.59 776 ILE B O 1
ATOM 12166 N N . LYS B 1 777 ? -0.077 78.312 2.895 1 42.34 777 LYS B N 1
ATOM 12167 C CA . LYS B 1 777 ? 0.625 77.125 2.43 1 42.34 777 LYS B CA 1
ATOM 12168 C C . LYS B 1 777 ? -0.33 75.938 2.293 1 42.34 777 LYS B C 1
ATOM 12170 O O . LYS B 1 777 ? -1.038 75.625 3.24 1 42.34 777 LYS B O 1
ATOM 12175 N N . ARG B 1 778 ? -0.772 75.625 1.098 1 39.16 778 ARG B N 1
ATOM 12176 C CA . ARG B 1 778 ? -1.408 74.375 0.612 1 39.16 778 ARG B CA 1
ATOM 12177 C C . ARG B 1 778 ? -0.692 73.125 1.143 1 39.16 778 ARG B C 1
ATOM 12179 O O . ARG B 1 778 ? 0.451 72.875 0.77 1 39.16 778 ARG B O 1
ATOM 12186 N N . TRP B 1 779 ? -0.791 72.75 2.312 1 31.95 779 TRP B N 1
ATOM 12187 C CA . TRP B 1 779 ? -0.359 71.438 2.699 1 31.95 779 TRP B CA 1
ATOM 12188 C C . TRP B 1 779 ? -0.974 70.375 1.787 1 31.95 779 TRP B C 1
ATOM 12190 O O . TRP B 1 779 ? -2.199 70.312 1.675 1 31.95 779 TRP B O 1
ATOM 12200 N N . LEU B 1 780 ? -0.374 70.25 0.631 1 27.11 780 LEU B N 1
ATOM 12201 C CA . LEU B 1 780 ? -0.692 69 -0.137 1 27.11 780 LEU B CA 1
ATOM 12202 C C . LEU B 1 780 ? -0.585 67.812 0.733 1 27.11 780 LEU B C 1
ATOM 12204 O O . LEU B 1 780 ? 0.5 67.438 1.212 1 27.11 780 LEU B O 1
ATOM 12208 N N . PHE B 1 781 ? -1.446 67.625 1.604 1 24.41 781 PHE B N 1
ATOM 12209 C CA . PHE B 1 781 ? -1.618 66.25 2.107 1 24.41 781 PHE B CA 1
ATOM 12210 C C . PHE B 1 781 ? -1.646 65.25 0.96 1 24.41 781 PHE B C 1
ATOM 12212 O O . PHE B 1 781 ? -2.572 65.25 0.146 1 24.41 781 PHE B O 1
ATOM 12219 N N . SER B 1 782 ? -0.545 65 0.254 1 20.42 782 SER B N 1
ATOM 12220 C CA . SER B 1 782 ? -0.568 63.656 -0.305 1 20.42 782 SER B CA 1
ATOM 12221 C C . SER B 1 782 ? -0.646 62.594 0.795 1 20.42 782 SER B C 1
ATOM 12223 O O . SER B 1 782 ? -0.137 62.812 1.898 1 20.42 782 SER B O 1
#